Protein AF-0000000080162381 (afdb_homodimer)

pLDDT: mean 86.24, std 13.85, range [41.75, 98.75]

Radius of gyration: 57.68 Å; Cα contacts (8 Å, |Δi|>4): 2518; chains: 2; bounding box: 118×201×108 Å

Secondary structure (DSSP, 8-state):
-BTTTEEEEE-GGGPEEEEE---PPPPPPPPTTSPPPEEEE-TTSS-EEEE--EEEEEETTTEEE-TT--EEE----SEEEEEEESS--STT-EEEEEEEE--TTT--EEEEEEEEEETTEEEEEEEEEETTEEEEEEETTEEE-SSEEETTEEEEEETTEEEEEEGGGTEEEEE-SSEEEEEE-HHHHTT-EESTT---SS-GGG--B-TTS-B-S-HHHHHHTTB---TT-TTGGG-----------------HHHHHHHSGGGHHHHTTS--HHHHHHHHHHHHHSTTS-THHHHHHHHHHHHHHTT-----GGG-TTS-----TT-EEEEEEESS---TT--HHHHHHT----EEEEEEPPTT-EES-SS---EESS--EE-TT--EE-TT-EEE-SSEEEEE-BSTTSEEEEEPP-PPPPP----STTEEEEEEEETTEEEEEEEEEEE-GGGS--PPPPPPTTEEEEEE--TT-SS-EEEEEE-SSEEETTEEE-TTPEEP--TTEEEEE-TT--SSSS--EEEEEPP---PPPTTEEEE--SS-TT-EEEE--EEEEETTEEEEE-SS-EE-TTS-EE-/-BGGGEEEEEEGGGEEEEEE---PPPPPPPPTTSPPPEEEE-TTSSSEEEE--EEEEEETTTEEE-TT--EEE----SEEEEEEESS--STT-EEEEEEEEEETTTTEEEEEEEEEEETTEEEEEEEEEETTEEEEEEETTEEE-SSEEETTEEEEEETTEEEEEEGGGTEEEEE-SSEEEEEE-HHHHTT-EESTT---SS-GGG--B-TTS-B-S-HHHHHHTTB---TT-TTGGG-----------------HHHHHHHSGGGHHHHHHS--HHHHHHHHHHHHHSTTS-THHHHHHHHHHHHHHTT-----GGG-TTS-----TT-EEEEEEESS---TT--HHHHHHT----EEEEEEPPTT-EES-SS---EESS--EE-TT--EE-TT-EEE-SSEEEEE-BSTTSEEEEEPP-PPPPP----STTEEEEEEEETTEEEEEEEEEEE-GGGS--PPPPPPTTEEEEEE--TT-SS-EEEEEEPS-EEETTEEE-TT-EE---TTEEEEE-TT--SSSS--EEEEEPP---PPPTTEEEE--SS-TT-EEEE--EEEE-SS-EEEE-SS-EE-TTS-EE-

Solvent-accessible surface area (backbone atoms only — not comparable to full-atom values): 64710 Å² total; per-residue (Å²): 116,46,64,90,45,25,30,70,41,78,44,79,73,51,26,66,45,80,39,72,62,78,69,73,84,63,81,86,66,84,35,52,46,54,48,80,50,43,84,39,69,37,96,83,67,60,40,59,43,76,42,56,55,28,45,24,37,37,30,37,60,25,36,36,31,16,21,13,41,50,72,48,61,49,54,65,51,44,36,30,37,34,35,33,50,67,67,81,80,59,63,59,49,36,35,32,37,32,26,33,75,72,43,91,81,71,64,37,9,28,58,38,29,43,35,41,32,45,60,93,42,40,37,35,47,32,49,76,37,80,84,71,72,37,76,47,43,24,50,71,85,38,69,41,32,50,35,29,76,59,97,66,34,36,34,37,73,33,50,61,29,38,36,42,35,28,67,94,64,55,30,42,35,38,38,55,60,51,40,38,36,42,37,36,43,30,93,82,36,47,74,29,35,31,32,59,25,16,24,26,67,63,42,55,81,53,24,22,36,26,75,88,70,50,69,46,92,48,48,53,64,24,42,63,55,28,58,48,95,42,89,89,46,76,68,61,81,72,63,68,83,74,72,71,78,77,79,68,71,65,95,64,80,53,51,74,70,38,50,41,56,78,32,75,77,34,48,82,34,44,81,61,38,74,47,63,67,41,37,52,49,15,38,49,36,33,59,63,46,65,96,62,61,54,38,43,37,31,54,50,51,50,45,50,55,27,11,74,71,70,45,68,55,75,53,52,85,80,32,77,86,48,74,80,88,50,59,91,75,35,36,77,36,49,65,31,58,41,72,68,69,34,66,69,58,45,72,68,54,55,65,60,47,69,58,78,46,39,27,39,29,60,36,48,44,90,79,36,27,34,45,32,88,40,40,96,40,62,34,75,64,77,59,27,67,54,68,83,67,50,80,40,48,62,72,40,70,46,77,57,67,61,16,44,28,36,22,28,50,36,36,71,24,54,50,52,40,80,51,86,62,76,79,74,63,88,71,84,50,85,54,62,21,34,40,67,44,77,44,62,26,90,90,42,70,77,29,62,40,60,46,70,42,70,36,50,88,60,36,82,41,72,61,69,90,51,56,92,54,37,38,52,44,43,29,50,53,90,94,42,48,32,65,48,69,44,69,40,77,45,72,38,23,68,58,92,54,26,37,25,31,54,63,20,77,40,80,56,58,98,45,36,52,26,28,18,35,75,75,29,54,88,61,93,73,44,50,59,47,69,46,67,64,85,64,82,80,75,53,56,89,30,31,43,73,36,89,39,96,85,40,83,66,35,40,68,40,77,59,29,40,63,44,81,46,99,90,48,83,46,71,48,55,87,78,44,57,74,42,94,85,76,51,61,47,120,116,45,62,90,45,26,32,73,41,79,42,80,75,52,27,64,46,80,40,72,62,80,68,73,83,64,80,86,65,85,33,53,46,52,48,79,51,42,85,40,68,37,95,82,67,61,41,58,43,77,43,56,55,26,44,23,39,36,29,36,62,25,36,37,30,15,20,14,42,49,71,48,60,47,54,64,51,45,35,32,37,32,35,34,50,67,65,81,81,56,62,57,48,35,35,31,39,32,27,31,78,72,41,89,82,72,64,38,9,28,58,38,29,43,36,41,32,45,60,91,43,40,37,36,45,31,49,76,36,80,84,69,73,36,76,47,42,25,50,70,85,36,70,40,34,51,36,29,77,58,95,65,36,37,34,36,72,33,49,61,29,38,36,43,34,29,68,96,62,55,32,42,35,38,38,56,60,52,40,37,36,41,37,37,42,30,91,80,37,47,74,30,35,30,32,58,26,16,24,27,65,62,42,56,81,52,23,23,36,27,75,88,70,49,68,47,91,50,48,51,66,24,43,61,54,28,58,49,92,43,89,90,47,76,68,60,82,74,63,66,82,74,71,71,78,77,79,68,72,66,94,64,80,55,51,74,71,40,52,41,54,78,31,76,78,34,48,80,34,45,80,62,38,74,47,63,67,42,37,52,51,15,38,50,37,33,58,65,45,64,95,64,61,54,38,42,36,32,55,51,51,50,43,51,55,26,12,74,72,70,44,66,53,76,55,52,86,80,33,77,87,50,75,80,88,52,58,90,76,34,37,78,36,48,66,31,57,40,73,70,70,33,66,70,58,45,73,68,53,55,65,61,47,68,57,77,45,40,26,40,29,60,37,48,45,92,80,37,26,35,46,33,89,41,40,97,41,62,34,76,64,78,58,29,66,55,67,81,67,50,80,41,47,62,73,40,71,46,78,56,67,61,17,44,28,36,22,30,52,35,34,72,24,54,50,55,41,79,53,87,62,74,81,76,64,89,71,82,49,85,55,61,20,35,41,68,45,76,43,63,26,91,90,42,70,76,28,62,40,59,48,68,43,70,36,52,88,60,35,82,42,73,61,68,90,52,56,92,51,36,40,52,45,43,29,51,54,92,95,42,48,34,63,50,71,44,69,39,77,47,69,39,24,66,56,91,57,26,37,25,31,53,62,21,76,39,78,59,59,96,46,36,54,26,28,18,35,74,74,29,52,90,60,92,72,44,51,60,47,70,46,69,64,85,65,82,79,75,54,56,88,30,31,43,73,35,90,40,97,84,39,81,65,34,42,68,40,78,59,28,39,62,44,78,46,98,90,47,81,44,68,49,56,88,76,44,56,72,42,94,83,75,50,63,47,118

Nearest PDB structures (foldseek):
  7qcl-assembly1_B  TM=8.752E-01  e=1.555E-55  Homo sapiens
  8d3c-assembly1_A  TM=6.330E-01  e=3.790E-25  Homo sapiens
  8d3d-assembly1_A  TM=5.860E-01  e=6.337E-26  Homo sapiens
  7zwh-assembly1_E  TM=5.735E-01  e=3.508E-20  Homo sapiens
  7pmv-assembly1_E  TM=5.229E-01  e=8.586E-19  Homo sapiens

InterPro domains:
  IPR001007 VWFC domain [PS50184] (384-453)
  IPR001007 VWFC domain [PS50184] (491-557)
  IPR001007 VWFC domain [SM00214] (384-452)
  IPR001007 VWFC domain [SM00214] (493-556)
  IPR001846 von Willebrand factor, type D domain [PF00094] (56-213)
  IPR001846 von Willebrand factor, type D domain [PS51233] (54-237)
  IPR001846 von Willebrand factor, type D domain [SM00216] (45-213)
  IPR014853 VWF/SSPO/Zonadhesin-like, cysteine-rich domain [PF08742] (258-323)
  IPR014853 VWF/SSPO/Zonadhesin-like, cysteine-rich domain [SM00832] (255-323)
  IPR036084 Serine protease inhibitor-like superfamily [SSF57567] (323-384)
  IPR050780 Mucin/von Willebrand/Thrombospondin superfamily [PTHR11339] (3-541)

Organism: Aquarana catesbeiana (NCBI:txid8400)

Structure (mmCIF, N/CA/C/O backbone):
data_AF-0000000080162381-model_v1
#
loop_
_entity.id
_entity.type
_entity.pdbx_description
1 polymer 'VWFD domain-containing protein'
#
loop_
_atom_site.group_PDB
_atom_site.id
_atom_site.type_symbol
_atom_site.label_atom_id
_atom_site.label_alt_id
_atom_site.l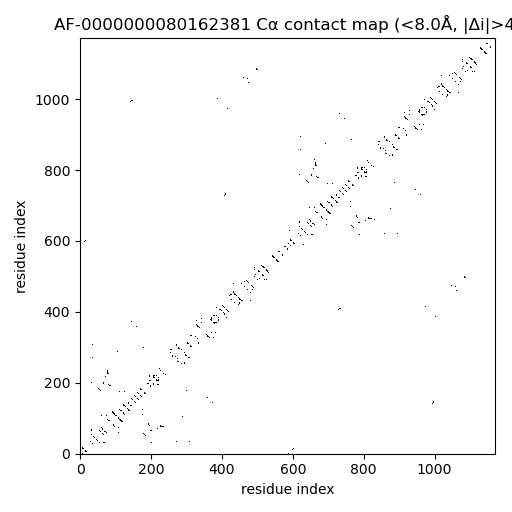abel_comp_id
_atom_site.label_asym_id
_atom_site.label_entity_id
_atom_site.label_seq_id
_atom_site.pdbx_PDB_ins_code
_atom_site.Cartn_x
_atom_site.Cartn_y
_atom_site.Cartn_z
_atom_site.occupancy
_atom_site.B_iso_or_equiv
_atom_site.auth_seq_id
_atom_site.auth_comp_id
_atom_site.auth_asym_id
_atom_site.auth_atom_id
_atom_site.pdbx_PDB_model_num
ATOM 1 N N . MET A 1 1 ? 8.844 -44.656 -24.391 1 54.44 1 MET A N 1
ATOM 2 C CA . MET A 1 1 ? 8.633 -44.25 -23.016 1 54.44 1 MET A CA 1
ATOM 3 C C . MET A 1 1 ? 7.211 -43.75 -22.812 1 54.44 1 MET A C 1
ATOM 5 O O . MET A 1 1 ? 6.684 -43 -23.656 1 54.44 1 MET A O 1
ATOM 9 N N . LEU A 1 2 ? 6.613 -44.5 -21.969 1 62.84 2 LEU A N 1
ATOM 10 C CA . LEU A 1 2 ? 5.242 -44.125 -21.641 1 62.84 2 LEU A CA 1
ATOM 11 C C . LEU A 1 2 ? 5.215 -43.031 -20.578 1 62.84 2 LEU A C 1
ATOM 13 O O . LEU A 1 2 ? 6.254 -42.719 -20 1 62.84 2 LEU A O 1
ATOM 17 N N . CYS A 1 3 ? 4.027 -42.469 -20.406 1 64.69 3 CYS A N 1
ATOM 18 C CA . CYS A 1 3 ? 3.881 -41.531 -19.312 1 64.69 3 CYS A CA 1
ATOM 19 C C . CYS A 1 3 ? 4.199 -42.188 -17.969 1 64.69 3 CYS A C 1
ATOM 21 O O . CYS A 1 3 ? 4.328 -43.406 -17.891 1 64.69 3 CYS A O 1
ATOM 23 N N . ASN A 1 4 ? 4.613 -41.562 -16.938 1 68.62 4 ASN A N 1
ATOM 24 C CA . ASN A 1 4 ? 4.906 -42 -15.586 1 68.62 4 ASN A CA 1
ATOM 25 C C . ASN A 1 4 ? 6.176 -42.844 -15.531 1 68.62 4 ASN A C 1
ATOM 27 O O . ASN A 1 4 ? 6.219 -43.844 -14.836 1 68.62 4 ASN A O 1
ATOM 31 N N . CYS A 1 5 ? 7.105 -42.656 -16.391 1 78.81 5 CYS A N 1
ATOM 32 C CA . CYS A 1 5 ? 8.438 -43.25 -16.375 1 78.81 5 CYS A CA 1
ATOM 33 C C . CYS A 1 5 ? 8.359 -44.781 -16.562 1 78.81 5 CYS A C 1
ATOM 35 O O . CYS A 1 5 ? 9.008 -45.531 -15.844 1 78.81 5 CYS A O 1
ATOM 37 N N . THR A 1 6 ? 7.41 -45.25 -17.469 1 75.69 6 THR A N 1
ATOM 38 C CA . THR A 1 6 ? 7.324 -46.656 -17.844 1 75.69 6 THR A CA 1
ATOM 39 C C . THR A 1 6 ? 7.758 -46.875 -19.297 1 75.69 6 THR A C 1
ATOM 41 O O . THR A 1 6 ? 7.676 -45.938 -20.094 1 75.69 6 THR A O 1
ATOM 44 N N . MET A 1 7 ? 8.508 -48 -19.516 1 71.75 7 MET A N 1
ATOM 45 C CA . MET A 1 7 ? 8.961 -48.312 -20.859 1 71.75 7 MET A CA 1
ATOM 46 C C . MET A 1 7 ? 8.305 -49.594 -21.359 1 71.75 7 MET A C 1
ATOM 48 O O . MET A 1 7 ? 8.039 -50.531 -20.578 1 71.75 7 MET A O 1
ATOM 52 N N . ALA A 1 8 ? 7.852 -49.469 -22.594 1 69.81 8 ALA A N 1
ATOM 53 C CA . ALA A 1 8 ? 7.293 -50.688 -23.219 1 69.81 8 ALA A CA 1
ATOM 54 C C . ALA A 1 8 ? 8.375 -51.469 -23.953 1 69.81 8 ALA A C 1
ATOM 56 O O . ALA A 1 8 ? 9.125 -50.906 -24.75 1 69.81 8 ALA A O 1
ATOM 57 N N . ARG A 1 9 ? 8.656 -52.594 -23.453 1 70.31 9 ARG A N 1
ATOM 58 C CA . ARG A 1 9 ? 9.633 -53.469 -24.094 1 70.31 9 ARG A CA 1
ATOM 59 C C . ARG A 1 9 ? 8.945 -54.594 -24.828 1 70.31 9 ARG A C 1
ATOM 61 O O . ARG A 1 9 ? 8.047 -55.25 -24.281 1 70.31 9 ARG A O 1
ATOM 68 N N . CYS A 1 10 ? 9.266 -54.562 -26.094 1 67.56 10 CYS A N 1
ATOM 69 C CA . CYS A 1 10 ? 8.703 -55.625 -26.906 1 67.56 10 CYS A CA 1
ATOM 70 C C . CYS A 1 10 ? 9.398 -56.969 -26.641 1 67.56 10 CYS A C 1
ATOM 72 O O . CYS A 1 10 ? 10.625 -57.031 -26.734 1 67.56 10 CYS A O 1
ATOM 74 N N . LEU A 1 11 ? 8.586 -57.781 -26.031 1 68.38 11 LEU A N 1
ATOM 75 C CA . LEU A 1 11 ? 9.125 -59.125 -25.875 1 68.38 11 LEU A CA 1
ATOM 76 C C . LEU A 1 11 ? 8.82 -60 -27.094 1 68.38 11 LEU A C 1
ATOM 78 O O . LEU A 1 11 ? 8.219 -59.5 -28.062 1 68.38 11 LEU A O 1
ATOM 82 N N . GLU A 1 12 ? 9.32 -61.281 -27.031 1 65.5 12 GLU A N 1
ATOM 83 C CA . GLU A 1 12 ? 9.031 -62.188 -28.141 1 65.5 12 GLU A CA 1
ATOM 84 C C . GLU A 1 12 ? 7.531 -62.438 -28.281 1 65.5 12 GLU A C 1
ATOM 86 O O . GLU A 1 12 ? 6.777 -62.25 -27.312 1 65.5 12 GLU A O 1
ATOM 91 N N . ASN A 1 13 ? 7.031 -62.812 -29.453 1 61.59 13 ASN A N 1
ATOM 92 C CA . ASN A 1 13 ? 5.668 -63.156 -29.828 1 61.59 13 ASN A CA 1
ATOM 93 C C . ASN A 1 13 ? 4.699 -62 -29.609 1 61.59 13 ASN A C 1
ATOM 95 O O . ASN A 1 13 ? 3.607 -62.219 -29.062 1 61.59 13 ASN A O 1
ATOM 99 N N . ASN A 1 14 ? 5.277 -60.75 -29.891 1 60.91 14 ASN A N 1
ATOM 100 C CA . ASN A 1 14 ? 4.465 -59.531 -29.906 1 60.91 14 ASN A CA 1
ATOM 101 C C . ASN A 1 14 ? 3.98 -59.188 -28.5 1 60.91 14 ASN A C 1
ATOM 103 O O . ASN A 1 14 ? 2.873 -58.656 -28.344 1 60.91 14 ASN A O 1
ATOM 107 N N . THR A 1 15 ? 4.586 -59.875 -27.594 1 61.66 15 THR A N 1
ATOM 108 C CA . THR A 1 15 ? 4.285 -59.531 -26.219 1 61.66 15 THR A CA 1
ATOM 109 C C . THR A 1 15 ? 5.07 -58.281 -25.797 1 61.66 15 THR A C 1
ATOM 111 O O . THR A 1 15 ? 6.266 -58.156 -26.078 1 61.66 15 THR A O 1
ATOM 114 N N . ILE A 1 16 ? 4.258 -57.219 -25.391 1 65.94 16 ILE A N 1
ATOM 115 C CA . ILE A 1 16 ? 4.891 -56 -24.891 1 65.94 16 ILE A CA 1
ATOM 116 C C . ILE A 1 16 ? 4.844 -55.969 -23.375 1 65.94 16 ILE A C 1
ATOM 118 O O . ILE A 1 16 ? 3.807 -56.25 -22.766 1 65.94 16 ILE A O 1
ATOM 122 N N . GLU A 1 17 ? 5.918 -55.969 -22.75 1 67.81 17 GLU A N 1
ATOM 123 C CA . GLU A 1 17 ? 6.02 -55.781 -21.297 1 67.81 17 GLU A CA 1
ATOM 124 C C . GLU A 1 17 ? 6.27 -54.312 -20.938 1 67.81 17 GLU A C 1
ATOM 126 O O . GLU A 1 17 ? 7.082 -53.656 -21.578 1 67.81 17 GLU A O 1
ATOM 131 N N . ILE A 1 18 ? 5.309 -53.781 -20.062 1 68.38 18 ILE A N 1
ATOM 132 C CA . ILE A 1 18 ? 5.504 -52.438 -19.531 1 68.38 18 ILE A CA 1
ATOM 133 C C . ILE A 1 18 ? 6.328 -52.5 -18.25 1 68.38 18 ILE A C 1
ATOM 135 O O . ILE A 1 18 ? 5.934 -53.156 -17.281 1 68.38 18 ILE A O 1
ATOM 139 N N . ILE A 1 19 ? 7.547 -52 -18.406 1 72.81 19 ILE A N 1
ATOM 140 C CA . ILE A 1 19 ? 8.414 -52.031 -17.234 1 72.81 19 ILE A CA 1
ATOM 141 C C . ILE A 1 19 ? 8.68 -50.625 -16.734 1 72.81 19 ILE A C 1
ATOM 143 O O . ILE A 1 19 ? 8.68 -49.656 -17.531 1 72.81 19 ILE A O 1
ATOM 147 N N . GLU A 1 20 ? 8.742 -50.438 -15.375 1 76.88 20 GLU A N 1
ATOM 148 C CA . GLU A 1 20 ? 9.141 -49.156 -14.797 1 76.88 20 GLU A CA 1
ATOM 149 C C . GLU A 1 20 ? 10.602 -48.875 -15.102 1 76.88 20 GLU A C 1
ATOM 151 O O . GLU A 1 20 ? 11.461 -49.75 -15.016 1 76.88 20 GLU A O 1
ATOM 156 N N . LEU A 1 21 ? 10.797 -47.719 -15.695 1 78.25 21 LEU A N 1
ATOM 157 C CA . LEU A 1 21 ? 12.164 -47.312 -15.969 1 78.25 21 LEU A CA 1
ATOM 158 C C . LEU A 1 21 ? 12.961 -47.188 -14.672 1 78.25 21 LEU A C 1
ATOM 160 O O . LEU A 1 21 ? 12.547 -46.5 -13.742 1 78.25 21 LEU A O 1
ATOM 164 N N . LYS A 1 22 ? 13.953 -48 -14.461 1 80.62 22 LYS A N 1
ATOM 165 C CA . LYS A 1 22 ? 14.82 -47.906 -13.289 1 80.62 22 LYS A CA 1
ATOM 166 C C . LYS A 1 22 ? 15.977 -46.938 -13.539 1 80.62 22 LYS A C 1
ATOM 168 O O . LYS A 1 22 ? 16.703 -47.094 -14.523 1 80.62 22 LYS A O 1
ATOM 173 N N . CYS A 1 23 ? 16.078 -45.812 -12.758 1 83.12 23 CYS A N 1
ATOM 174 C CA . CYS A 1 23 ? 17.156 -44.844 -12.867 1 83.12 23 CYS A CA 1
ATOM 175 C C . CYS A 1 23 ? 18.328 -45.219 -11.969 1 83.12 23 CYS A C 1
ATOM 177 O O . CYS A 1 23 ? 18.172 -45.312 -10.75 1 83.12 23 CYS A O 1
ATOM 179 N N . GLU A 1 24 ? 19.469 -45.719 -12.57 1 83.94 24 GLU A N 1
ATOM 180 C CA . GLU A 1 24 ? 20.672 -45.906 -11.766 1 83.94 24 GLU A CA 1
ATOM 181 C C . GLU A 1 24 ? 21.375 -44.594 -11.477 1 83.94 24 GLU A C 1
ATOM 183 O O . GLU A 1 24 ? 21.672 -43.844 -12.398 1 83.94 24 GLU A O 1
ATOM 188 N N . PRO A 1 25 ? 21.531 -44.25 -10.133 1 85.44 25 PRO A N 1
ATOM 189 C CA . PRO A 1 25 ? 22.219 -43 -9.812 1 85.44 25 PRO A CA 1
ATOM 190 C C . PRO A 1 25 ? 23.609 -42.906 -10.453 1 85.44 25 PRO A C 1
ATOM 192 O O . PRO A 1 25 ? 24.438 -43.812 -10.258 1 85.44 25 PRO A O 1
ATOM 195 N N . PRO A 1 26 ? 23.875 -41.969 -11.281 1 89.88 26 PRO A N 1
ATOM 196 C CA . PRO A 1 26 ? 25.219 -41.812 -11.867 1 89.88 26 PRO A CA 1
ATOM 197 C C . PRO A 1 26 ? 26.281 -41.469 -10.82 1 89.88 26 PRO A C 1
ATOM 199 O O . PRO A 1 26 ? 25.953 -40.906 -9.773 1 89.88 26 PRO A O 1
ATOM 202 N N . PRO A 1 27 ? 27.484 -41.906 -11.086 1 92.31 27 PRO A N 1
ATOM 203 C CA . PRO A 1 27 ? 28.547 -41.531 -10.156 1 92.31 27 PRO A CA 1
ATOM 204 C C . PRO A 1 27 ? 28.719 -40 -10.07 1 92.31 27 PRO A C 1
ATOM 206 O O . PRO A 1 27 ? 28.609 -39.312 -11.086 1 92.31 27 PRO A O 1
ATOM 209 N N . LYS A 1 28 ? 28.938 -39.562 -8.852 1 93.31 28 LYS A N 1
ATOM 210 C CA . LYS A 1 28 ? 29.125 -38.125 -8.633 1 93.31 28 LYS A CA 1
ATOM 211 C C . LYS A 1 28 ? 30.344 -37.594 -9.375 1 93.31 28 LYS A C 1
ATOM 213 O O . LYS A 1 28 ? 31.406 -38.25 -9.359 1 93.31 28 LYS A O 1
ATOM 218 N N . ILE A 1 29 ? 30.266 -36.469 -10.023 1 94.62 29 ILE A N 1
ATOM 219 C CA . ILE A 1 29 ? 31.375 -35.875 -10.766 1 94.62 29 ILE A CA 1
ATOM 220 C C . ILE A 1 29 ? 32.062 -34.812 -9.922 1 94.62 29 ILE A C 1
ATOM 222 O O . ILE A 1 29 ? 31.484 -34.344 -8.922 1 94.62 29 ILE A O 1
ATOM 226 N N . LYS A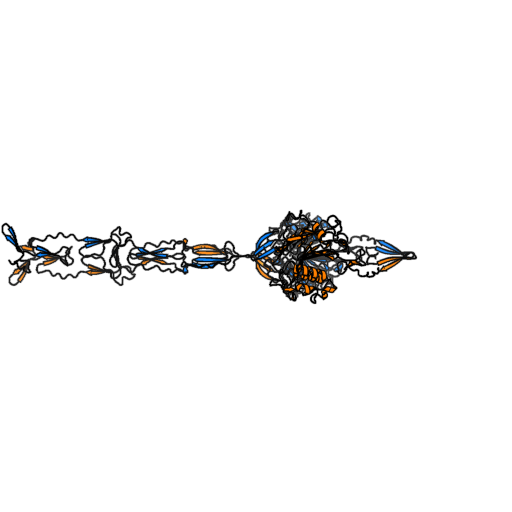 1 30 ? 33.25 -34.5 -10.305 1 93.31 30 LYS A N 1
ATOM 227 C CA . LYS A 1 30 ? 33.969 -33.406 -9.688 1 93.31 30 LYS A CA 1
ATOM 228 C C . LYS A 1 30 ? 33.938 -32.156 -10.562 1 93.31 30 LYS A C 1
ATOM 230 O O . LYS A 1 30 ? 34.188 -32.219 -11.773 1 93.31 30 LYS A O 1
ATOM 235 N N . CYS A 1 31 ? 33.656 -31.109 -9.961 1 95.5 31 CYS A N 1
ATOM 236 C CA . CYS A 1 31 ? 33.562 -29.859 -10.703 1 95.5 31 CYS A CA 1
ATOM 237 C C . CYS A 1 31 ? 34.906 -29.109 -10.648 1 95.5 31 CYS A C 1
ATOM 239 O O . CYS A 1 31 ? 35.531 -29.031 -9.594 1 95.5 31 CYS A O 1
ATOM 241 N N . ALA A 1 32 ? 35.281 -28.5 -11.703 1 95.62 32 ALA A N 1
ATOM 242 C CA . ALA A 1 32 ? 36.562 -27.766 -11.812 1 95.62 32 ALA A CA 1
ATOM 243 C C . ALA A 1 32 ? 36.594 -26.578 -10.859 1 95.62 32 ALA A C 1
ATOM 245 O O . ALA A 1 32 ? 37.656 -26.203 -10.359 1 95.62 32 ALA A O 1
ATOM 246 N N . ASN A 1 33 ? 35.5 -26.031 -10.594 1 93.62 33 ASN A N 1
ATOM 247 C CA . ASN A 1 33 ? 35.438 -24.844 -9.758 1 93.62 33 ASN A CA 1
ATOM 248 C C . ASN A 1 33 ? 35.406 -25.188 -8.273 1 93.62 33 ASN A C 1
ATOM 250 O O . ASN A 1 33 ? 35.375 -24.312 -7.418 1 93.62 33 ASN A O 1
ATOM 254 N N . GLY A 1 34 ? 35.406 -26.391 -7.969 1 89.31 34 GLY A N 1
ATOM 255 C CA . GLY A 1 34 ? 35.5 -26.828 -6.586 1 89.31 34 GLY A CA 1
ATOM 256 C C . GLY A 1 34 ? 34.156 -26.906 -5.883 1 89.31 34 GLY A C 1
ATOM 257 O O . GLY A 1 34 ? 34.094 -27.328 -4.727 1 89.31 34 GLY A O 1
ATOM 258 N N . LEU A 1 35 ? 33.062 -26.562 -6.527 1 91.56 35 LEU A N 1
ATOM 259 C CA . LEU A 1 35 ? 31.734 -26.609 -5.93 1 91.56 35 LEU A CA 1
ATOM 260 C C . LEU A 1 35 ? 31.109 -27.984 -6.105 1 91.56 35 LEU A C 1
ATOM 262 O O . LEU A 1 35 ? 31.578 -28.781 -6.906 1 91.56 35 LEU A O 1
ATOM 266 N N . GLU A 1 36 ? 30.094 -28.203 -5.359 1 89.31 36 GLU A N 1
ATOM 267 C CA . GLU A 1 36 ? 29.375 -29.469 -5.469 1 89.31 36 GLU A CA 1
ATOM 268 C C . GLU A 1 36 ? 28.516 -29.516 -6.73 1 89.31 36 GLU A C 1
ATOM 270 O O . GLU A 1 36 ? 27.891 -28.516 -7.094 1 89.31 36 GLU A O 1
ATOM 275 N N . PRO A 1 37 ? 28.625 -30.672 -7.395 1 94 37 PRO A N 1
ATOM 276 C CA . PRO A 1 37 ? 27.719 -30.812 -8.547 1 94 37 PRO A CA 1
ATOM 277 C C . PRO A 1 37 ? 26.25 -30.875 -8.133 1 94 37 PRO A C 1
ATOM 279 O O . PRO A 1 37 ? 25.938 -31.156 -6.973 1 94 37 PRO A O 1
ATOM 282 N N . ILE A 1 38 ? 25.359 -30.625 -9.055 1 92.56 38 ILE A N 1
ATOM 283 C CA . ILE A 1 38 ? 23.938 -30.672 -8.758 1 92.56 38 ILE A CA 1
ATOM 284 C C . ILE A 1 38 ? 23.266 -31.734 -9.617 1 92.56 38 ILE A C 1
ATOM 286 O O . ILE A 1 38 ? 23.688 -32 -10.734 1 92.56 38 ILE A O 1
ATOM 290 N N . ALA A 1 39 ? 22.203 -32.312 -9.039 1 92.94 39 ALA A N 1
ATOM 291 C CA . ALA A 1 39 ? 21.406 -33.281 -9.773 1 92.94 39 ALA A CA 1
ATOM 292 C C . ALA A 1 39 ? 20.391 -32.594 -10.688 1 92.94 39 ALA A C 1
ATOM 294 O O . ALA A 1 39 ? 19.625 -31.734 -10.234 1 92.94 39 ALA A O 1
ATOM 295 N N . VAL A 1 40 ? 20.422 -32.875 -11.938 1 93.44 40 VAL A N 1
ATOM 296 C CA . VAL A 1 40 ? 19.5 -32.281 -12.906 1 93.44 40 VAL A CA 1
ATOM 297 C C . VAL A 1 40 ? 18.703 -33.406 -13.602 1 93.44 40 VAL A C 1
ATOM 299 O O . VAL A 1 40 ? 19.266 -34.438 -13.992 1 93.44 40 VAL A O 1
ATOM 302 N N . LEU A 1 41 ? 17.438 -33.188 -13.742 1 90.25 41 LEU A N 1
ATOM 303 C CA . LEU A 1 41 ? 16.578 -34.156 -14.383 1 90.25 41 LEU A CA 1
ATOM 304 C C . LEU A 1 41 ? 16.891 -34.25 -15.875 1 90.25 41 LEU A C 1
ATOM 306 O O . LEU A 1 41 ? 17.156 -33.25 -16.531 1 90.25 41 LEU A O 1
ATOM 310 N N . ASP A 1 42 ? 16.719 -35.406 -16.281 1 87.69 42 ASP A N 1
ATOM 311 C CA . ASP A 1 42 ? 16.891 -35.625 -17.719 1 87.69 42 ASP A CA 1
ATOM 312 C C . ASP A 1 42 ? 15.68 -35.125 -18.5 1 87.69 42 ASP A C 1
ATOM 314 O O . ASP A 1 42 ? 14.641 -34.812 -17.906 1 87.69 42 ASP A O 1
ATOM 318 N N . ASP A 1 43 ? 15.766 -34.938 -19.812 1 80.06 43 ASP A N 1
ATOM 319 C CA . ASP A 1 43 ? 14.695 -34.438 -20.656 1 80.06 43 ASP A CA 1
ATOM 320 C C . ASP A 1 43 ? 13.438 -35.281 -20.516 1 80.06 43 ASP A C 1
ATOM 322 O O . ASP A 1 43 ? 12.32 -34.781 -20.641 1 80.06 43 ASP A O 1
ATOM 326 N N . ASP A 1 44 ? 13.703 -36.625 -20.25 1 74.44 44 ASP A N 1
ATOM 327 C CA . ASP A 1 44 ? 12.562 -37.531 -20.156 1 74.44 44 ASP A CA 1
ATOM 328 C C . ASP A 1 44 ? 11.883 -37.406 -18.797 1 74.44 44 ASP A C 1
ATOM 330 O O . ASP A 1 44 ? 10.844 -38.031 -18.562 1 74.44 44 ASP A O 1
ATOM 334 N N . VAL A 1 45 ? 12.5 -36.594 -17.859 1 79.75 45 VAL A N 1
ATOM 335 C CA . VAL A 1 45 ? 11.977 -36.25 -16.531 1 79.75 45 VAL A CA 1
ATOM 336 C C . VAL A 1 45 ? 11.836 -37.5 -15.688 1 79.75 45 VAL A C 1
ATOM 338 O O . VAL A 1 45 ? 11 -37.562 -14.781 1 79.75 45 VAL A O 1
ATOM 341 N N . CYS A 1 46 ? 12.453 -38.562 -16.078 1 83.56 46 CYS A N 1
ATOM 342 C CA . CYS A 1 46 ? 12.414 -39.812 -15.32 1 83.56 46 CYS A CA 1
ATOM 343 C C . CYS A 1 46 ? 13.703 -40 -14.547 1 83.56 46 CYS A C 1
ATOM 345 O O . CYS A 1 46 ? 13.68 -40.375 -13.367 1 83.56 46 CYS A O 1
ATOM 347 N N . CYS A 1 47 ? 14.734 -39.875 -15.258 1 88.94 47 CYS A N 1
ATOM 348 C CA . CYS A 1 47 ? 16.047 -40.031 -14.633 1 88.94 47 CYS A CA 1
ATOM 349 C C . CYS A 1 47 ? 16.75 -38.688 -14.508 1 88.94 47 CYS A C 1
ATOM 351 O O . CYS A 1 47 ? 16.156 -37.625 -14.742 1 88.94 47 CYS A O 1
ATOM 353 N N . TRP A 1 48 ? 18.047 -38.688 -13.844 1 91.94 48 TRP A N 1
ATOM 354 C CA . TRP A 1 48 ? 18.781 -37.469 -13.594 1 91.94 48 TRP A CA 1
ATOM 355 C C . TRP A 1 48 ? 20.281 -37.688 -13.789 1 91.94 48 TRP A C 1
ATOM 357 O O . TRP A 1 48 ? 20.734 -38.812 -13.898 1 91.94 48 TRP A O 1
ATOM 367 N N . HIS A 1 49 ? 21.047 -36.656 -13.992 1 94.06 49 HIS A N 1
ATOM 368 C CA . HIS A 1 49 ? 22.5 -36.688 -14.07 1 94.06 49 HIS A CA 1
ATOM 369 C C . HIS A 1 49 ? 23.109 -35.5 -13.328 1 94.06 49 HIS A C 1
ATOM 371 O O . HIS A 1 49 ? 22.391 -34.594 -12.859 1 94.06 49 HIS A O 1
ATOM 377 N N . TRP A 1 50 ? 24.484 -35.531 -13.141 1 94.75 50 TRP A N 1
ATOM 378 C CA . TRP A 1 50 ? 25.203 -34.469 -12.43 1 94.75 50 TRP A CA 1
ATOM 379 C C . TRP A 1 50 ? 25.656 -33.375 -13.383 1 94.75 50 TRP A C 1
ATOM 381 O O . TRP A 1 50 ? 26.125 -33.688 -14.492 1 94.75 50 TRP A O 1
ATOM 391 N N . GLU A 1 51 ? 25.516 -32.125 -12.906 1 95.94 51 GLU A N 1
ATOM 392 C CA . GLU A 1 51 ? 26.078 -30.984 -13.633 1 95.94 51 GLU A CA 1
ATOM 393 C C . GLU A 1 51 ? 26.828 -30.047 -12.695 1 95.94 51 GLU A C 1
ATOM 395 O O . GLU A 1 51 ? 26.594 -30.047 -11.484 1 95.94 51 GLU A O 1
ATOM 400 N N . CYS A 1 52 ? 27.812 -29.391 -13.266 1 97 52 CYS A N 1
ATOM 401 C CA . CYS A 1 52 ? 28.516 -28.328 -12.555 1 97 52 CYS A CA 1
ATOM 402 C C . CYS A 1 52 ? 28.031 -26.953 -12.992 1 97 52 CYS A C 1
ATOM 404 O O . CYS A 1 52 ? 28.375 -26.484 -14.078 1 97 52 CYS A O 1
ATOM 406 N N . ASP A 1 53 ? 27.328 -26.281 -12.117 1 96.12 53 ASP A N 1
ATOM 407 C CA . ASP A 1 53 ? 26.766 -24.969 -12.461 1 96.12 53 ASP A CA 1
ATOM 408 C C . ASP A 1 53 ? 27.875 -23.938 -12.641 1 96.12 53 ASP A C 1
ATOM 410 O O . ASP A 1 53 ? 29 -24.109 -12.156 1 96.12 53 ASP A O 1
ATOM 414 N N . CYS A 1 54 ? 27.516 -22.922 -13.391 1 98.06 54 CYS A N 1
ATOM 415 C CA . CYS A 1 54 ? 28.438 -21.828 -13.664 1 98.06 54 CYS A CA 1
ATOM 416 C C . CYS A 1 54 ? 28.359 -20.781 -12.555 1 98.06 54 CYS A C 1
ATOM 418 O O . CYS A 1 54 ? 27.438 -19.969 -12.516 1 98.06 54 CYS A O 1
ATOM 420 N N . VAL A 1 55 ? 29.359 -20.734 -11.703 1 97.12 55 VAL A N 1
ATOM 421 C CA . VAL A 1 55 ? 29.375 -19.766 -10.617 1 97.12 55 VAL A CA 1
ATOM 422 C C . VAL A 1 55 ? 30.625 -18.922 -10.703 1 97.12 55 VAL A C 1
ATOM 424 O O . VAL A 1 55 ? 31.75 -19.438 -10.703 1 97.12 55 VAL A O 1
ATOM 427 N N . CYS A 1 56 ? 30.422 -17.656 -10.828 1 97.94 56 CYS A N 1
ATOM 428 C CA . CYS A 1 56 ? 31.484 -16.672 -10.898 1 97.94 56 CYS A CA 1
ATOM 429 C C . CYS A 1 56 ? 31.375 -15.672 -9.75 1 97.94 56 CYS A C 1
ATOM 431 O O . CYS A 1 56 ? 30.281 -15.32 -9.336 1 97.94 56 CYS A O 1
ATOM 433 N N . SER A 1 57 ? 32.5 -15.234 -9.234 1 96.38 57 SER A N 1
ATOM 434 C CA . SER A 1 57 ? 32.438 -14.266 -8.148 1 96.38 57 SER A CA 1
ATOM 435 C C . SER A 1 57 ? 33.562 -13.234 -8.281 1 96.38 57 SER A C 1
ATOM 437 O O . SER A 1 57 ? 34.594 -13.492 -8.914 1 96.38 57 SER A O 1
ATOM 439 N N . GLY A 1 58 ? 33.344 -12.133 -7.742 1 96 58 GLY A N 1
ATOM 440 C CA . GLY A 1 58 ? 34.312 -11.055 -7.602 1 96 58 GLY A CA 1
ATOM 441 C C . GLY A 1 58 ? 34.156 -10.266 -6.316 1 96 58 GLY A C 1
ATOM 442 O O . GLY A 1 58 ? 33.031 -10.164 -5.785 1 96 58 GLY A O 1
ATOM 443 N N . TRP A 1 59 ? 35.344 -9.758 -5.797 1 94.12 59 TRP A N 1
ATOM 444 C CA . TRP A 1 59 ? 35.25 -9.023 -4.535 1 94.12 59 TRP A CA 1
ATOM 445 C C . TRP A 1 59 ? 36.469 -8.133 -4.336 1 94.12 59 TRP A C 1
ATOM 447 O O . TRP A 1 59 ? 37.5 -8.312 -4.996 1 94.12 59 TRP A O 1
ATOM 457 N N . GLY A 1 60 ? 36.281 -7.117 -3.535 1 88.19 60 GLY A N 1
ATOM 458 C CA . GLY A 1 60 ? 37.375 -6.27 -3.096 1 88.19 60 GLY A CA 1
ATOM 459 C C . GLY A 1 60 ? 37.969 -5.426 -4.211 1 88.19 60 GLY A C 1
ATOM 460 O O . GLY A 1 60 ? 37.25 -4.715 -4.906 1 88.19 60 GLY A O 1
ATOM 461 N N . ASP A 1 61 ? 39.375 -5.59 -4.426 1 80.56 61 ASP A N 1
ATOM 462 C CA . ASP A 1 61 ? 40.125 -4.742 -5.363 1 80.56 61 ASP A CA 1
ATOM 463 C C . ASP A 1 61 ? 40.438 -5.5 -6.648 1 80.56 61 ASP A C 1
ATOM 465 O O . ASP A 1 61 ? 41.5 -6.133 -6.75 1 80.56 61 ASP A O 1
ATOM 469 N N . PRO A 1 62 ? 39.5 -5.676 -7.586 1 84.94 62 PRO A N 1
ATOM 470 C CA . PRO A 1 62 ? 38.719 -6.887 -7.422 1 84.94 62 PRO A CA 1
ATOM 471 C C . PRO A 1 62 ? 39.5 -8.164 -7.672 1 84.94 62 PRO A C 1
ATOM 473 O O . PRO A 1 62 ? 40.438 -8.164 -8.477 1 84.94 62 PRO A O 1
ATOM 476 N N . HIS A 1 63 ? 39.281 -9.117 -6.953 1 93.12 63 HIS A N 1
ATOM 477 C CA . HIS A 1 63 ? 39.625 -10.516 -7.188 1 93.12 63 HIS A CA 1
ATOM 478 C C . HIS A 1 63 ? 38.469 -11.258 -7.863 1 93.12 63 HIS A C 1
ATOM 480 O O . HIS A 1 63 ? 37.312 -10.961 -7.609 1 93.12 63 HIS A O 1
ATOM 486 N N . TYR A 1 64 ? 38.906 -12.133 -8.742 1 96.38 64 TYR A N 1
ATOM 487 C CA . TYR A 1 64 ? 37.875 -12.859 -9.492 1 96.38 64 TYR A CA 1
ATOM 488 C C . TYR A 1 64 ? 38.094 -14.359 -9.391 1 96.38 64 TYR A C 1
ATOM 490 O O . TYR A 1 64 ? 39.219 -14.828 -9.289 1 96.38 64 TYR A O 1
ATOM 498 N N . ILE A 1 65 ? 37 -15.055 -9.359 1 97 65 ILE A N 1
ATOM 499 C CA . ILE A 1 65 ? 37 -16.484 -9.648 1 97 65 ILE A CA 1
ATOM 500 C C . ILE A 1 65 ? 36.062 -16.75 -10.828 1 97 65 ILE A C 1
ATOM 502 O O . ILE A 1 65 ? 34.875 -16.406 -10.789 1 97 65 ILE A O 1
ATOM 506 N N . THR A 1 66 ? 36.594 -17.375 -11.859 1 98.31 66 THR A N 1
ATOM 507 C CA . THR A 1 66 ? 35.844 -17.625 -13.07 1 98.31 66 THR A CA 1
ATOM 508 C C . THR A 1 66 ? 34.844 -18.766 -12.867 1 98.31 66 THR A C 1
ATOM 510 O O . THR A 1 66 ? 34.844 -19.406 -11.805 1 98.31 66 THR A O 1
ATOM 513 N N . PHE A 1 67 ? 34.031 -19.078 -13.906 1 98.56 67 PHE A N 1
ATOM 514 C CA . PHE A 1 67 ? 33 -20.109 -13.844 1 98.56 67 PHE A CA 1
ATOM 515 C C . PHE A 1 67 ? 33.625 -21.484 -13.578 1 98.56 67 PHE A C 1
ATOM 517 O O . PHE A 1 67 ? 33 -22.328 -12.93 1 98.56 67 PHE A O 1
ATOM 524 N N . ASP A 1 68 ? 34.844 -21.672 -14.047 1 98 68 ASP A N 1
ATOM 525 C CA . ASP A 1 68 ? 35.469 -22.969 -13.875 1 98 68 ASP A CA 1
ATOM 526 C C . ASP A 1 68 ? 36.5 -22.938 -12.734 1 98 68 ASP A C 1
ATOM 528 O O . ASP A 1 68 ? 37.219 -23.906 -12.516 1 98 68 ASP A O 1
ATOM 532 N N . GLY A 1 69 ? 36.594 -21.766 -12.07 1 96.38 69 GLY A N 1
ATOM 533 C CA . GLY A 1 69 ? 37.344 -21.75 -10.805 1 96.38 69 GLY A CA 1
ATOM 534 C C . GLY A 1 69 ? 38.719 -21.141 -10.922 1 96.38 69 GLY A C 1
ATOM 535 O O . GLY A 1 69 ? 39.531 -21.25 -10 1 96.38 69 GLY A O 1
ATOM 536 N N . THR A 1 70 ? 39.062 -20.516 -12.023 1 97.31 70 THR A N 1
ATOM 537 C CA . THR A 1 70 ? 40.344 -19.828 -12.148 1 97.31 70 THR A CA 1
ATOM 538 C C . THR A 1 70 ? 40.312 -18.531 -11.352 1 97.31 70 THR A C 1
ATOM 540 O O . THR A 1 70 ? 39.406 -17.703 -11.5 1 97.31 70 THR A O 1
ATOM 543 N N . TYR A 1 71 ? 41.312 -18.406 -10.492 1 96.31 71 TYR A N 1
ATOM 544 C CA . TYR A 1 71 ? 41.469 -17.203 -9.68 1 96.31 71 TYR A CA 1
ATOM 545 C C . TYR A 1 71 ? 42.406 -16.219 -10.336 1 96.31 71 TYR A C 1
ATOM 547 O O . TYR A 1 71 ? 43.469 -16.609 -10.867 1 96.31 71 TYR A O 1
ATOM 555 N N . TYR A 1 72 ? 42.062 -14.93 -10.352 1 94.81 72 TYR A N 1
ATOM 556 C CA . TYR A 1 72 ? 43 -13.875 -10.789 1 94.81 72 TYR A CA 1
ATOM 557 C C . TYR A 1 72 ? 42.594 -12.531 -10.211 1 94.81 72 TYR A C 1
ATOM 559 O O . TYR A 1 72 ? 41.469 -12.367 -9.719 1 94.81 72 TYR A O 1
ATOM 567 N N . SER A 1 73 ? 43.469 -11.594 -10.148 1 91.12 73 SER A N 1
ATOM 568 C CA . SER A 1 73 ? 43.219 -10.227 -9.719 1 91.12 73 SER A CA 1
ATOM 569 C C . SER A 1 73 ? 43.281 -9.258 -10.891 1 91.12 73 SER A C 1
ATOM 571 O O . SER A 1 73 ? 44.125 -9.422 -11.789 1 91.12 73 SER A O 1
ATOM 573 N N . TYR A 1 74 ? 42.375 -8.359 -10.898 1 90.69 74 TYR A N 1
ATOM 574 C CA . TYR A 1 74 ? 42.344 -7.395 -11.992 1 90.69 74 TYR A CA 1
ATOM 575 C C . TYR A 1 74 ? 41.906 -6.023 -11.484 1 90.69 74 TYR A C 1
ATOM 577 O O . TYR A 1 74 ? 40.812 -5.883 -10.906 1 90.69 74 TYR A O 1
ATOM 585 N N . GLN A 1 75 ? 42.656 -4.922 -11.82 1 86.31 75 GLN A N 1
ATOM 586 C CA . GLN A 1 75 ? 42.438 -3.609 -11.219 1 86.31 75 GLN A CA 1
ATOM 587 C C . GLN A 1 75 ? 42 -2.59 -12.266 1 86.31 75 GLN A C 1
ATOM 589 O O . GLN A 1 75 ? 42.219 -1.39 -12.102 1 86.31 75 GLN A O 1
ATOM 594 N N . GLY A 1 76 ? 41.344 -3.09 -13.258 1 87.88 76 GLY A N 1
ATOM 595 C CA . GLY A 1 76 ? 40.781 -2.15 -14.219 1 87.88 76 GLY A CA 1
ATOM 596 C C . GLY A 1 76 ? 39.656 -1.298 -13.656 1 87.88 76 GLY A C 1
ATOM 597 O O . GLY A 1 76 ? 38.875 -1.772 -12.844 1 87.88 76 GLY A O 1
ATOM 598 N N . ASN A 1 77 ? 39.594 -0.021 -14.133 1 88.81 77 ASN A N 1
ATOM 599 C CA . ASN A 1 77 ? 38.594 0.904 -13.578 1 88.81 77 ASN A CA 1
ATOM 600 C C . ASN A 1 77 ? 37.562 1.325 -14.625 1 88.81 77 ASN A C 1
ATOM 602 O O . ASN A 1 77 ? 37.031 2.428 -14.555 1 88.81 77 ASN A O 1
ATOM 606 N N . CYS A 1 78 ? 37.312 0.556 -15.594 1 93.12 78 CYS A N 1
ATOM 607 C CA . CYS A 1 78 ? 36.312 0.796 -16.625 1 93.12 78 CYS A CA 1
ATOM 608 C C . CYS A 1 78 ? 35.094 -0.099 -16.422 1 93.12 78 CYS A C 1
ATOM 610 O O . CYS A 1 78 ? 34.844 -0.561 -15.297 1 93.12 78 CYS A O 1
ATOM 612 N N . THR A 1 79 ? 34.25 -0.136 -17.453 1 95.31 79 THR A N 1
ATOM 613 C CA . THR A 1 79 ? 33.125 -1.072 -17.453 1 95.31 79 THR A CA 1
ATOM 614 C C . THR A 1 79 ? 33.469 -2.305 -18.281 1 95.31 79 THR A C 1
ATOM 616 O O . THR A 1 79 ? 34.031 -2.188 -19.375 1 95.31 79 THR A O 1
ATOM 619 N N . TYR A 1 80 ? 33.125 -3.484 -17.719 1 96.62 80 TYR A N 1
ATOM 620 C CA . TYR A 1 80 ? 33.562 -4.715 -18.344 1 96.62 80 TYR A CA 1
ATOM 621 C C . TYR A 1 80 ? 32.438 -5.734 -18.453 1 96.62 80 TYR A C 1
ATOM 623 O O . TYR A 1 80 ? 31.531 -5.742 -17.625 1 96.62 80 TYR A O 1
ATOM 631 N N . THR A 1 81 ? 32.562 -6.516 -19.438 1 98 81 THR A N 1
ATOM 632 C CA . THR A 1 81 ? 31.672 -7.668 -19.562 1 98 81 THR A CA 1
ATOM 633 C C . THR A 1 81 ? 32.062 -8.75 -18.562 1 98 81 THR A C 1
ATOM 635 O O . THR A 1 81 ? 33.188 -9.242 -18.578 1 98 81 THR A O 1
ATOM 638 N N . LEU A 1 82 ? 31.172 -9.086 -17.688 1 98.56 82 LEU A N 1
ATOM 639 C CA . LEU A 1 82 ? 31.391 -10.25 -16.828 1 98.56 82 LEU A CA 1
ATOM 640 C C . LEU A 1 82 ? 31 -11.531 -17.562 1 98.56 82 LEU A C 1
ATOM 642 O O . LEU A 1 82 ? 31.766 -12.5 -17.578 1 98.56 82 LEU A O 1
ATOM 646 N N . VAL A 1 83 ? 29.844 -11.492 -18.172 1 98.69 83 VAL A N 1
ATOM 647 C CA . VAL A 1 83 ? 29.422 -12.688 -18.891 1 98.69 83 VAL A CA 1
ATOM 648 C C . VAL A 1 83 ? 28.484 -12.289 -20.031 1 98.69 83 VAL A C 1
ATOM 650 O O . VAL A 1 83 ? 27.625 -11.422 -19.859 1 98.69 83 VAL A O 1
ATOM 653 N N . GLU A 1 84 ? 28.688 -12.859 -21.156 1 98.31 84 GLU A N 1
ATOM 654 C CA . GLU A 1 84 ? 27.797 -12.914 -22.312 1 98.31 84 GLU A CA 1
ATOM 655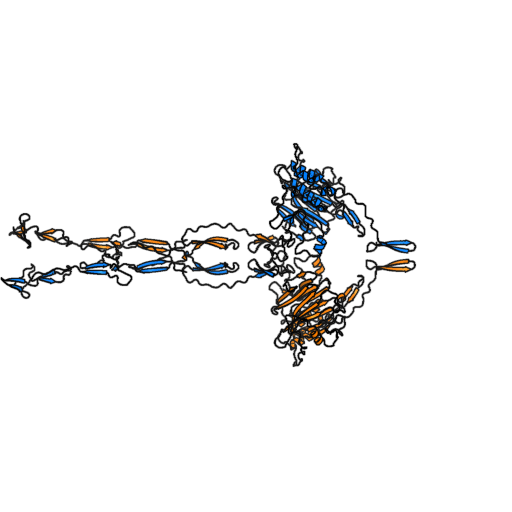 C C . GLU A 1 84 ? 27.812 -14.297 -22.953 1 98.31 84 GLU A C 1
ATOM 657 O O . GLU A 1 84 ? 28.703 -15.094 -22.688 1 98.31 84 GLU A O 1
ATOM 662 N N . GLU A 1 85 ? 26.797 -14.523 -23.75 1 98.19 85 GLU A N 1
ATOM 663 C CA . GLU A 1 85 ? 26.781 -15.766 -24.516 1 98.19 85 GLU A CA 1
ATOM 664 C C . GLU A 1 85 ? 27.719 -15.695 -25.719 1 98.19 85 GLU A C 1
ATOM 666 O O . GLU A 1 85 ? 27.828 -14.656 -26.359 1 98.19 85 GLU A O 1
ATOM 671 N N . ILE A 1 86 ? 28.422 -16.781 -25.906 1 97.5 86 ILE A N 1
ATOM 672 C CA . ILE A 1 86 ? 29.203 -16.875 -27.141 1 97.5 86 ILE A CA 1
ATOM 673 C C . ILE A 1 86 ? 28.25 -16.906 -28.344 1 97.5 86 ILE A C 1
ATOM 675 O O . ILE A 1 86 ? 28.344 -16.078 -29.234 1 97.5 86 ILE A O 1
ATOM 679 N N . THR A 1 87 ? 27.438 -17.906 -28.312 1 97.12 87 THR A N 1
ATOM 680 C CA . THR A 1 87 ? 26.312 -17.953 -29.234 1 97.12 87 THR A CA 1
ATOM 681 C C . THR A 1 87 ? 25.062 -17.359 -28.594 1 97.12 87 THR A C 1
ATOM 683 O O . THR A 1 87 ? 24.578 -17.859 -27.594 1 97.12 87 THR A O 1
ATOM 686 N N . LYS A 1 88 ? 24.531 -16.328 -29.188 1 96.69 88 LYS A N 1
ATOM 687 C CA . LYS A 1 88 ? 23.422 -15.594 -28.609 1 96.69 88 LYS A CA 1
ATOM 688 C C . LYS A 1 88 ? 22.109 -16.375 -28.734 1 96.69 88 LYS A C 1
ATOM 690 O O . LYS A 1 88 ? 21.516 -16.406 -29.812 1 96.69 88 LYS A O 1
ATOM 695 N N . LYS A 1 89 ? 21.641 -16.953 -27.656 1 96.5 89 LYS A N 1
ATOM 696 C CA . LYS A 1 89 ? 20.391 -17.703 -27.625 1 96.5 89 LYS A CA 1
ATOM 697 C C . LYS A 1 89 ? 19.312 -16.938 -26.859 1 96.5 89 LYS A C 1
ATOM 699 O O . LYS A 1 89 ? 18.125 -17.141 -27.109 1 96.5 89 LYS A O 1
ATOM 704 N N . ILE A 1 90 ? 19.703 -16.219 -25.906 1 96 90 ILE A N 1
ATOM 705 C CA . ILE A 1 90 ? 18.797 -15.453 -25.062 1 96 90 ILE A CA 1
ATOM 706 C C . ILE A 1 90 ? 18.812 -13.984 -25.5 1 96 90 ILE A C 1
ATOM 708 O O . ILE A 1 90 ? 19.875 -13.398 -25.688 1 96 90 ILE A O 1
ATOM 712 N N . ASP A 1 91 ? 17.656 -13.398 -25.625 1 94.19 91 ASP A N 1
ATOM 713 C CA . ASP A 1 91 ? 17.531 -12.039 -26.141 1 94.19 91 ASP A CA 1
ATOM 714 C C . ASP A 1 91 ? 18.203 -11.039 -25.219 1 94.19 91 ASP A C 1
ATOM 716 O O . ASP A 1 91 ? 17.688 -10.734 -24.125 1 94.19 91 ASP A O 1
ATOM 720 N N . ASN A 1 92 ? 19.344 -10.469 -25.688 1 95.94 92 ASN A N 1
ATOM 721 C CA . ASN A 1 92 ? 20.062 -9.367 -25.062 1 95.94 92 ASN A CA 1
ATOM 722 C C . ASN A 1 92 ? 20.453 -9.688 -23.625 1 95.94 92 ASN A C 1
ATOM 724 O O . ASN A 1 92 ? 20.234 -8.875 -22.719 1 95.94 92 ASN A O 1
ATOM 728 N N . PHE A 1 93 ? 20.906 -10.859 -23.438 1 97.88 93 PHE A N 1
ATOM 729 C CA . PHE A 1 93 ? 21.359 -11.211 -22.094 1 97.88 93 PHE A CA 1
ATOM 730 C C . PHE A 1 93 ? 22.828 -10.859 -21.891 1 97.88 93 PHE A C 1
ATOM 732 O O . PHE A 1 93 ? 23.656 -11.141 -22.766 1 97.88 93 PHE A O 1
ATOM 739 N N . GLY A 1 94 ? 23.156 -10.258 -20.719 1 98.44 94 GLY A N 1
ATOM 740 C CA . GLY A 1 94 ? 24.516 -9.961 -20.328 1 98.44 94 GLY A CA 1
ATOM 741 C C . GLY A 1 94 ? 24.625 -9.383 -18.922 1 98.44 94 GLY A C 1
ATOM 742 O O . GLY A 1 94 ? 23.672 -8.781 -18.422 1 98.44 94 GLY A O 1
ATOM 743 N N . VAL A 1 95 ? 25.734 -9.648 -18.25 1 98.75 95 VAL A N 1
ATOM 744 C CA . VAL A 1 95 ? 26.047 -9.07 -16.953 1 98.75 95 VAL A CA 1
ATOM 745 C C . VAL A 1 95 ? 27.359 -8.281 -17.031 1 98.75 95 VAL A C 1
ATOM 747 O O . VAL A 1 95 ? 28.344 -8.766 -17.594 1 98.75 95 VAL A O 1
ATOM 750 N N . TYR A 1 96 ? 27.359 -7.098 -16.5 1 98.19 96 TYR A N 1
ATOM 751 C CA . TYR A 1 96 ? 28.5 -6.188 -16.594 1 98.19 96 TYR A CA 1
ATOM 752 C C . TYR A 1 96 ? 28.859 -5.617 -15.234 1 98.19 96 TYR A C 1
ATOM 754 O O . TYR A 1 96 ? 28.031 -5.598 -14.32 1 98.19 96 TYR A O 1
ATOM 762 N N . ILE A 1 97 ? 30.062 -5.254 -15.125 1 97.25 97 ILE A N 1
ATOM 763 C CA . ILE A 1 97 ? 30.531 -4.645 -13.883 1 97.25 97 ILE A CA 1
ATOM 764 C C . ILE A 1 97 ? 31.188 -3.297 -14.188 1 97.25 97 ILE A C 1
ATOM 766 O O . ILE A 1 97 ? 31.953 -3.17 -15.148 1 97.25 97 ILE A O 1
ATOM 770 N N . ASP A 1 98 ? 30.766 -2.32 -13.508 1 95.12 98 ASP A N 1
ATOM 771 C CA . ASP A 1 98 ? 31.344 -0.98 -13.578 1 95.12 98 ASP A CA 1
ATOM 772 C C . ASP A 1 98 ? 32.281 -0.724 -12.398 1 95.12 98 ASP A C 1
ATOM 774 O O . ASP A 1 98 ? 31.828 -0.57 -11.266 1 95.12 98 ASP A O 1
ATOM 778 N N . ASN A 1 99 ? 33.562 -0.658 -12.68 1 91.88 99 ASN A N 1
ATOM 779 C CA . ASN A 1 99 ? 34.562 -0.41 -11.648 1 91.88 99 ASN A CA 1
ATOM 780 C C . ASN A 1 99 ? 34.938 1.066 -11.578 1 91.88 99 ASN A C 1
ATOM 782 O O . ASN A 1 99 ? 34.688 1.82 -12.523 1 91.88 99 ASN A O 1
ATOM 786 N N . TYR A 1 100 ? 35.438 1.476 -10.484 1 85.75 100 TYR A N 1
ATOM 787 C CA . TYR A 1 100 ? 35.969 2.832 -10.305 1 85.75 100 TYR A CA 1
ATOM 788 C C . TYR A 1 100 ? 37.219 2.832 -9.469 1 85.75 100 TYR A C 1
ATOM 790 O O . TYR A 1 100 ? 37.562 1.822 -8.852 1 85.75 100 TYR A O 1
ATOM 798 N N . ASP A 1 101 ? 37.938 3.93 -9.5 1 82 101 ASP A N 1
ATOM 799 C CA . ASP A 1 101 ? 39.156 4.09 -8.695 1 82 101 ASP A CA 1
ATOM 800 C C . ASP A 1 101 ? 38.812 4.426 -7.25 1 82 101 ASP A C 1
ATOM 802 O O . ASP A 1 101 ? 38.25 5.488 -6.969 1 82 101 ASP A O 1
ATOM 806 N N . CYS A 1 102 ? 38.938 3.605 -6.273 1 75.5 102 CYS A N 1
ATOM 807 C CA . CYS A 1 102 ? 38.531 3.854 -4.895 1 75.5 102 CYS A CA 1
ATOM 808 C C . CYS A 1 102 ? 39.75 4.234 -4.035 1 75.5 102 CYS A C 1
ATOM 810 O O . CYS A 1 102 ? 39.562 4.586 -2.865 1 75.5 102 CYS A O 1
ATOM 812 N N . ALA A 1 103 ? 40.938 4.012 -4.219 1 67.56 103 ALA A N 1
ATOM 813 C CA . ALA A 1 103 ? 42.031 4.457 -3.367 1 67.56 103 ALA A CA 1
ATOM 814 C C . ALA A 1 103 ? 43.062 5.254 -4.168 1 67.56 103 ALA A C 1
ATOM 816 O O . ALA A 1 103 ? 43.344 4.918 -5.316 1 67.56 103 ALA A O 1
ATOM 817 N N . ALA A 1 104 ? 43.375 6.555 -3.684 1 52.53 104 ALA A N 1
ATOM 818 C CA . ALA A 1 104 ? 44.281 7.539 -4.262 1 52.53 104 ALA A CA 1
ATOM 819 C C . ALA A 1 104 ? 45.688 6.957 -4.43 1 52.53 104 ALA A C 1
ATOM 821 O O . ALA A 1 104 ? 46.406 7.348 -5.34 1 52.53 104 ALA A O 1
ATOM 822 N N . ARG A 1 105 ? 46.031 6.199 -3.402 1 47.44 105 ARG A N 1
ATOM 823 C CA . ARG A 1 105 ? 47.469 6.012 -3.447 1 47.44 105 ARG A CA 1
ATOM 824 C C . ARG A 1 105 ? 47.844 4.848 -4.363 1 47.44 105 ARG A C 1
ATOM 826 O O . ARG A 1 105 ? 48.812 4.934 -5.117 1 47.44 105 ARG A O 1
ATOM 833 N N . ASP A 1 106 ? 47.219 3.646 -4.156 1 50.84 106 ASP A N 1
ATOM 834 C CA . ASP A 1 106 ? 47.875 2.525 -4.816 1 50.84 106 ASP A CA 1
ATOM 835 C C . ASP A 1 106 ? 47.031 1.968 -5.949 1 50.84 106 ASP A C 1
ATOM 837 O O . ASP A 1 106 ? 47.188 0.815 -6.352 1 50.84 106 ASP A O 1
ATOM 841 N N . ARG A 1 107 ? 46.188 2.836 -6.598 1 57.41 107 ARG A N 1
ATOM 842 C CA . ARG A 1 107 ? 45.531 2.555 -7.875 1 57.41 107 ARG A CA 1
ATOM 843 C C . ARG A 1 107 ? 44.656 1.311 -7.781 1 57.41 107 ARG A C 1
ATOM 845 O O . ARG A 1 107 ? 44.719 0.449 -8.664 1 57.41 107 ARG A O 1
ATOM 852 N N . VAL A 1 108 ? 44.062 1.104 -6.68 1 74.25 108 VAL A N 1
ATOM 853 C CA . VAL A 1 108 ? 43.156 -0.042 -6.57 1 74.25 108 VAL A CA 1
ATOM 854 C C . VAL A 1 108 ? 41.781 0.351 -7.035 1 74.25 108 VAL A C 1
ATOM 856 O O . VAL A 1 108 ? 41.375 1.51 -6.91 1 74.25 108 VAL A O 1
ATOM 859 N N . SER A 1 109 ? 41.188 -0.629 -7.793 1 84.81 109 SER A N 1
ATOM 860 C CA . SER A 1 109 ? 39.812 -0.426 -8.297 1 84.81 109 SER A CA 1
ATOM 861 C C . SER A 1 109 ? 38.812 -1.213 -7.477 1 84.81 109 SER A C 1
ATOM 863 O O . SER A 1 109 ? 39.156 -2.213 -6.844 1 84.81 109 SER A O 1
ATOM 865 N N . CYS A 1 110 ? 37.656 -0.646 -7.414 1 85.25 110 CYS A N 1
ATOM 866 C CA . CYS A 1 110 ? 36.531 -1.29 -6.719 1 85.25 110 CYS A CA 1
ATOM 867 C C . CYS A 1 110 ? 35.281 -1.334 -7.602 1 85.25 110 CYS A C 1
ATOM 869 O O . CYS A 1 110 ? 35.125 -0.496 -8.492 1 85.25 110 CYS A O 1
ATOM 871 N N . PRO A 1 111 ? 34.531 -2.396 -7.375 1 89.12 111 PRO A N 1
ATOM 872 C CA . PRO A 1 111 ? 33.281 -2.428 -8.148 1 89.12 111 PRO A CA 1
ATOM 873 C C . PRO A 1 111 ? 32.281 -1.356 -7.707 1 89.12 111 PRO A C 1
ATOM 875 O O . PRO A 1 111 ? 32.031 -1.195 -6.508 1 89.12 111 PRO A O 1
ATOM 878 N N . ARG A 1 112 ? 31.719 -0.639 -8.656 1 90.19 112 ARG A N 1
ATOM 879 C CA . ARG A 1 112 ? 30.734 0.41 -8.383 1 90.19 112 ARG A CA 1
ATOM 880 C C . ARG A 1 112 ? 29.312 -0.08 -8.641 1 90.19 112 ARG A C 1
ATOM 882 O O . ARG A 1 112 ? 28.438 0.038 -7.781 1 90.19 112 ARG A O 1
ATOM 889 N N . ASP A 1 113 ? 29.125 -0.596 -9.914 1 94.56 113 ASP A N 1
ATOM 890 C CA . ASP A 1 113 ? 27.797 -1.048 -10.328 1 94.56 113 ASP A CA 1
ATOM 891 C C . ASP A 1 113 ? 27.859 -2.436 -10.961 1 94.56 113 ASP A C 1
ATOM 893 O O . ASP A 1 113 ? 28.828 -2.764 -11.648 1 94.56 113 ASP A O 1
ATOM 897 N N . ILE A 1 114 ? 26.859 -3.197 -10.648 1 97.88 114 ILE A N 1
ATOM 898 C CA . ILE A 1 114 ? 26.625 -4.363 -11.492 1 97.88 114 ILE A CA 1
ATOM 899 C C . ILE A 1 114 ? 25.422 -4.109 -12.398 1 97.88 114 ILE A C 1
ATOM 901 O O . ILE A 1 114 ? 24.422 -3.506 -11.977 1 97.88 114 ILE A O 1
ATOM 905 N N . ILE A 1 115 ? 25.547 -4.418 -13.648 1 98.12 115 ILE A N 1
ATOM 906 C CA . ILE A 1 115 ? 24.516 -4.156 -14.648 1 98.12 115 ILE A CA 1
ATOM 907 C C . ILE A 1 115 ? 24.062 -5.473 -15.273 1 98.12 115 ILE A C 1
ATOM 909 O O . ILE A 1 115 ? 24.875 -6.277 -15.719 1 98.12 115 ILE A O 1
ATOM 913 N N . VAL A 1 116 ? 22.797 -5.711 -15.273 1 98.62 116 VAL A N 1
ATOM 914 C CA . VAL A 1 116 ? 22.219 -6.898 -15.883 1 98.62 116 VAL A CA 1
ATOM 915 C C . VAL A 1 116 ? 21.281 -6.488 -17.016 1 98.62 116 VAL A C 1
ATOM 917 O O . VAL A 1 116 ? 20.375 -5.68 -16.828 1 98.62 116 VAL A O 1
ATOM 920 N N . ARG A 1 117 ? 21.547 -7.047 -18.141 1 98.06 117 ARG A N 1
ATOM 921 C CA . ARG A 1 117 ? 20.672 -6.812 -19.297 1 98.06 117 ARG A CA 1
ATOM 922 C C . ARG A 1 117 ? 19.891 -8.07 -19.656 1 98.06 117 ARG A C 1
ATOM 924 O O . ARG A 1 117 ? 20.438 -9.18 -19.625 1 98.06 117 ARG A O 1
ATOM 931 N N . HIS A 1 118 ? 18.641 -7.949 -19.891 1 97.62 118 HIS A N 1
ATOM 932 C CA . HIS A 1 118 ? 17.766 -9.031 -20.328 1 97.62 118 HIS A CA 1
ATOM 933 C C . HIS A 1 118 ? 16.578 -8.5 -21.125 1 97.62 118 HIS A C 1
ATOM 935 O O . HIS A 1 118 ? 15.773 -7.723 -20.609 1 97.62 118 HIS A O 1
ATOM 941 N N . GLU A 1 119 ? 16.5 -8.898 -22.344 1 95.75 119 GLU A N 1
ATOM 942 C CA . GLU A 1 119 ? 15.445 -8.438 -23.25 1 95.75 119 GLU A CA 1
ATOM 943 C C . GLU A 1 119 ? 15.414 -6.914 -23.328 1 95.75 119 GLU A C 1
ATOM 945 O O . GLU A 1 119 ? 16.406 -6.285 -23.672 1 95.75 119 GLU A O 1
ATOM 950 N N . SER A 1 120 ? 14.359 -6.301 -22.812 1 94.88 120 SER A N 1
ATOM 951 C CA . SER A 1 120 ? 14.227 -4.855 -22.953 1 94.88 120 SER A CA 1
ATOM 952 C C . SER A 1 120 ? 14.688 -4.137 -21.688 1 94.88 120 SER A C 1
ATOM 954 O O . SER A 1 120 ? 14.672 -2.904 -21.625 1 94.88 120 SER A O 1
ATOM 956 N N . GLN A 1 121 ? 15.203 -4.867 -20.75 1 97.12 121 GLN A N 1
ATOM 957 C CA . GLN A 1 121 ? 15.492 -4.25 -19.453 1 97.12 121 GLN A CA 1
ATOM 958 C C . GLN A 1 121 ? 17 -4.168 -19.203 1 97.12 121 GLN A C 1
ATOM 960 O O . GLN A 1 121 ? 17.734 -5.09 -19.547 1 97.12 121 GLN A O 1
ATOM 965 N N . THR A 1 122 ? 17.406 -3.061 -18.734 1 97.62 122 THR A N 1
ATOM 966 C CA . THR A 1 122 ? 18.734 -2.855 -18.172 1 97.62 122 THR A CA 1
ATOM 967 C C . THR A 1 122 ? 18.641 -2.535 -16.688 1 97.62 122 THR A C 1
ATOM 969 O O . THR A 1 122 ? 18.188 -1.454 -16.297 1 97.62 122 THR A O 1
ATOM 972 N N . ILE A 1 123 ? 19.047 -3.422 -15.883 1 98.44 123 ILE A N 1
ATOM 973 C CA . ILE A 1 123 ? 18.984 -3.275 -14.43 1 98.44 123 ILE A CA 1
ATOM 974 C C . ILE A 1 123 ? 20.344 -2.885 -13.891 1 98.44 123 ILE A C 1
ATOM 976 O O . ILE A 1 123 ? 21.344 -3.557 -14.164 1 98.44 123 ILE A O 1
ATOM 980 N N . ARG A 1 124 ? 20.422 -1.845 -13.172 1 98 124 ARG A N 1
ATOM 981 C CA . ARG A 1 124 ? 21.656 -1.379 -12.562 1 98 124 ARG A CA 1
ATOM 982 C C . ARG A 1 124 ? 21.531 -1.339 -11.039 1 98 124 ARG A C 1
ATOM 984 O O . ARG A 1 124 ? 20.641 -0.686 -10.5 1 98 124 ARG A O 1
ATOM 991 N N . ILE A 1 125 ? 22.328 -2.084 -10.352 1 98.38 125 ILE A N 1
ATOM 992 C CA . ILE A 1 125 ? 22.516 -1.978 -8.906 1 98.38 125 ILE A CA 1
ATOM 993 C C . ILE A 1 125 ? 23.797 -1.21 -8.602 1 98.38 125 ILE A C 1
ATOM 995 O O . ILE A 1 125 ? 24.891 -1.72 -8.82 1 98.38 125 ILE A O 1
ATOM 999 N N . GLY A 1 126 ? 23.562 0.003 -8.062 1 96.31 126 GLY A N 1
ATOM 1000 C CA . GLY A 1 126 ? 24.703 0.901 -7.965 1 96.31 126 GLY A CA 1
ATOM 1001 C C . GLY A 1 126 ? 25 1.334 -6.543 1 96.31 126 GLY A C 1
ATOM 1002 O O . GLY A 1 126 ? 24.078 1.566 -5.754 1 96.31 126 GLY A O 1
ATOM 1003 N N . LEU A 1 127 ? 26.266 1.432 -6.289 1 93.5 127 LEU A N 1
ATOM 1004 C CA . LEU A 1 127 ? 26.75 1.953 -5.016 1 93.5 127 LEU A CA 1
ATOM 1005 C C . LEU A 1 127 ? 26.734 3.477 -5.008 1 93.5 127 LEU A C 1
ATOM 1007 O O . LEU A 1 127 ? 27.516 4.117 -5.715 1 93.5 127 LEU A O 1
ATOM 1011 N N . LYS A 1 128 ? 25.906 4.051 -4.215 1 91.12 128 LYS A N 1
ATOM 1012 C CA . LYS A 1 128 ? 25.828 5.504 -4.105 1 91.12 128 LYS A CA 1
ATOM 1013 C C . LYS A 1 128 ? 26.891 6.051 -3.168 1 91.12 128 LYS A C 1
ATOM 1015 O O . LYS A 1 128 ? 27.594 7.008 -3.504 1 91.12 128 LYS A O 1
ATOM 1020 N N . THR A 1 129 ? 26.922 5.406 -1.956 1 87.69 129 THR A N 1
ATOM 1021 C CA . THR A 1 129 ? 27.953 5.738 -0.985 1 87.69 129 THR A CA 1
ATOM 1022 C C . THR A 1 129 ? 28.531 4.469 -0.365 1 87.69 129 THR A C 1
ATOM 1024 O O . THR A 1 129 ? 27.812 3.52 -0.08 1 87.69 129 THR A O 1
ATOM 1027 N N . PRO A 1 130 ? 29.797 4.496 -0.182 1 82.56 130 PRO A N 1
ATOM 1028 C CA . PRO A 1 130 ? 30.422 3.301 0.38 1 82.56 130 PRO A CA 1
ATOM 1029 C C . PRO A 1 130 ? 30.328 3.244 1.903 1 82.56 130 PRO A C 1
ATOM 1031 O O . PRO A 1 130 ? 30.328 2.156 2.484 1 82.56 130 PRO A O 1
ATOM 1034 N N . ILE A 1 131 ? 30.375 4.453 2.596 1 77.44 131 ILE A N 1
ATOM 1035 C CA . ILE A 1 131 ? 30.312 4.512 4.051 1 77.44 131 ILE A CA 1
ATOM 1036 C C . ILE A 1 131 ? 29.328 5.594 4.488 1 77.44 131 ILE A C 1
ATOM 1038 O O . ILE A 1 131 ? 29.594 6.785 4.316 1 77.44 131 ILE A O 1
ATOM 1042 N N . PRO A 1 132 ? 28.234 5.262 5.059 1 80.88 132 PRO A N 1
ATOM 1043 C CA . PRO A 1 132 ? 27.672 3.91 5.098 1 80.88 132 PRO A CA 1
ATOM 1044 C C . PRO A 1 132 ? 27.203 3.426 3.725 1 80.88 132 PRO A C 1
ATOM 1046 O O . PRO A 1 132 ? 26.891 4.238 2.852 1 80.88 132 PRO A O 1
ATOM 1049 N N . VAL A 1 133 ? 27.234 2.195 3.555 1 85.31 133 VAL A N 1
ATOM 1050 C CA . VAL A 1 133 ? 26.891 1.618 2.26 1 85.31 133 VAL A CA 1
ATOM 1051 C C . VAL A 1 133 ? 25.453 1.993 1.896 1 85.31 133 VAL A C 1
ATOM 1053 O O . VAL A 1 133 ? 24.531 1.823 2.701 1 85.31 133 VAL A O 1
ATOM 1056 N N . SER A 1 134 ? 25.312 2.561 0.767 1 91.12 134 SER A N 1
ATOM 1057 C CA . SER A 1 134 ? 24.016 2.889 0.196 1 91.12 134 SER A CA 1
ATOM 1058 C C . SER A 1 134 ? 23.906 2.432 -1.257 1 91.12 134 SER A C 1
ATOM 1060 O O . SER A 1 134 ? 24.734 2.814 -2.09 1 91.12 134 SER A O 1
ATOM 1062 N N . ILE A 1 135 ? 22.984 1.624 -1.519 1 95.31 135 ILE A N 1
ATOM 1063 C CA . ILE A 1 135 ? 22.828 1.036 -2.844 1 95.31 135 ILE A CA 1
ATOM 1064 C C . ILE A 1 135 ? 21.5 1.481 -3.451 1 95.31 135 ILE A C 1
ATOM 1066 O O . ILE A 1 135 ? 20.484 1.59 -2.746 1 95.31 135 ILE A O 1
ATOM 1070 N N . GLN A 1 136 ? 21.531 1.787 -4.703 1 96 136 GLN A N 1
ATOM 1071 C CA . GLN A 1 136 ? 20.344 2.195 -5.449 1 96 136 GLN A CA 1
ATOM 1072 C C . GLN A 1 136 ? 20.125 1.3 -6.664 1 96 136 GLN A C 1
ATOM 1074 O O . GLN A 1 136 ? 21.078 0.939 -7.355 1 96 136 GLN A O 1
ATOM 1079 N N . VAL A 1 137 ? 18.906 0.984 -6.926 1 97.94 137 VAL A N 1
ATOM 1080 C CA . VAL A 1 137 ? 18.562 0.153 -8.07 1 97.94 137 VAL A CA 1
ATOM 1081 C C . VAL A 1 137 ? 17.844 0.997 -9.125 1 97.94 137 VAL A C 1
ATOM 1083 O O . VAL A 1 137 ? 16.953 1.798 -8.789 1 97.94 137 VAL A O 1
ATOM 1086 N N . SER A 1 138 ? 18.203 0.843 -10.383 1 97.62 138 SER A N 1
ATOM 1087 C CA . SER A 1 138 ? 17.5 1.483 -11.492 1 97.62 138 SER A CA 1
ATOM 1088 C C . SER A 1 138 ? 17.203 0.488 -12.609 1 97.62 138 SER A C 1
ATOM 1090 O O . SER A 1 138 ? 17.969 -0.461 -12.82 1 97.62 138 SER A O 1
ATOM 1092 N N . VAL A 1 139 ? 16.172 0.613 -13.242 1 97.75 139 VAL A N 1
ATOM 1093 C CA . VAL A 1 139 ? 15.773 -0.151 -14.422 1 97.75 139 VAL A CA 1
ATOM 1094 C C . VAL A 1 139 ? 15.523 0.796 -15.586 1 97.75 139 VAL A C 1
ATOM 1096 O O . VAL A 1 139 ? 14.664 1.672 -15.516 1 97.75 139 VAL A O 1
ATOM 1099 N N . ASN A 1 140 ? 16.312 0.618 -16.609 1 96.62 140 ASN A N 1
ATOM 1100 C CA . ASN A 1 140 ? 16.25 1.507 -17.766 1 96.62 140 ASN A CA 1
ATOM 1101 C C . ASN A 1 140 ? 16.406 2.969 -17.359 1 96.62 140 ASN A C 1
ATOM 1103 O O . ASN A 1 140 ? 15.625 3.824 -17.781 1 96.62 140 ASN A O 1
ATOM 1107 N N . ASN A 1 141 ? 17.219 3.227 -16.422 1 94.31 141 ASN A N 1
ATOM 1108 C CA . ASN A 1 141 ? 17.672 4.539 -15.969 1 94.31 141 ASN A CA 1
ATOM 1109 C C . ASN A 1 141 ? 16.625 5.211 -15.07 1 94.31 141 ASN A C 1
ATOM 1111 O O . ASN A 1 141 ? 16.734 6.406 -14.789 1 94.31 141 ASN A O 1
ATOM 1115 N N . GLU A 1 142 ? 15.648 4.484 -14.688 1 95.5 142 GLU A N 1
ATOM 1116 C CA . GLU A 1 142 ? 14.68 4.973 -13.711 1 95.5 142 GLU A CA 1
ATOM 1117 C C . GLU A 1 142 ? 14.875 4.305 -12.359 1 95.5 142 GLU A C 1
ATOM 1119 O O . GLU A 1 142 ? 14.922 3.074 -12.266 1 95.5 142 GLU A O 1
ATOM 1124 N N . ILE A 1 143 ? 14.984 5.164 -11.359 1 97.19 143 ILE A N 1
ATOM 1125 C CA . ILE A 1 143 ? 15.188 4.625 -10.016 1 97.19 143 ILE A CA 1
ATOM 1126 C C . ILE A 1 143 ? 13.945 3.854 -9.578 1 97.19 143 ILE A C 1
ATOM 1128 O O . ILE A 1 143 ? 12.82 4.34 -9.727 1 97.19 143 ILE A O 1
ATOM 1132 N N . VAL A 1 144 ? 14.109 2.654 -9.078 1 97.56 144 VAL A N 1
ATOM 1133 C CA . VAL A 1 144 ? 12.992 1.828 -8.625 1 97.56 144 VAL A CA 1
ATOM 1134 C C . VAL A 1 144 ? 13.219 1.422 -7.168 1 97.56 144 VAL A C 1
ATOM 1136 O O . VAL A 1 144 ? 14.32 1.567 -6.637 1 97.56 144 VAL A O 1
ATOM 1139 N N . ALA A 1 145 ? 12.125 1.092 -6.535 1 96.38 145 ALA A N 1
ATOM 1140 C CA . ALA A 1 145 ? 12.219 0.528 -5.191 1 96.38 145 ALA A CA 1
ATOM 1141 C C . ALA A 1 145 ? 12.18 -0.997 -5.234 1 96.38 145 ALA A C 1
ATOM 1143 O O . ALA A 1 145 ? 11.758 -1.589 -6.23 1 96.38 145 ALA A O 1
ATOM 1144 N N . THR A 1 146 ? 12.719 -1.63 -4.188 1 96.44 146 THR A N 1
ATOM 1145 C CA . THR A 1 146 ? 12.711 -3.086 -4.102 1 96.44 146 THR A CA 1
ATOM 1146 C C . THR A 1 146 ? 11.695 -3.559 -3.064 1 96.44 146 THR A C 1
ATOM 1148 O O . THR A 1 146 ? 11.445 -2.867 -2.076 1 96.44 146 THR A O 1
ATOM 1151 N N . PRO A 1 147 ? 11.109 -4.707 -3.346 1 96.56 147 PRO A N 1
ATOM 1152 C CA . PRO A 1 147 ? 11.312 -5.586 -4.5 1 96.56 147 PRO A CA 1
ATOM 1153 C C . PRO A 1 147 ? 10.711 -5.027 -5.785 1 96.56 147 PRO A C 1
ATOM 1155 O O . PRO A 1 147 ? 9.781 -4.219 -5.734 1 96.56 147 PRO A O 1
ATOM 1158 N N . TYR A 1 148 ? 11.305 -5.352 -6.812 1 96.81 148 TYR A N 1
ATOM 1159 C CA . TYR A 1 148 ? 10.844 -5.012 -8.156 1 96.81 148 TYR A CA 1
ATOM 1160 C C . TYR A 1 148 ? 10.617 -6.27 -8.984 1 96.81 148 TYR A C 1
ATOM 1162 O O . TYR A 1 148 ? 11.477 -7.148 -9.047 1 96.81 148 TYR A O 1
ATOM 1170 N N . LYS A 1 149 ? 9.469 -6.41 -9.539 1 94.06 149 LYS A N 1
ATOM 1171 C CA . LYS A 1 149 ? 9.141 -7.566 -10.367 1 94.06 149 LYS A CA 1
ATOM 1172 C C . LYS A 1 149 ? 8.398 -7.145 -11.633 1 94.06 149 LYS A C 1
ATOM 1174 O O . LYS A 1 149 ? 7.273 -6.641 -11.555 1 94.06 149 LYS A O 1
ATOM 1179 N N . LYS A 1 150 ? 9.016 -7.367 -12.719 1 91.38 150 LYS A N 1
ATOM 1180 C CA . LYS A 1 150 ? 8.406 -7.031 -14.008 1 91.38 150 LYS A CA 1
ATOM 1181 C C . LYS A 1 150 ? 9.078 -7.789 -15.148 1 91.38 150 LYS A C 1
ATOM 1183 O O . LYS A 1 150 ? 10.297 -7.938 -15.164 1 91.38 150 LYS A O 1
ATOM 1188 N N . TYR A 1 151 ? 8.273 -8.281 -16.078 1 89.5 151 TYR A N 1
ATOM 1189 C CA . TYR A 1 151 ? 8.719 -8.891 -17.328 1 89.5 151 TYR A CA 1
ATOM 1190 C C . TYR A 1 151 ? 9.711 -10.016 -17.062 1 89.5 151 TYR A C 1
ATOM 1192 O O . TYR A 1 151 ? 10.781 -10.062 -17.672 1 89.5 151 TYR A O 1
ATOM 1200 N N . GLY A 1 152 ? 9.523 -10.727 -16.094 1 91.56 152 GLY A N 1
ATOM 1201 C CA . GLY A 1 152 ? 10.266 -11.953 -15.844 1 91.56 152 GLY A CA 1
ATOM 1202 C C . GLY A 1 152 ? 11.516 -11.734 -15.008 1 91.56 152 GLY A C 1
ATOM 1203 O O . GLY A 1 152 ? 12.297 -12.656 -14.797 1 91.56 152 GLY A O 1
ATOM 1204 N N . VAL A 1 153 ? 11.734 -10.516 -14.57 1 96 153 VAL A N 1
ATOM 1205 C CA . VAL A 1 153 ? 12.883 -10.219 -13.734 1 96 153 VAL A CA 1
ATOM 1206 C C . VAL A 1 153 ? 12.422 -9.812 -12.336 1 96 153 VAL A C 1
ATOM 1208 O O . VAL A 1 153 ? 11.406 -9.117 -12.195 1 96 153 VAL A O 1
ATOM 1211 N N . THR A 1 154 ? 13.141 -10.281 -11.383 1 96.62 154 THR A N 1
ATOM 1212 C CA . THR A 1 154 ? 12.875 -9.898 -10 1 96.62 154 THR A CA 1
ATOM 1213 C C . THR A 1 154 ? 14.141 -9.344 -9.344 1 96.62 154 THR A C 1
ATOM 1215 O O . THR A 1 154 ? 15.219 -9.914 -9.492 1 96.62 154 THR A O 1
ATOM 1218 N N . VAL A 1 155 ? 14.016 -8.227 -8.688 1 98 155 VAL A N 1
ATOM 1219 C CA . VAL A 1 155 ? 15.102 -7.625 -7.91 1 98 155 VAL A CA 1
ATOM 1220 C C . VAL A 1 155 ? 14.672 -7.484 -6.453 1 98 155 VAL A C 1
ATOM 1222 O O . VAL A 1 155 ? 13.602 -6.934 -6.164 1 98 155 VAL A O 1
ATOM 1225 N N . TYR A 1 156 ? 15.422 -7.988 -5.582 1 96.94 156 TYR A N 1
ATOM 1226 C CA . TYR A 1 156 ? 15.047 -7.898 -4.172 1 96.94 156 TYR A CA 1
ATOM 1227 C C . TYR A 1 156 ? 16.281 -7.906 -3.279 1 96.94 156 TYR A C 1
ATOM 1229 O O . TYR A 1 156 ? 17.406 -8.102 -3.76 1 96.94 156 TYR A O 1
ATOM 1237 N N . ARG A 1 157 ? 16.062 -7.641 -2.043 1 95.56 157 ARG A N 1
ATOM 1238 C CA . ARG A 1 157 ? 17.125 -7.66 -1.056 1 95.56 157 ARG A CA 1
ATOM 1239 C C . ARG A 1 157 ? 17.141 -8.977 -0.285 1 95.56 157 ARG A C 1
ATOM 1241 O O . ARG A 1 157 ? 16.078 -9.508 0.063 1 95.56 157 ARG A O 1
ATOM 1248 N N . SER A 1 158 ? 18.266 -9.484 -0.016 1 95.19 158 SER A N 1
ATOM 1249 C CA . SER A 1 158 ? 18.516 -10.68 0.773 1 95.19 158 SER A CA 1
ATOM 1250 C C . SER A 1 158 ? 19.703 -10.492 1.708 1 95.19 158 SER A C 1
ATOM 1252 O O . SER A 1 158 ? 20.859 -10.656 1.299 1 95.19 158 SER A O 1
ATOM 1254 N N . GLY A 1 159 ? 19.375 -10.25 2.98 1 94.56 159 GLY A N 1
ATOM 1255 C CA . GLY A 1 159 ? 20.438 -9.836 3.877 1 94.56 159 GLY A CA 1
ATOM 1256 C C . GLY A 1 159 ? 21.125 -8.547 3.443 1 94.56 159 GLY A C 1
ATOM 1257 O O . GLY A 1 159 ? 20.453 -7.539 3.213 1 94.56 159 GLY A O 1
ATOM 1258 N N . ILE A 1 160 ? 22.406 -8.633 3.266 1 94.81 160 ILE A N 1
ATOM 1259 C CA . ILE A 1 160 ? 23.141 -7.438 2.859 1 94.81 160 ILE A CA 1
ATOM 1260 C C . ILE A 1 160 ? 23.188 -7.359 1.335 1 94.81 160 ILE A C 1
ATOM 1262 O O . ILE A 1 160 ? 23.719 -6.391 0.774 1 94.81 160 ILE A O 1
ATOM 1266 N N . ASN A 1 161 ? 22.609 -8.328 0.663 1 96.19 161 ASN A N 1
ATOM 1267 C CA . ASN A 1 161 ? 22.766 -8.445 -0.785 1 96.19 161 ASN A CA 1
ATOM 1268 C C . ASN A 1 161 ? 21.547 -7.887 -1.517 1 96.19 161 ASN A C 1
ATOM 1270 O O . ASN A 1 161 ? 20.422 -7.941 -0.998 1 96.19 161 ASN A O 1
ATOM 1274 N N . TYR A 1 162 ? 21.828 -7.344 -2.656 1 97.75 162 TYR A N 1
ATOM 1275 C CA . TYR A 1 162 ? 20.828 -7.156 -3.688 1 97.75 162 TYR A CA 1
ATOM 1276 C C . TYR A 1 162 ? 20.875 -8.273 -4.719 1 97.75 162 TYR A C 1
ATOM 1278 O O . TYR A 1 162 ? 21.969 -8.688 -5.141 1 97.75 162 TYR A O 1
ATOM 1286 N N . VAL A 1 163 ? 19.75 -8.789 -5.082 1 97.62 163 VAL A N 1
ATOM 1287 C CA . VAL A 1 163 ? 19.703 -9.977 -5.93 1 97.62 163 VAL A CA 1
ATOM 1288 C C . VAL A 1 163 ? 18.875 -9.695 -7.176 1 97.62 163 VAL A C 1
ATOM 1290 O O . VAL A 1 163 ? 17.781 -9.117 -7.082 1 97.62 163 VAL A O 1
ATOM 1293 N N . VAL A 1 164 ? 19.359 -10.031 -8.305 1 98.5 164 VAL A N 1
ATOM 1294 C CA . VAL A 1 164 ? 18.594 -10.07 -9.555 1 98.5 164 VAL A CA 1
ATOM 1295 C C . VAL A 1 164 ? 18.344 -11.516 -9.969 1 98.5 164 VAL A C 1
ATOM 1297 O O . VAL A 1 164 ? 19.297 -12.289 -10.141 1 98.5 164 VAL A O 1
ATOM 1300 N N . GLU A 1 165 ? 17.094 -11.859 -10.109 1 97.81 165 GLU A N 1
ATOM 1301 C CA . GLU A 1 165 ? 16.734 -13.203 -10.555 1 97.81 165 GLU A CA 1
ATOM 1302 C C . GLU A 1 165 ? 15.953 -13.164 -11.859 1 97.81 165 GLU A C 1
ATOM 1304 O O . GLU A 1 165 ? 15.102 -12.289 -12.055 1 97.81 165 GLU A O 1
ATOM 1309 N N . ILE A 1 166 ? 16.312 -14 -12.711 1 97.75 166 ILE A N 1
ATOM 1310 C CA . ILE A 1 166 ? 15.562 -14.289 -13.93 1 97.75 166 ILE A CA 1
ATOM 1311 C C . ILE A 1 166 ? 15.117 -15.75 -13.93 1 97.75 166 ILE A C 1
ATOM 1313 O O . ILE A 1 166 ? 15.836 -16.625 -14.406 1 97.75 166 ILE A O 1
ATOM 1317 N N . PRO A 1 167 ? 13.938 -15.961 -13.477 1 95.44 167 PRO A N 1
ATOM 1318 C CA . PRO A 1 167 ? 13.484 -17.328 -13.242 1 95.44 167 PRO A CA 1
ATOM 1319 C C . PRO A 1 167 ? 13.531 -18.188 -14.5 1 95.44 167 PRO A C 1
ATOM 1321 O O . PRO A 1 167 ? 13.961 -19.344 -14.453 1 95.44 167 PRO A O 1
ATOM 1324 N N . GLU A 1 168 ? 13.18 -17.703 -15.609 1 95.25 168 GLU A N 1
ATOM 1325 C CA . GLU A 1 168 ? 13.18 -18.469 -16.859 1 95.25 168 GLU A CA 1
ATOM 1326 C C . GLU A 1 168 ? 14.57 -18.969 -17.188 1 95.25 168 GLU A C 1
ATOM 1328 O O . GLU A 1 168 ? 14.719 -20.031 -17.797 1 95.25 168 GLU A O 1
ATOM 1333 N N . LEU A 1 169 ? 15.586 -18.234 -16.719 1 97.25 169 LEU A N 1
ATOM 1334 C CA . LEU A 1 169 ? 16.969 -18.594 -16.969 1 97.25 169 LEU A CA 1
ATOM 1335 C C . LEU A 1 169 ? 17.609 -19.234 -15.742 1 97.25 169 LEU A C 1
ATOM 1337 O O . LEU A 1 169 ? 18.781 -19.641 -15.781 1 97.25 169 LEU A O 1
ATOM 1341 N N . GLU A 1 170 ? 16.844 -19.25 -14.703 1 96.38 170 GLU A N 1
ATOM 1342 C CA . GLU A 1 170 ? 17.375 -19.688 -13.422 1 96.38 170 GLU A CA 1
ATOM 1343 C C . GLU A 1 170 ? 18.672 -18.938 -13.078 1 96.38 170 GLU A C 1
ATOM 1345 O O . GLU A 1 170 ? 19.625 -19.547 -12.578 1 96.38 170 GLU A O 1
ATOM 1350 N N . ALA A 1 171 ? 18.719 -17.703 -13.461 1 97.88 171 ALA A N 1
ATOM 1351 C CA . ALA A 1 171 ? 19.875 -16.844 -13.203 1 97.88 171 ALA A CA 1
ATOM 1352 C C . ALA A 1 171 ? 19.75 -16.141 -11.867 1 97.88 171 ALA A C 1
ATOM 1354 O O . ALA A 1 171 ? 18.656 -15.68 -11.492 1 97.88 171 ALA A O 1
ATOM 1355 N N . ASN A 1 172 ? 20.797 -16.094 -11.172 1 97.19 172 ASN A N 1
ATOM 1356 C CA . ASN A 1 172 ? 20.875 -15.414 -9.883 1 97.19 172 ASN A CA 1
ATOM 1357 C C . ASN A 1 172 ? 22.125 -14.547 -9.781 1 97.19 172 ASN A C 1
ATOM 1359 O O . ASN A 1 172 ? 23.25 -15.062 -9.766 1 97.19 172 ASN A O 1
ATOM 1363 N N . ILE A 1 173 ? 21.969 -13.266 -9.734 1 98.38 173 ILE A N 1
ATOM 1364 C CA . ILE A 1 173 ? 23.062 -12.305 -9.648 1 98.38 173 ILE A CA 1
ATOM 1365 C C . ILE A 1 173 ? 22.969 -11.523 -8.336 1 98.38 173 ILE A C 1
ATOM 1367 O O . ILE A 1 173 ? 21.922 -10.938 -8.031 1 98.38 173 ILE A O 1
ATOM 1371 N N . THR A 1 174 ? 24.031 -11.555 -7.609 1 97 174 THR A N 1
ATOM 1372 C CA . THR A 1 174 ? 24.031 -10.898 -6.309 1 97 174 THR A CA 1
ATOM 1373 C C . THR A 1 174 ? 25.109 -9.812 -6.254 1 97 174 THR A C 1
ATOM 1375 O O . THR A 1 174 ? 26.172 -9.961 -6.852 1 97 174 THR A O 1
ATOM 1378 N N . TYR A 1 175 ? 24.812 -8.719 -5.598 1 96.94 175 TYR A N 1
ATOM 1379 C CA . TYR A 1 175 ? 25.75 -7.609 -5.422 1 96.94 175 TYR A CA 1
ATOM 1380 C C . TYR A 1 175 ? 25.469 -6.867 -4.121 1 96.94 175 TYR A C 1
ATOM 1382 O O . TYR A 1 175 ? 24.312 -6.656 -3.756 1 96.94 175 TYR A O 1
ATOM 1390 N N . ASN A 1 176 ? 26.547 -6.461 -3.387 1 94.56 176 ASN A N 1
ATOM 1391 C CA . ASN A 1 176 ? 26.312 -5.754 -2.133 1 94.56 176 ASN A CA 1
ATOM 1392 C C . ASN A 1 176 ? 27.25 -4.562 -1.978 1 94.56 176 ASN A C 1
ATOM 1394 O O . ASN A 1 176 ? 27.422 -4.043 -0.873 1 94.56 176 ASN A O 1
ATOM 1398 N N . GLY A 1 177 ? 27.875 -4.129 -3.115 1 91.38 177 GLY A N 1
ATOM 1399 C CA . GLY A 1 177 ? 28.766 -2.98 -3.076 1 91.38 177 GLY A CA 1
ATOM 1400 C C . GLY A 1 177 ? 30.234 -3.359 -2.959 1 91.38 177 GLY A C 1
ATOM 1401 O O . GLY A 1 177 ? 31.109 -2.584 -3.332 1 91.38 177 GLY A O 1
ATOM 1402 N N . MET A 1 178 ? 30.484 -4.598 -2.48 1 87.06 178 MET A N 1
ATOM 1403 C CA . MET A 1 178 ? 31.844 -5.062 -2.264 1 87.06 178 MET A CA 1
ATOM 1404 C C . MET A 1 178 ? 32.094 -6.359 -3.027 1 87.06 178 MET A C 1
ATOM 1406 O O . MET A 1 178 ? 33.25 -6.633 -3.42 1 87.06 178 MET A O 1
ATOM 1410 N N . ASP A 1 179 ? 31.109 -7.09 -3.123 1 92.38 179 ASP A N 1
ATOM 1411 C CA . ASP A 1 179 ? 31.234 -8.391 -3.773 1 92.38 179 ASP A CA 1
ATOM 1412 C C . ASP A 1 179 ? 30.047 -8.656 -4.703 1 92.38 179 ASP A C 1
ATOM 1414 O O . ASP A 1 179 ? 28.984 -8.07 -4.543 1 92.38 179 ASP A O 1
ATOM 1418 N N . PHE A 1 180 ? 30.359 -9.508 -5.672 1 96.12 180 PHE A N 1
ATOM 1419 C CA . PHE A 1 180 ? 29.266 -9.961 -6.535 1 96.12 180 PHE A CA 1
ATOM 1420 C C . PHE A 1 180 ? 29.406 -11.445 -6.844 1 96.12 180 PHE A C 1
ATOM 1422 O O . PHE A 1 180 ? 30.469 -12.031 -6.648 1 96.12 180 PHE A O 1
ATOM 1429 N N . SER A 1 181 ? 28.328 -12.008 -7.207 1 96.75 181 SER A N 1
ATOM 1430 C CA . SER A 1 181 ? 28.297 -13.383 -7.691 1 96.75 181 SER A CA 1
ATOM 1431 C C . SER A 1 181 ? 27.297 -13.547 -8.828 1 96.75 181 SER A C 1
ATOM 1433 O O . SER A 1 181 ? 26.234 -12.906 -8.836 1 96.75 181 SER A O 1
ATOM 1435 N N . VAL A 1 182 ? 27.703 -14.312 -9.766 1 98.25 182 VAL A N 1
ATOM 1436 C CA . VAL A 1 182 ? 26.828 -14.672 -10.883 1 98.25 182 VAL A CA 1
ATOM 1437 C C . VAL A 1 182 ? 26.656 -16.188 -10.938 1 98.25 182 VAL A C 1
ATOM 1439 O O . VAL A 1 182 ? 27.641 -16.922 -11.078 1 98.25 182 VAL A O 1
ATOM 1442 N N . LYS A 1 183 ? 25.453 -16.641 -10.82 1 97.44 183 LYS A N 1
ATOM 1443 C CA . LYS A 1 183 ? 25.156 -18.078 -10.891 1 97.44 183 LYS A CA 1
ATOM 1444 C C . LYS A 1 183 ? 24.234 -18.375 -12.07 1 97.44 183 LYS A C 1
ATOM 1446 O O . LYS A 1 183 ? 23.141 -17.828 -12.172 1 97.44 183 LYS A O 1
ATOM 1451 N N . LEU A 1 184 ? 24.703 -19.25 -12.938 1 98.31 184 LEU A N 1
ATOM 1452 C CA . LEU A 1 184 ? 23.984 -19.688 -14.117 1 98.31 184 LEU A CA 1
ATOM 1453 C C . LEU A 1 184 ? 23.938 -21.203 -14.203 1 98.31 184 LEU A C 1
ATOM 1455 O O . LEU A 1 184 ? 24.938 -21.875 -13.898 1 98.31 184 LEU A O 1
ATOM 1459 N N . PRO A 1 185 ? 22.859 -21.75 -14.688 1 97.44 185 PRO A N 1
ATOM 1460 C CA . PRO A 1 185 ? 22.797 -23.203 -14.812 1 97.44 185 PRO A CA 1
ATOM 1461 C C . PRO A 1 185 ? 23.609 -23.719 -16 1 97.44 185 PRO A C 1
ATOM 1463 O O . PRO A 1 185 ? 23.562 -23.141 -17.094 1 97.44 185 PRO A O 1
ATOM 1466 N N . TYR A 1 186 ? 24.25 -24.781 -15.773 1 97.38 186 TYR A N 1
ATOM 1467 C CA . TYR A 1 186 ? 25.078 -25.375 -16.828 1 97.38 186 TYR A CA 1
ATOM 1468 C C . TYR A 1 186 ? 24.219 -25.812 -18.016 1 97.38 186 TYR A C 1
ATOM 1470 O O . TYR A 1 186 ? 24.641 -25.688 -19.156 1 97.38 186 TYR A O 1
ATOM 1478 N N . ARG A 1 187 ? 23.062 -26.328 -17.766 1 94.56 187 ARG A N 1
ATOM 1479 C CA . ARG A 1 187 ? 22.188 -26.844 -18.812 1 94.56 187 ARG A CA 1
ATOM 1480 C C . ARG A 1 187 ? 21.875 -25.781 -19.844 1 94.56 187 ARG A C 1
ATOM 1482 O O . ARG A 1 187 ? 21.734 -26.078 -21.031 1 94.56 187 ARG A O 1
ATOM 1489 N N . LEU A 1 188 ? 21.891 -24.484 -19.422 1 95.81 188 LEU A N 1
ATOM 1490 C CA . LEU A 1 188 ? 21.516 -23.422 -20.328 1 95.81 188 LEU A CA 1
ATOM 1491 C C . LEU A 1 188 ? 22.75 -22.672 -20.828 1 95.81 188 LEU A C 1
ATOM 1493 O O . LEU A 1 188 ? 22.766 -22.172 -21.953 1 95.81 188 LEU A O 1
ATOM 1497 N N . PHE A 1 189 ? 23.797 -22.672 -20.031 1 98.06 189 PHE A N 1
ATOM 1498 C CA . PHE A 1 189 ? 24.906 -21.766 -20.344 1 98.06 189 PHE A CA 1
ATOM 1499 C C . PHE A 1 189 ? 26.203 -22.547 -20.562 1 98.06 189 PHE A C 1
ATOM 1501 O O . PHE A 1 189 ? 27.203 -21.969 -20.969 1 98.06 189 PHE A O 1
ATOM 1508 N N . GLY A 1 190 ? 26.156 -23.797 -20.328 1 97.81 190 GLY A N 1
ATOM 1509 C CA . GLY A 1 190 ? 27.344 -24.609 -20.531 1 97.81 190 GLY A CA 1
ATOM 1510 C C . GLY A 1 190 ? 27.906 -24.469 -21.938 1 97.81 190 GLY A C 1
ATOM 1511 O O . GLY A 1 190 ? 27.172 -24.516 -22.922 1 97.81 190 GLY A O 1
ATOM 1512 N N . HIS A 1 191 ? 29.219 -24.281 -21.969 1 97.62 191 HIS A N 1
ATOM 1513 C CA . HIS A 1 191 ? 29.953 -24.172 -23.219 1 97.62 191 HIS A CA 1
ATOM 1514 C C . HIS A 1 191 ? 29.516 -22.938 -24 1 97.62 191 HIS A C 1
ATOM 1516 O O . HIS A 1 191 ? 29.734 -22.875 -25.219 1 97.62 191 HIS A O 1
ATOM 1522 N N . ASN A 1 192 ? 28.938 -21.969 -23.344 1 98.44 192 ASN A N 1
ATOM 1523 C CA . ASN A 1 192 ? 28.422 -20.812 -24.078 1 98.44 192 ASN A CA 1
ATOM 1524 C C . ASN A 1 192 ? 28.609 -19.516 -23.297 1 98.44 192 ASN A C 1
ATOM 1526 O O . ASN A 1 192 ? 27.719 -18.656 -23.281 1 98.44 192 ASN A O 1
ATOM 1530 N N . THR A 1 193 ? 29.594 -19.375 -22.547 1 98.56 193 THR A N 1
ATOM 1531 C CA . THR A 1 193 ? 29.828 -18.141 -21.812 1 98.56 193 THR A CA 1
ATOM 1532 C C . THR A 1 193 ? 31.188 -17.547 -22.203 1 98.56 193 THR A C 1
ATOM 1534 O O . THR A 1 193 ? 32.125 -18.281 -22.562 1 98.56 193 THR A O 1
ATOM 1537 N N . GLN A 1 194 ? 31.312 -16.25 -22.172 1 98.44 194 GLN A N 1
ATOM 1538 C CA . GLN A 1 194 ? 32.531 -15.461 -22.344 1 98.44 194 GLN A CA 1
ATOM 1539 C C . GLN A 1 194 ? 32.5 -14.188 -21.5 1 98.44 194 GLN A C 1
ATOM 1541 O O . GLN A 1 194 ? 31.422 -13.781 -21.031 1 98.44 194 GLN A O 1
ATOM 1546 N N . GLY A 1 195 ? 33.688 -13.602 -21.359 1 98.62 195 GLY A N 1
ATOM 1547 C CA . GLY A 1 195 ? 33.812 -12.453 -20.484 1 98.62 195 GLY A CA 1
ATOM 1548 C C . GLY A 1 195 ? 34.844 -12.664 -19.359 1 98.62 195 GLY A C 1
ATOM 1549 O O . GLY A 1 195 ? 35.562 -13.656 -19.359 1 98.62 195 GLY A O 1
ATOM 1550 N N . GLN A 1 196 ? 34.781 -11.742 -18.375 1 98.06 196 GLN A N 1
ATOM 1551 C CA . GLN A 1 196 ? 35.75 -11.797 -17.281 1 98.06 196 GLN A CA 1
ATOM 1552 C C . GLN A 1 196 ? 35.469 -12.992 -16.375 1 98.06 196 GLN A C 1
ATOM 1554 O O . GLN A 1 196 ? 36.375 -13.43 -15.633 1 98.06 196 GLN A O 1
ATOM 1559 N N . CYS A 1 197 ? 34.25 -13.555 -16.422 1 98.62 197 CYS A N 1
ATOM 1560 C CA . CYS A 1 197 ? 33.906 -14.742 -15.648 1 98.62 197 CYS A CA 1
ATOM 1561 C C . CYS A 1 197 ? 34.406 -16 -16.359 1 98.62 197 CYS A C 1
ATOM 1563 O O . CYS A 1 197 ? 34.312 -17.094 -15.797 1 98.62 197 CYS A O 1
ATOM 1565 N N . GLY A 1 198 ? 34.875 -15.891 -17.578 1 98.38 198 GLY A N 1
ATOM 1566 C CA . GLY A 1 198 ? 35.438 -17.016 -18.312 1 98.38 198 GLY A CA 1
ATOM 1567 C C . GLY A 1 198 ? 34.375 -17.922 -18.906 1 98.38 198 GLY A C 1
ATOM 1568 O O . GLY A 1 198 ? 33.219 -17.562 -18.953 1 98.38 198 GLY A O 1
ATOM 1569 N N . THR A 1 199 ? 34.875 -19.031 -19.422 1 98.31 199 THR A N 1
ATOM 1570 C CA . THR A 1 199 ? 33.969 -20.031 -20 1 98.31 199 THR A CA 1
ATOM 1571 C C . THR A 1 199 ? 33.406 -20.953 -18.922 1 98.31 199 THR A C 1
ATOM 1573 O O . THR A 1 199 ? 34 -21.062 -17.844 1 98.31 199 THR A O 1
ATOM 1576 N N . CYS A 1 200 ? 32.312 -21.516 -19.188 1 98.56 200 CYS A N 1
ATOM 1577 C CA . CYS A 1 200 ? 31.719 -22.547 -18.344 1 98.56 200 CYS A CA 1
ATOM 1578 C C . CYS A 1 200 ? 31.75 -23.906 -19.031 1 98.56 200 CYS A C 1
ATOM 1580 O O . CYS A 1 200 ? 30.766 -24.312 -19.641 1 98.56 200 CYS A O 1
ATOM 1582 N N . THR A 1 201 ? 32.875 -24.609 -18.906 1 97.94 201 THR A N 1
ATOM 1583 C CA . THR A 1 201 ? 33.062 -25.875 -19.594 1 97.94 201 THR A CA 1
ATOM 1584 C C . THR A 1 201 ? 33.531 -26.953 -18.625 1 97.94 201 THR A C 1
ATOM 1586 O O . THR A 1 201 ? 33.812 -28.078 -19.031 1 97.94 201 THR A O 1
ATOM 1589 N N . ASN A 1 202 ? 33.594 -26.578 -17.406 1 97.31 202 ASN A N 1
ATOM 1590 C CA . ASN A 1 202 ? 34.156 -27.453 -16.391 1 97.31 202 ASN A CA 1
ATOM 1591 C C . ASN A 1 202 ? 35.625 -27.781 -16.672 1 97.31 202 ASN A C 1
ATOM 1593 O O . ASN A 1 202 ? 36.094 -28.891 -16.406 1 97.31 202 ASN A O 1
ATOM 1597 N N . ASN A 1 203 ? 36.312 -26.812 -17.297 1 96.94 203 ASN A N 1
ATOM 1598 C CA . ASN A 1 203 ? 37.719 -26.875 -17.641 1 96.94 203 ASN A CA 1
ATOM 1599 C C . ASN A 1 203 ? 38.375 -25.5 -17.5 1 96.94 203 ASN A C 1
ATOM 1601 O O . ASN A 1 203 ? 38 -24.547 -18.172 1 96.94 203 ASN A O 1
ATOM 1605 N N . GLN A 1 204 ? 39.438 -25.422 -16.734 1 97.25 204 GLN A N 1
ATOM 1606 C CA . GLN A 1 204 ? 40.062 -24.141 -16.422 1 97.25 204 GLN A CA 1
ATOM 1607 C C . GLN A 1 204 ? 40.969 -23.688 -17.547 1 97.25 204 GLN A C 1
ATOM 1609 O O . GLN A 1 204 ? 41.344 -22.516 -17.625 1 97.25 204 GLN A O 1
ATOM 1614 N N . THR A 1 205 ? 41.375 -24.531 -18.406 1 96.94 205 THR A N 1
ATOM 1615 C CA . THR A 1 205 ? 42.406 -24.234 -19.406 1 96.94 205 THR A CA 1
ATOM 1616 C C . THR A 1 205 ? 41.875 -23.297 -20.469 1 96.94 205 THR A C 1
ATOM 1618 O O . THR A 1 205 ? 42.656 -22.672 -21.203 1 96.94 205 THR A O 1
ATOM 1621 N N . ASP A 1 206 ? 40.656 -23.172 -20.594 1 97.38 206 ASP A N 1
ATOM 1622 C CA . ASP A 1 206 ? 40.094 -22.297 -21.625 1 97.38 206 ASP A CA 1
ATOM 1623 C C . ASP A 1 206 ? 39.375 -21.094 -21.016 1 97.38 206 ASP A C 1
ATOM 1625 O O . ASP A 1 206 ? 38.625 -20.391 -21.688 1 97.38 206 ASP A O 1
ATOM 1629 N N . ASP A 1 207 ? 39.562 -20.828 -19.781 1 97.69 207 ASP A N 1
ATOM 1630 C CA . ASP A 1 207 ? 38.875 -19.781 -19.047 1 97.69 207 ASP A CA 1
ATOM 1631 C C . ASP A 1 207 ? 39.219 -18.391 -19.594 1 97.69 207 ASP A C 1
ATOM 1633 O O . ASP A 1 207 ? 38.344 -17.516 -19.672 1 97.69 207 ASP A O 1
ATOM 1637 N N . CYS A 1 208 ? 40.469 -18.188 -19.906 1 97.88 208 CYS A N 1
ATOM 1638 C CA . CYS A 1 208 ? 40.938 -16.875 -20.281 1 97.88 208 CYS A CA 1
ATOM 1639 C C . CYS A 1 208 ? 40.75 -16.641 -21.781 1 97.88 208 CYS A C 1
ATOM 1641 O O . CYS A 1 208 ? 41.719 -16.453 -22.516 1 97.88 208 CYS A O 1
ATOM 1643 N N . LEU A 1 209 ? 39.531 -16.594 -22.109 1 98.06 209 LEU A N 1
ATOM 1644 C CA . LEU A 1 209 ? 39.094 -16.344 -23.484 1 98.06 209 LEU A CA 1
ATOM 1645 C C . LEU A 1 209 ? 38.969 -14.852 -23.766 1 98.06 209 LEU A C 1
ATOM 1647 O O . LEU A 1 209 ? 38.156 -14.164 -23.141 1 98.06 209 LEU A O 1
ATOM 1651 N N . THR A 1 210 ? 39.812 -14.32 -24.719 1 97 210 THR A N 1
ATOM 1652 C CA . THR A 1 210 ? 39.781 -12.898 -25.031 1 97 210 THR A CA 1
ATOM 1653 C C . THR A 1 210 ? 38.594 -12.555 -25.906 1 97 210 THR A C 1
ATOM 1655 O O . THR A 1 210 ? 37.938 -13.445 -26.453 1 97 210 THR A O 1
ATOM 1658 N N . LYS A 1 211 ? 38.344 -11.336 -26.031 1 95.56 211 LYS A N 1
ATOM 1659 C CA . LYS A 1 211 ? 37.219 -10.852 -26.844 1 95.56 211 LYS A CA 1
ATOM 1660 C C . LYS A 1 211 ? 37.375 -11.242 -28.297 1 95.56 211 LYS A C 1
ATOM 1662 O O . LYS A 1 211 ? 36.406 -11.422 -29.031 1 95.56 211 LYS A O 1
ATOM 1667 N N . SER A 1 212 ? 38.594 -11.383 -28.75 1 94.56 212 SER A N 1
ATOM 1668 C CA . SER A 1 212 ? 38.875 -11.758 -30.141 1 94.56 212 SER A CA 1
ATOM 1669 C C . SER A 1 212 ? 38.719 -13.266 -30.344 1 94.56 212 SER A C 1
ATOM 1671 O O . SER A 1 212 ? 38.844 -13.75 -31.469 1 94.56 212 SER A O 1
ATOM 1673 N N . GLY A 1 213 ? 38.562 -14.039 -29.25 1 95 213 GLY A N 1
ATOM 1674 C CA . GLY A 1 213 ? 38.312 -15.469 -29.391 1 95 213 GLY A CA 1
ATOM 1675 C C . GLY A 1 213 ? 39.562 -16.297 -29.141 1 95 213 GLY A C 1
ATOM 1676 O O . GLY A 1 213 ? 39.562 -17.516 -29.375 1 95 213 GLY A O 1
ATOM 1677 N N . GLU A 1 214 ? 40.625 -15.664 -28.656 1 96.19 214 GLU A N 1
ATOM 1678 C CA . GLU A 1 214 ? 41.875 -16.391 -28.391 1 96.19 214 GLU A CA 1
ATOM 1679 C C . GLU A 1 214 ? 41.938 -16.828 -26.922 1 96.19 214 GLU A C 1
ATOM 1681 O O . GLU A 1 214 ? 41.625 -16.047 -26.031 1 96.19 214 GLU A O 1
ATOM 1686 N N . ILE A 1 215 ? 42.281 -18.078 -26.719 1 97.31 215 ILE A N 1
ATOM 1687 C CA . ILE A 1 215 ? 42.562 -18.562 -25.359 1 97.31 215 ILE A CA 1
ATOM 1688 C C . ILE A 1 215 ? 44 -18.266 -24.969 1 97.31 215 ILE A C 1
ATOM 1690 O O . ILE A 1 215 ? 44.938 -18.719 -25.641 1 97.31 215 ILE A O 1
ATOM 1694 N N . ILE A 1 216 ? 44.188 -17.531 -23.906 1 96.12 216 ILE A N 1
ATOM 1695 C CA . ILE A 1 216 ? 45.531 -17.203 -23.453 1 96.12 216 ILE A CA 1
ATOM 1696 C C . ILE A 1 216 ? 45.719 -17.719 -22.031 1 96.12 216 ILE A C 1
ATOM 1698 O O . ILE A 1 216 ? 44.812 -18.234 -21.422 1 96.12 216 ILE A O 1
ATOM 1702 N N . SER A 1 217 ? 46.938 -17.594 -21.516 1 92.44 217 SER A N 1
ATOM 1703 C CA . SER A 1 217 ? 47.25 -18.203 -20.234 1 92.44 217 SER A CA 1
ATOM 1704 C C . SER A 1 217 ? 47 -17.219 -19.094 1 92.44 217 SER A C 1
ATOM 1706 O O . SER A 1 217 ? 46.875 -17.625 -17.938 1 92.44 217 SER A O 1
ATOM 1708 N N . ASN A 1 218 ? 46.938 -15.945 -19.438 1 93.56 218 ASN A N 1
ATOM 1709 C CA . ASN A 1 218 ? 46.844 -14.914 -18.406 1 93.56 218 ASN A CA 1
ATOM 1710 C C . ASN A 1 218 ? 45.5 -14.242 -18.406 1 93.56 218 ASN A C 1
ATOM 1712 O O . ASN A 1 218 ? 45.188 -13.438 -19.281 1 93.56 218 ASN A O 1
ATOM 1716 N N . CYS A 1 219 ? 44.75 -14.477 -17.328 1 95.81 219 CYS A N 1
ATOM 1717 C CA . CYS A 1 219 ? 43.375 -13.969 -17.266 1 95.81 219 CYS A CA 1
ATOM 1718 C C . CYS A 1 219 ? 43.375 -12.469 -16.984 1 95.81 219 CYS A C 1
ATOM 1720 O O . CYS A 1 219 ? 42.375 -11.789 -17.25 1 95.81 219 CYS A O 1
ATOM 1722 N N . GLU A 1 220 ? 44.406 -11.922 -16.406 1 92.94 220 GLU A N 1
ATOM 1723 C CA . GLU A 1 220 ? 44.469 -10.477 -16.219 1 92.94 220 GLU A CA 1
ATOM 1724 C C . GLU A 1 220 ? 44.469 -9.742 -17.562 1 92.94 220 GLU A C 1
ATOM 1726 O O . GLU A 1 220 ? 43.812 -8.727 -17.719 1 92.94 220 GLU A O 1
ATOM 1731 N N . VAL A 1 221 ? 45.281 -10.32 -18.422 1 92.12 221 VAL A N 1
ATOM 1732 C CA . VAL A 1 221 ? 45.375 -9.758 -19.766 1 92.12 221 VAL A CA 1
ATOM 1733 C C . VAL A 1 221 ? 44.031 -9.938 -20.484 1 92.12 221 VAL A C 1
ATOM 1735 O O . VAL A 1 221 ? 43.562 -9.023 -21.156 1 92.12 221 VAL A O 1
ATOM 1738 N N . MET A 1 222 ? 43.469 -11.062 -20.359 1 95.5 222 MET A N 1
ATOM 1739 C CA . MET A 1 222 ? 42.188 -11.328 -20.969 1 95.5 222 MET A CA 1
ATOM 1740 C C . MET A 1 222 ? 41.125 -10.344 -20.469 1 95.5 222 MET A C 1
ATOM 1742 O O . MET A 1 222 ? 40.312 -9.828 -21.25 1 95.5 222 MET A O 1
ATOM 1746 N N . ALA A 1 223 ? 41.156 -10.07 -19.172 1 95.38 223 ALA A N 1
ATOM 1747 C CA . ALA A 1 223 ? 40.125 -9.211 -18.547 1 95.38 223 ALA A CA 1
ATOM 1748 C C . ALA A 1 223 ? 40.125 -7.832 -19.188 1 95.38 223 ALA A C 1
ATOM 1750 O O . ALA A 1 223 ? 39.031 -7.238 -19.344 1 95.38 223 ALA A O 1
ATOM 1751 N N . ASP A 1 224 ? 41.188 -7.355 -19.625 1 91.5 224 ASP A N 1
ATOM 1752 C CA . ASP A 1 224 ? 41.312 -6.031 -20.219 1 91.5 224 ASP A CA 1
ATOM 1753 C C . ASP A 1 224 ? 40.594 -5.961 -21.562 1 91.5 224 ASP A C 1
ATOM 1755 O O . ASP A 1 224 ? 40.125 -4.895 -21.969 1 91.5 224 ASP A O 1
ATOM 1759 N N . THR A 1 225 ? 40.531 -7.016 -22.172 1 94.31 225 THR A N 1
ATOM 1760 C CA . THR A 1 225 ? 39.969 -7.023 -23.516 1 94.31 225 THR A CA 1
ATOM 1761 C C . THR A 1 225 ? 38.438 -6.91 -23.469 1 94.31 225 THR A C 1
ATOM 1763 O O . THR A 1 225 ? 37.812 -6.645 -24.484 1 94.31 225 THR A O 1
ATOM 1766 N N . TRP A 1 226 ? 37.875 -7.027 -22.328 1 96.44 226 TRP A N 1
ATOM 1767 C CA . TRP A 1 226 ? 36.406 -7.109 -22.234 1 96.44 226 TRP A CA 1
ATOM 1768 C C . TRP A 1 226 ?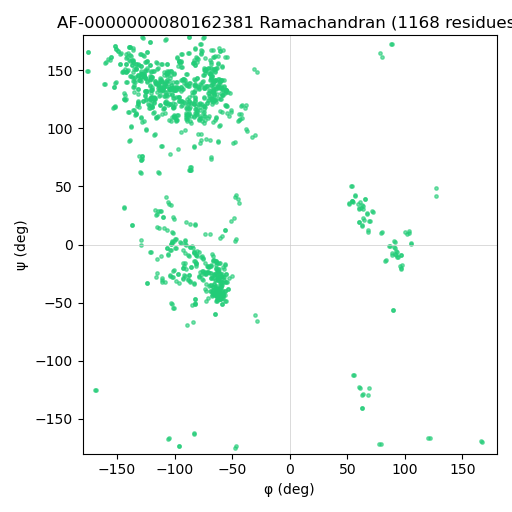 35.812 -5.762 -21.828 1 96.44 226 TRP A C 1
ATOM 1770 O O . TRP A 1 226 ? 34.719 -5.703 -21.297 1 96.44 226 TRP A O 1
ATOM 1780 N N . VAL A 1 227 ? 36.5 -4.727 -22.047 1 94.25 227 VAL A N 1
ATOM 1781 C CA . VAL A 1 227 ? 36.031 -3.379 -21.766 1 94.25 227 VAL A CA 1
ATOM 1782 C C . VAL A 1 227 ? 34.812 -3.074 -22.656 1 94.25 227 VAL A C 1
ATOM 1784 O O . VAL A 1 227 ? 34.812 -3.445 -23.828 1 94.25 227 VAL A O 1
ATOM 1787 N N . VAL A 1 228 ? 33.781 -2.523 -22.125 1 93.88 228 VAL A N 1
ATOM 1788 C CA . VAL A 1 228 ? 32.625 -2.109 -22.891 1 93.88 228 VAL A CA 1
ATOM 1789 C C . VAL A 1 228 ? 32.531 -0.584 -22.906 1 93.88 228 VAL A C 1
ATOM 1791 O O . VAL A 1 228 ? 33 0.086 -21.984 1 93.88 228 VAL A O 1
ATOM 1794 N N . GLU A 1 229 ? 31.875 -0.097 -23.922 1 88.38 229 GLU A N 1
ATOM 1795 C CA . GLU A 1 229 ? 31.719 1.348 -24.062 1 88.38 229 GLU A CA 1
ATOM 1796 C C . GLU A 1 229 ? 30.766 1.903 -23.016 1 88.38 229 GLU A C 1
ATOM 1798 O O . GLU A 1 229 ? 29.672 1.365 -22.828 1 88.38 229 GLU A O 1
ATOM 1803 N N . ASP A 1 230 ? 31.266 2.781 -22.359 1 89.06 230 ASP A N 1
ATOM 1804 C CA . ASP A 1 230 ? 30.5 3.521 -21.375 1 89.06 230 ASP A CA 1
ATOM 1805 C C . ASP A 1 230 ? 30.641 5.027 -21.562 1 89.06 230 ASP A C 1
ATOM 1807 O O . ASP A 1 230 ? 31.719 5.582 -21.359 1 89.06 230 ASP A O 1
ATOM 1811 N N . PRO A 1 231 ? 29.547 5.66 -22.031 1 85.75 231 PRO A N 1
ATOM 1812 C CA . PRO A 1 231 ? 29.641 7.098 -22.297 1 85.75 231 PRO A CA 1
ATOM 1813 C C . PRO A 1 231 ? 30.078 7.902 -21.078 1 85.75 231 PRO A C 1
ATOM 1815 O O . PRO A 1 231 ? 30.609 9.008 -21.219 1 85.75 231 PRO A O 1
ATOM 1818 N N . ARG A 1 232 ? 30.016 7.418 -19.969 1 85.81 232 ARG A N 1
ATOM 1819 C CA . ARG A 1 232 ? 30.375 8.117 -18.75 1 85.81 232 ARG A CA 1
ATOM 1820 C C . ARG A 1 232 ? 31.891 8.094 -18.531 1 85.81 232 ARG A C 1
ATOM 1822 O O . ARG A 1 232 ? 32.406 8.828 -17.688 1 85.81 232 ARG A O 1
ATOM 1829 N N . LYS A 1 233 ? 32.5 7.195 -19.266 1 87.81 233 LYS A N 1
ATOM 1830 C CA . LYS A 1 233 ? 33.938 7.012 -19.141 1 87.81 233 LYS A CA 1
ATOM 1831 C C . LYS A 1 233 ? 34.625 7.078 -20.5 1 87.81 233 LYS A C 1
ATOM 1833 O O . LYS A 1 233 ? 35.125 6.066 -21 1 87.81 233 LYS A O 1
ATOM 1838 N N . PRO A 1 234 ? 34.812 8.148 -21.078 1 81.75 234 PRO A N 1
ATOM 1839 C CA . PRO A 1 234 ? 35.344 8.281 -22.438 1 81.75 234 PRO A CA 1
ATOM 1840 C C . PRO A 1 234 ? 36.812 7.875 -22.562 1 81.75 234 PRO A C 1
ATOM 1842 O O . PRO A 1 234 ? 37.281 7.551 -23.656 1 81.75 234 PRO A O 1
ATOM 1845 N N . THR A 1 235 ? 37.562 7.805 -21.484 1 80.31 235 THR A N 1
ATOM 1846 C CA . THR A 1 235 ? 39 7.508 -21.562 1 80.31 235 THR A CA 1
ATOM 1847 C C . THR A 1 235 ? 39.25 6 -21.594 1 80.31 235 THR A C 1
ATOM 1849 O O . THR A 1 235 ? 40.344 5.547 -21.859 1 80.31 235 THR A O 1
ATOM 1852 N N . CYS A 1 236 ? 38.312 5.148 -21.172 1 81.19 236 CYS A N 1
ATOM 1853 C CA . CYS A 1 236 ? 38.5 3.703 -21.094 1 81.19 236 CYS A CA 1
ATOM 1854 C C . CYS A 1 236 ? 38.688 3.1 -22.484 1 81.19 236 CYS A C 1
ATOM 1856 O O . CYS A 1 236 ? 39.281 2.023 -22.609 1 81.19 236 CYS A O 1
ATOM 1858 N N . GLY A 1 237 ? 38.469 3.631 -23.578 1 60.47 237 GLY A N 1
ATOM 1859 C CA . GLY A 1 237 ? 38.656 3.047 -24.906 1 60.47 237 GLY A CA 1
ATOM 1860 C C . GLY A 1 237 ? 40.125 2.918 -25.297 1 60.47 237 GLY A C 1
ATOM 1861 O O . GLY A 1 237 ? 40.469 2.088 -26.141 1 60.47 237 GLY A O 1
ATOM 1862 N N . SER A 1 238 ? 40.938 3.818 -24.875 1 55.69 238 SER A N 1
ATOM 1863 C CA . SER A 1 238 ? 42.312 3.895 -25.359 1 55.69 238 SER A CA 1
ATOM 1864 C C . SER A 1 238 ? 43.312 3.311 -24.344 1 55.69 238 SER A C 1
ATOM 1866 O O . SER A 1 238 ? 44.5 3.496 -24.453 1 55.69 238 SER A O 1
ATOM 1868 N N . LEU A 1 239 ? 42.812 2.676 -23.359 1 51.19 239 LEU A N 1
ATOM 1869 C CA . LEU A 1 239 ? 43.75 2.373 -22.281 1 51.19 239 LEU A CA 1
ATOM 1870 C C . LEU A 1 239 ? 44.594 1.145 -22.609 1 51.19 239 LEU A C 1
ATOM 1872 O O . LEU A 1 239 ? 44.062 0.137 -23.078 1 51.19 239 LEU A O 1
ATOM 1876 N N . LYS A 1 240 ? 45.906 1.397 -22.781 1 47.94 240 LYS A N 1
ATOM 1877 C CA . LYS A 1 240 ? 46.969 0.405 -22.812 1 47.94 240 LYS A CA 1
ATOM 1878 C C . LYS A 1 240 ? 46.938 -0.481 -21.578 1 47.94 240 LYS A C 1
ATOM 1880 O O . LYS A 1 240 ? 46.625 -0.01 -20.469 1 47.94 240 LYS A O 1
ATOM 1885 N N . PRO A 1 241 ? 47 -1.781 -21.75 1 49.38 241 PRO A N 1
ATOM 1886 C CA . PRO A 1 241 ? 47.031 -2.744 -20.641 1 49.38 241 PRO A CA 1
ATOM 1887 C C . PRO A 1 241 ? 47.844 -2.26 -19.453 1 49.38 241 PRO A C 1
ATOM 1889 O O . PRO A 1 241 ? 48.969 -1.786 -19.641 1 49.38 241 PRO A O 1
ATOM 1892 N N . THR A 1 242 ? 47.281 -1.746 -18.5 1 45.84 242 THR A N 1
ATOM 1893 C CA . THR A 1 242 ? 48.062 -1.314 -17.328 1 45.84 242 THR A CA 1
ATOM 1894 C C . THR A 1 242 ? 48.906 -2.463 -16.781 1 45.84 242 THR A C 1
ATOM 1896 O O . THR A 1 242 ? 48.469 -3.609 -16.75 1 45.84 242 THR A O 1
ATOM 1899 N N . ASN A 1 243 ? 50.281 -2.402 -16.859 1 46 243 ASN A N 1
ATOM 1900 C CA . ASN A 1 243 ? 51.219 -3.293 -16.188 1 46 243 ASN A CA 1
ATOM 1901 C C . ASN A 1 243 ? 50.812 -3.551 -14.734 1 46 243 ASN A C 1
ATOM 1903 O O . ASN A 1 243 ? 50.531 -2.613 -13.992 1 46 243 ASN A O 1
ATOM 1907 N N . PRO A 1 244 ? 50.438 -4.73 -14.477 1 46.88 244 PRO A N 1
ATOM 1908 C CA . PRO A 1 244 ? 50.219 -5.012 -13.062 1 46.88 244 PRO A CA 1
ATOM 1909 C C . PRO A 1 244 ? 51.25 -4.355 -12.148 1 46.88 244 PRO A C 1
ATOM 1911 O O . PRO A 1 244 ? 52.406 -4.215 -12.539 1 46.88 244 PRO A O 1
ATOM 1914 N N . PRO A 1 245 ? 50.938 -3.512 -11.297 1 44.5 245 PRO A N 1
ATOM 1915 C CA . PRO A 1 245 ? 52.031 -3.012 -10.445 1 44.5 245 PRO A CA 1
ATOM 1916 C C . PRO A 1 245 ? 52.969 -4.117 -9.984 1 44.5 245 PRO A C 1
ATOM 1918 O O . PRO A 1 245 ? 52.531 -5.242 -9.727 1 44.5 245 PRO A O 1
ATOM 1921 N N . LYS A 1 246 ? 54.312 -4.094 -10.312 1 42.69 246 LYS A N 1
ATOM 1922 C CA . LYS A 1 246 ? 55.344 -4.977 -9.789 1 42.69 246 LYS A CA 1
ATOM 1923 C C . LYS A 1 246 ? 55.219 -5.156 -8.281 1 42.69 246 LYS A C 1
ATOM 1925 O O . LYS A 1 246 ? 55.125 -4.176 -7.539 1 42.69 246 LYS A O 1
ATOM 1930 N N . VAL A 1 247 ? 54.812 -6.207 -7.801 1 42.16 247 VAL A N 1
ATOM 1931 C CA . VAL A 1 247 ? 54.781 -6.605 -6.398 1 42.16 247 VAL A CA 1
ATOM 1932 C C . VAL A 1 247 ? 56.125 -6.246 -5.738 1 42.16 247 VAL A C 1
ATOM 1934 O O . VAL A 1 247 ? 57.156 -6.875 -6.012 1 42.16 247 VAL A O 1
ATOM 1937 N N . THR A 1 248 ? 56.781 -5.117 -6.012 1 42.38 248 THR A N 1
ATOM 1938 C CA . THR A 1 248 ? 58.031 -4.938 -5.277 1 42.38 248 THR A CA 1
ATOM 1939 C C . THR A 1 248 ? 57.812 -5.215 -3.791 1 42.38 248 THR A C 1
ATOM 1941 O O . THR A 1 248 ? 58.688 -4.918 -2.973 1 42.38 248 THR A O 1
ATOM 1944 N N . GLU A 1 249 ? 56.906 -5.91 -3.225 1 44.12 249 GLU A N 1
ATOM 1945 C CA . GLU A 1 249 ? 56.75 -5.656 -1.794 1 44.12 249 GLU A CA 1
ATOM 1946 C C . GLU A 1 249 ? 58 -6.094 -1.028 1 44.12 249 GLU A C 1
ATOM 1948 O O . GLU A 1 249 ? 58.625 -7.082 -1.39 1 44.12 249 GLU A O 1
ATOM 1953 N N . ALA A 1 250 ? 58.594 -5.203 -0.284 1 46.88 250 ALA A N 1
ATOM 1954 C CA . ALA A 1 250 ? 59.156 -5.512 1.028 1 46.88 250 ALA A CA 1
ATOM 1955 C C . ALA A 1 250 ? 58.375 -6.617 1.718 1 46.88 250 ALA A C 1
ATOM 1957 O O . ALA A 1 250 ? 57.188 -6.816 1.426 1 46.88 250 ALA A O 1
ATOM 1958 N N . PRO A 1 251 ? 58.906 -7.488 2.605 1 60 251 PRO A N 1
ATOM 1959 C CA . PRO A 1 251 ? 58.219 -8.555 3.336 1 60 251 PRO A CA 1
ATOM 1960 C C . PRO A 1 251 ? 56.938 -8.078 4.016 1 60 251 PRO A C 1
ATOM 1962 O O . PRO A 1 251 ? 56.969 -7.141 4.812 1 60 251 PRO A O 1
ATOM 1965 N N . CYS A 1 252 ? 55.75 -8.078 3.359 1 76.12 252 CYS A N 1
ATOM 1966 C CA . CYS A 1 252 ? 54.469 -7.688 3.906 1 76.12 252 CYS A CA 1
ATOM 1967 C C . CYS A 1 252 ? 53.938 -8.75 4.859 1 76.12 252 CYS A C 1
ATOM 1969 O O . CYS A 1 252 ? 54 -9.945 4.57 1 76.12 252 CYS A O 1
ATOM 1971 N N . LYS A 1 253 ? 53.781 -8.266 6.133 1 79.62 253 LYS A N 1
ATOM 1972 C CA . LYS A 1 253 ? 53.125 -9.141 7.09 1 79.62 253 LYS A CA 1
ATOM 1973 C C . LYS A 1 253 ? 51.594 -9.031 6.965 1 79.62 253 LYS A C 1
ATOM 1975 O O . LYS A 1 253 ? 51.031 -7.992 7.297 1 79.62 253 LYS A O 1
ATOM 1980 N N . PRO A 1 254 ? 51.031 -10.094 6.48 1 83.5 254 PRO A N 1
ATOM 1981 C CA . PRO A 1 254 ? 49.562 -10.016 6.266 1 83.5 254 PRO A CA 1
ATOM 1982 C C . PRO A 1 254 ? 48.812 -9.82 7.566 1 83.5 254 PRO A C 1
ATOM 1984 O O . PRO A 1 254 ? 49.281 -10.211 8.641 1 83.5 254 PRO A O 1
ATOM 1987 N N . SER A 1 255 ? 47.719 -9.227 7.504 1 87.62 255 SER A N 1
ATOM 1988 C CA . SER A 1 255 ? 46.812 -8.984 8.625 1 87.62 255 SER A CA 1
ATOM 1989 C C . SER A 1 255 ? 46.375 -10.297 9.273 1 87.62 255 SER A C 1
ATOM 1991 O O . SER A 1 255 ? 46.219 -11.312 8.594 1 87.62 255 SER A O 1
ATOM 1993 N N . PRO A 1 256 ? 46.281 -10.242 10.578 1 90.06 256 PRO A N 1
ATOM 1994 C CA . PRO A 1 256 ? 45.75 -11.422 11.281 1 90.06 256 PRO A CA 1
ATOM 1995 C C . PRO A 1 256 ? 44.375 -11.828 10.812 1 90.06 256 PRO A C 1
ATOM 1997 O O . PRO A 1 256 ? 43.969 -12.984 10.977 1 90.06 256 PRO A O 1
ATOM 2000 N N . LEU A 1 257 ? 43.656 -10.992 10.219 1 93.62 257 LEU A N 1
ATOM 2001 C CA . LEU A 1 257 ? 42.344 -11.297 9.695 1 93.62 257 LEU A CA 1
ATOM 2002 C C . LEU A 1 257 ? 42.406 -12.406 8.648 1 93.62 257 LEU A C 1
ATOM 2004 O O . LEU A 1 257 ? 41.531 -13.25 8.562 1 93.62 257 LEU A O 1
ATOM 2008 N N . CYS A 1 258 ? 43.406 -12.383 7.867 1 95.12 258 CYS A N 1
ATOM 2009 C CA . CYS A 1 258 ? 43.531 -13.336 6.777 1 95.12 258 CYS A CA 1
ATOM 2010 C C . CYS A 1 258 ? 43.75 -14.75 7.316 1 95.12 258 CYS A C 1
ATOM 2012 O O . CYS A 1 258 ? 43.312 -15.727 6.703 1 95.12 258 CYS A O 1
ATOM 2014 N N . GLU A 1 259 ? 44.344 -14.805 8.484 1 94.81 259 GLU A N 1
ATOM 2015 C CA . GLU A 1 259 ? 44.625 -16.109 9.086 1 94.81 259 GLU A CA 1
ATOM 2016 C C . GLU A 1 259 ? 43.312 -16.797 9.508 1 94.81 259 GLU A C 1
ATOM 2018 O O . GLU A 1 259 ? 43.25 -18.031 9.602 1 94.81 259 GLU A O 1
ATOM 2023 N N . LEU A 1 260 ? 42.312 -16.031 9.75 1 96.38 260 LEU A N 1
ATOM 2024 C CA . LEU A 1 260 ? 41.031 -16.609 10.117 1 96.38 260 LEU A CA 1
ATOM 2025 C C . LEU A 1 260 ? 40.5 -17.531 9.023 1 96.38 260 LEU A C 1
ATOM 2027 O O . LEU A 1 260 ? 39.812 -18.5 9.312 1 96.38 260 LEU A O 1
ATOM 2031 N N . ILE A 1 261 ? 40.781 -17.266 7.762 1 97.44 261 ILE A N 1
ATOM 2032 C CA . ILE A 1 261 ? 40.281 -18.016 6.613 1 97.44 261 ILE A CA 1
ATOM 2033 C C . ILE A 1 261 ? 40.812 -19.453 6.684 1 97.44 261 ILE A C 1
ATOM 2035 O O . ILE A 1 261 ? 40.062 -20.391 6.391 1 97.44 261 ILE A O 1
ATOM 2039 N N . LEU A 1 262 ? 42 -19.594 7.145 1 96.25 262 LEU A N 1
ATOM 2040 C CA . LEU A 1 262 ? 42.625 -20.922 7.238 1 96.25 262 LEU A CA 1
ATOM 2041 C C . LEU A 1 262 ? 42.375 -21.516 8.617 1 96.25 262 LEU A C 1
ATOM 2043 O O . LEU A 1 262 ? 42.594 -22.719 8.82 1 96.25 262 LEU A O 1
ATOM 2047 N N . GLY A 1 263 ? 41.969 -20.703 9.562 1 95.31 263 GLY A N 1
ATOM 2048 C CA . GLY A 1 263 ? 41.906 -21.109 10.953 1 95.31 263 GLY A CA 1
ATOM 2049 C C . GLY A 1 263 ? 40.625 -21.859 11.297 1 95.31 263 GLY A C 1
ATOM 2050 O O . GLY A 1 263 ? 39.938 -22.359 10.406 1 95.31 263 GLY A O 1
ATOM 2051 N N . THR A 1 264 ? 40.375 -21.922 12.57 1 95.19 264 THR A N 1
ATOM 2052 C CA . THR A 1 264 ? 39.25 -22.703 13.102 1 95.19 264 THR A CA 1
ATOM 2053 C C . THR A 1 264 ? 37.906 -22.047 12.797 1 95.19 264 THR A C 1
ATOM 2055 O O . THR A 1 264 ? 36.906 -22.719 12.688 1 95.19 264 THR A O 1
ATOM 2058 N N . THR A 1 265 ? 38 -20.844 12.609 1 95.62 265 THR A N 1
ATOM 2059 C CA . THR A 1 265 ? 36.781 -20.094 12.367 1 95.62 265 THR A CA 1
ATOM 2060 C C . THR A 1 265 ? 36.031 -20.641 11.148 1 95.62 265 THR A C 1
ATOM 2062 O O . THR A 1 265 ? 34.812 -20.812 11.188 1 95.62 265 THR A O 1
ATOM 2065 N N . PHE A 1 266 ? 36.781 -20.953 10.047 1 97.25 266 PHE A N 1
ATOM 2066 C CA . PHE A 1 266 ? 36.156 -21.391 8.797 1 97.25 266 PHE A CA 1
ATOM 2067 C C . PHE A 1 266 ? 36.438 -22.859 8.539 1 97.25 266 PHE A C 1
ATOM 2069 O O . PHE A 1 266 ? 36.312 -23.328 7.406 1 97.25 266 PHE A O 1
ATOM 2076 N N . GLN A 1 267 ? 36.719 -23.609 9.539 1 96.25 267 GLN A N 1
ATOM 2077 C CA . GLN A 1 267 ? 37.125 -25 9.375 1 96.25 267 GLN A CA 1
ATOM 2078 C C . GLN A 1 267 ? 36.031 -25.828 8.711 1 96.25 267 GLN A C 1
ATOM 2080 O O . GLN A 1 267 ? 36.281 -26.672 7.855 1 96.25 267 GLN A O 1
ATOM 2085 N N . GLN A 1 268 ? 34.844 -25.578 9.109 1 95.12 268 GLN A N 1
ATOM 2086 C CA . GLN A 1 268 ? 33.719 -26.328 8.555 1 95.12 268 GLN A CA 1
ATOM 2087 C C . GLN A 1 268 ? 33.531 -26.031 7.07 1 95.12 268 GLN A C 1
ATOM 2089 O O . GLN A 1 268 ? 33 -26.844 6.328 1 95.12 268 GLN A O 1
ATOM 2094 N N . CYS A 1 269 ? 33.969 -24.875 6.652 1 95.31 269 CYS A N 1
ATOM 2095 C CA . CYS A 1 269 ? 33.844 -24.438 5.266 1 95.31 269 CYS A CA 1
ATOM 2096 C C . CYS A 1 269 ? 34.875 -25.109 4.375 1 95.31 269 CYS A C 1
ATOM 2098 O O . CYS A 1 269 ? 34.656 -25.25 3.168 1 95.31 269 CYS A O 1
ATOM 2100 N N . HIS A 1 270 ? 35.969 -25.5 4.926 1 95 270 HIS A N 1
ATOM 2101 C CA . HIS A 1 270 ? 37.094 -25.953 4.148 1 95 270 HIS A CA 1
ATOM 2102 C C . HIS A 1 270 ? 36.75 -27.172 3.299 1 95 270 HIS A C 1
ATOM 2104 O O . HIS A 1 270 ? 37.281 -27.344 2.203 1 95 270 HIS A O 1
ATOM 2110 N N . LYS A 1 271 ? 35.844 -27.984 3.826 1 89.19 271 LYS A N 1
ATOM 2111 C CA . LYS A 1 271 ? 35.469 -29.172 3.092 1 89.19 271 LYS A CA 1
ATOM 2112 C C . LYS A 1 271 ? 34.531 -28.828 1.933 1 89.19 271 LYS A C 1
ATOM 2114 O O . LYS A 1 271 ? 34.594 -29.469 0.876 1 89.19 271 LYS A O 1
ATOM 2119 N N . ALA A 1 272 ? 33.781 -27.797 2.107 1 88.94 272 ALA A N 1
ATOM 2120 C CA . ALA A 1 272 ? 32.781 -27.422 1.111 1 88.94 272 ALA A CA 1
ATOM 2121 C C . ALA A 1 272 ? 33.375 -26.5 0.052 1 88.94 272 ALA A C 1
ATOM 2123 O O . ALA A 1 272 ? 32.938 -26.516 -1.104 1 88.94 272 ALA A O 1
ATOM 2124 N N . LEU A 1 273 ? 34.344 -25.734 0.385 1 91.31 273 LEU A N 1
ATOM 2125 C CA . LEU A 1 273 ? 34.938 -24.719 -0.473 1 91.31 273 LEU A CA 1
ATOM 2126 C C . LEU A 1 273 ? 36.406 -24.469 -0.083 1 91.31 273 LEU A C 1
ATOM 2128 O O . LEU A 1 273 ? 36.688 -24.016 1.029 1 91.31 273 LEU A O 1
ATOM 2132 N N . PRO A 1 274 ? 37.25 -24.734 -1.021 1 92.12 274 PRO A N 1
ATOM 2133 C CA . PRO A 1 274 ? 38.688 -24.531 -0.686 1 92.12 274 PRO A CA 1
ATOM 2134 C C . PRO A 1 274 ? 39 -23.078 -0.336 1 92.12 274 PRO A C 1
ATOM 2136 O O . PRO A 1 274 ? 38.594 -22.156 -1.058 1 92.12 274 PRO A O 1
ATOM 2139 N N . PRO A 1 275 ? 39.75 -22.797 0.688 1 96.19 275 PRO A N 1
ATOM 2140 C CA . PRO A 1 275 ? 39.938 -21.422 1.19 1 96.19 275 PRO A CA 1
ATOM 2141 C C . PRO A 1 275 ? 41.094 -20.703 0.494 1 96.19 275 PRO A C 1
ATOM 2143 O O . PRO A 1 275 ? 41.25 -19.5 0.655 1 96.19 275 PRO A O 1
ATOM 2146 N N . GLU A 1 276 ? 41.906 -21.344 -0.302 1 94.12 276 GLU A N 1
ATOM 2147 C CA . GLU A 1 276 ? 43.219 -20.875 -0.75 1 94.12 276 GLU A CA 1
ATOM 2148 C C . GLU A 1 276 ? 43.094 -19.562 -1.513 1 94.12 276 GLU A C 1
ATOM 2150 O O . GLU A 1 276 ? 43.844 -18.625 -1.281 1 94.12 276 GLU A O 1
ATOM 2155 N N . HIS A 1 277 ? 42.156 -19.5 -2.436 1 94.56 277 HIS A N 1
ATOM 2156 C CA . HIS A 1 277 ? 42.031 -18.297 -3.252 1 94.56 277 HIS A CA 1
ATOM 2157 C C . HIS A 1 277 ? 41.625 -17.109 -2.396 1 94.56 277 HIS A C 1
ATOM 2159 O O . HIS A 1 277 ? 42.094 -15.984 -2.637 1 94.56 277 HIS A O 1
ATOM 2165 N N . PHE A 1 278 ? 40.844 -17.281 -1.443 1 96.12 278 PHE A N 1
ATOM 2166 C CA . PHE A 1 278 ? 40.375 -16.203 -0.574 1 96.12 278 PHE A CA 1
ATOM 2167 C C . PHE A 1 278 ? 41.5 -15.75 0.358 1 96.12 278 PHE A C 1
ATOM 2169 O O . PHE A 1 278 ? 41.625 -14.555 0.628 1 96.12 278 PHE A O 1
ATOM 2176 N N . TYR A 1 279 ? 42.219 -16.75 0.822 1 95.94 279 TYR A N 1
ATOM 2177 C CA . TYR A 1 279 ? 43.406 -16.422 1.635 1 95.94 279 TYR A CA 1
ATOM 2178 C C . TYR A 1 279 ? 44.406 -15.602 0.833 1 95.94 279 TYR A C 1
ATOM 2180 O O . TYR A 1 279 ? 44.938 -14.609 1.327 1 95.94 279 TYR A O 1
ATOM 2188 N N . GLN A 1 280 ? 44.625 -16 -0.368 1 93.44 280 GLN A N 1
ATOM 2189 C CA . GLN A 1 280 ? 45.562 -15.305 -1.253 1 93.44 280 GLN A CA 1
ATOM 2190 C C . GLN A 1 280 ? 45.094 -13.875 -1.517 1 93.44 280 GLN A C 1
ATOM 2192 O O . GLN A 1 280 ? 45.906 -12.938 -1.478 1 93.44 280 GLN A O 1
ATOM 2197 N N . ALA A 1 281 ? 43.906 -13.75 -1.804 1 93.56 281 ALA A N 1
ATOM 2198 C CA . ALA A 1 281 ? 43.312 -12.438 -2.057 1 93.56 281 ALA A CA 1
ATOM 2199 C C . ALA A 1 281 ? 43.438 -11.539 -0.828 1 93.56 281 ALA A C 1
ATOM 2201 O O . ALA A 1 281 ? 43.781 -10.367 -0.942 1 93.56 281 ALA A O 1
ATOM 2202 N N . CYS A 1 282 ? 43.094 -12.086 0.331 1 93.44 282 CYS A N 1
ATOM 2203 C CA . CYS A 1 282 ? 43.188 -11.344 1.587 1 93.44 282 CYS A CA 1
ATOM 2204 C C . CYS A 1 282 ? 44.594 -10.82 1.816 1 93.44 282 CYS A C 1
ATOM 2206 O O . CYS A 1 282 ? 44.781 -9.656 2.182 1 93.44 282 CYS A O 1
ATOM 2208 N N . ASN A 1 283 ? 45.531 -11.656 1.56 1 91.44 283 ASN A N 1
ATOM 2209 C CA . ASN A 1 283 ? 46.938 -11.266 1.729 1 91.44 283 ASN A CA 1
ATOM 2210 C C . ASN A 1 283 ? 47.344 -10.172 0.743 1 91.44 283 ASN A C 1
ATOM 2212 O O . ASN A 1 283 ? 48.062 -9.242 1.099 1 91.44 283 ASN A O 1
ATOM 2216 N N . PHE A 1 284 ? 46.875 -10.398 -0.396 1 87.56 284 PHE A N 1
ATOM 2217 C CA . PHE A 1 284 ? 47.125 -9.391 -1.416 1 87.56 284 PHE A CA 1
ATOM 2218 C C . PHE A 1 284 ? 46.625 -8.023 -0.97 1 87.56 284 PHE A C 1
ATOM 2220 O O . PHE A 1 284 ? 47.375 -7.043 -1.009 1 87.56 284 PHE A O 1
ATOM 2227 N N . ASP A 1 285 ? 45.5 -7.957 -0.513 1 87.62 285 ASP A N 1
ATOM 2228 C CA . ASP A 1 285 ? 44.875 -6.707 -0.098 1 87.62 285 ASP A CA 1
ATOM 2229 C C . ASP A 1 285 ? 45.562 -6.125 1.133 1 87.62 285 ASP A C 1
ATOM 2231 O O . ASP A 1 285 ? 45.781 -4.91 1.225 1 87.62 285 ASP A O 1
ATOM 2235 N N . SER A 1 286 ? 45.812 -7.031 2.051 1 86.69 286 SER A N 1
ATOM 2236 C CA . SER A 1 286 ? 46.5 -6.598 3.27 1 86.69 286 SER A CA 1
ATOM 2237 C C . SER A 1 286 ? 47.812 -5.891 2.953 1 86.69 286 SER A C 1
ATOM 2239 O O . SER A 1 286 ? 48.188 -4.93 3.627 1 86.69 286 SER A O 1
ATOM 2241 N N . CYS A 1 287 ? 48.406 -6.277 1.969 1 83.19 287 CYS A N 1
ATOM 2242 C CA . CYS A 1 287 ? 49.75 -5.773 1.654 1 83.19 287 CYS A CA 1
ATOM 2243 C C . CYS A 1 287 ? 49.688 -4.555 0.742 1 83.19 287 CYS A C 1
ATOM 2245 O O . CYS A 1 287 ? 50.562 -3.691 0.779 1 83.19 287 CYS A O 1
ATOM 2247 N N . HIS A 1 288 ? 48.688 -4.457 0.005 1 79.12 288 HIS A N 1
ATOM 2248 C CA . HIS A 1 288 ? 48.656 -3.414 -1.015 1 79.12 288 HIS A CA 1
ATOM 2249 C C . HIS A 1 288 ? 47.781 -2.246 -0.577 1 79.12 288 HIS A C 1
ATOM 2251 O O . HIS A 1 288 ? 47.906 -1.131 -1.079 1 79.12 288 HIS A O 1
ATOM 2257 N N . VAL A 1 289 ? 46.844 -2.492 0.212 1 79.75 289 VAL A N 1
ATOM 2258 C CA . VAL A 1 289 ? 46 -1.426 0.727 1 79.75 289 VAL A CA 1
ATOM 2259 C C . VAL A 1 289 ? 45.938 -1.513 2.25 1 79.75 289 VAL A C 1
ATOM 2261 O O . VAL A 1 289 ? 44.844 -1.73 2.814 1 79.75 289 VAL A O 1
ATOM 2264 N N . PRO A 1 290 ? 46.969 -1.157 2.859 1 74.62 290 PRO A N 1
ATOM 2265 C CA . PRO A 1 290 ? 47 -1.325 4.312 1 74.62 290 PRO A CA 1
ATOM 2266 C C . PRO A 1 290 ? 46.031 -0.376 5.031 1 74.62 290 PRO A C 1
ATOM 2268 O O . PRO A 1 290 ? 45.75 0.722 4.539 1 74.62 290 PRO A O 1
ATOM 2271 N N . ASN A 1 291 ? 45.469 -0.756 6.152 1 74.19 291 ASN A N 1
ATOM 2272 C CA . ASN A 1 291 ? 44.656 0.025 7.07 1 74.19 291 ASN A CA 1
ATOM 2273 C C . ASN A 1 291 ? 43.312 0.383 6.453 1 74.19 291 ASN A C 1
ATOM 2275 O O . ASN A 1 291 ? 42.75 1.438 6.75 1 74.19 291 ASN A O 1
ATOM 2279 N N . SER A 1 292 ? 42.875 -0.346 5.43 1 76.62 292 SER A N 1
ATOM 2280 C CA . SER A 1 292 ? 41.625 -0.061 4.777 1 76.62 292 SER A CA 1
ATOM 2281 C C . SER A 1 292 ? 40.562 -1.087 5.164 1 76.62 292 SER A C 1
ATOM 2283 O O . SER A 1 292 ? 39.375 -0.894 4.891 1 76.62 292 SER A O 1
ATOM 2285 N N . ASN A 1 293 ? 40.906 -2.082 5.812 1 82.75 293 ASN A N 1
ATOM 2286 C CA . ASN A 1 293 ? 40.031 -3.199 6.199 1 82.75 293 ASN A CA 1
ATOM 2287 C C . ASN A 1 293 ? 39.438 -3.893 4.977 1 82.75 293 ASN A C 1
ATOM 2289 O O . ASN A 1 293 ? 38.406 -4.57 5.082 1 82.75 293 ASN A O 1
ATOM 2293 N N . ILE A 1 294 ? 40 -3.725 3.838 1 87.12 294 ILE A N 1
ATOM 2294 C CA . ILE A 1 294 ? 39.531 -4.352 2.605 1 87.12 294 ILE A CA 1
ATOM 2295 C C . ILE A 1 294 ? 39.656 -5.867 2.715 1 87.12 294 ILE A C 1
ATOM 2297 O O . ILE A 1 294 ? 39.062 -6.609 1.949 1 87.12 294 ILE A O 1
ATOM 2301 N N . GLU A 1 295 ? 40.531 -6.32 3.676 1 91.38 295 GLU A N 1
ATOM 2302 C CA . GLU A 1 295 ? 40.688 -7.746 3.963 1 91.38 295 GLU A CA 1
ATOM 2303 C C . GLU A 1 295 ? 39.344 -8.375 4.309 1 91.38 295 GLU A C 1
ATOM 2305 O O . GLU A 1 295 ? 39.125 -9.562 4.059 1 91.38 295 GLU A O 1
ATOM 2310 N N . CYS A 1 296 ? 38.469 -7.543 4.797 1 93.06 296 CYS A N 1
ATOM 2311 C CA . CYS A 1 296 ? 37.156 -8.023 5.211 1 93.06 296 CYS A CA 1
ATOM 2312 C C . CYS A 1 296 ? 36.375 -8.578 4.023 1 93.06 296 CYS A C 1
ATOM 2314 O O . CYS A 1 296 ? 35.531 -9.461 4.188 1 93.06 296 CYS A O 1
ATOM 2316 N N . SER A 1 297 ? 36.656 -8.102 2.816 1 92.81 297 SER A N 1
ATOM 2317 C CA . SER A 1 297 ? 35.938 -8.531 1.625 1 92.81 297 SER A CA 1
ATOM 2318 C C . SER A 1 297 ? 36.156 -10.016 1.347 1 92.81 297 SER A C 1
ATOM 2320 O O . SER A 1 297 ? 35.25 -10.734 0.943 1 92.81 297 SER A O 1
ATOM 2322 N N . SER A 1 298 ? 37.375 -10.43 1.551 1 95.38 298 SER A N 1
ATOM 2323 C CA . SER A 1 298 ? 37.688 -11.836 1.319 1 95.38 298 SER A CA 1
ATOM 2324 C C . SER A 1 298 ? 37 -12.734 2.346 1 95.38 298 SER A C 1
ATOM 2326 O O . SER A 1 298 ? 36.531 -13.812 2.006 1 95.38 298 SER A O 1
ATOM 2328 N N . LEU A 1 299 ? 37 -12.25 3.609 1 96.31 299 LEU A N 1
ATOM 2329 C CA . LEU A 1 299 ? 36.312 -13.008 4.641 1 96.31 299 LEU A CA 1
ATOM 2330 C C . LEU A 1 299 ? 34.812 -13.078 4.348 1 96.31 299 LEU A C 1
ATOM 2332 O O . LEU A 1 299 ? 34.219 -14.148 4.441 1 96.31 299 LEU A O 1
ATOM 2336 N N . GLN A 1 300 ? 34.25 -12.016 3.984 1 95.75 300 GLN A N 1
ATOM 2337 C CA . GLN A 1 300 ? 32.844 -11.93 3.695 1 95.75 300 GLN A CA 1
ATOM 2338 C C . GLN A 1 300 ? 32.469 -12.805 2.506 1 95.75 300 GLN A C 1
ATOM 2340 O O . GLN A 1 300 ? 31.484 -13.547 2.562 1 95.75 300 GLN A O 1
ATOM 2345 N N . GLN A 1 301 ? 33.219 -12.711 1.465 1 95 301 GLN A N 1
ATOM 2346 C CA . GLN A 1 301 ? 32.938 -13.5 0.272 1 95 301 GLN A CA 1
ATOM 2347 C C . GLN A 1 301 ? 33.062 -14.992 0.562 1 95 301 GLN A C 1
ATOM 2349 O O . GLN A 1 301 ? 32.219 -15.781 0.1 1 95 301 GLN A O 1
ATOM 2354 N N . TYR A 1 302 ? 34.094 -15.352 1.251 1 96.12 302 TYR A N 1
ATOM 2355 C CA . TYR A 1 302 ? 34.25 -16.75 1.611 1 96.12 302 TYR A CA 1
ATOM 2356 C C . TYR A 1 302 ? 33.062 -17.266 2.42 1 96.12 302 TYR A C 1
ATOM 2358 O O . TYR A 1 302 ? 32.531 -18.328 2.141 1 96.12 302 TYR A O 1
ATOM 2366 N N . ALA A 1 303 ? 32.688 -16.469 3.377 1 96.19 303 ALA A N 1
ATOM 2367 C CA . ALA A 1 303 ? 31.562 -16.828 4.215 1 96.19 303 ALA A CA 1
ATOM 2368 C C . ALA A 1 303 ? 30.281 -16.953 3.381 1 96.19 303 ALA A C 1
ATOM 2370 O O . ALA A 1 303 ? 29.484 -17.875 3.592 1 96.19 303 ALA A O 1
ATOM 2371 N N . GLN A 1 304 ? 30.062 -16.094 2.49 1 94.31 304 GLN A N 1
ATOM 2372 C CA . GLN A 1 304 ? 28.875 -16.094 1.657 1 94.31 304 GLN A CA 1
ATOM 2373 C C . GLN A 1 304 ? 28.797 -17.344 0.79 1 94.31 304 GLN A C 1
ATOM 2375 O O . GLN A 1 304 ? 27.75 -17.984 0.711 1 94.31 304 GLN A O 1
ATOM 2380 N N . LEU A 1 305 ? 29.891 -17.625 0.141 1 92.75 305 LEU A N 1
ATOM 2381 C CA . LEU A 1 305 ? 29.891 -18.797 -0.727 1 92.75 305 LEU A CA 1
ATOM 2382 C C . LEU A 1 305 ? 29.797 -20.094 0.092 1 92.75 305 LEU A C 1
ATOM 2384 O O . LEU A 1 305 ? 29.203 -21.062 -0.352 1 92.75 305 LEU A O 1
ATOM 2388 N N . CYS A 1 306 ? 30.422 -20.047 1.239 1 94.19 306 CYS A N 1
ATOM 2389 C CA . CYS A 1 306 ? 30.297 -21.188 2.156 1 94.19 306 CYS A CA 1
ATOM 2390 C C . CYS A 1 306 ? 28.844 -21.406 2.539 1 94.19 306 CYS A C 1
ATOM 2392 O O . CYS A 1 306 ? 28.375 -22.547 2.535 1 94.19 306 CYS A O 1
ATOM 2394 N N . ALA A 1 307 ? 28.156 -20.375 2.824 1 93.44 307 ALA A N 1
ATOM 2395 C CA . ALA A 1 307 ? 26.75 -20.453 3.17 1 93.44 307 ALA A CA 1
ATOM 2396 C C . ALA A 1 307 ? 25.922 -21 2.002 1 93.44 307 ALA A C 1
ATOM 2398 O O . ALA A 1 307 ? 25 -21.781 2.197 1 93.44 307 ALA A O 1
ATOM 2399 N N . ASP A 1 308 ? 26.266 -20.609 0.812 1 89.06 308 ASP A N 1
ATOM 2400 C CA . ASP A 1 308 ? 25.594 -21.094 -0.386 1 89.06 308 ASP A CA 1
ATOM 2401 C C . ASP A 1 308 ? 25.766 -22.609 -0.54 1 89.06 308 ASP A C 1
ATOM 2403 O O . ASP A 1 308 ? 24.953 -23.266 -1.216 1 89.06 308 ASP A O 1
ATOM 2407 N N . SER A 1 309 ? 26.797 -23.094 0.089 1 87.75 309 SER A N 1
ATOM 2408 C CA . SER A 1 309 ? 27.078 -24.516 0.037 1 87.75 309 SER A CA 1
ATOM 2409 C C . SER A 1 309 ? 26.469 -25.234 1.242 1 87.75 309 SER A C 1
ATOM 2411 O O . SER A 1 309 ? 26.766 -26.406 1.484 1 87.75 309 SER A O 1
ATOM 2413 N N . GLY A 1 310 ? 25.781 -24.469 2.084 1 87.44 310 GLY A N 1
ATOM 2414 C CA . GLY A 1 310 ? 25.016 -25.094 3.156 1 87.44 310 GLY A CA 1
ATOM 2415 C C . GLY A 1 310 ? 25.672 -24.938 4.516 1 87.44 310 GLY A C 1
ATOM 2416 O O . GLY A 1 310 ? 25.172 -25.469 5.512 1 87.44 310 GLY A O 1
ATOM 2417 N N . VAL A 1 311 ? 26.828 -24.266 4.574 1 93.38 311 VAL A N 1
ATOM 2418 C CA . VAL A 1 311 ? 27.531 -24.078 5.836 1 93.38 311 VAL A CA 1
ATOM 2419 C C . VAL A 1 311 ? 27.578 -22.594 6.176 1 93.38 311 VAL A C 1
ATOM 2421 O O . VAL A 1 311 ? 28.328 -21.828 5.555 1 93.38 311 VAL A O 1
ATOM 2424 N N . CYS A 1 312 ? 26.859 -22.266 7.156 1 94.31 312 CYS A N 1
ATOM 2425 C CA . CYS A 1 312 ? 26.828 -20.875 7.566 1 94.31 312 CYS A CA 1
ATOM 2426 C C . CYS A 1 312 ? 27.703 -20.641 8.789 1 94.31 312 CYS A C 1
ATOM 2428 O O . CYS A 1 312 ? 27.641 -21.406 9.758 1 94.31 312 CYS A O 1
ATOM 2430 N N . ILE A 1 313 ? 28.5 -19.578 8.766 1 95.44 313 ILE A N 1
ATOM 2431 C CA . ILE A 1 313 ? 29.5 -19.344 9.805 1 95.44 313 ILE A CA 1
ATOM 2432 C C . ILE A 1 313 ? 29.297 -17.969 10.422 1 95.44 313 ILE A C 1
ATOM 2434 O O . ILE A 1 313 ? 29.172 -16.969 9.711 1 95.44 313 ILE A O 1
ATOM 2438 N N . GLN A 1 314 ? 29.281 -17.922 11.75 1 94.31 314 GLN A N 1
ATOM 2439 C CA . GLN A 1 314 ? 29.297 -16.656 12.477 1 94.31 314 GLN A CA 1
ATOM 2440 C C . GLN A 1 314 ? 30.719 -16.125 12.625 1 94.31 314 GLN A C 1
ATOM 2442 O O . GLN A 1 314 ? 31.297 -16.141 13.719 1 94.31 314 GLN A O 1
ATOM 2447 N N . TRP A 1 315 ? 31.188 -15.477 11.664 1 96.12 315 TRP A N 1
ATOM 2448 C CA . TRP A 1 315 ? 32.625 -15.203 11.586 1 96.12 315 TRP A CA 1
ATOM 2449 C C . TRP A 1 315 ? 32.938 -13.812 12.133 1 96.12 315 TRP A C 1
ATOM 2451 O O . TRP A 1 315 ? 34.062 -13.562 12.594 1 96.12 315 TRP A O 1
ATOM 2461 N N . ARG A 1 316 ? 31.984 -12.867 12.117 1 95.56 316 ARG A N 1
ATOM 2462 C CA . ARG A 1 316 ? 32.312 -11.477 12.438 1 95.56 316 ARG A CA 1
ATOM 2463 C C . ARG A 1 316 ? 32.625 -11.32 13.914 1 95.56 316 ARG A C 1
ATOM 2465 O O . ARG A 1 316 ? 33.312 -10.367 14.312 1 95.56 316 ARG A O 1
ATOM 2472 N N . ASP A 1 317 ? 32.125 -12.211 14.781 1 92.88 317 ASP A N 1
ATOM 2473 C CA . ASP A 1 317 ? 32.469 -12.195 16.203 1 92.88 317 ASP A CA 1
ATOM 2474 C C . ASP A 1 317 ? 33.969 -12.352 16.422 1 92.88 317 ASP A C 1
ATOM 2476 O O . ASP A 1 317 ? 34.5 -11.945 17.453 1 92.88 317 ASP A O 1
ATOM 2480 N N . LYS A 1 318 ? 34.625 -12.984 15.453 1 94.69 318 LYS A N 1
ATOM 2481 C CA . LYS A 1 318 ? 36.062 -13.227 15.539 1 94.69 318 LYS A CA 1
ATOM 2482 C C . LYS A 1 318 ? 36.844 -12.188 14.742 1 94.69 318 LYS A C 1
ATOM 2484 O O . LYS A 1 318 ? 38.062 -12.211 14.727 1 94.69 318 LYS A O 1
ATOM 2489 N N . ALA A 1 319 ? 36.156 -11.336 14.102 1 94.62 319 ALA A N 1
ATOM 2490 C CA . ALA A 1 319 ? 36.75 -10.289 13.281 1 94.62 319 ALA A CA 1
ATOM 2491 C C . ALA A 1 319 ? 36.125 -8.93 13.609 1 94.62 319 ALA A C 1
ATOM 2493 O O . ALA A 1 319 ? 35.406 -8.344 12.789 1 94.62 319 ALA A O 1
ATOM 2494 N N . SER A 1 320 ? 36.5 -8.336 14.711 1 91.81 320 SER A N 1
ATOM 2495 C CA . SER A 1 320 ? 35.906 -7.098 15.219 1 91.81 320 SER A CA 1
ATOM 2496 C C . SER A 1 320 ? 36.156 -5.938 14.266 1 91.81 320 SER A C 1
ATOM 2498 O O . SER A 1 320 ? 35.406 -4.953 14.266 1 91.81 320 SER A O 1
ATOM 2500 N N . GLU A 1 321 ? 37.156 -6.074 13.422 1 92.06 321 GLU A N 1
ATOM 2501 C CA . GLU A 1 321 ? 37.5 -5.027 12.461 1 92.06 321 GLU A CA 1
ATOM 2502 C C . GLU A 1 321 ? 36.5 -5.008 11.297 1 92.06 321 GLU A C 1
ATOM 2504 O O . GLU A 1 321 ? 36.469 -4.051 10.516 1 92.06 321 GLU A O 1
ATOM 2509 N N . CYS A 1 322 ? 35.719 -6.02 11.234 1 93.38 322 CYS A N 1
ATOM 2510 C CA . CYS A 1 322 ? 34.75 -6.129 10.125 1 93.38 322 CYS A CA 1
ATOM 2511 C C . CYS A 1 322 ? 33.312 -6.023 10.625 1 93.38 322 CYS A C 1
ATOM 2513 O O . CYS A 1 322 ? 32.5 -6.914 10.375 1 93.38 322 CYS A O 1
ATOM 2515 N N . PRO A 1 323 ? 32.969 -4.91 11.203 1 91.19 323 PRO A N 1
ATOM 2516 C CA . PRO A 1 323 ? 31.625 -4.812 11.773 1 91.19 323 PRO A CA 1
ATOM 2517 C C . PRO A 1 323 ? 30.578 -4.473 10.727 1 91.19 323 PRO A C 1
ATOM 2519 O O . PRO A 1 323 ? 30.891 -3.924 9.672 1 91.19 323 PRO A O 1
ATOM 2522 N N . ILE A 1 324 ? 29.344 -4.848 10.977 1 92.38 324 ILE A N 1
ATOM 2523 C CA . ILE A 1 324 ? 28.156 -4.402 10.266 1 92.38 324 ILE A CA 1
ATOM 2524 C C . ILE A 1 324 ? 27.219 -3.67 11.227 1 92.38 324 ILE A C 1
ATOM 2526 O O . ILE A 1 324 ? 26.906 -4.184 12.305 1 92.38 324 ILE A O 1
ATOM 2530 N N . THR A 1 325 ? 26.859 -2.447 10.828 1 91.69 325 THR A N 1
ATOM 2531 C CA . THR A 1 325 ? 25.922 -1.676 11.648 1 91.69 325 THR A CA 1
ATOM 2532 C C . THR A 1 325 ? 24.5 -1.832 11.141 1 91.69 325 THR A C 1
ATOM 2534 O O . THR A 1 325 ? 24.234 -1.654 9.945 1 91.69 325 THR A O 1
ATOM 2537 N N . CYS A 1 326 ? 23.656 -2.205 12.07 1 94.75 326 CYS A N 1
ATOM 2538 C CA . CYS A 1 326 ? 22.25 -2.377 11.727 1 94.75 326 CYS A CA 1
ATOM 2539 C C . CYS A 1 326 ? 21.406 -1.228 12.273 1 94.75 326 CYS A C 1
ATOM 2541 O O . CYS A 1 326 ? 21.766 -0.624 13.289 1 94.75 326 CYS A O 1
ATOM 2543 N N . PRO A 1 327 ? 20.359 -0.925 11.539 1 91.94 327 PRO A N 1
ATOM 2544 C CA . PRO A 1 327 ? 19.406 0.036 12.125 1 91.94 327 PRO A CA 1
ATOM 2545 C C . PRO A 1 327 ? 18.906 -0.398 13.492 1 91.94 327 PRO A C 1
ATOM 2547 O O . PRO A 1 327 ? 18.984 -1.577 13.844 1 91.94 327 PRO A O 1
ATOM 2550 N N . SER A 1 328 ? 18.375 0.588 14.227 1 92.81 328 SER A N 1
ATOM 2551 C CA . SER A 1 328 ? 18 0.366 15.625 1 92.81 328 SER A CA 1
ATOM 2552 C C . SER A 1 328 ? 16.922 -0.705 15.75 1 92.81 328 SER A C 1
ATOM 2554 O O . SER A 1 328 ? 16.859 -1.409 16.766 1 92.81 328 SER A O 1
ATOM 2556 N N . HIS A 1 329 ? 16.125 -0.858 14.742 1 93.12 329 HIS A N 1
ATOM 2557 C CA . HIS A 1 329 ? 15 -1.785 14.852 1 93.12 329 HIS A CA 1
ATOM 2558 C C . HIS A 1 329 ? 15.398 -3.184 14.383 1 93.12 329 HIS A C 1
ATOM 2560 O O . HIS A 1 329 ? 14.57 -4.102 14.406 1 93.12 329 HIS A O 1
ATOM 2566 N N . LYS A 1 330 ? 16.641 -3.422 14.008 1 97.06 330 LYS A N 1
ATOM 2567 C CA . LYS A 1 330 ? 17.109 -4.723 13.523 1 97.06 330 LYS A CA 1
ATOM 2568 C C . LYS A 1 330 ? 18.359 -5.176 14.266 1 97.06 330 LYS A C 1
ATOM 2570 O O . LYS A 1 330 ? 18.953 -4.406 15.023 1 97.06 330 LYS A O 1
ATOM 2575 N N . VAL A 1 331 ? 18.625 -6.438 14.117 1 97.06 331 VAL A N 1
ATOM 2576 C CA . VAL A 1 331 ? 19.797 -7.031 14.75 1 97.06 331 VAL A CA 1
ATOM 2577 C C . VAL A 1 331 ? 20.609 -7.809 13.719 1 97.06 331 VAL A C 1
ATOM 2579 O O . VAL A 1 331 ? 20.047 -8.438 12.82 1 97.06 331 VAL A O 1
ATOM 2582 N N . TYR A 1 332 ? 21.859 -7.781 13.93 1 96.56 332 TYR A N 1
ATOM 2583 C CA . TYR A 1 332 ? 22.766 -8.5 13.031 1 96.56 332 TYR A CA 1
ATOM 2584 C C . TYR A 1 332 ? 22.641 -10.008 13.227 1 96.56 332 TYR A C 1
ATOM 2586 O O . TYR A 1 332 ? 22.547 -10.484 14.367 1 96.56 332 TYR A O 1
ATOM 2594 N N . ASN A 1 333 ? 22.609 -10.734 12.125 1 95.69 333 ASN A N 1
ATOM 2595 C CA . ASN A 1 333 ? 22.641 -12.195 12.086 1 95.69 333 ASN A CA 1
ATOM 2596 C C . ASN A 1 333 ? 23.469 -12.703 10.914 1 95.69 333 ASN A C 1
ATOM 2598 O O . ASN A 1 333 ? 23.234 -12.312 9.766 1 95.69 333 ASN A O 1
ATOM 2602 N N . ALA A 1 334 ? 24.438 -13.531 11.172 1 95.69 334 ALA A N 1
ATOM 2603 C CA . ALA A 1 334 ? 25.297 -14.07 10.125 1 95.69 334 ALA A CA 1
ATOM 2604 C C . ALA A 1 334 ? 24.578 -15.133 9.305 1 95.69 334 ALA A C 1
ATOM 2606 O O . ALA A 1 334 ? 24.953 -15.406 8.164 1 95.69 334 ALA A O 1
ATOM 2607 N N . CYS A 1 335 ? 23.594 -15.719 9.961 1 94.62 335 CYS A N 1
ATOM 2608 C CA . CYS A 1 335 ? 22.922 -16.859 9.336 1 94.62 335 CYS A CA 1
ATOM 2609 C C . CYS A 1 335 ? 21.422 -16.672 9.359 1 94.62 335 CYS A C 1
ATOM 2611 O O . CYS A 1 335 ? 20.703 -17.484 9.945 1 94.62 335 CYS A O 1
ATOM 2613 N N . GLY A 1 336 ? 20.953 -15.648 8.719 1 93.69 336 GLY A N 1
ATOM 2614 C CA . GLY A 1 336 ? 19.531 -15.422 8.586 1 93.69 336 GLY A CA 1
ATOM 2615 C C . GLY A 1 336 ? 18.953 -15.992 7.309 1 93.69 336 GLY A C 1
ATOM 2616 O O . GLY A 1 336 ? 19.688 -16.328 6.383 1 93.69 336 GLY A O 1
ATOM 2617 N N . ALA A 1 337 ? 17.625 -16.125 7.273 1 92.06 337 ALA A N 1
ATOM 2618 C CA . ALA A 1 337 ? 16.953 -16.641 6.078 1 92.06 337 ALA A CA 1
ATOM 2619 C C . ALA A 1 337 ? 17.109 -15.68 4.906 1 92.06 337 ALA A C 1
ATOM 2621 O O . ALA A 1 337 ? 16.953 -14.469 5.062 1 92.06 337 ALA A O 1
ATOM 2622 N N . ALA A 1 338 ? 17.453 -16.219 3.736 1 92.56 338 ALA A N 1
ATOM 2623 C CA . ALA A 1 338 ? 17.609 -15.391 2.543 1 92.56 338 ALA A CA 1
ATOM 2624 C C . ALA A 1 338 ? 16.297 -14.672 2.205 1 92.56 338 ALA A C 1
ATOM 2626 O O . ALA A 1 338 ? 16.312 -13.547 1.712 1 92.56 338 ALA A O 1
ATOM 2627 N N . VAL A 1 339 ? 15.219 -15.414 2.447 1 91.31 339 VAL A N 1
ATOM 2628 C CA . VAL A 1 339 ? 13.875 -14.852 2.287 1 91.31 339 VAL A CA 1
ATOM 2629 C C . VAL A 1 339 ? 13.086 -15.023 3.582 1 91.31 339 VAL A C 1
ATOM 2631 O O . VAL A 1 339 ? 12.492 -16.078 3.814 1 91.31 339 VAL A O 1
ATOM 2634 N N . PRO A 1 340 ? 13.047 -13.961 4.352 1 91.75 340 PRO A N 1
ATOM 2635 C CA . PRO A 1 340 ? 12.336 -14.094 5.625 1 91.75 340 PRO A CA 1
ATOM 2636 C C . PRO A 1 340 ? 10.82 -14.148 5.457 1 91.75 340 PRO A C 1
ATOM 2638 O O . PRO A 1 340 ? 10.281 -13.602 4.496 1 91.75 340 PRO A O 1
ATOM 2641 N N . LYS A 1 341 ? 10.211 -14.844 6.422 1 92.56 341 LYS A N 1
ATOM 2642 C CA . LYS A 1 341 ? 8.758 -14.836 6.496 1 92.56 341 LYS A CA 1
ATOM 2643 C C . LYS A 1 341 ? 8.227 -13.453 6.859 1 92.56 341 LYS A C 1
ATOM 2645 O O . LYS A 1 341 ? 8.805 -12.766 7.703 1 92.56 341 LYS A O 1
ATOM 2650 N N . THR A 1 342 ? 7.148 -13.031 6.203 1 95.06 342 THR A N 1
ATOM 2651 C CA . THR A 1 342 ? 6.512 -11.742 6.48 1 95.06 342 THR A CA 1
ATOM 2652 C C . THR A 1 342 ? 5.016 -11.922 6.73 1 95.06 342 THR A C 1
ATOM 2654 O O . THR A 1 342 ? 4.508 -13.047 6.715 1 95.06 342 THR A O 1
ATOM 2657 N N . CYS A 1 343 ? 4.285 -10.82 7.031 1 93.81 343 CYS A N 1
ATOM 2658 C CA . CYS A 1 343 ? 2.84 -10.852 7.23 1 93.81 343 CYS A CA 1
ATOM 2659 C C . CYS A 1 343 ? 2.119 -11.18 5.93 1 93.81 343 CYS A C 1
ATOM 2661 O O . CYS A 1 343 ? 0.944 -11.555 5.941 1 93.81 343 CYS A O 1
ATOM 2663 N N . GLN A 1 344 ? 2.82 -11.102 4.824 1 90.19 344 GLN A N 1
ATOM 2664 C CA . GLN A 1 344 ? 2.189 -11.281 3.521 1 90.19 344 GLN A CA 1
ATOM 2665 C C . GLN A 1 344 ? 2.557 -12.633 2.91 1 90.19 344 GLN A C 1
ATOM 2667 O O . GLN A 1 344 ? 2.09 -12.969 1.822 1 90.19 344 GLN A O 1
ATOM 2672 N N . SER A 1 345 ? 3.416 -13.359 3.645 1 91 345 SER A N 1
ATOM 2673 C CA . SER A 1 345 ? 3.791 -14.68 3.146 1 91 345 SER A CA 1
ATOM 2674 C C . SER A 1 345 ? 2.598 -15.625 3.141 1 91 345 SER A C 1
ATOM 2676 O O . SER A 1 345 ? 1.865 -15.719 4.129 1 91 345 SER A O 1
ATOM 2678 N N . THR A 1 346 ? 2.354 -16.281 2.012 1 85.88 346 THR A N 1
ATOM 2679 C CA . THR A 1 346 ? 1.276 -17.25 1.918 1 85.88 346 THR A CA 1
ATOM 2680 C C . THR A 1 346 ? 1.717 -18.594 2.488 1 85.88 346 THR A C 1
ATOM 2682 O O . THR A 1 346 ? 2.914 -18.859 2.613 1 85.88 346 THR A O 1
ATOM 2685 N N . PRO A 1 347 ? 0.746 -19.406 2.812 1 82.31 347 PRO A N 1
ATOM 2686 C CA . PRO A 1 347 ? 1.106 -20.734 3.299 1 82.31 347 PRO A CA 1
ATOM 2687 C C . PRO A 1 347 ? 1.92 -21.531 2.281 1 82.31 347 PRO A C 1
ATOM 2689 O O . PRO A 1 347 ? 2.832 -22.281 2.658 1 82.31 347 PRO A O 1
ATOM 2692 N N . GLU A 1 348 ? 1.62 -21.344 1.058 1 81.56 348 GLU A N 1
ATOM 2693 C CA . GLU A 1 348 ? 2.357 -22.031 0.006 1 81.56 348 GLU A CA 1
ATOM 2694 C C . GLU A 1 348 ? 3.805 -21.562 -0.062 1 81.56 348 GLU A C 1
ATOM 2696 O O . GLU A 1 348 ? 4.723 -22.359 -0.213 1 81.56 348 GLU A O 1
ATOM 2701 N N . GLU A 1 349 ? 3.914 -20.281 0.083 1 82.75 349 GLU A N 1
ATOM 2702 C CA . GLU A 1 349 ? 5.258 -19.719 0.063 1 82.75 349 GLU A CA 1
ATOM 2703 C C . GLU A 1 349 ? 6.066 -20.172 1.275 1 82.75 349 GLU A C 1
ATOM 2705 O O . GLU A 1 349 ? 7.266 -20.422 1.165 1 82.75 349 GLU A O 1
ATOM 2710 N N . ILE A 1 350 ? 5.406 -20.266 2.322 1 82.88 350 ILE A N 1
ATOM 2711 C CA . ILE A 1 350 ? 6.059 -20.672 3.564 1 82.88 350 ILE A CA 1
ATOM 2712 C C . ILE A 1 350 ? 6.535 -22.109 3.453 1 82.88 350 ILE A C 1
ATOM 2714 O O . ILE A 1 350 ? 7.633 -22.453 3.9 1 82.88 350 ILE A O 1
ATOM 2718 N N . GLU A 1 351 ? 5.711 -22.875 2.844 1 79.81 351 GLU A N 1
ATOM 2719 C CA . GLU A 1 351 ? 6.082 -24.281 2.652 1 79.81 351 GLU A CA 1
ATOM 2720 C C . GLU A 1 351 ? 7.285 -24.406 1.726 1 79.81 351 GLU A C 1
ATOM 2722 O O . GLU A 1 351 ? 8.117 -25.297 1.9 1 79.81 351 GLU A O 1
ATOM 2727 N N . GLU A 1 352 ? 7.32 -23.531 0.81 1 76 352 GLU A N 1
ATOM 2728 C CA . GLU A 1 352 ? 8.43 -23.562 -0.142 1 76 352 GLU A CA 1
ATOM 2729 C C . GLU A 1 352 ? 9.695 -22.953 0.462 1 76 352 GLU A C 1
ATOM 2731 O O . GLU A 1 352 ? 10.797 -23.172 -0.046 1 76 352 GLU A O 1
ATOM 2736 N N . MET A 1 353 ? 9.414 -22.078 1.374 1 71.25 353 MET A N 1
ATOM 2737 C CA . MET A 1 353 ? 10.555 -21.391 1.987 1 71.25 353 MET A CA 1
ATOM 2738 C C . MET A 1 353 ? 11.484 -22.391 2.674 1 71.25 353 MET A C 1
ATOM 2740 O O . MET A 1 353 ? 12.523 -22.016 3.213 1 71.25 353 MET A O 1
ATOM 2744 N N . ASP A 1 354 ? 11.172 -23.672 2.504 1 58.91 354 ASP A N 1
ATOM 2745 C CA . ASP A 1 354 ? 12.148 -24.625 3.02 1 58.91 354 ASP A CA 1
ATOM 2746 C C . ASP A 1 354 ? 13.562 -24.25 2.568 1 58.91 354 ASP A C 1
ATOM 2748 O O . ASP A 1 354 ? 14.492 -25.062 2.707 1 58.91 354 ASP A O 1
ATOM 2752 N N . ASP A 1 355 ? 13.602 -23.141 1.876 1 57.25 355 ASP A N 1
ATOM 2753 C CA . ASP A 1 355 ? 14.891 -22.734 1.327 1 57.25 355 ASP A CA 1
ATOM 2754 C C . ASP A 1 355 ? 15.906 -22.469 2.441 1 57.25 355 ASP A C 1
ATOM 2756 O O . ASP A 1 355 ? 15.742 -21.531 3.225 1 57.25 355 ASP A O 1
ATOM 2760 N N . LYS A 1 356 ? 16.5 -23.281 2.781 1 69.12 356 LYS A N 1
ATOM 2761 C CA . LYS A 1 356 ? 17.578 -23.469 3.74 1 69.12 356 LYS A CA 1
ATOM 2762 C C . LYS A 1 356 ? 18.766 -22.547 3.43 1 69.12 356 LYS A C 1
ATOM 2764 O O . LYS A 1 356 ? 19.812 -22.641 4.07 1 69.12 356 LYS A O 1
ATOM 2769 N N . ARG A 1 357 ? 18.516 -21.516 2.498 1 85.25 357 ARG A N 1
ATOM 2770 C CA . ARG A 1 357 ? 19.672 -20.656 2.234 1 85.25 357 ARG A CA 1
ATOM 2771 C C . ARG A 1 357 ? 19.797 -19.578 3.301 1 85.25 357 ARG A C 1
ATOM 2773 O O . ARG A 1 357 ? 18.812 -18.922 3.658 1 85.25 357 ARG A O 1
ATOM 2780 N N . MET A 1 358 ? 20.969 -19.484 3.768 1 93.19 358 MET A N 1
ATOM 2781 C CA . MET A 1 358 ? 21.25 -18.516 4.82 1 93.19 358 MET A CA 1
ATOM 2782 C C . MET A 1 358 ? 22.172 -17.406 4.312 1 93.19 358 MET A C 1
ATOM 2784 O O . MET A 1 358 ? 23.062 -17.672 3.504 1 93.19 358 MET A O 1
ATOM 2788 N N . VAL A 1 359 ? 21.875 -16.25 4.758 1 95.5 359 VAL A N 1
ATOM 2789 C CA . VAL A 1 359 ? 22.672 -15.094 4.375 1 95.5 359 VAL A CA 1
ATOM 2790 C C . VAL A 1 359 ? 22.938 -14.219 5.598 1 95.5 359 VAL A C 1
ATOM 2792 O O . VAL A 1 359 ? 22.203 -14.289 6.59 1 95.5 359 VAL A O 1
ATOM 2795 N N . GLU A 1 360 ? 23.969 -13.469 5.477 1 96.38 360 GLU A N 1
ATOM 2796 C CA . GLU A 1 360 ? 24.25 -12.531 6.555 1 96.38 360 GLU A CA 1
ATOM 2797 C C . GLU A 1 360 ? 23.547 -11.195 6.328 1 96.38 360 GLU A C 1
ATOM 2799 O O . GLU A 1 360 ? 23.328 -10.789 5.184 1 96.38 360 GLU A O 1
ATOM 2804 N N . GLY A 1 361 ? 23.141 -10.555 7.449 1 96.25 361 GLY A N 1
ATOM 2805 C CA . GLY A 1 361 ? 22.5 -9.25 7.332 1 96.25 361 GLY A CA 1
ATOM 2806 C C . GLY A 1 361 ? 21.828 -8.797 8.609 1 96.25 361 GLY A C 1
ATOM 2807 O O . GLY A 1 361 ? 22.172 -9.266 9.703 1 96.25 361 GLY A O 1
ATOM 2808 N N . CYS A 1 362 ? 21.078 -7.75 8.477 1 96.56 362 CYS A N 1
ATOM 2809 C CA . CYS A 1 362 ? 20.281 -7.211 9.57 1 96.56 362 CYS A CA 1
ATOM 2810 C C . CYS A 1 362 ? 18.844 -7.73 9.5 1 96.56 362 CYS A C 1
ATOM 2812 O O . CYS A 1 362 ? 18.156 -7.535 8.492 1 96.56 362 CYS A O 1
ATOM 2814 N N . PHE A 1 363 ? 18.391 -8.344 10.531 1 97.06 363 PHE A N 1
ATOM 2815 C CA . PHE A 1 363 ? 17.094 -9.008 10.555 1 97.06 363 PHE A CA 1
ATOM 2816 C C . PHE A 1 363 ? 16.25 -8.531 11.734 1 97.06 363 PHE A C 1
ATOM 2818 O O . PHE A 1 363 ? 16.781 -7.934 12.672 1 97.06 363 PHE A O 1
ATOM 2825 N N . CYS A 1 364 ? 14.953 -8.797 11.617 1 97.69 364 CYS A N 1
ATOM 2826 C CA . CYS A 1 364 ? 14.07 -8.469 12.734 1 97.69 364 CYS A CA 1
ATOM 2827 C C . CYS A 1 364 ? 14.414 -9.305 13.961 1 97.69 364 CYS A C 1
ATOM 2829 O O . CYS A 1 364 ? 14.734 -10.484 13.844 1 97.69 364 CYS A O 1
ATOM 2831 N N . PRO A 1 365 ? 14.352 -8.656 15.125 1 97.12 365 PRO A N 1
ATOM 2832 C CA . PRO A 1 365 ? 14.648 -9.398 16.359 1 97.12 365 PRO A CA 1
ATOM 2833 C C . PRO A 1 365 ? 13.68 -10.562 16.578 1 97.12 365 PRO A C 1
ATOM 2835 O O . PRO A 1 365 ? 12.633 -10.633 15.938 1 97.12 365 PRO A O 1
ATOM 2838 N N . PHE A 1 366 ? 14.102 -11.391 17.5 1 95 366 PHE A N 1
ATOM 2839 C CA . PHE A 1 366 ? 13.305 -12.562 17.828 1 95 366 PHE A CA 1
ATOM 2840 C C . PHE A 1 366 ? 11.898 -12.156 18.25 1 95 366 PHE A C 1
ATOM 2842 O O . PHE A 1 366 ? 11.719 -11.188 19 1 95 366 PHE A O 1
ATOM 2849 N N . GLY A 1 367 ? 10.969 -12.875 17.75 1 95.38 367 GLY A N 1
ATOM 2850 C CA . GLY A 1 367 ? 9.578 -12.594 18.078 1 95.38 367 GLY A CA 1
ATOM 2851 C C . GLY A 1 367 ? 8.922 -11.633 17.094 1 95.38 367 GLY A C 1
ATOM 2852 O O . GLY A 1 367 ? 7.719 -11.391 17.172 1 95.38 367 GLY A O 1
ATOM 2853 N N . THR A 1 368 ? 9.648 -11.039 16.203 1 96.94 368 THR A N 1
ATOM 2854 C CA . THR A 1 368 ? 9.117 -10.125 15.195 1 96.94 368 THR A CA 1
ATOM 2855 C C . THR A 1 368 ? 9.492 -10.586 13.789 1 96.94 368 THR A C 1
ATOM 2857 O O . THR A 1 368 ? 10.312 -11.5 13.633 1 96.94 368 THR A O 1
ATOM 2860 N N . LYS A 1 369 ? 8.891 -10.07 12.844 1 96.25 369 LYS A N 1
ATOM 2861 C CA . LYS A 1 369 ? 9.164 -10.328 11.43 1 96.25 369 LYS A CA 1
ATOM 2862 C C . LYS A 1 369 ? 8.906 -9.086 10.586 1 96.25 369 LYS A C 1
ATOM 2864 O O . LYS A 1 369 ? 8.195 -8.172 11.008 1 96.25 369 LYS A O 1
ATOM 2869 N N . PRO A 1 370 ? 9.562 -9.039 9.469 1 96.44 370 PRO A N 1
ATOM 2870 C CA . PRO A 1 370 ? 9.234 -7.906 8.594 1 96.44 370 PRO A CA 1
ATOM 2871 C C . PRO A 1 370 ? 7.762 -7.883 8.188 1 96.44 370 PRO A C 1
ATOM 2873 O O . PRO A 1 370 ? 7.156 -8.938 7.984 1 96.44 370 PRO A O 1
ATOM 2876 N N . PHE A 1 371 ? 7.195 -6.723 8.133 1 96 371 PHE A N 1
ATOM 2877 C CA . PHE A 1 371 ? 5.797 -6.602 7.738 1 96 371 PHE A CA 1
ATOM 2878 C C . PHE A 1 371 ? 5.574 -7.172 6.34 1 96 371 PHE A C 1
ATOM 2880 O O . PHE A 1 371 ? 4.613 -7.914 6.113 1 96 371 PHE A O 1
ATOM 2887 N N . SER A 1 372 ? 6.359 -6.758 5.395 1 94.5 372 SER A N 1
ATOM 2888 C CA . SER A 1 372 ? 6.383 -7.254 4.023 1 94.5 372 SER A CA 1
ATOM 2889 C C . SER A 1 372 ? 7.77 -7.113 3.406 1 94.5 372 SER A C 1
ATOM 2891 O O . SER A 1 372 ? 8.633 -6.426 3.955 1 94.5 372 SER A O 1
ATOM 2893 N N . PRO A 1 373 ? 7.984 -7.75 2.254 1 92.75 373 PRO A N 1
ATOM 2894 C CA . PRO A 1 373 ? 9.281 -7.57 1.597 1 92.75 373 PRO A CA 1
ATOM 2895 C C . PRO A 1 373 ? 9.539 -6.121 1.188 1 92.75 373 PRO A C 1
ATOM 2897 O O . PRO A 1 373 ? 10.695 -5.703 1.065 1 92.75 373 PRO A O 1
ATOM 2900 N N . ALA A 1 374 ? 8.469 -5.363 1.023 1 93.75 374 ALA A N 1
ATOM 2901 C CA . ALA A 1 374 ? 8.57 -3.996 0.521 1 93.75 374 ALA A CA 1
ATOM 2902 C C . ALA A 1 374 ? 8.672 -2.996 1.669 1 93.75 374 ALA A C 1
ATOM 2904 O O . ALA A 1 374 ? 9.094 -1.855 1.472 1 93.75 374 ALA A O 1
ATOM 2905 N N . VAL A 1 375 ? 8.258 -3.402 2.85 1 92.69 375 VAL A N 1
ATOM 2906 C CA . VAL A 1 375 ? 8.211 -2.51 4 1 92.69 375 VAL A CA 1
ATOM 2907 C C . VAL A 1 375 ? 9.133 -3.029 5.102 1 92.69 375 VAL A C 1
ATOM 2909 O O . VAL A 1 375 ? 8.852 -4.055 5.727 1 92.69 375 VAL A O 1
ATOM 2912 N N . ASP A 1 376 ? 10.133 -2.248 5.301 1 89.44 376 ASP A N 1
ATOM 2913 C CA . ASP A 1 376 ? 11.164 -2.648 6.25 1 89.44 376 ASP A CA 1
ATOM 2914 C C . ASP A 1 376 ? 10.797 -2.219 7.668 1 89.44 376 ASP A C 1
ATOM 2916 O O . ASP A 1 376 ? 11.5 -1.406 8.273 1 89.44 376 ASP A O 1
ATOM 2920 N N . VAL A 1 377 ? 9.758 -2.727 8.219 1 95.75 377 VAL A N 1
ATOM 2921 C CA . VAL A 1 377 ? 9.289 -2.512 9.586 1 95.75 377 VAL A CA 1
ATOM 2922 C C . VAL A 1 377 ? 9.062 -3.857 10.273 1 95.75 377 VAL A C 1
ATOM 2924 O O . VAL A 1 377 ? 8.398 -4.738 9.727 1 95.75 377 VAL A O 1
ATOM 2927 N N . CYS A 1 378 ? 9.75 -4.031 11.414 1 97.81 378 CYS A N 1
ATOM 2928 C CA . CYS A 1 378 ? 9.578 -5.262 12.172 1 97.81 378 CYS A CA 1
ATOM 2929 C C . CYS A 1 378 ? 8.328 -5.195 13.047 1 97.81 378 CYS A C 1
ATOM 2931 O O . CYS A 1 378 ? 8.148 -4.246 13.805 1 97.81 378 CYS A O 1
ATOM 2933 N N . VAL A 1 379 ? 7.445 -6.223 12.898 1 97.62 379 VAL A N 1
ATOM 2934 C CA . VAL A 1 379 ? 6.184 -6.215 13.633 1 97.62 379 VAL A CA 1
ATOM 2935 C C . VAL A 1 379 ? 6.031 -7.523 14.406 1 97.62 379 VAL A C 1
ATOM 2937 O O . VAL A 1 379 ? 6.449 -8.586 13.938 1 97.62 379 VAL A O 1
ATOM 2940 N N . SER A 1 380 ? 5.434 -7.434 15.57 1 96.06 380 SER A N 1
ATOM 2941 C CA . SER A 1 380 ? 5.109 -8.633 16.344 1 96.06 380 SER A CA 1
ATOM 2942 C C . SER A 1 380 ? 3.76 -9.203 15.922 1 96.06 380 SER A C 1
ATOM 2944 O O . SER A 1 380 ? 3.533 -10.414 16.031 1 96.06 380 SER A O 1
ATOM 2946 N N . THR A 1 381 ? 2.9 -8.297 15.531 1 95.44 381 THR A N 1
ATOM 2947 C CA . THR A 1 381 ? 1.573 -8.672 15.055 1 95.44 381 THR A CA 1
ATOM 2948 C C . THR A 1 381 ? 1.272 -8.008 13.711 1 95.44 381 THR A C 1
ATOM 2950 O O . THR A 1 381 ? 1.59 -6.832 13.508 1 95.44 381 THR A O 1
ATOM 2953 N N . CYS A 1 382 ? 0.608 -8.836 12.883 1 94.5 382 CYS A N 1
ATOM 2954 C CA . CYS A 1 382 ? 0.297 -8.305 11.562 1 94.5 382 CYS A CA 1
ATOM 2955 C C . CYS A 1 382 ? -0.848 -7.301 11.641 1 94.5 382 CYS A C 1
ATOM 2957 O O . CYS A 1 382 ? -1.758 -7.449 12.453 1 94.5 382 CYS A O 1
ATOM 2959 N N . GLY A 1 383 ? -0.855 -6.316 10.859 1 96.31 383 GLY A N 1
ATOM 2960 C CA . GLY A 1 383 ? -1.82 -5.234 10.727 1 96.31 383 GLY A CA 1
ATOM 2961 C C . GLY A 1 383 ? -1.604 -4.387 9.484 1 96.31 383 GLY A C 1
ATOM 2962 O O . GLY A 1 383 ? -1.56 -4.91 8.375 1 96.31 383 GLY A O 1
ATOM 2963 N N . CYS A 1 384 ? -1.481 -3.064 9.773 1 96.06 384 CYS A N 1
ATOM 2964 C CA . CYS A 1 384 ? -1.23 -2.156 8.656 1 96.06 384 CYS A CA 1
ATOM 2965 C C . CYS A 1 384 ? 0.001 -1.298 8.922 1 96.06 384 CYS A C 1
ATOM 2967 O O . CYS A 1 384 ? 0.329 -1.013 10.07 1 96.06 384 CYS A O 1
ATOM 2969 N N . VAL A 1 385 ? 0.671 -1.007 7.848 1 95.12 385 VAL A N 1
ATOM 2970 C CA . VAL A 1 385 ? 1.767 -0.042 7.891 1 95.12 385 VAL A CA 1
ATOM 2971 C C . VAL A 1 385 ? 1.617 0.959 6.746 1 95.12 385 VAL A C 1
ATOM 2973 O O . VAL A 1 385 ? 1.508 0.57 5.582 1 95.12 385 VAL A O 1
ATOM 2976 N N . GLY A 1 386 ? 1.557 2.162 7.059 1 92.06 386 GLY A N 1
ATOM 2977 C CA . GLY A 1 386 ? 1.423 3.197 6.047 1 92.06 386 GLY A CA 1
ATOM 2978 C C . GLY A 1 386 ? 2.75 3.82 5.652 1 92.06 386 GLY A C 1
ATOM 2979 O O . GLY A 1 386 ? 3.811 3.338 6.051 1 92.06 386 GLY A O 1
ATOM 2980 N N . PRO A 1 387 ? 2.666 4.887 4.82 1 90.81 387 PRO A N 1
ATOM 2981 C CA . PRO A 1 387 ? 3.889 5.559 4.371 1 90.81 387 PRO A CA 1
ATOM 2982 C C . PRO A 1 387 ? 4.695 6.145 5.527 1 90.81 387 PRO A C 1
ATOM 2984 O O . PRO A 1 387 ? 5.871 6.477 5.359 1 90.81 387 PRO A O 1
ATOM 2987 N N . ASP A 1 388 ? 4.094 6.277 6.719 1 90.25 388 ASP A N 1
ATOM 2988 C CA . ASP A 1 388 ? 4.785 6.801 7.891 1 90.25 388 ASP A CA 1
ATOM 2989 C C . ASP A 1 388 ? 5.582 5.703 8.594 1 90.25 388 ASP A C 1
ATOM 2991 O O . ASP A 1 388 ? 6.266 5.965 9.586 1 90.25 388 ASP A O 1
ATOM 2995 N N . ASN A 1 389 ? 5.453 4.469 8.172 1 92.69 389 ASN A N 1
ATOM 2996 C CA . ASN A 1 389 ? 6.184 3.309 8.664 1 92.69 389 ASN A CA 1
ATOM 2997 C C . ASN A 1 389 ? 5.805 2.979 10.109 1 92.69 389 ASN A C 1
ATOM 2999 O O . ASN A 1 389 ? 6.633 2.484 10.875 1 92.69 389 ASN A O 1
ATOM 3003 N N . LEU A 1 390 ? 4.652 3.32 10.516 1 94.12 390 LEU A N 1
ATOM 3004 C CA . LEU A 1 390 ? 4.172 3.004 11.852 1 94.12 390 LEU A CA 1
ATOM 3005 C C . LEU A 1 390 ? 3.223 1.81 11.82 1 94.12 390 LEU A C 1
ATOM 3007 O O . LEU A 1 390 ? 2.189 1.85 11.148 1 94.12 390 LEU A O 1
ATOM 3011 N N . PRO A 1 391 ? 3.609 0.774 12.492 1 95.75 391 PRO A N 1
ATOM 3012 C CA . PRO A 1 391 ? 2.713 -0.383 12.531 1 95.75 391 PRO A CA 1
ATOM 3013 C C . PRO A 1 391 ? 1.414 -0.099 13.281 1 95.75 391 PRO A C 1
ATOM 3015 O O . PRO A 1 391 ? 1.427 0.593 14.305 1 95.75 391 PRO A O 1
ATOM 3018 N N . ARG A 1 392 ? 0.297 -0.609 12.773 1 97 392 ARG A N 1
ATOM 3019 C CA . ARG A 1 392 ? -1.021 -0.448 13.375 1 97 392 ARG A CA 1
ATOM 3020 C C . ARG A 1 392 ? -1.771 -1.774 13.414 1 97 392 ARG A C 1
ATOM 3022 O O . ARG A 1 392 ? -1.52 -2.66 12.594 1 97 392 ARG A O 1
ATOM 3029 N N . GLN A 1 393 ? -2.658 -1.825 14.336 1 96.62 393 GLN A N 1
ATOM 3030 C CA . GLN A 1 393 ? -3.473 -3.029 14.469 1 96.62 393 GLN A CA 1
ATOM 3031 C C . GLN A 1 393 ? -4.785 -2.889 13.703 1 96.62 393 GLN A C 1
ATOM 3033 O O . GLN A 1 393 ? -5.297 -1.778 13.531 1 96.62 393 GLN A O 1
ATOM 3038 N N . TYR A 1 394 ? -5.301 -4.012 13.289 1 96 394 TYR A N 1
ATOM 3039 C CA . TYR A 1 394 ? -6.609 -3.984 12.641 1 96 394 TYR A CA 1
ATOM 3040 C C . TYR A 1 394 ? -7.648 -3.332 13.539 1 96 394 TYR A C 1
ATOM 3042 O O . TYR A 1 394 ? -7.734 -3.648 14.734 1 96 394 TYR A O 1
ATOM 3050 N N . GLY A 1 395 ? -8.375 -2.457 12.977 1 96.19 395 GLY A N 1
ATOM 3051 C CA . GLY A 1 395 ? -9.398 -1.759 13.742 1 96.19 395 GLY A CA 1
ATOM 3052 C C . GLY A 1 395 ? -8.914 -0.444 14.32 1 96.19 395 GLY A C 1
ATOM 3053 O O . GLY A 1 395 ? -9.719 0.366 14.789 1 96.19 395 GLY A O 1
ATOM 3054 N N . GLU A 1 396 ? -7.656 -0.208 14.266 1 97.06 396 GLU A N 1
ATOM 3055 C CA . GLU A 1 396 ? -7.094 1.017 14.828 1 97.06 396 GLU A CA 1
ATOM 3056 C C . GLU A 1 396 ? -7.484 2.236 14 1 97.06 396 GLU A C 1
ATOM 3058 O O . GLU A 1 396 ? -7.344 2.23 12.773 1 97.06 396 GLU A O 1
ATOM 3063 N N . VAL A 1 397 ? -7.965 3.238 14.68 1 97.25 397 VAL A N 1
ATOM 3064 C CA . VAL A 1 397 ? -8.312 4.5 14.039 1 97.25 397 VAL A CA 1
ATOM 3065 C C . VAL A 1 397 ? -7.238 5.543 14.328 1 97.25 397 VAL A C 1
ATOM 3067 O O . VAL A 1 397 ? -6.719 5.621 15.445 1 97.25 397 VAL A O 1
ATOM 3070 N N . PHE A 1 398 ? -6.875 6.312 13.289 1 95.88 398 PHE A N 1
ATOM 3071 C CA . PHE A 1 398 ? -5.832 7.312 13.461 1 95.88 398 PHE A CA 1
ATOM 3072 C C . PHE A 1 398 ? -5.977 8.43 12.43 1 95.88 398 PHE A C 1
ATOM 3074 O O . PHE A 1 398 ? -6.75 8.305 11.477 1 95.88 398 PHE A O 1
ATOM 3081 N N . GLN A 1 399 ? -5.352 9.484 12.758 1 93.56 399 GLN A N 1
ATOM 3082 C CA . GLN A 1 399 ? -5.34 10.609 11.82 1 93.56 399 GLN A CA 1
ATOM 3083 C C . GLN A 1 399 ? -4.039 10.641 11.023 1 93.56 399 GLN A C 1
ATOM 3085 O O . GLN A 1 399 ? -2.959 10.422 11.578 1 93.56 399 GLN A O 1
ATOM 3090 N N . PHE A 1 400 ? -4.199 10.82 9.68 1 93 400 PHE A N 1
ATOM 3091 C CA . PHE A 1 400 ? -3.043 10.891 8.789 1 93 400 PHE A CA 1
ATOM 3092 C C . PHE A 1 400 ? -3.244 11.953 7.723 1 93 400 PHE A C 1
ATOM 3094 O O . PHE A 1 400 ? -4.094 11.805 6.84 1 93 400 PHE A O 1
ATOM 3101 N N . ASP A 1 401 ? -2.393 13.031 7.777 1 93 401 ASP A N 1
ATOM 3102 C CA . ASP A 1 401 ? -2.457 14.141 6.836 1 93 401 ASP A CA 1
ATOM 3103 C C . ASP A 1 401 ? -3.863 14.734 6.777 1 93 401 ASP A C 1
ATOM 3105 O O . ASP A 1 401 ? -4.449 14.852 5.699 1 93 401 ASP A O 1
ATOM 3109 N N . CYS A 1 402 ? -4.422 15.039 7.914 1 93.38 402 CYS A N 1
ATOM 3110 C CA . CYS A 1 402 ? -5.727 15.664 8.086 1 93.38 402 CYS A CA 1
ATOM 3111 C C . CYS A 1 402 ? -6.828 14.805 7.48 1 93.38 402 CYS A C 1
ATOM 3113 O O . CYS A 1 402 ? -7.793 15.32 6.918 1 93.38 402 CYS A O 1
ATOM 3115 N N . GLN A 1 403 ? -6.57 13.492 7.527 1 95.12 403 GLN A N 1
ATOM 3116 C CA . GLN A 1 403 ? -7.578 12.484 7.199 1 95.12 403 GLN A CA 1
ATOM 3117 C C . GLN A 1 403 ? -7.82 11.547 8.375 1 95.12 403 GLN A C 1
ATOM 3119 O O . GLN A 1 403 ? -6.918 11.297 9.18 1 95.12 403 GLN A O 1
ATOM 3124 N N . ASP A 1 404 ? -9.055 11.172 8.461 1 96.5 404 ASP A N 1
ATOM 3125 C CA . ASP A 1 404 ? -9.391 10.133 9.43 1 96.5 404 ASP A CA 1
ATOM 3126 C C . ASP A 1 404 ? -9.281 8.742 8.805 1 96.5 404 ASP A C 1
ATOM 3128 O O . ASP A 1 404 ? -9.984 8.438 7.844 1 96.5 404 ASP A O 1
ATOM 3132 N N . CYS A 1 405 ? -8.383 7.934 9.344 1 97 405 CYS A N 1
ATOM 3133 C CA . CYS A 1 405 ? -8.039 6.668 8.711 1 97 405 CYS A CA 1
ATOM 3134 C C . CYS A 1 405 ? -8.312 5.492 9.641 1 97 405 CYS A C 1
ATOM 3136 O O . CYS A 1 405 ? -8.438 5.676 10.852 1 97 405 CYS A O 1
ATOM 3138 N N . VAL A 1 406 ? -8.539 4.355 9.102 1 97.25 406 VAL A N 1
ATOM 3139 C CA . VAL A 1 406 ? -8.719 3.121 9.859 1 97.25 406 VAL A CA 1
ATOM 3140 C C . VAL A 1 406 ? -7.941 1.987 9.195 1 97.25 406 VAL A C 1
ATOM 3142 O O . VAL A 1 406 ? -7.895 1.891 7.969 1 97.25 406 VAL A O 1
ATOM 3145 N N . CYS A 1 407 ? -7.242 1.19 10.023 1 97.69 407 CYS A N 1
ATOM 3146 C CA . CYS A 1 407 ? -6.559 -0.005 9.547 1 97.69 407 CYS A CA 1
ATOM 3147 C C . CYS A 1 407 ? -7.52 -1.185 9.453 1 97.69 407 CYS A C 1
ATOM 3149 O O . CYS A 1 407 ? -8.141 -1.565 10.453 1 97.69 407 CYS A O 1
ATOM 3151 N N . ARG A 1 408 ? -7.68 -1.763 8.258 1 96.94 408 ARG A N 1
ATOM 3152 C CA . ARG A 1 408 ? -8.547 -2.916 8.031 1 96.94 408 ARG A CA 1
ATOM 3153 C C . ARG A 1 408 ? -7.777 -4.051 7.359 1 96.94 408 ARG A C 1
ATOM 3155 O O . ARG A 1 408 ? -6.895 -3.809 6.535 1 96.94 408 ARG A O 1
ATOM 3162 N N . GLU A 1 409 ? -8.133 -5.223 7.777 1 95.62 409 GLU A N 1
ATOM 3163 C CA . GLU A 1 409 ? -7.625 -6.355 7.008 1 95.62 409 GLU A CA 1
ATOM 3164 C C . GLU A 1 409 ? -8.25 -6.41 5.617 1 95.62 409 GLU A C 1
ATOM 3166 O O . GLU A 1 409 ? -9.445 -6.164 5.461 1 95.62 409 GLU A O 1
ATOM 3171 N N . GLY A 1 410 ? -7.363 -6.684 4.652 1 94.25 410 GLY A N 1
ATOM 3172 C CA . GLY A 1 410 ? -7.848 -6.711 3.281 1 94.25 410 GLY A CA 1
ATOM 3173 C C . GLY A 1 410 ? -7.797 -5.355 2.605 1 94.25 410 GLY A C 1
ATOM 3174 O O . GLY A 1 410 ? -7.422 -4.359 3.227 1 94.25 410 GLY A O 1
ATOM 3175 N N . GLY A 1 411 ? -8.07 -5.367 1.334 1 93.81 411 GLY A N 1
ATOM 3176 C CA . GLY A 1 411 ? -8.047 -4.117 0.593 1 93.81 411 GLY A CA 1
ATOM 3177 C C . GLY A 1 411 ? -6.672 -3.473 0.565 1 93.81 411 GLY A C 1
ATOM 3178 O O . GLY A 1 411 ? -5.656 -4.164 0.434 1 93.81 411 GLY A O 1
ATOM 3179 N N . SER A 1 412 ? -6.695 -2.096 0.694 1 91.25 412 SER A N 1
ATOM 3180 C CA . SER A 1 412 ? -5.434 -1.364 0.671 1 91.25 412 SER A CA 1
ATOM 3181 C C . SER A 1 412 ? -4.812 -1.294 2.062 1 91.25 412 SER A C 1
ATOM 3183 O O . SER A 1 412 ? -3.711 -0.764 2.229 1 91.25 412 SER A O 1
ATOM 3185 N N . GLY A 1 413 ? -5.57 -1.881 3.037 1 92.81 413 GLY A N 1
ATOM 3186 C CA . GLY A 1 413 ? -5.078 -1.878 4.406 1 92.81 413 GLY A CA 1
ATOM 3187 C C . GLY A 1 413 ? -5.508 -0.656 5.195 1 92.81 413 GLY A C 1
ATOM 3188 O O . GLY A 1 413 ? -6.07 -0.78 6.285 1 92.81 413 GLY A O 1
ATOM 3189 N N . ILE A 1 414 ? -5.168 0.491 4.66 1 95 414 ILE A N 1
ATOM 3190 C CA . ILE A 1 414 ? -5.5 1.751 5.32 1 95 414 ILE A CA 1
ATOM 3191 C C . ILE A 1 414 ? -6.535 2.508 4.492 1 95 414 ILE A C 1
ATOM 3193 O O . ILE A 1 414 ? -6.301 2.82 3.324 1 95 414 ILE A O 1
ATOM 3197 N N . ILE A 1 415 ? -7.68 2.764 5.109 1 95 415 ILE A N 1
ATOM 3198 C CA . ILE A 1 415 ? -8.766 3.484 4.461 1 95 415 ILE A CA 1
ATOM 3199 C C . ILE A 1 415 ? -8.977 4.832 5.145 1 95 415 ILE A C 1
ATOM 3201 O O . ILE A 1 415 ? -9.117 4.902 6.367 1 95 415 ILE A O 1
ATOM 3205 N N . CYS A 1 416 ? -8.984 5.879 4.301 1 94.69 416 CYS A N 1
ATOM 3206 C CA . CYS A 1 416 ? -9.062 7.219 4.879 1 94.69 416 CYS A CA 1
ATOM 3207 C C . CYS A 1 416 ? -10.227 8 4.293 1 94.69 416 CYS A C 1
ATOM 3209 O O . CYS A 1 416 ? -10.688 7.707 3.188 1 94.69 416 CYS A O 1
ATOM 3211 N N . GLN A 1 417 ? -10.727 8.867 5.137 1 93.56 417 GLN A N 1
ATOM 3212 C CA . GLN A 1 417 ? -11.703 9.875 4.73 1 93.56 417 GLN A CA 1
ATOM 3213 C C . GLN A 1 417 ? -11.289 11.266 5.18 1 93.56 417 GLN A C 1
ATOM 3215 O O . GLN A 1 417 ? -10.547 11.414 6.156 1 93.56 417 GLN A O 1
ATOM 3220 N N . GLU A 1 418 ? -11.742 12.219 4.465 1 93.44 418 GLU A N 1
ATOM 3221 C CA . GLU A 1 418 ? -11.398 13.594 4.805 1 93.44 418 GLU A CA 1
ATOM 3222 C C . GLU A 1 418 ? -11.852 13.945 6.219 1 93.44 418 GLU A C 1
ATOM 3224 O O . GLU A 1 418 ? -12.953 13.578 6.633 1 93.44 418 GLU A O 1
ATOM 3229 N N . HIS A 1 419 ? -10.961 14.578 6.945 1 95.25 419 HIS A N 1
ATOM 3230 C CA . HIS A 1 419 ? -11.289 15.023 8.297 1 95.25 419 HIS A CA 1
ATOM 3231 C C . HIS A 1 419 ? -12.344 16.125 8.273 1 95.25 419 HIS A C 1
ATOM 3233 O O . HIS A 1 419 ? -12.219 17.094 7.527 1 95.25 419 HIS A O 1
ATOM 3239 N N . LYS A 1 420 ? -13.336 15.984 9.062 1 94.38 420 LYS A N 1
ATOM 3240 C CA . LYS A 1 420 ? -14.414 16.969 9.078 1 94.38 420 LYS A CA 1
ATOM 3241 C C . LYS A 1 420 ? -14.102 18.109 10.039 1 94.38 420 LYS A C 1
ATOM 3243 O O . LYS A 1 420 ? -13.82 17.875 11.219 1 94.38 420 LYS A O 1
ATOM 3248 N N . CYS A 1 421 ? -14.125 19.297 9.492 1 94.56 421 CYS A N 1
ATOM 3249 C CA . CYS A 1 421 ? -13.906 20.5 10.289 1 94.56 421 CYS A CA 1
ATOM 3250 C C . CYS A 1 421 ? -15.211 21.266 10.492 1 94.56 421 CYS A C 1
ATOM 3252 O O . CYS A 1 421 ? -16.078 21.266 9.617 1 94.56 421 CYS A O 1
ATOM 3254 N N . PRO A 1 422 ? -15.312 21.906 11.617 1 92.12 422 PRO A N 1
ATOM 3255 C CA . PRO A 1 422 ? -16.469 22.781 11.812 1 92.12 422 PRO A CA 1
ATOM 3256 C C . PRO A 1 422 ? -16.469 23.984 10.852 1 92.12 422 PRO A C 1
ATOM 3258 O O . PRO A 1 422 ? -15.414 24.391 10.383 1 92.12 422 PRO A O 1
ATOM 3261 N N . MET A 1 423 ? -17.594 24.391 10.586 1 92.56 423 MET A N 1
ATOM 3262 C CA . MET A 1 423 ? -17.719 25.562 9.742 1 92.56 423 MET A CA 1
ATOM 3263 C C . MET A 1 423 ? -17.047 26.781 10.398 1 92.56 423 MET A C 1
ATOM 3265 O O . MET A 1 423 ? -17.156 26.953 11.609 1 92.56 423 MET A O 1
ATOM 3269 N N . LEU A 1 424 ? -16.375 27.531 9.523 1 92 424 LEU A N 1
ATOM 3270 C CA . LEU A 1 424 ? -15.711 28.734 10.023 1 92 424 LEU A CA 1
ATOM 3271 C C . LEU A 1 424 ? -16.734 29.781 10.438 1 92 424 LEU A C 1
ATOM 3273 O O . LEU A 1 424 ? -17.641 30.125 9.664 1 92 424 LEU A O 1
ATOM 3277 N N . LYS A 1 425 ? -16.594 30.266 11.648 1 90.06 425 LYS A N 1
ATOM 3278 C CA . LYS A 1 425 ? -17.5 31.281 12.164 1 90.06 425 LYS A CA 1
ATOM 3279 C C . LYS A 1 425 ? -17.078 32.688 11.703 1 90.06 425 LYS A C 1
ATOM 3281 O O . LYS A 1 425 ? -15.883 32.969 11.617 1 90.06 425 LYS A O 1
ATOM 3286 N N . THR A 1 426 ? -18.031 33.438 11.32 1 91.75 426 THR A N 1
ATOM 3287 C CA . THR A 1 426 ? -17.75 34.844 11.031 1 91.75 426 THR A CA 1
ATOM 3288 C C . THR A 1 426 ? -17.719 35.656 12.312 1 91.75 426 THR A C 1
ATOM 3290 O O . THR A 1 426 ? -18.703 35.719 13.062 1 91.75 426 THR A O 1
ATOM 3293 N N . ILE A 1 427 ? -16.547 36.188 12.57 1 93.94 427 ILE A N 1
ATOM 3294 C CA . ILE A 1 427 ? -16.391 36.969 13.805 1 93.94 427 ILE A CA 1
ATOM 3295 C C . ILE A 1 427 ? -16.156 38.438 13.484 1 93.94 427 ILE A C 1
ATOM 3297 O O . ILE A 1 427 ? -15.43 38.75 12.539 1 93.94 427 ILE A O 1
ATOM 3301 N N . LYS A 1 428 ? -16.844 39.344 14.164 1 94.12 428 LYS A N 1
ATOM 3302 C CA . LYS A 1 428 ? -16.609 40.781 14.078 1 94.12 428 LYS A CA 1
ATOM 3303 C C . LYS A 1 428 ? -15.828 41.281 15.281 1 94.12 428 LYS A C 1
ATOM 3305 O O . LYS A 1 428 ? -16.172 40.969 16.422 1 94.12 428 LYS A O 1
ATOM 3310 N N . CYS A 1 429 ? -14.789 42 14.961 1 95.69 429 CYS A N 1
ATOM 3311 C CA . CYS A 1 429 ? -13.984 42.625 16.016 1 95.69 429 CYS A CA 1
ATOM 3312 C C . CYS A 1 429 ? -14.383 44.062 16.234 1 95.69 429 CYS A C 1
ATOM 3314 O O . CYS A 1 429 ? -14.047 44.938 15.438 1 95.69 429 CYS A O 1
ATOM 3316 N N . GLU A 1 430 ? -14.977 44.375 17.375 1 93.56 430 GLU A N 1
ATOM 3317 C CA . GLU A 1 430 ? -15.57 45.688 17.609 1 93.56 430 GLU A CA 1
ATOM 3318 C C . GLU A 1 430 ? -14.57 46.625 18.281 1 93.56 430 GLU A C 1
ATOM 3320 O O . GLU A 1 430 ? -14.617 47.844 18.078 1 93.56 430 GLU A O 1
ATOM 3325 N N . LEU A 1 431 ? -13.641 46.188 19.047 1 92.88 431 LEU A N 1
ATOM 3326 C CA . LEU A 1 431 ? -12.703 47.031 19.781 1 92.88 431 LEU A CA 1
ATOM 3327 C C . LEU A 1 431 ? -11.57 47.5 18.875 1 92.88 431 LEU A C 1
ATOM 3329 O O . LEU A 1 431 ? -11.086 46.719 18.031 1 92.88 431 LEU A O 1
ATOM 3333 N N . GLU A 1 432 ? -11.141 48.719 19.078 1 92.06 432 GLU A N 1
ATOM 3334 C CA . GLU A 1 432 ? -10.07 49.312 18.266 1 92.06 432 GLU A CA 1
ATOM 3335 C C . GLU A 1 432 ? -8.789 48.5 18.375 1 92.06 432 GLU A C 1
ATOM 3337 O O . GLU A 1 432 ? -8.43 48.031 19.453 1 92.06 432 GLU A O 1
ATOM 3342 N N . GLY A 1 433 ? -8.211 48.281 17.234 1 92.81 433 GLY A N 1
ATOM 3343 C CA . GLY A 1 433 ? -6.938 47.594 17.219 1 92.81 433 GLY A CA 1
ATOM 3344 C C . GLY A 1 433 ? -7.074 46.125 16.938 1 92.81 433 GLY A C 1
ATOM 3345 O O . GLY A 1 433 ? -6.094 45.438 16.594 1 92.81 433 GLY A O 1
ATOM 3346 N N . PHE A 1 434 ? -8.289 45.656 17.109 1 94.62 434 PHE A N 1
ATOM 3347 C CA . PHE A 1 434 ? -8.5 44.25 16.844 1 94.62 434 PHE A CA 1
ATOM 3348 C C . PHE A 1 434 ? -8.961 44.031 15.398 1 94.62 434 PHE A C 1
ATOM 3350 O O . PHE A 1 434 ? -9.711 44.844 14.852 1 94.62 434 PHE A O 1
ATOM 3357 N N . TYR A 1 435 ? -8.516 43 14.789 1 94.56 435 TYR A N 1
ATOM 3358 C CA . TYR A 1 435 ? -8.961 42.594 13.461 1 94.56 435 TYR A CA 1
ATOM 3359 C C . TYR A 1 435 ? -9.062 41.062 13.367 1 94.56 435 TYR A C 1
ATOM 3361 O O . TYR A 1 435 ? -8.352 40.344 14.055 1 94.56 435 TYR A O 1
ATOM 3369 N N . PRO A 1 436 ? -9.984 40.625 12.562 1 95.06 436 PRO A N 1
ATOM 3370 C CA . PRO A 1 436 ? -10.164 39.156 12.438 1 95.06 436 PRO A CA 1
ATOM 3371 C C . PRO A 1 436 ? -9.047 38.5 11.641 1 95.06 436 PRO A C 1
ATOM 3373 O O . PRO A 1 436 ? -8.625 39.031 10.609 1 95.06 436 PRO A O 1
ATOM 3376 N N . ILE A 1 437 ? -8.633 37.406 12.188 1 92.56 437 ILE A N 1
ATOM 3377 C CA . ILE A 1 437 ? -7.633 36.625 11.477 1 92.56 437 ILE A CA 1
ATOM 3378 C C . ILE A 1 437 ? -8.016 35.156 11.508 1 92.56 437 ILE A C 1
ATOM 3380 O O . ILE A 1 437 ? -8.648 34.688 12.461 1 92.56 437 ILE A O 1
ATOM 3384 N N . THR A 1 438 ? -7.746 34.469 10.438 1 91.81 438 THR A N 1
ATOM 3385 C CA . THR A 1 438 ? -7.992 33.031 10.352 1 91.81 438 THR A CA 1
ATOM 3386 C C . THR A 1 438 ? -6.68 32.25 10.375 1 91.81 438 THR A C 1
ATOM 3388 O O . THR A 1 438 ? -5.789 32.5 9.562 1 91.81 438 THR A O 1
ATOM 3391 N N . GLN A 1 439 ? -6.594 31.344 11.383 1 87.56 439 GLN A N 1
ATOM 3392 C CA . GLN A 1 439 ? -5.406 30.516 11.516 1 87.56 439 GLN A CA 1
ATOM 3393 C C . GLN A 1 439 ? -5.781 29.078 11.906 1 87.56 439 GLN A C 1
ATOM 3395 O O . GLN A 1 439 ? -6.941 28.812 12.219 1 87.56 439 GLN A O 1
ATOM 3400 N N . ASN A 1 440 ? -4.793 28.188 11.844 1 87.69 440 ASN A N 1
ATOM 3401 C CA . ASN A 1 440 ? -5.043 26.812 12.258 1 87.69 440 ASN A CA 1
ATOM 3402 C C . ASN A 1 440 ? -5.359 26.719 13.742 1 87.69 440 ASN A C 1
ATOM 3404 O O . ASN A 1 440 ? -4.746 27.406 14.562 1 87.69 440 ASN A O 1
ATOM 3408 N N . ASN A 1 441 ? -6.242 25.891 14.008 1 85.88 441 ASN A N 1
ATOM 3409 C CA . ASN A 1 441 ? -6.609 25.625 15.398 1 85.88 441 ASN A CA 1
ATOM 3410 C C . ASN A 1 441 ? -5.516 24.844 16.125 1 85.88 441 ASN A C 1
ATOM 3412 O O . ASN A 1 441 ? -5.113 23.766 15.688 1 85.88 441 ASN A O 1
ATOM 3416 N N . PRO A 1 442 ? -4.988 25.391 17.219 1 79.56 442 PRO A N 1
ATOM 3417 C CA . PRO A 1 442 ? -3.92 24.703 17.938 1 79.56 442 PRO A CA 1
ATOM 3418 C C . PRO A 1 442 ? -4.344 23.328 18.453 1 79.56 442 PRO A C 1
ATOM 3420 O O . PRO A 1 442 ? -3.5 22.438 18.625 1 79.56 442 PRO A O 1
ATOM 3423 N N . ASP A 1 443 ? -5.602 23.141 18.672 1 84.38 443 ASP A N 1
ATOM 3424 C CA . ASP A 1 443 ? -6.094 21.875 19.203 1 84.38 443 ASP A CA 1
ATOM 3425 C C . ASP A 1 443 ? -6.379 20.891 18.078 1 84.38 443 ASP A C 1
ATOM 3427 O O . ASP A 1 443 ? -6.473 19.688 18.328 1 84.38 443 ASP A O 1
ATOM 3431 N N . ASP A 1 444 ? -6.656 21.406 16.969 1 88.31 444 ASP A N 1
ATOM 3432 C CA . ASP A 1 444 ? -6.871 20.609 15.758 1 88.31 444 ASP A CA 1
ATOM 3433 C C . ASP A 1 444 ? -6.211 21.281 14.555 1 88.31 444 ASP A C 1
ATOM 3435 O O . ASP A 1 444 ? -6.863 22 13.797 1 88.31 444 ASP A O 1
ATOM 3439 N N . VAL A 1 445 ? -5.023 20.938 14.352 1 86.38 445 VAL A N 1
ATOM 3440 C CA . VAL A 1 445 ? -4.172 21.641 13.398 1 86.38 445 VAL A CA 1
ATOM 3441 C C . VAL A 1 445 ? -4.734 21.484 11.984 1 86.38 445 VAL A C 1
ATOM 3443 O O . VAL A 1 445 ? -4.367 22.234 11.078 1 86.38 445 VAL A O 1
ATOM 3446 N N . CYS A 1 446 ? -5.645 20.562 11.828 1 90.62 446 CYS A N 1
ATOM 3447 C CA . CYS A 1 446 ? -6.215 20.328 10.5 1 90.62 446 CYS A CA 1
ATOM 3448 C C . CYS A 1 446 ? -7.336 21.328 10.219 1 90.62 446 CYS A C 1
ATOM 3450 O O . CYS A 1 446 ? -7.762 21.469 9.07 1 90.62 446 CYS A O 1
ATOM 3452 N N . CYS A 1 447 ? -7.758 21.969 11.227 1 92.75 447 CYS A N 1
ATOM 3453 C CA . CYS A 1 447 ? -8.875 22.891 11.078 1 92.75 447 CYS A CA 1
ATOM 3454 C C . CYS A 1 447 ? -8.43 24.328 11.367 1 92.75 447 CYS A C 1
ATOM 3456 O O . CYS A 1 447 ? -7.43 24.547 12.055 1 92.75 447 CYS A O 1
ATOM 3458 N N . GLN A 1 448 ? -9.234 25.203 10.781 1 92 448 GLN A N 1
ATOM 3459 C CA . GLN A 1 448 ? -8.961 26.625 11 1 92 448 GLN A CA 1
ATOM 3460 C C . GLN A 1 448 ? -9.984 27.25 11.93 1 92 448 GLN A C 1
ATOM 3462 O O . GLN A 1 448 ? -11.078 26.703 12.125 1 92 448 GLN A O 1
ATOM 3467 N N . GLU A 1 449 ? -9.531 28.297 12.531 1 91.44 449 GLU A N 1
ATOM 3468 C CA . GLU A 1 449 ? -10.406 29.094 13.375 1 91.44 449 GLU A CA 1
ATOM 3469 C C . GLU A 1 449 ? -10.156 30.594 13.164 1 91.44 449 GLU A C 1
ATOM 3471 O O . GLU A 1 449 ? -9.047 31 12.812 1 91.44 449 GLU A O 1
ATOM 3476 N N . THR A 1 450 ? -11.281 31.297 13.273 1 94.62 450 THR A N 1
ATOM 3477 C CA . THR A 1 450 ? -11.195 32.75 13.188 1 94.62 450 THR A CA 1
ATOM 3478 C C . THR A 1 450 ? -11.32 33.375 14.562 1 94.62 450 THR A C 1
ATOM 3480 O O . THR A 1 450 ? -12.164 33 15.367 1 94.62 450 THR A O 1
ATOM 3483 N N . PHE A 1 451 ? -10.406 34.344 14.836 1 92.75 451 PHE A N 1
ATOM 3484 C CA . PHE A 1 451 ? -10.445 35.094 16.094 1 92.75 451 PHE A CA 1
ATOM 3485 C C . PHE A 1 451 ? -9.922 36.5 15.922 1 92.75 451 PHE A C 1
ATOM 3487 O O . PHE A 1 451 ? -9.391 36.844 14.859 1 92.75 451 PHE A O 1
ATOM 3494 N N . CYS A 1 452 ? -10.172 37.375 16.953 1 94.25 452 CYS A N 1
ATOM 3495 C CA . CYS A 1 452 ? -9.711 38.75 16.906 1 94.25 452 CYS A CA 1
ATOM 3496 C C . CYS A 1 452 ? -8.297 38.875 17.453 1 94.25 452 CYS A C 1
ATOM 3498 O O . CYS A 1 452 ? -8.031 38.5 18.594 1 94.25 452 CYS A O 1
ATOM 3500 N N . LYS A 1 453 ? -7.43 39.375 16.641 1 92.44 453 LYS A N 1
ATOM 3501 C CA . LYS A 1 453 ? -6.043 39.594 17.047 1 92.44 453 LYS A CA 1
ATOM 3502 C C . LYS A 1 453 ? -5.75 41.094 17.234 1 92.44 453 LYS A C 1
ATOM 3504 O O . LYS A 1 453 ? -6.258 41.906 16.484 1 92.44 453 LYS A O 1
ATOM 3509 N N . CYS A 1 454 ? -4.957 41.344 18.281 1 92.81 454 CYS A N 1
ATOM 3510 C CA . CYS A 1 454 ? -4.586 42.719 18.562 1 92.81 454 CYS A CA 1
ATOM 3511 C C . CYS A 1 454 ? -3.414 43.156 17.688 1 92.81 454 CYS A C 1
ATOM 3513 O O . CYS A 1 454 ? -2.402 42.469 17.609 1 92.81 454 CYS A O 1
ATOM 3515 N N . ASP A 1 455 ? -3.547 44.344 17.094 1 91.94 455 ASP A N 1
ATOM 3516 C CA . ASP A 1 455 ? -2.498 45.031 16.344 1 91.94 455 ASP A CA 1
ATOM 3517 C C . ASP A 1 455 ? -2.328 46.469 16.844 1 91.94 455 ASP A C 1
ATOM 3519 O O . ASP A 1 455 ? -3.084 47.344 16.453 1 91.94 455 ASP A O 1
ATOM 3523 N N . PRO A 1 456 ? -1.278 46.594 17.531 1 89.06 456 PRO A N 1
ATOM 3524 C CA . PRO A 1 456 ? -1.104 47.906 18.125 1 89.06 456 PRO A CA 1
ATOM 3525 C C . PRO A 1 456 ? -0.923 49 17.062 1 89.06 456 PRO A C 1
ATOM 3527 O O . PRO A 1 456 ? -1.187 50.188 17.344 1 89.06 456 PRO A O 1
ATOM 3530 N N . SER A 1 457 ? -0.456 48.656 15.922 1 87.88 457 SER A N 1
ATOM 3531 C CA . SER A 1 457 ? -0.223 49.656 14.883 1 87.88 457 SER A CA 1
ATOM 3532 C C . SER A 1 457 ? -1.535 50.25 14.383 1 87.88 457 SER A C 1
ATOM 3534 O O . SER A 1 457 ? -1.541 51.312 13.742 1 87.88 457 SER A O 1
ATOM 3536 N N . LYS A 1 458 ? -2.588 49.688 14.805 1 90 458 LYS A N 1
ATOM 3537 C CA . LYS A 1 458 ? -3.895 50.125 14.344 1 90 458 LYS A CA 1
ATOM 3538 C C . LYS A 1 458 ? -4.574 51 15.406 1 90 458 LYS A C 1
ATOM 3540 O O . LYS A 1 458 ? -5.73 51.406 15.242 1 90 458 LYS A O 1
ATOM 3545 N N . CYS A 1 459 ? -4.016 51.281 16.438 1 89.38 459 CYS A N 1
ATOM 3546 C CA . CYS A 1 459 ? -4.562 52.094 17.516 1 89.38 459 CYS A CA 1
ATOM 3547 C C . CYS A 1 459 ? -4.363 53.594 17.203 1 89.38 459 CYS A C 1
ATOM 3549 O O . CYS A 1 459 ? -3.355 53.969 16.609 1 89.38 459 CYS A O 1
ATOM 3551 N N . SER A 1 460 ? -5.434 54.406 17.594 1 81 460 SER A N 1
ATOM 3552 C CA . SER A 1 460 ? -5.32 55.844 17.5 1 81 460 SER A CA 1
ATOM 3553 C C . SER A 1 460 ? -4.488 56.438 18.641 1 81 460 SER A C 1
ATOM 3555 O O . SER A 1 460 ? -4.664 56.031 19.797 1 81 460 SER A O 1
ATOM 3557 N N . ASN A 1 461 ? -3.189 56.562 18.609 1 68.25 461 ASN A N 1
ATOM 3558 C CA . ASN A 1 461 ? -2.168 56.844 19.609 1 68.25 461 ASN A CA 1
ATOM 3559 C C . ASN A 1 461 ? -2.232 58.281 20.125 1 68.25 461 ASN A C 1
ATOM 3561 O O . ASN A 1 461 ? -1.384 58.688 20.906 1 68.25 461 ASN A O 1
ATOM 3565 N N . LYS A 1 462 ? -3.213 59.031 19.812 1 71.38 462 LYS A N 1
ATOM 3566 C CA . LYS A 1 462 ? -3.066 60.406 20.234 1 71.38 462 LYS A CA 1
ATOM 3567 C C . LYS A 1 462 ? -3.881 60.688 21.5 1 71.38 462 LYS A C 1
ATOM 3569 O O . LYS A 1 462 ? -5.051 60.312 21.578 1 71.38 462 LYS A O 1
ATOM 3574 N N . SER A 1 463 ? -3.258 61.125 22.578 1 75.62 463 SER A N 1
ATOM 3575 C CA . SER A 1 463 ? -3.92 61.562 23.812 1 75.62 463 SER A CA 1
ATOM 3576 C C . SER A 1 463 ? -4.824 62.75 23.562 1 75.62 463 SER A C 1
ATOM 3578 O O . SER A 1 463 ? -4.516 63.625 22.734 1 75.62 463 SER A O 1
ATOM 3580 N N . PRO A 1 464 ? -5.988 62.75 24.266 1 78 464 PRO A N 1
ATOM 3581 C CA . PRO A 1 464 ? -6.887 63.906 24.109 1 78 464 PRO A CA 1
ATOM 3582 C C . PRO A 1 464 ? -6.348 65.188 24.75 1 78 464 PRO A C 1
ATOM 3584 O O . PRO A 1 464 ? -5.52 65.125 25.672 1 78 464 PRO A O 1
ATOM 3587 N N . LYS A 1 465 ? -6.793 66.312 24.156 1 80.62 465 LYS A N 1
ATOM 3588 C CA . LYS A 1 465 ? -6.527 67.625 24.812 1 80.62 465 LYS A CA 1
ATOM 3589 C C . LYS A 1 465 ? -7.555 67.875 25.906 1 80.62 465 LYS A C 1
ATOM 3591 O O . LYS A 1 465 ? -8.758 67.938 25.641 1 80.62 465 LYS A O 1
ATOM 3596 N N . CYS A 1 466 ? -7.082 68 27.125 1 86.25 466 CYS A N 1
ATOM 3597 C CA . CYS A 1 466 ? -7.988 68.25 28.234 1 86.25 466 CYS A CA 1
ATOM 3598 C C . CYS A 1 466 ? -8.062 69.688 28.578 1 86.25 466 CYS A C 1
ATOM 3600 O O . CYS A 1 466 ? -7.125 70.438 28.297 1 86.25 466 CYS A O 1
ATOM 3602 N N . GLN A 1 467 ? -9.172 70.125 29.156 1 83.88 467 GLN A N 1
ATOM 3603 C CA . GLN A 1 467 ? -9.383 71.562 29.562 1 83.88 467 GLN A CA 1
ATOM 3604 C C . GLN A 1 467 ? -8.633 71.875 30.859 1 83.88 467 GLN A C 1
ATOM 3606 O O . GLN A 1 467 ? -8.102 70.938 31.516 1 83.88 467 GLN A O 1
ATOM 3611 N N . LEU A 1 468 ? -8.727 73.188 31.062 1 85.69 468 LEU A N 1
ATOM 3612 C CA . LEU A 1 468 ? -8.062 73.688 32.281 1 85.69 468 LEU A CA 1
ATOM 3613 C C . LEU A 1 468 ? -8.594 72.938 33.5 1 85.69 468 LEU A C 1
ATOM 3615 O O . LEU A 1 468 ? -9.805 72.75 33.656 1 85.69 468 LEU A O 1
ATOM 3619 N N . GLY A 1 469 ? -7.711 72.5 34.312 1 84.56 469 GLY A N 1
ATOM 3620 C CA . GLY A 1 469 ? -8.078 71.75 35.531 1 84.56 469 GLY A CA 1
ATOM 3621 C C . GLY A 1 469 ? -8.172 70.25 35.375 1 84.56 469 GLY A C 1
ATOM 3622 O O . GLY A 1 469 ? -8.398 69.562 36.344 1 84.56 469 GLY A O 1
ATOM 3623 N N . TYR A 1 470 ? -7.961 69.875 34.188 1 86.81 470 TYR A N 1
ATOM 3624 C CA . TYR A 1 470 ? -8.055 68.438 33.875 1 86.81 470 TYR A CA 1
ATOM 3625 C C . TYR A 1 470 ? -6.758 67.938 33.25 1 86.81 470 TYR A C 1
ATOM 3627 O O . TYR A 1 470 ? -5.996 68.688 32.656 1 86.81 470 TYR A O 1
ATOM 3635 N N . GLU A 1 471 ? -6.5 66.562 33.5 1 83.75 471 GLU A N 1
ATOM 3636 C CA . GLU A 1 471 ? -5.352 65.938 32.875 1 83.75 471 GLU A CA 1
ATOM 3637 C C . GLU A 1 471 ? -5.754 64.625 32.219 1 83.75 471 GLU A C 1
ATOM 3639 O O . GLU A 1 471 ? -6.668 63.938 32.656 1 83.75 471 GLU A O 1
ATOM 3644 N N . ALA A 1 472 ? -5.043 64.375 31.078 1 83.5 472 ALA A N 1
ATOM 3645 C CA . ALA A 1 472 ? -5.316 63.125 30.359 1 83.5 472 ALA A CA 1
ATOM 3646 C C . ALA A 1 472 ? -4.648 61.938 31.031 1 83.5 472 ALA A C 1
ATOM 3648 O O . ALA A 1 472 ? -3.432 61.938 31.25 1 83.5 472 ALA A O 1
ATOM 3649 N N . ILE A 1 473 ? -5.414 61 31.484 1 82.06 473 ILE A N 1
ATOM 3650 C CA . ILE A 1 473 ? -4.91 59.719 32.031 1 82.06 473 ILE A CA 1
ATOM 3651 C C . ILE A 1 473 ? -5.246 58.594 31.062 1 82.06 473 ILE A C 1
ATOM 3653 O O . ILE A 1 473 ? -6.363 58.531 30.547 1 82.06 473 ILE A O 1
ATOM 3657 N N . GLY A 1 474 ? -4.246 57.875 30.734 1 78.56 474 GLY A N 1
ATOM 3658 C CA . GLY A 1 474 ? -4.465 56.812 29.766 1 78.56 474 GLY A CA 1
ATOM 3659 C C . GLY A 1 474 ? -4 55.469 30.266 1 78.56 474 GLY A C 1
ATOM 3660 O O . GLY A 1 474 ? -3.17 55.375 31.172 1 78.56 474 GLY A O 1
ATOM 3661 N N . GLY A 1 475 ? -4.559 54.281 29.688 1 80.88 475 GLY A N 1
ATOM 3662 C CA . GLY A 1 475 ? -4.219 52.906 29.922 1 80.88 475 GLY A CA 1
ATOM 3663 C C . GLY A 1 475 ? -4.965 51.938 29.016 1 80.88 475 GLY A C 1
ATOM 3664 O O . GLY A 1 475 ? -5.871 52.344 28.281 1 80.88 475 GLY A O 1
ATOM 3665 N N . ILE A 1 476 ? -4.449 50.75 29.016 1 86.94 476 ILE A N 1
ATOM 3666 C CA . ILE A 1 476 ? -5.137 49.719 28.25 1 86.94 476 ILE A CA 1
ATOM 3667 C C . ILE A 1 476 ? -6.02 48.875 29.188 1 86.94 476 ILE A C 1
ATOM 3669 O O . ILE A 1 476 ? -5.52 48.094 30 1 86.94 476 ILE A O 1
ATOM 3673 N N . PRO A 1 477 ? -7.316 49.094 29.078 1 87.44 477 PRO A N 1
ATOM 3674 C CA . PRO A 1 477 ? -8.188 48.25 29.906 1 87.44 477 PRO A CA 1
ATOM 3675 C C . PRO A 1 477 ? -8.094 46.781 29.578 1 87.44 477 PRO A C 1
ATOM 3677 O O . PRO A 1 477 ? -7.652 46.406 28.484 1 87.44 477 PRO A O 1
ATOM 3680 N N . GLU A 1 478 ? -8.547 45.938 30.5 1 88.44 478 GLU A N 1
ATOM 3681 C CA . GLU A 1 478 ? -8.539 44.5 30.266 1 88.44 478 GLU A CA 1
ATOM 3682 C C . GLU A 1 478 ? -9.344 44.125 29.031 1 88.44 478 GLU A C 1
ATOM 3684 O O . GLU A 1 478 ? -10.469 44.594 28.859 1 88.44 478 GLU A O 1
ATOM 3689 N N . GLY A 1 479 ? -8.75 43.344 28.125 1 89.38 479 GLY A N 1
ATOM 3690 C CA . GLY A 1 479 ? -9.438 42.875 26.938 1 89.38 479 GLY A CA 1
ATOM 3691 C C . GLY A 1 479 ? -9.328 43.812 25.75 1 89.38 479 GLY A C 1
ATOM 3692 O O . GLY A 1 479 ? -9.781 43.5 24.656 1 89.38 479 GLY A O 1
ATOM 3693 N N . HIS A 1 480 ? -8.758 45.031 26.062 1 90.88 480 HIS A N 1
ATOM 3694 C CA . HIS A 1 480 ? -8.617 46 24.984 1 90.88 480 HIS A CA 1
ATOM 3695 C C . HIS A 1 480 ? -7.234 45.906 24.344 1 90.88 480 HIS A C 1
ATOM 3697 O O . HIS A 1 480 ? -6.293 45.406 24.953 1 90.88 480 HIS A O 1
ATOM 3703 N N . CYS A 1 481 ? -7.152 46.344 23.156 1 92.06 481 CYS A N 1
ATOM 3704 C CA . CYS A 1 481 ? -5.902 46.375 22.406 1 92.06 481 CYS A CA 1
ATOM 3705 C C . CYS A 1 481 ? -5.234 47.75 22.5 1 92.06 481 CYS A C 1
ATOM 3707 O O . CYS A 1 481 ? -4.008 47.844 22.531 1 92.06 481 CYS A O 1
ATOM 3709 N N . CYS A 1 482 ? -6.078 48.75 22.578 1 90.19 482 CYS A N 1
ATOM 3710 C CA . CYS A 1 482 ? -5.586 50.125 22.5 1 90.19 482 CYS A CA 1
ATOM 3711 C C . CYS A 1 482 ? -5.816 50.875 23.828 1 90.19 482 CYS A C 1
ATOM 3713 O O . CYS A 1 482 ? -6.742 50.531 24.562 1 90.19 482 CYS A O 1
ATOM 3715 N N . PRO A 1 483 ? -4.965 51.812 24.062 1 86.25 483 PRO A N 1
ATOM 3716 C CA . PRO A 1 483 ? -5.188 52.594 25.266 1 86.25 483 PRO A CA 1
ATOM 3717 C C . PRO A 1 483 ? -6.434 53.469 25.156 1 86.25 483 PRO A C 1
ATOM 3719 O O . PRO A 1 483 ? -6.773 53.969 24.078 1 86.25 483 PRO A O 1
ATOM 3722 N N . ILE A 1 484 ? -7.078 53.562 26.281 1 86.5 484 ILE A N 1
ATOM 3723 C CA . ILE A 1 484 ? -8.188 54.5 26.422 1 86.5 484 ILE A CA 1
ATOM 3724 C C . ILE A 1 484 ? -7.766 55.688 27.312 1 86.5 484 ILE A C 1
ATOM 3726 O O . ILE A 1 484 ? -7.148 55.469 28.359 1 86.5 484 ILE A O 1
ATOM 3730 N N . TYR A 1 485 ? -8.078 56.938 26.75 1 84 485 TYR A N 1
ATOM 3731 C CA . TYR A 1 485 ? -7.711 58.156 27.484 1 84 485 TYR A CA 1
ATOM 3732 C C . TYR A 1 485 ? -8.945 58.812 28.078 1 84 485 TYR A C 1
ATOM 3734 O O . TYR A 1 485 ? -10.008 58.844 27.453 1 84 485 TYR A O 1
ATOM 3742 N N . GLN A 1 486 ? -8.82 59.25 29.328 1 84 486 GLN A N 1
ATOM 3743 C CA . GLN A 1 486 ? -9.875 60 30 1 84 486 GLN A CA 1
ATOM 3744 C C . GLN A 1 486 ? -9.305 61.25 30.672 1 84 486 GLN A C 1
ATOM 3746 O O . GLN A 1 486 ? -8.203 61.219 31.219 1 84 486 GLN A O 1
ATOM 3751 N N . CYS A 1 487 ? -10.008 62.344 30.453 1 88.25 487 CYS A N 1
ATOM 3752 C CA . CYS A 1 487 ? -9.633 63.531 31.172 1 88.25 487 CYS A CA 1
ATOM 3753 C C . CYS A 1 487 ? -10.133 63.5 32.625 1 88.25 487 CYS A C 1
ATOM 3755 O O . CYS A 1 487 ? -11.344 63.469 32.844 1 88.25 487 CYS A O 1
ATOM 3757 N N . SER A 1 488 ? -9.25 63.375 33.438 1 86.62 488 SER A N 1
ATOM 3758 C CA . SER A 1 488 ? -9.578 63.312 34.844 1 86.62 488 SER A CA 1
ATOM 3759 C C . SER A 1 488 ? -9.258 64.625 35.562 1 86.62 488 SER A C 1
ATOM 3761 O O . SER A 1 488 ? -8.297 65.312 35.188 1 86.62 488 SER A O 1
ATOM 3763 N N . ARG A 1 489 ? -10.039 65 36.469 1 86.56 489 ARG A N 1
ATOM 3764 C CA . ARG A 1 489 ? -9.875 66.25 37.188 1 86.56 489 ARG A CA 1
ATOM 3765 C C . ARG A 1 489 ? -8.602 66.25 38.031 1 86.56 489 ARG A C 1
ATOM 3767 O O . ARG A 1 489 ? -8.328 65.25 38.75 1 86.56 489 ARG A O 1
ATOM 3774 N N . LYS A 1 490 ? -7.891 67.312 37.875 1 85.5 490 LYS A N 1
ATOM 3775 C CA . LYS A 1 490 ? -6.691 67.5 38.688 1 85.5 490 LYS A CA 1
ATOM 3776 C C . LYS A 1 490 ? -7.035 68 40.094 1 85.5 490 LYS A C 1
ATOM 3778 O O . LYS A 1 490 ? -8.125 68.562 40.281 1 85.5 490 LYS A O 1
ATOM 3783 N N . LYS A 1 491 ? -6.121 67.812 41 1 84.31 491 LYS A N 1
ATOM 3784 C CA . LYS A 1 491 ? -6.27 68.375 42.312 1 84.31 491 LYS A CA 1
ATOM 3785 C C . LYS A 1 491 ? -5.727 69.812 42.344 1 84.31 491 LYS A C 1
ATOM 3787 O O . LYS A 1 491 ? -4.75 70.125 43.031 1 84.31 491 LYS A O 1
ATOM 3792 N N . VAL A 1 492 ? -6.402 70.625 41.562 1 88.38 492 VAL A N 1
ATOM 3793 C CA . VAL A 1 492 ? -6 72.062 41.469 1 88.38 492 VAL A CA 1
ATOM 3794 C C . VAL A 1 492 ? -7.234 72.938 41.5 1 88.38 492 VAL A C 1
ATOM 3796 O O . VAL A 1 492 ? -8.359 72.5 41.312 1 88.38 492 VAL A O 1
ATOM 3799 N N . CYS A 1 493 ? -7.059 74.25 41.875 1 88.12 493 CYS A N 1
ATOM 3800 C CA . CYS A 1 493 ? -8.07 75.25 41.719 1 88.12 493 CYS A CA 1
ATOM 3801 C C . CYS A 1 493 ? -7.922 76 40.406 1 88.12 493 CYS A C 1
ATOM 3803 O O . CYS A 1 493 ? -6.805 76.25 39.938 1 88.12 493 CYS A O 1
ATOM 3805 N N . VAL A 1 494 ? -9.039 76.125 39.781 1 89.69 494 VAL A N 1
ATOM 3806 C CA . VAL A 1 494 ? -9.008 76.875 38.531 1 89.69 494 VAL A CA 1
ATOM 3807 C C . VAL A 1 494 ? -9.641 78.25 38.719 1 89.69 494 VAL A C 1
ATOM 3809 O O . VAL A 1 494 ? -10.758 78.375 39.25 1 89.69 494 VAL A O 1
ATOM 3812 N N . HIS A 1 495 ? -8.922 79.25 38.5 1 87.38 495 HIS A N 1
ATOM 3813 C CA . HIS A 1 495 ? -9.406 80.625 38.531 1 87.38 495 HIS A CA 1
ATOM 3814 C C . HIS A 1 495 ? -8.938 81.438 37.312 1 87.38 495 HIS A C 1
ATOM 3816 O O . HIS A 1 495 ? -7.734 81.5 37.062 1 87.38 495 HIS A O 1
ATOM 3822 N N . GLY A 1 496 ? -10.016 81.875 36.594 1 84.94 496 GLY A N 1
ATOM 3823 C CA . GLY A 1 496 ? -9.664 82.5 35.312 1 84.94 496 GLY A CA 1
ATOM 3824 C C . GLY A 1 496 ? -8.992 81.562 34.344 1 84.94 496 GLY A C 1
ATOM 3825 O O . GLY A 1 496 ? -9.5 80.438 34.094 1 84.94 496 GLY A O 1
ATOM 3826 N N . SER A 1 497 ? -7.852 81.938 33.781 1 89.44 497 SER A N 1
ATOM 3827 C CA . SER A 1 497 ? -7.078 81.125 32.875 1 89.44 497 SER A CA 1
ATOM 3828 C C . SER A 1 497 ? -5.809 80.562 33.531 1 89.44 497 SER A C 1
ATOM 3830 O O . SER A 1 497 ? -4.738 80.625 32.906 1 89.44 497 SER A O 1
ATOM 3832 N N . ALA A 1 498 ? -6.031 80.25 34.781 1 89.5 498 ALA A N 1
ATOM 3833 C CA . ALA A 1 498 ? -4.887 79.75 35.531 1 89.5 498 ALA A CA 1
ATOM 3834 C C . ALA A 1 498 ? -5.289 78.625 36.438 1 89.5 498 ALA A C 1
ATOM 3836 O O . ALA A 1 498 ? -6.445 78.5 36.875 1 89.5 498 ALA A O 1
ATOM 3837 N N . GLU A 1 499 ? -4.309 77.75 36.656 1 89.69 499 GLU A N 1
ATOM 3838 C CA . GLU A 1 499 ? -4.461 76.688 37.594 1 89.69 499 GLU A CA 1
ATOM 3839 C C . GLU A 1 499 ? -3.568 76.875 38.844 1 89.69 499 GLU A C 1
ATOM 3841 O O . GLU A 1 499 ? -2.395 77.25 38.688 1 89.69 499 GLU A O 1
ATOM 3846 N N . TYR A 1 500 ? -4.152 76.688 40 1 89.44 500 TYR A N 1
ATOM 3847 C CA . TYR A 1 500 ? -3.439 76.938 41.25 1 89.44 500 TYR A CA 1
ATOM 3848 C C . TYR A 1 500 ? -3.398 75.625 42.062 1 89.44 500 TYR A C 1
ATOM 3850 O O . TYR A 1 500 ? -4.426 74.938 42.25 1 89.44 500 TYR A O 1
ATOM 3858 N N . LEU A 1 501 ? -2.195 75.25 42.531 1 89.19 501 LEU A N 1
ATOM 3859 C CA . LEU A 1 501 ? -2.086 74.125 43.438 1 89.19 501 LEU A CA 1
ATOM 3860 C C . LEU A 1 501 ? -2.693 74.438 44.812 1 89.19 501 LEU A C 1
ATOM 3862 O O . LEU A 1 501 ? -2.773 75.625 45.188 1 89.19 501 LEU A O 1
ATOM 3866 N N . PRO A 1 502 ? -3.006 73.375 45.469 1 87 502 PRO A N 1
ATOM 3867 C CA . PRO A 1 502 ? -3.52 73.625 46.812 1 87 502 PRO A CA 1
ATOM 3868 C C . PRO A 1 502 ? -2.527 74.375 47.688 1 87 502 PRO A C 1
ATOM 3870 O O . PRO A 1 502 ? -1.347 74 47.75 1 87 502 PRO A O 1
ATOM 3873 N N . GLY A 1 503 ? -3.061 75.375 48.219 1 85.94 503 GLY A N 1
ATOM 3874 C CA . GLY A 1 503 ? -2.232 76.188 49.094 1 85.94 503 GLY A CA 1
ATOM 3875 C C . GLY A 1 503 ? -1.623 77.438 48.375 1 85.94 503 GLY A C 1
ATOM 3876 O O . GLY A 1 503 ? -1.068 78.312 49.031 1 85.94 503 GLY A O 1
ATOM 3877 N N . ALA A 1 504 ? -1.803 77.438 47.094 1 88.62 504 ALA A N 1
ATOM 3878 C CA . ALA A 1 504 ? -1.203 78.5 46.344 1 88.62 504 ALA A CA 1
ATOM 3879 C C . ALA A 1 504 ? -2.074 79.75 46.375 1 88.62 504 ALA A C 1
ATOM 3881 O O . ALA A 1 504 ? -3.303 79.688 46.344 1 88.62 504 ALA A O 1
ATOM 3882 N N . PRO A 1 505 ? -1.377 81 46.562 1 87.88 505 PRO A N 1
ATOM 3883 C CA . PRO A 1 505 ? -2.154 82.188 46.469 1 87.88 505 PRO A CA 1
ATOM 3884 C C . PRO A 1 505 ? -2.799 82.438 45.125 1 87.88 505 PRO A C 1
ATOM 3886 O O . PRO A 1 505 ? -2.178 82.125 44.094 1 87.88 505 PRO A O 1
ATOM 3889 N N . VAL A 1 506 ? -4.027 82.812 45.156 1 89.75 506 VAL A N 1
ATOM 3890 C CA . VAL A 1 506 ? -4.809 83 43.938 1 89.75 506 VAL A CA 1
ATOM 3891 C C . VAL A 1 506 ? -4.895 84.5 43.625 1 89.75 506 VAL A C 1
ATOM 3893 O O . VAL A 1 506 ? -5.031 85.375 44.531 1 89.75 506 VAL A O 1
ATOM 3896 N N . LEU A 1 507 ? -4.793 84.812 42.375 1 86.25 507 LEU A N 1
ATOM 3897 C CA . LEU A 1 507 ? -4.918 86.188 41.969 1 86.25 507 LEU A CA 1
ATOM 3898 C C . LEU A 1 507 ? -6.242 86.812 42.438 1 86.25 507 LEU A C 1
ATOM 3900 O O . LEU A 1 507 ? -7.305 86.188 42.219 1 86.25 507 LEU A O 1
ATOM 3904 N N . SER A 1 508 ? -6.102 87.875 43.25 1 83.25 508 SER A N 1
ATOM 3905 C CA . SER A 1 508 ? -7.27 88.5 43.812 1 83.25 508 SER A CA 1
ATOM 3906 C C . SER A 1 508 ? -7.121 90.062 43.719 1 83.25 508 SER A C 1
ATOM 3908 O O . SER A 1 508 ? -6.062 90.562 43.344 1 83.25 508 SER A O 1
ATOM 3910 N N . ASP A 1 509 ? -8.234 90.625 43.969 1 77.5 509 ASP A N 1
ATOM 3911 C CA . ASP A 1 509 ? -8.203 92.062 43.969 1 77.5 509 ASP A CA 1
ATOM 3912 C C . ASP A 1 509 ? -7.391 92.625 45.156 1 77.5 509 ASP A C 1
ATOM 3914 O O . ASP A 1 509 ? -6.988 91.812 46.031 1 77.5 509 ASP A O 1
ATOM 3918 N N . LYS A 1 510 ? -7.059 93.938 45.156 1 73.94 510 LYS A N 1
ATOM 3919 C CA . LYS A 1 510 ? -6.172 94.562 46.125 1 73.94 510 LYS A CA 1
ATOM 3920 C C . LYS A 1 510 ? -6.773 94.5 47.531 1 73.94 510 LYS A C 1
ATOM 3922 O O . LYS A 1 510 ? -6.059 94.625 48.531 1 73.94 510 LYS A O 1
ATOM 3927 N N . CYS A 1 511 ? -8.055 94.188 47.594 1 77.88 511 CYS A N 1
ATOM 3928 C CA . CYS A 1 511 ? -8.695 94.312 48.906 1 77.88 511 CYS A CA 1
ATOM 3929 C C . CYS A 1 511 ? -8.875 92.938 49.531 1 77.88 511 CYS A C 1
ATOM 3931 O O . CYS A 1 511 ? -9.391 92.812 50.656 1 77.88 511 CYS A O 1
ATOM 3933 N N . GLN A 1 512 ? -8.445 91.812 48.844 1 82.62 512 GLN A N 1
ATOM 3934 C CA . GLN A 1 512 ? -8.57 90.5 49.438 1 82.62 512 GLN A CA 1
ATOM 3935 C C . GLN A 1 512 ? -7.391 89.625 49.031 1 82.62 512 GLN A C 1
ATOM 3937 O O . GLN A 1 512 ? -6.734 89.875 48.031 1 82.62 512 GLN A O 1
ATOM 3942 N N . THR A 1 513 ? -7.023 88.688 49.938 1 85.38 513 THR A N 1
ATOM 3943 C CA . THR A 1 513 ? -6.055 87.625 49.656 1 85.38 513 THR A CA 1
ATOM 3944 C C . THR A 1 513 ? -6.746 86.25 49.562 1 85.38 513 THR A C 1
ATOM 3946 O O . THR A 1 513 ? -7.473 85.875 50.469 1 85.38 513 THR A O 1
ATOM 3949 N N . CYS A 1 514 ? -6.598 85.75 48.375 1 88.19 514 CYS A N 1
ATOM 3950 C CA . CYS A 1 514 ? -7.25 84.438 48.125 1 88.19 514 CYS A CA 1
ATOM 3951 C C . CYS A 1 514 ? -6.23 83.312 48.062 1 88.19 514 CYS A C 1
ATOM 3953 O O . CYS A 1 514 ? -5.094 83.562 47.625 1 88.19 514 CYS A O 1
ATOM 3955 N N . VAL A 1 515 ? -6.555 82.125 48.531 1 89.06 515 VAL A N 1
ATOM 3956 C CA . VAL A 1 515 ? -5.691 81 48.5 1 89.06 515 VAL A CA 1
ATOM 3957 C C . VAL A 1 515 ? -6.488 79.75 48.031 1 89.06 515 VAL A C 1
ATOM 3959 O O . VAL A 1 515 ? -7.68 79.625 48.344 1 89.06 515 VAL A O 1
ATOM 3962 N N . CYS A 1 516 ? -5.867 79 47.188 1 89.5 516 CYS A N 1
ATOM 3963 C CA . CYS A 1 516 ? -6.469 77.688 46.812 1 89.5 516 CYS A CA 1
ATOM 3964 C C . CYS A 1 516 ? -6.516 76.75 48 1 89.5 516 CYS A C 1
ATOM 3966 O O . CYS A 1 516 ? -5.48 76.438 48.594 1 89.5 516 CYS A O 1
ATOM 3968 N N . ALA A 1 517 ? -7.676 76.25 48.312 1 83.69 517 ALA A N 1
ATOM 3969 C CA . ALA A 1 517 ? -7.855 75.438 49.531 1 83.69 517 ALA A CA 1
ATOM 3970 C C . ALA A 1 517 ? -7.133 74.125 49.406 1 83.69 517 ALA A C 1
ATOM 3972 O O . ALA A 1 517 ? -7.016 73.562 48.312 1 83.69 517 ALA A O 1
ATOM 3973 N N . ASP A 1 518 ? -6.5 73.625 50.531 1 77.12 518 ASP A N 1
ATOM 3974 C CA . ASP A 1 518 ? -5.746 72.375 50.594 1 77.12 518 ASP A CA 1
ATOM 3975 C C . ASP A 1 518 ? -6.617 71.188 50.188 1 77.12 518 ASP A C 1
ATOM 3977 O O . ASP A 1 518 ? -6.117 70.188 49.594 1 77.12 518 ASP A O 1
ATOM 3981 N N . ASN A 1 519 ? -7.805 71.125 50.656 1 66.62 519 ASN A N 1
ATOM 3982 C CA . ASN A 1 519 ? -8.703 70 50.375 1 66.62 519 ASN A CA 1
ATOM 3983 C C . ASN A 1 519 ? -9.383 70.188 49 1 66.62 519 ASN A C 1
ATOM 3985 O O . ASN A 1 519 ? -10.516 69.75 48.812 1 66.62 519 ASN A O 1
ATOM 3989 N N . ALA A 1 520 ? -8.758 71.062 48.281 1 57.12 520 ALA A N 1
ATOM 3990 C CA . ALA A 1 520 ? -9.312 71.312 46.938 1 57.12 520 ALA A CA 1
ATOM 3991 C C . ALA A 1 520 ? -9.633 70 46.219 1 57.12 520 ALA A C 1
ATOM 3993 O O . ALA A 1 520 ? -8.734 69.312 45.688 1 57.12 520 ALA A O 1
ATOM 3994 N N . THR A 1 521 ? -10.281 69 47.062 1 53.38 521 THR A N 1
ATOM 3995 C CA . THR A 1 521 ? -10.742 67.75 46.5 1 53.38 521 THR A CA 1
ATOM 3996 C C . THR A 1 521 ? -11.547 68 45.219 1 53.38 521 THR A C 1
ATOM 3998 O O . THR A 1 521 ? -11.914 69.125 44.906 1 53.38 521 THR A O 1
ATOM 4001 N N . THR A 1 522 ? -12.148 66.75 44.656 1 51 522 THR A N 1
ATOM 4002 C CA . THR A 1 522 ? -12.797 66.375 43.406 1 51 522 THR A CA 1
ATOM 4003 C C . THR A 1 522 ? -13.945 67.312 43.094 1 51 522 THR A C 1
ATOM 4005 O O . THR A 1 522 ? -14.672 67.125 42.125 1 51 522 THR A O 1
ATOM 4008 N N . ALA A 1 523 ? -14.797 67.812 44.031 1 48.59 523 ALA A N 1
ATOM 4009 C CA . ALA A 1 523 ? -16.094 68.312 43.594 1 48.59 523 ALA A CA 1
ATOM 4010 C C . ALA A 1 523 ? -15.945 69.562 42.75 1 48.59 523 ALA A C 1
ATOM 4012 O O . ALA A 1 523 ? -14.992 70.312 42.938 1 48.59 523 ALA A O 1
ATOM 4013 N N . PRO A 1 524 ? -16.734 69.75 41.812 1 51.03 524 PRO A N 1
ATOM 4014 C CA . PRO A 1 524 ? -16.969 71 41.062 1 51.03 524 PRO A CA 1
ATOM 4015 C C . PRO A 1 524 ? -17.062 72.25 41.969 1 51.03 524 PRO A C 1
ATOM 4017 O O . PRO A 1 524 ? -17.766 72.25 42.969 1 51.03 524 PRO A O 1
ATOM 4020 N N . GLY A 1 525 ? -16.078 73.312 42.094 1 50.94 525 GLY A N 1
ATOM 4021 C CA . GLY A 1 525 ? -16.062 74.5 42.844 1 50.94 525 GLY A CA 1
ATOM 4022 C C . GLY A 1 525 ? -14.812 74.688 43.719 1 50.94 525 GLY A C 1
ATOM 4023 O O . GLY A 1 525 ? -14.781 74.188 44.844 1 50.94 525 GLY A O 1
ATOM 4024 N N . VAL A 1 526 ? -13.672 74.438 43.375 1 54.09 526 VAL A N 1
ATOM 4025 C CA . VAL A 1 526 ? -12.367 74.688 44 1 54.09 526 VAL A CA 1
ATOM 4026 C C . VAL A 1 526 ? -12.406 75.938 44.844 1 54.09 526 VAL A C 1
ATOM 4028 O O . VAL A 1 526 ? -12.594 77 44.312 1 54.09 526 VAL A O 1
ATOM 4031 N N . GLU A 1 527 ? -12.664 75.688 46.125 1 71.56 527 GLU A N 1
ATOM 4032 C CA . GLU A 1 527 ? -13 76.75 47.062 1 71.56 527 GLU A CA 1
ATOM 4033 C C . GLU A 1 527 ? -11.812 77.688 47.344 1 71.56 527 GLU A C 1
ATOM 4035 O O . GLU A 1 527 ? -10.734 77.188 47.719 1 71.56 527 GLU A O 1
ATOM 4040 N N . ILE A 1 528 ? -11.578 78.438 46.375 1 81.81 528 ILE A N 1
ATOM 4041 C CA . ILE A 1 528 ? -10.711 79.562 46.688 1 81.81 528 ILE A CA 1
ATOM 4042 C C . ILE A 1 528 ? -11.227 80.312 47.938 1 81.81 528 ILE A C 1
ATOM 4044 O O . ILE A 1 528 ? -12.406 80.625 48.031 1 81.81 528 ILE A O 1
ATOM 4048 N N . ARG A 1 529 ? -10.453 80.25 48.969 1 84.94 529 ARG A N 1
ATOM 4049 C CA . ARG A 1 529 ? -10.789 81 50.188 1 84.94 529 ARG A CA 1
ATOM 4050 C C . ARG A 1 529 ? -10.156 82.375 50.188 1 84.94 529 ARG A C 1
ATOM 4052 O O . ARG A 1 529 ? -8.953 82.5 49.969 1 84.94 529 ARG A O 1
ATOM 4059 N N . CYS A 1 530 ? -11.031 83.312 50.312 1 87.38 530 CYS A N 1
ATOM 4060 C CA . CYS A 1 530 ? -10.547 84.688 50.312 1 87.38 530 CYS A CA 1
ATOM 4061 C C . CYS A 1 530 ? -10.766 85.375 51.656 1 87.38 530 CYS A C 1
ATOM 4063 O O . CYS A 1 530 ? -11.766 85.125 52.344 1 87.38 530 CYS A O 1
ATOM 4065 N N . THR A 1 531 ? -9.773 86.125 52.125 1 85.62 531 THR A N 1
ATOM 4066 C CA . THR A 1 531 ? -9.844 86.938 53.344 1 85.62 531 THR A CA 1
ATOM 4067 C C . THR A 1 531 ? -9.672 88.375 53.031 1 85.62 531 THR A C 1
ATOM 4069 O O . THR A 1 531 ? -8.711 88.75 52.344 1 85.62 531 THR A O 1
ATOM 4072 N N . HIS A 1 532 ? -10.617 89.25 53.469 1 85.56 532 HIS A N 1
ATOM 4073 C CA . HIS A 1 532 ? -10.547 90.688 53.188 1 85.56 532 HIS A CA 1
ATOM 4074 C C . HIS A 1 532 ? -9.484 91.312 54.062 1 85.56 532 HIS A C 1
ATOM 4076 O O . HIS A 1 532 ? -9.25 90.938 55.219 1 85.56 532 HIS A O 1
ATOM 4082 N N . VAL A 1 533 ? -8.875 92.438 53.562 1 78 533 VAL A N 1
ATOM 4083 C CA . VAL A 1 533 ? -7.891 93.188 54.344 1 78 533 VAL A CA 1
ATOM 4084 C C . VAL A 1 533 ? -8.547 93.812 55.562 1 78 533 VAL A C 1
ATOM 4086 O O . VAL A 1 533 ? -9.664 94.312 55.5 1 78 533 VAL A O 1
ATOM 4089 N N . PRO A 1 534 ? -7.93 93.562 56.75 1 77.75 534 PRO A N 1
ATOM 4090 C CA . PRO A 1 534 ? -8.508 94.188 57.938 1 77.75 534 PRO A CA 1
ATOM 4091 C C . PRO A 1 534 ? -8.492 95.75 57.906 1 77.75 534 PRO A C 1
ATOM 4093 O O . PRO A 1 534 ? -7.496 96.312 57.5 1 77.75 534 PRO A O 1
ATOM 4096 N N . CYS A 1 535 ? -9.641 96.312 58.094 1 75.69 535 CYS A N 1
ATOM 4097 C CA . CYS A 1 535 ? -9.75 97.75 58.125 1 75.69 535 CYS A CA 1
ATOM 4098 C C . CYS A 1 535 ? -9.93 98.25 59.562 1 75.69 535 CYS A C 1
ATOM 4100 O O . CYS A 1 535 ? -10.789 97.75 60.281 1 75.69 535 CYS A O 1
ATOM 4102 N N . SER A 1 536 ? -8.867 98.875 60.125 1 71.44 536 SER A N 1
ATOM 4103 C CA . SER A 1 536 ? -8.992 99.5 61.438 1 71.44 536 SER A CA 1
ATOM 4104 C C . SER A 1 536 ? -9.055 101 61.281 1 71.44 536 SER A C 1
ATOM 4106 O O . SER A 1 536 ? -8.586 101.75 62.156 1 71.44 536 SER A O 1
ATOM 4108 N N . LYS A 1 537 ? -9.602 101.438 60.344 1 67.88 537 LYS A N 1
ATOM 4109 C CA . LYS A 1 537 ? -9.57 102.938 60.219 1 67.88 537 LYS A CA 1
ATOM 4110 C C . LYS A 1 537 ? -10.727 103.562 60.969 1 67.88 537 LYS A C 1
ATOM 4112 O O . LYS A 1 537 ? -11.883 103.188 60.812 1 67.88 537 LYS A O 1
ATOM 4117 N N . SER A 1 538 ? -10.477 104.312 62.094 1 74.31 538 SER A N 1
ATOM 4118 C CA . SER A 1 538 ? -11.43 105.188 62.75 1 74.31 538 SER A CA 1
ATOM 4119 C C . SER A 1 538 ? -11.234 106.625 62.312 1 74.31 538 SER A C 1
ATOM 4121 O O . SER A 1 538 ? -10.109 107.125 62.219 1 74.31 538 SER A O 1
ATOM 4123 N N . CYS A 1 539 ? -12.406 107.125 61.875 1 73.56 539 CYS A N 1
ATOM 4124 C CA . CYS A 1 539 ? -12.344 108.5 61.469 1 73.56 539 CYS A CA 1
ATOM 4125 C C . CYS A 1 539 ? -12.414 109.438 62.688 1 73.56 539 CYS A C 1
ATOM 4127 O O . CYS A 1 539 ? -13.109 109.125 63.656 1 73.56 539 CYS A O 1
ATOM 4129 N N . PRO A 1 540 ? -11.523 110.5 62.656 1 68.75 540 PRO A N 1
ATOM 4130 C CA . PRO A 1 540 ? -11.664 111.438 63.75 1 68.75 540 PRO A CA 1
ATOM 4131 C C . PRO A 1 540 ? -13.039 112.125 63.781 1 68.75 540 PRO A C 1
ATOM 4133 O O . PRO A 1 540 ? -13.812 112 62.812 1 68.75 540 PRO A O 1
ATOM 4136 N N . LEU A 1 541 ? -13.281 112.812 64.875 1 66.44 541 LEU A N 1
ATOM 4137 C CA . LEU A 1 541 ? -14.547 113.5 65.062 1 66.44 541 LEU A CA 1
ATOM 4138 C C . LEU A 1 541 ? -14.781 114.438 63.875 1 66.44 541 LEU A C 1
ATOM 4140 O O . LEU A 1 541 ? -13.875 115.188 63.469 1 66.44 541 LEU A O 1
ATOM 4144 N N . GLY A 1 542 ? -15.867 114.5 63.219 1 63.09 542 GLY A N 1
ATOM 4145 C CA . GLY A 1 542 ? -16.266 115.312 62.094 1 63.09 542 GLY A CA 1
ATOM 4146 C C . GLY A 1 542 ? -16 114.625 60.75 1 63.09 542 GLY A C 1
ATOM 4147 O O . GLY A 1 542 ? -16.328 115.188 59.719 1 63.09 542 GLY A O 1
ATOM 4148 N N . PHE A 1 543 ? -15.391 113.562 60.875 1 71.56 543 PHE A N 1
ATOM 4149 C CA . PHE A 1 543 ? -15.109 112.875 59.625 1 71.56 543 PHE A CA 1
ATOM 4150 C C . PHE A 1 543 ? -15.852 111.5 59.594 1 71.56 543 PHE A C 1
ATOM 4152 O O . PHE A 1 543 ? -16.047 110.875 60.625 1 71.56 543 PHE A O 1
ATOM 4159 N N . GLU A 1 544 ? -16.375 111.25 58.438 1 76 544 GLU A N 1
ATOM 4160 C CA . GLU A 1 544 ? -17.047 109.938 58.219 1 76 544 GLU A CA 1
ATOM 4161 C C . GLU A 1 544 ? -16.344 109.125 57.156 1 76 544 GLU A C 1
ATOM 4163 O O . GLU A 1 544 ? -15.852 109.688 56.156 1 76 544 GLU A O 1
ATOM 4168 N N . LEU A 1 545 ? -16.266 107.875 57.406 1 74.25 545 LEU A N 1
ATOM 4169 C CA . LEU A 1 545 ? -15.625 106.938 56.5 1 74.25 545 LEU A CA 1
ATOM 4170 C C . LEU A 1 545 ? -16.5 106.625 55.281 1 74.25 545 LEU A C 1
ATOM 4172 O O . LEU A 1 545 ? -17.656 106.25 55.438 1 74.25 545 LEU A O 1
ATOM 4176 N N . LYS A 1 546 ? -16.031 107.062 54.156 1 76.06 546 LYS A N 1
ATOM 4177 C CA . LYS A 1 546 ? -16.75 106.812 52.906 1 76.06 546 LYS A CA 1
ATOM 4178 C C . LYS A 1 546 ? -16.047 105.75 52.062 1 76.06 546 LYS A C 1
ATOM 4180 O O . LYS A 1 546 ? -14.812 105.688 52.062 1 76.06 546 LYS A O 1
ATOM 4185 N N . GLU A 1 547 ? -16.797 105.062 51.344 1 73.81 547 GLU A N 1
ATOM 4186 C CA . GLU A 1 547 ? -16.281 104 50.438 1 73.81 547 GLU A CA 1
ATOM 4187 C C . GLU A 1 547 ? -15.453 104.625 49.312 1 73.81 547 GLU A C 1
ATOM 4189 O O . GLU A 1 547 ? -15.789 105.688 48.812 1 73.81 547 GLU A O 1
ATOM 4194 N N . SER A 1 548 ? -14.156 104.188 49.188 1 66.94 548 SER A N 1
ATOM 4195 C CA . SER A 1 548 ? -13.266 104.625 48.125 1 66.94 548 SER A CA 1
ATOM 4196 C C . SER A 1 548 ? -13.008 103.562 47.062 1 66.94 548 SER A C 1
ATOM 4198 O O . SER A 1 548 ? -13.031 102.375 47.375 1 66.94 548 SER A O 1
ATOM 4200 N N . LYS A 1 549 ? -12.984 104.062 45.906 1 66.19 549 LYS A N 1
ATOM 4201 C CA . LYS A 1 549 ? -12.68 103.125 44.781 1 66.19 549 LYS A CA 1
ATOM 4202 C C . LYS A 1 549 ? -11.219 102.688 44.844 1 66.19 549 LYS A C 1
ATOM 4204 O O . LYS A 1 549 ? -10.844 101.688 44.219 1 66.19 549 LYS A O 1
ATOM 4209 N N . THR A 1 550 ? -10.414 103.375 45.5 1 65.44 550 THR A N 1
ATOM 4210 C CA . THR A 1 550 ? -8.977 103.125 45.438 1 65.44 550 THR A CA 1
ATOM 4211 C C . THR A 1 550 ? -8.469 102.562 46.75 1 65.44 550 THR A C 1
ATOM 4213 O O . THR A 1 550 ? -7.426 101.938 46.781 1 65.44 550 THR A O 1
ATOM 4216 N N . ASP A 1 551 ? -9.18 102.938 47.875 1 67.62 551 ASP A N 1
ATOM 4217 C CA . ASP A 1 551 ? -8.758 102.5 49.188 1 67.62 551 ASP A CA 1
ATOM 4218 C C . ASP A 1 551 ? -9.695 101.375 49.688 1 67.62 551 ASP A C 1
ATOM 4220 O O . ASP A 1 551 ? -10.891 101.625 49.875 1 67.62 551 ASP A O 1
ATOM 4224 N N . CYS A 1 552 ? -9.203 100.312 50.125 1 75 552 CYS A N 1
ATOM 4225 C CA . CYS A 1 552 ? -9.977 99.125 50.5 1 75 552 CYS A CA 1
ATOM 4226 C C . CYS A 1 552 ? -10.734 99.375 51.812 1 75 552 CYS A C 1
ATOM 4228 O O . CYS A 1 552 ? -11.797 98.812 52.062 1 75 552 CYS A O 1
ATOM 4230 N N . CYS A 1 553 ? -10.195 100.312 52.594 1 76.56 553 CYS A N 1
ATOM 4231 C CA . CYS A 1 553 ? -10.789 100.562 53.906 1 76.56 553 CYS A CA 1
ATOM 4232 C C . CYS A 1 553 ? -11.531 101.938 53.938 1 76.56 553 CYS A C 1
ATOM 4234 O O . CYS A 1 553 ? -11.922 102.375 55 1 76.56 553 CYS A O 1
ATOM 4236 N N . GLY A 1 554 ? -11.766 102.5 52.875 1 76.38 554 GLY A N 1
ATOM 4237 C CA . GLY A 1 554 ? -12.492 103.75 52.781 1 76.38 554 GLY A CA 1
ATOM 4238 C C . GLY A 1 554 ? -11.641 105 53.125 1 76.38 554 GLY A C 1
ATOM 4239 O O . GLY A 1 554 ? -10.477 104.812 53.5 1 76.38 554 GLY A O 1
ATOM 4240 N N . GLU A 1 555 ? -12.156 106.125 52.75 1 76.88 555 GLU A N 1
ATOM 4241 C CA . GLU A 1 555 ? -11.516 107.375 53.062 1 76.88 555 GLU A CA 1
ATOM 4242 C C . GLU A 1 555 ? -12.375 108.25 54 1 76.88 555 GLU A C 1
ATOM 4244 O O . GLU A 1 555 ? -13.602 108.25 53.875 1 76.88 555 GLU A O 1
ATOM 4249 N N . CYS A 1 556 ? -11.594 108.75 55.125 1 73.88 556 CYS A N 1
ATOM 4250 C CA . CYS A 1 556 ? -12.305 109.688 55.969 1 73.88 556 CYS A CA 1
ATOM 4251 C C . CYS A 1 556 ? -12.531 111 55.281 1 73.88 556 CYS A C 1
ATOM 4253 O O . CYS A 1 556 ? -11.578 111.688 54.906 1 73.88 556 CYS A O 1
ATOM 4255 N N . GLN A 1 557 ? -13.734 111.25 54.969 1 74.81 557 GLN A N 1
ATOM 4256 C CA . GLN A 1 557 ? -14.117 112.5 54.406 1 74.81 557 GLN A CA 1
ATOM 4257 C C . GLN A 1 557 ? -14.82 113.375 55.469 1 74.81 557 GLN A C 1
ATOM 4259 O O . GLN A 1 557 ? -15.664 112.875 56.219 1 74.81 557 GLN A O 1
ATOM 4264 N N . GLN A 1 558 ? -14.352 114.625 55.469 1 67.25 558 GLN A N 1
ATOM 4265 C CA . GLN A 1 558 ? -14.953 115.5 56.406 1 67.25 558 GLN A CA 1
ATOM 4266 C C . GLN A 1 558 ? -16.422 115.812 56.062 1 67.25 558 GLN A C 1
ATOM 4268 O O . GLN A 1 558 ? -16.75 116.125 54.938 1 67.25 558 GLN A O 1
ATOM 4273 N N . THR A 1 559 ? -17.172 115.562 57.031 1 69.69 559 THR A N 1
ATOM 4274 C CA . THR A 1 559 ? -18.609 115.75 56.812 1 69.69 559 THR A CA 1
ATOM 4275 C C . THR A 1 559 ? -19.109 116.875 57.75 1 69.69 559 THR A C 1
ATOM 4277 O O . THR A 1 559 ? -20.125 117.5 57.469 1 69.69 559 THR A O 1
ATOM 4280 N N . HIS A 1 560 ? -18.312 117 59 1 71.06 560 HIS A N 1
ATOM 4281 C CA . HIS A 1 560 ? -18.719 118 60 1 71.06 560 HIS A CA 1
ATOM 4282 C C . HIS A 1 560 ? -17.516 118.75 60.531 1 71.06 560 HIS A C 1
ATOM 4284 O O . HIS A 1 560 ? -16.375 118.312 60.344 1 71.06 560 HIS A O 1
ATOM 4290 N N . CYS A 1 561 ? -17.797 119.938 60.844 1 62.12 561 CYS A N 1
ATOM 4291 C CA . CYS A 1 561 ? -16.812 120.75 61.562 1 62.12 561 CYS A CA 1
ATOM 4292 C C . CYS A 1 561 ? -16.938 120.562 63.062 1 62.12 561 CYS A C 1
ATOM 4294 O O . CYS A 1 561 ? -18.031 120.5 63.594 1 62.12 561 CYS A O 1
ATOM 4296 N N . VAL A 1 562 ? -15.875 120.25 63.688 1 58.69 562 VAL A N 1
ATOM 4297 C CA . VAL A 1 562 ? -15.875 120.062 65.125 1 58.69 562 VAL A CA 1
ATOM 4298 C C . VAL A 1 562 ? -15.352 121.375 65.812 1 58.69 562 VAL A C 1
ATOM 4300 O O . VAL A 1 562 ? -14.258 121.812 65.438 1 58.69 562 VAL A O 1
ATOM 4303 N N . ILE A 1 563 ? -16.141 122.062 66.375 1 56.56 563 ILE A N 1
ATOM 4304 C CA . ILE A 1 563 ? -15.758 123.188 67.188 1 56.56 563 ILE A CA 1
ATOM 4305 C C . ILE A 1 563 ? -15.531 122.812 68.625 1 56.56 563 ILE A C 1
ATOM 4307 O O . ILE A 1 563 ? -16.375 122.125 69.25 1 56.56 563 ILE A O 1
ATOM 4311 N N . ASN A 1 564 ? -14.344 122.875 69 1 49.94 564 ASN A N 1
ATOM 4312 C CA . ASN A 1 564 ? -14.062 122.75 70.438 1 49.94 564 ASN A CA 1
ATOM 4313 C C . ASN A 1 564 ? -14.531 123.938 71.25 1 49.94 564 ASN A C 1
ATOM 4315 O O . ASN A 1 564 ? -14.031 125.062 71.062 1 49.94 564 ASN A O 1
ATOM 4319 N N . ASP A 1 565 ? -15.68 123.875 71.688 1 49.78 565 ASP A N 1
ATOM 4320 C CA . ASP A 1 565 ? -15.984 124.875 72.75 1 49.78 565 ASP A CA 1
ATOM 4321 C C . ASP A 1 565 ? -15.508 124.375 74.062 1 49.78 565 ASP A C 1
ATOM 4323 O O . ASP A 1 565 ? -15.281 123.188 74.25 1 49.78 565 ASP A O 1
ATOM 4327 N N . VAL A 1 566 ? -15.242 125.188 75.062 1 52.66 566 VAL A N 1
ATOM 4328 C CA . VAL A 1 566 ? -14.625 124.875 76.375 1 52.66 566 VAL A CA 1
ATOM 4329 C C . VAL A 1 566 ? -14.93 123.438 76.75 1 52.66 566 VAL A C 1
ATOM 4331 O O . VAL A 1 566 ? -14.039 122.688 77.188 1 52.66 566 VAL A O 1
ATOM 4334 N N . ASN A 1 567 ? -16.172 123.062 77 1 54.34 567 ASN A N 1
ATOM 4335 C CA . ASN A 1 567 ? -16.516 121.812 77.688 1 54.34 567 ASN A CA 1
ATOM 4336 C C . ASN A 1 567 ? -17.188 120.875 76.75 1 54.34 567 ASN A C 1
ATOM 4338 O O . ASN A 1 567 ? -17.562 119.75 77.188 1 54.34 567 ASN A O 1
ATOM 4342 N N . ASP A 1 568 ? -17.625 121.375 75.375 1 53 568 ASP A N 1
ATOM 4343 C CA . ASP A 1 568 ? -18.422 120.438 74.625 1 53 568 ASP A CA 1
ATOM 4344 C C . ASP A 1 568 ? -17.938 120.375 73.188 1 53 568 ASP A C 1
ATOM 4346 O O . ASP A 1 568 ? -17.531 121.375 72.562 1 53 568 ASP A O 1
ATOM 4350 N N . LEU A 1 569 ? -17.719 119.25 72.625 1 59.47 569 LEU A N 1
ATOM 4351 C CA . LEU A 1 569 ? -17.359 119 71.25 1 59.47 569 LEU A CA 1
ATOM 4352 C C . LEU A 1 569 ? -18.578 119.062 70.375 1 59.47 569 LEU A C 1
ATOM 4354 O O . LEU A 1 569 ? -19.562 118.312 70.562 1 59.47 569 LEU A O 1
ATOM 4358 N N . ILE A 1 570 ? -18.938 120.25 69.688 1 54.53 570 ILE A N 1
ATOM 4359 C CA . ILE A 1 570 ? -20.109 120.375 68.812 1 54.53 570 ILE A CA 1
ATOM 4360 C C . ILE A 1 570 ? -19.766 120 67.375 1 54.53 570 ILE A C 1
ATOM 4362 O O . ILE A 1 570 ? -18.781 120.5 66.812 1 54.53 570 ILE A O 1
ATOM 4366 N N . LEU A 1 571 ? -20.438 119.125 66.812 1 58.12 571 LEU A N 1
ATOM 4367 C CA . LEU A 1 571 ? -20.328 118.562 65.5 1 58.12 571 LEU A CA 1
ATOM 4368 C C . LEU A 1 571 ? -21.281 119.312 64.562 1 58.12 571 LEU A C 1
ATOM 4370 O O . LEU A 1 571 ? -22.5 119.375 64.75 1 58.12 571 LEU A O 1
ATOM 4374 N N . LEU A 1 572 ? -20.969 120.375 63.688 1 55.88 572 LEU A N 1
ATOM 4375 C CA . LEU A 1 572 ? -21.859 121.125 62.812 1 55.88 572 LEU A CA 1
ATOM 4376 C C . LEU A 1 572 ? -21.938 120.438 61.438 1 55.88 572 LEU A C 1
ATOM 4378 O O . LEU A 1 572 ? -20.938 120.25 60.75 1 55.88 572 LEU A O 1
ATOM 4382 N N . LYS A 1 573 ? -22.938 119.812 61.031 1 54.84 573 LYS A N 1
ATOM 4383 C CA . LYS A 1 573 ? -23.203 119.125 59.781 1 54.84 573 LYS A CA 1
ATOM 4384 C C . LYS A 1 573 ? -23.688 120.062 58.688 1 54.84 573 LYS A C 1
ATOM 4386 O O . LYS A 1 573 ? -23.266 120 57.562 1 54.84 573 LYS A O 1
ATOM 4391 N N . ASP A 1 574 ? -24.891 120.688 58.781 1 53.47 574 ASP A N 1
ATOM 4392 C CA . ASP A 1 574 ? -25.75 121.25 57.75 1 53.47 574 ASP A CA 1
ATOM 4393 C C . ASP A 1 574 ? -25.141 122.562 57.188 1 53.47 574 ASP A C 1
ATOM 4395 O O . ASP A 1 574 ? -25.5 123 56.094 1 53.47 574 ASP A O 1
ATOM 4399 N N . THR A 1 575 ? -24.734 123.438 58.031 1 50.16 575 THR A N 1
ATOM 4400 C CA . THR A 1 575 ? -24.562 124.812 57.562 1 50.16 575 THR A CA 1
ATOM 4401 C C . THR A 1 575 ? -23.141 125 57.062 1 50.16 575 THR A C 1
ATOM 4403 O O . THR A 1 575 ? -22.766 126.125 56.75 1 50.16 575 THR A O 1
ATOM 4406 N N . ILE A 1 576 ? -22.297 124.188 57.188 1 47.06 576 ILE A N 1
ATOM 4407 C CA . ILE A 1 576 ? -20.953 124.688 56.969 1 47.06 576 ILE A CA 1
ATOM 4408 C C . ILE A 1 576 ? -20.438 124.188 55.625 1 47.06 576 ILE A C 1
ATOM 4410 O O . ILE A 1 576 ? -20.672 123 55.25 1 47.06 576 ILE A O 1
ATOM 4414 N N . GLU A 1 577 ? -20.078 125.25 54.781 1 53.03 577 GLU A N 1
ATOM 4415 C CA . GLU A 1 577 ? -19.422 125 53.5 1 53.03 577 GLU A CA 1
ATOM 4416 C C . GLU A 1 577 ? -18.031 124.375 53.688 1 53.03 577 GLU A C 1
ATOM 4418 O O . GLU A 1 577 ? -17.203 124.938 54.406 1 53.03 577 GLU A O 1
ATOM 4423 N N . LEU A 1 578 ? -17.812 123.312 53.469 1 53.56 578 LEU A N 1
ATOM 4424 C CA . LEU A 1 578 ? -16.547 122.562 53.469 1 53.56 578 LEU A CA 1
ATOM 4425 C C . LEU A 1 578 ? -15.578 123.125 52.438 1 53.56 578 LEU A C 1
ATOM 4427 O O . LEU A 1 578 ? -15.938 123.25 51.25 1 53.56 578 LEU A O 1
ATOM 4431 N N . LEU A 1 579 ? -14.539 123.938 52.875 1 50.22 579 LEU A N 1
ATOM 4432 C CA . LEU A 1 579 ? -13.555 124.5 51.938 1 50.22 579 LEU A CA 1
ATOM 4433 C C . LEU A 1 579 ? -12.586 123.375 51.5 1 50.22 579 LEU A C 1
ATOM 4435 O O . LEU A 1 579 ? -12.367 122.438 52.219 1 50.22 579 LEU A O 1
ATOM 4439 N N . PRO A 1 580 ? -12.148 123.562 50.375 1 53.22 580 PRO A N 1
ATOM 4440 C CA . PRO A 1 580 ? -11.234 122.562 49.75 1 53.22 580 PRO A CA 1
ATOM 4441 C C . PRO A 1 580 ? -10.055 122.25 50.656 1 53.22 580 PRO A C 1
ATOM 4443 O O . PRO A 1 580 ? -9.438 121.188 50.5 1 53.22 580 PRO A O 1
ATOM 4446 N N . ASP A 1 581 ? -9.531 123.125 51.562 1 48.69 581 ASP A N 1
ATOM 4447 C CA . ASP A 1 581 ? -8.32 122.875 52.344 1 48.69 581 ASP A CA 1
ATOM 4448 C C . ASP A 1 581 ? -8.633 122.125 53.625 1 48.69 581 ASP A C 1
ATOM 4450 O O . ASP A 1 581 ? -7.781 122.062 54.5 1 48.69 581 ASP A O 1
ATOM 4454 N N . GLY A 1 582 ? -9.711 121.5 53.781 1 49.47 582 GLY A N 1
ATOM 4455 C CA . GLY A 1 582 ? -10.086 120.75 54.969 1 49.47 582 GLY A CA 1
ATOM 4456 C C . GLY A 1 582 ? -10.688 121.625 56.062 1 49.47 582 GLY A C 1
ATOM 4457 O O . GLY A 1 582 ? -11 121.188 57.156 1 49.47 582 GLY A O 1
ATOM 4458 N N . CYS A 1 583 ? -10.578 123.062 56 1 51.59 583 CYS A N 1
ATOM 4459 C CA . CYS A 1 583 ? -11.117 123.938 57 1 51.59 583 CYS A CA 1
ATOM 4460 C C . CYS A 1 583 ? -12.625 124.125 56.844 1 51.59 583 CYS A C 1
ATOM 4462 O O . CYS A 1 583 ? -13.148 124 55.75 1 51.59 583 CYS A O 1
ATOM 4464 N N . CYS A 1 584 ? -13.344 124.062 57.812 1 51.31 584 CYS A N 1
ATOM 4465 C CA . CYS A 1 584 ? -14.781 124.312 57.844 1 51.31 584 CYS A CA 1
ATOM 4466 C C . CYS A 1 584 ? -15.078 125.812 58.031 1 51.31 584 CYS A C 1
ATOM 4468 O O . CYS A 1 584 ? -14.445 126.438 58.844 1 51.31 584 CYS A O 1
ATOM 4470 N N . LYS A 1 585 ? -15.594 126.438 57 1 51.94 585 LYS A N 1
ATOM 4471 C CA . LYS A 1 585 ? -16.188 127.75 57.219 1 51.94 585 LYS A CA 1
ATOM 4472 C C . LYS A 1 585 ? -17.578 127.625 57.844 1 51.94 585 LYS A C 1
ATOM 4474 O O . LYS A 1 585 ? -18.422 126.875 57.344 1 51.94 585 LYS A O 1
ATOM 4479 N N . ILE A 1 586 ? -17.641 128 59.094 1 44.44 586 ILE A N 1
ATOM 4480 C CA . ILE A 1 586 ? -18.938 128.125 59.75 1 44.44 586 ILE A CA 1
ATOM 4481 C C . ILE A 1 586 ? -19.562 129.5 59.281 1 44.44 586 ILE A C 1
ATOM 4483 O O . ILE A 1 586 ? -18.891 130.5 59.281 1 44.44 586 ILE A O 1
ATOM 4487 N N . MET B 1 1 ? -5.844 -47.531 -19.266 1 54.5 1 MET B N 1
ATOM 4488 C CA . MET B 1 1 ? -5.68 -46.188 -19.812 1 54.5 1 MET B CA 1
ATOM 4489 C C . MET B 1 1 ? -4.285 -45.656 -19.516 1 54.5 1 MET B C 1
ATOM 4491 O O . MET B 1 1 ? -3.777 -45.812 -18.406 1 54.5 1 MET B O 1
ATOM 4495 N N . LEU B 1 2 ? -3.678 -45.469 -20.625 1 62.75 2 LEU B N 1
ATOM 4496 C CA . LEU B 1 2 ? -2.332 -44.906 -20.5 1 62.75 2 LEU B CA 1
ATOM 4497 C C . LEU B 1 2 ? -2.377 -43.406 -20.344 1 62.75 2 LEU B C 1
ATOM 4499 O O . LEU B 1 2 ? -3.439 -42.781 -20.469 1 62.75 2 LEU B O 1
ATOM 4503 N N . CYS B 1 3 ? -1.226 -42.875 -20 1 64.69 3 CYS B N 1
ATOM 4504 C CA . CYS B 1 3 ? -1.146 -41.406 -19.969 1 64.69 3 CYS B CA 1
ATOM 4505 C C . CYS B 1 3 ? -1.468 -40.812 -21.328 1 64.69 3 CYS B C 1
ATOM 4507 O O . CYS B 1 3 ? -1.55 -41.531 -22.328 1 64.69 3 CYS B O 1
ATOM 4509 N N . ASN B 1 4 ? -1.963 -39.625 -21.484 1 68.44 4 ASN B N 1
ATOM 4510 C CA . ASN B 1 4 ? -2.27 -38.875 -22.703 1 68.44 4 ASN B CA 1
ATOM 4511 C C . ASN B 1 4 ? -3.502 -39.438 -23.406 1 68.44 4 ASN B C 1
ATOM 4513 O O . ASN B 1 4 ? -3.521 -39.531 -24.641 1 68.44 4 ASN B O 1
ATOM 4517 N N . CYS B 1 5 ? -4.406 -40.031 -22.75 1 78.75 5 CYS B N 1
ATOM 4518 C CA . CYS B 1 5 ? -5.707 -40.469 -23.25 1 78.75 5 CYS B CA 1
ATOM 4519 C C . CYS B 1 5 ? -5.559 -41.562 -24.297 1 78.75 5 CYS B C 1
ATOM 4521 O O . CYS B 1 5 ? -6.195 -41.531 -25.344 1 78.75 5 CYS B O 1
ATOM 4523 N N . THR B 1 6 ? -4.57 -42.531 -24.078 1 75.62 6 THR B N 1
ATOM 4524 C CA . THR B 1 6 ? -4.414 -43.719 -24.938 1 75.62 6 THR B CA 1
ATOM 4525 C C . THR B 1 6 ? -4.805 -44.969 -24.172 1 75.62 6 THR B C 1
ATOM 4527 O O . THR B 1 6 ? -4.742 -45 -22.938 1 75.62 6 THR B O 1
ATOM 4530 N N . MET B 1 7 ? -5.5 -45.875 -24.922 1 71.5 7 MET B N 1
ATOM 4531 C CA . MET B 1 7 ? -5.914 -47.156 -24.328 1 71.5 7 MET B CA 1
ATOM 4532 C C . MET B 1 7 ? -5.176 -48.312 -24.984 1 71.5 7 MET B C 1
ATOM 4534 O O . MET B 1 7 ? -4.895 -48.312 -26.188 1 71.5 7 MET B O 1
ATOM 4538 N N . ALA B 1 8 ? -4.688 -49.156 -24.078 1 69.62 8 ALA B N 1
ATOM 4539 C CA . ALA B 1 8 ? -4.055 -50.375 -24.594 1 69.62 8 ALA B CA 1
ATOM 4540 C C . ALA B 1 8 ? -5.074 -51.5 -24.75 1 69.62 8 ALA B C 1
ATOM 4542 O O . ALA B 1 8 ? -5.824 -51.812 -23.812 1 69.62 8 ALA B O 1
ATOM 4543 N N . ARG B 1 9 ? -5.324 -51.844 -25.938 1 70.19 9 ARG B N 1
ATOM 4544 C CA . ARG B 1 9 ? -6.242 -52.938 -26.219 1 70.19 9 ARG B CA 1
ATOM 4545 C C . ARG B 1 9 ? -5.48 -54.188 -26.625 1 70.19 9 ARG B C 1
ATOM 4547 O O . ARG B 1 9 ? -4.574 -54.156 -27.453 1 70.19 9 ARG B O 1
ATOM 4554 N N . CYS B 1 10 ? -5.781 -55.156 -25.781 1 67.44 10 CYS B N 1
ATOM 4555 C CA . CYS B 1 10 ? -5.148 -56.438 -26.078 1 67.44 10 CYS B CA 1
ATOM 4556 C C . CYS B 1 10 ? -5.797 -57.125 -27.281 1 67.44 10 CYS B C 1
ATOM 4558 O O . CYS B 1 10 ? -7.016 -57.281 -27.312 1 67.44 10 CYS B O 1
ATOM 4560 N N . LEU B 1 11 ? -4.953 -57.125 -28.297 1 68.38 11 LEU B N 1
ATOM 4561 C CA . LEU B 1 11 ? -5.434 -57.875 -29.438 1 68.38 11 LEU B CA 1
ATOM 4562 C C . LEU B 1 11 ? -5.055 -59.344 -29.328 1 68.38 11 LEU B C 1
ATOM 4564 O O . LEU B 1 11 ? -4.441 -59.781 -28.328 1 68.38 11 LEU B O 1
ATOM 4568 N N . GLU B 1 12 ? -5.496 -60.156 -30.375 1 65.69 12 GLU B N 1
ATOM 4569 C CA . GLU B 1 12 ? -5.133 -61.562 -30.375 1 65.69 12 GLU B CA 1
ATOM 4570 C C . GLU B 1 12 ? -3.621 -61.75 -30.453 1 65.69 12 GLU B C 1
ATOM 4572 O O . GLU B 1 12 ? -2.906 -60.875 -30.922 1 65.69 12 GLU B O 1
ATOM 4577 N N . ASN B 1 13 ? -3.068 -62.875 -29.984 1 61.47 13 ASN B N 1
ATOM 4578 C CA . ASN B 1 13 ? -1.677 -63.312 -30.016 1 61.47 13 ASN B CA 1
ATOM 4579 C C . ASN B 1 13 ? -0.774 -62.375 -29.234 1 61.47 13 ASN B C 1
ATOM 4581 O O . ASN B 1 13 ? 0.31 -62 -29.703 1 61.47 13 ASN B O 1
ATOM 4585 N N . ASN B 1 14 ? -1.415 -61.812 -28.078 1 61.06 14 ASN B N 1
ATOM 4586 C CA . ASN B 1 14 ? -0.663 -61 -27.125 1 61.06 14 ASN B CA 1
ATOM 4587 C C . ASN B 1 14 ? -0.233 -59.688 -27.719 1 61.06 14 ASN B C 1
ATOM 4589 O O . ASN B 1 14 ? 0.85 -59.188 -27.422 1 61.06 14 ASN B O 1
ATOM 4593 N N . THR B 1 15 ? -0.826 -59.469 -28.875 1 61.5 15 THR B N 1
ATOM 4594 C CA . THR B 1 15 ? -0.578 -58.156 -29.453 1 61.5 15 THR B CA 1
ATOM 4595 C C . THR B 1 15 ? -1.432 -57.094 -28.781 1 61.5 15 THR B C 1
ATOM 4597 O O . THR B 1 15 ? -2.621 -57.312 -28.531 1 61.5 15 THR B O 1
ATOM 4600 N N . ILE B 1 16 ? -0.68 -56.062 -28.203 1 65.75 16 ILE B N 1
ATOM 4601 C CA . ILE B 1 16 ? -1.377 -54.938 -27.578 1 65.75 16 ILE B CA 1
ATOM 4602 C C . ILE B 1 16 ? -1.38 -53.75 -28.531 1 65.75 16 ILE B C 1
ATOM 4604 O O . ILE B 1 16 ? -0.351 -53.406 -29.125 1 65.75 16 ILE B O 1
ATOM 4608 N N . GLU B 1 17 ? -2.467 -53.312 -28.938 1 67.88 17 GLU B N 1
ATOM 4609 C CA . GLU B 1 17 ? -2.621 -52.094 -29.719 1 67.88 17 GLU B CA 1
ATOM 4610 C C . GLU B 1 17 ? -2.939 -50.906 -28.828 1 67.88 17 GLU B C 1
ATOM 4612 O O . GLU B 1 17 ? -3.764 -51 -27.922 1 67.88 17 GLU B O 1
ATOM 4617 N N . ILE B 1 18 ? -2.027 -49.844 -28.969 1 68.31 18 ILE B N 1
ATOM 4618 C CA . ILE B 1 18 ? -2.293 -48.594 -28.266 1 68.31 18 ILE B CA 1
ATOM 4619 C C . ILE B 1 18 ? -3.143 -47.688 -29.156 1 68.31 18 ILE B C 1
ATOM 4621 O O . ILE B 1 18 ? -2.738 -47.312 -30.266 1 68.31 18 ILE B O 1
ATOM 4625 N N . ILE B 1 19 ? -4.379 -47.531 -28.688 1 72.75 19 ILE B N 1
ATOM 4626 C CA . ILE B 1 19 ? -5.27 -46.688 -29.484 1 72.75 19 ILE B CA 1
ATOM 4627 C C . ILE B 1 19 ? -5.605 -45.406 -28.703 1 72.75 19 ILE B C 1
ATOM 4629 O O . ILE B 1 19 ? -5.629 -45.406 -27.469 1 72.75 19 ILE B O 1
ATOM 4633 N N . GLU B 1 20 ? -5.711 -44.281 -29.438 1 76.69 20 GLU B N 1
ATOM 4634 C CA . GLU B 1 20 ? -6.188 -43.031 -28.828 1 76.69 20 GLU B CA 1
ATOM 4635 C C . GLU B 1 20 ? -7.656 -43.125 -28.438 1 76.69 20 GLU B C 1
ATOM 4637 O O . GLU B 1 20 ? -8.469 -43.656 -29.203 1 76.69 20 GLU B O 1
ATOM 4642 N N . LEU B 1 21 ? -7.891 -42.875 -27.188 1 78.06 21 LEU B N 1
ATOM 4643 C CA . LEU B 1 21 ? -9.273 -42.875 -26.719 1 78.06 21 LEU B CA 1
ATOM 4644 C C . LEU B 1 21 ? -10.102 -41.844 -27.469 1 78.06 21 LEU B C 1
ATOM 4646 O O . LEU B 1 21 ? -9.734 -40.656 -27.516 1 78.06 21 LEU B O 1
ATOM 4650 N N . LYS B 1 22 ? -11.062 -42.25 -28.25 1 80.44 22 LYS B N 1
ATOM 4651 C CA . LYS B 1 22 ? -11.961 -41.312 -28.938 1 80.44 22 LYS B CA 1
ATOM 4652 C C . LYS B 1 22 ? -13.148 -40.938 -28.062 1 80.44 22 LYS B C 1
ATOM 4654 O O . LYS B 1 22 ? -13.852 -41.812 -27.547 1 80.44 22 LYS B O 1
ATOM 4659 N N . CYS B 1 23 ? -13.32 -39.625 -27.703 1 83 23 CYS B N 1
ATOM 4660 C CA . CYS B 1 23 ? -14.445 -39.156 -26.906 1 83 23 CYS B CA 1
ATOM 4661 C C . CYS B 1 23 ? -15.609 -38.75 -27.797 1 83 23 CYS B C 1
ATOM 4663 O O . CYS B 1 23 ? -15.477 -37.844 -28.641 1 83 23 CYS B O 1
ATOM 4665 N N . GLU B 1 24 ? -16.719 -39.562 -27.828 1 83.94 24 GLU B N 1
ATOM 4666 C CA . GLU B 1 24 ? -17.922 -39.125 -28.516 1 83.94 24 GLU B CA 1
ATOM 4667 C C . GLU B 1 24 ? -18.703 -38.125 -27.688 1 83.94 24 GLU B C 1
ATOM 4669 O O . GLU B 1 24 ? -19.016 -38.344 -26.531 1 83.94 24 GLU B O 1
ATOM 4674 N N . PRO B 1 25 ? -18.906 -36.875 -28.281 1 85.12 25 PRO B N 1
ATOM 4675 C CA . PRO B 1 25 ? -19.656 -35.875 -27.531 1 85.12 25 PRO B CA 1
ATOM 4676 C C . PRO B 1 25 ? -21.031 -36.375 -27.094 1 85.12 25 PRO B C 1
ATOM 4678 O O . PRO B 1 25 ? -21.828 -36.844 -27.906 1 85.12 25 PRO B O 1
ATOM 4681 N N . PRO B 1 26 ? -21.328 -36.438 -25.844 1 89.75 26 PRO B N 1
ATOM 4682 C CA . PRO B 1 26 ? -22.656 -36.844 -25.375 1 89.75 26 PRO B CA 1
ATOM 4683 C C . PRO B 1 26 ? -23.766 -35.875 -25.781 1 89.75 26 PRO B C 1
ATOM 4685 O O . PRO B 1 26 ? -23.5 -34.688 -26.016 1 89.75 26 PRO B O 1
ATOM 4688 N N . PRO B 1 27 ? -24.938 -36.438 -25.984 1 92.31 27 PRO B N 1
ATOM 4689 C CA . PRO B 1 27 ? -26.047 -35.5 -26.297 1 92.31 27 PRO B CA 1
ATOM 4690 C C . PRO B 1 27 ? -26.297 -34.5 -25.172 1 92.31 27 PRO B C 1
ATOM 4692 O O . PRO B 1 27 ? -26.188 -34.844 -24 1 92.31 27 PRO B O 1
ATOM 4695 N N . LYS B 1 28 ? -26.578 -33.281 -25.609 1 93.19 28 LYS B N 1
ATOM 4696 C CA . LYS B 1 28 ? -26.828 -32.219 -24.641 1 93.19 28 LYS B CA 1
ATOM 4697 C C . LYS B 1 28 ? -28.062 -32.531 -23.797 1 93.19 28 LYS B C 1
ATOM 4699 O O . LYS B 1 28 ? -29.078 -32.969 -24.312 1 93.19 28 LYS B O 1
ATOM 4704 N N . ILE B 1 29 ? -28 -32.312 -22.516 1 94.62 29 ILE B N 1
ATOM 4705 C CA . ILE B 1 29 ? -29.109 -32.562 -21.609 1 94.62 29 ILE B CA 1
ATOM 4706 C C . ILE B 1 29 ? -29.859 -31.25 -21.328 1 94.62 29 ILE B C 1
ATOM 4708 O O . ILE B 1 29 ? -29.344 -30.172 -21.609 1 94.62 29 ILE B O 1
ATOM 4712 N N . LYS B 1 30 ? -31.078 -31.422 -20.875 1 93.31 30 LYS B N 1
ATOM 4713 C CA . LYS B 1 30 ? -31.859 -30.266 -20.422 1 93.31 30 LYS B CA 1
ATOM 4714 C C . LYS B 1 30 ? -31.859 -30.156 -18.906 1 93.31 30 LYS B C 1
ATOM 4716 O O . LYS B 1 30 ? -32.094 -31.156 -18.203 1 93.31 30 LYS B O 1
ATOM 4721 N N . CYS B 1 31 ? -31.625 -29.016 -18.469 1 95.5 31 CYS B N 1
ATOM 4722 C CA . CYS B 1 31 ? -31.594 -28.797 -17.031 1 95.5 31 CYS B CA 1
ATOM 4723 C C . CYS B 1 31 ? -32.969 -28.344 -16.516 1 95.5 31 CYS B C 1
ATOM 4725 O O . CYS B 1 31 ? -33.625 -27.516 -17.141 1 95.5 31 CYS B O 1
ATOM 4727 N N . ALA B 1 32 ? -33.344 -28.797 -15.383 1 95.62 32 ALA B N 1
ATOM 4728 C CA . ALA B 1 32 ? -34.656 -28.484 -14.781 1 95.62 32 ALA B CA 1
ATOM 4729 C C . ALA B 1 32 ? -34.75 -27 -14.469 1 95.62 32 ALA B C 1
ATOM 4731 O O . ALA B 1 32 ? -35.844 -26.422 -14.516 1 95.62 32 ALA B O 1
ATOM 4732 N N . ASN B 1 33 ? -33.719 -26.391 -14.188 1 93.69 33 ASN B N 1
ATOM 4733 C CA . ASN B 1 33 ? -33.719 -24.984 -13.797 1 93.69 33 ASN B CA 1
ATOM 4734 C C . ASN B 1 33 ? -33.719 -24.062 -15.008 1 93.69 33 ASN B C 1
ATOM 4736 O O . ASN B 1 33 ? -33.75 -22.828 -14.859 1 93.69 33 ASN B O 1
ATOM 4740 N N . GLY B 1 34 ? -33.656 -24.578 -16.125 1 89.38 34 GLY B N 1
ATOM 4741 C CA . GLY B 1 34 ? -33.75 -23.781 -17.344 1 89.38 34 GLY B CA 1
ATOM 4742 C C . GLY B 1 34 ? -32.438 -23.219 -17.828 1 89.38 34 GLY B C 1
ATOM 4743 O O . GLY B 1 34 ? -32.375 -22.594 -18.875 1 89.38 34 GLY B O 1
ATOM 4744 N N . LEU B 1 35 ? -31.344 -23.453 -17.125 1 91.56 35 LEU B N 1
ATOM 4745 C CA . LEU B 1 35 ? -30.031 -22.953 -17.5 1 91.56 35 LEU B CA 1
ATOM 4746 C C . LEU B 1 35 ? -29.328 -23.938 -18.438 1 91.56 35 LEU B C 1
ATOM 4748 O O . LEU B 1 35 ? -29.75 -25.094 -18.562 1 91.56 35 LEU B O 1
ATOM 4752 N N . GLU B 1 36 ? -28.312 -23.438 -19.062 1 89.25 36 GLU B N 1
ATOM 4753 C CA . GLU B 1 36 ? -27.531 -24.281 -19.969 1 89.25 36 GLU B CA 1
ATOM 4754 C C . GLU B 1 36 ? -26.641 -25.25 -19.172 1 89.25 36 GLU B C 1
ATOM 4756 O O . GLU B 1 36 ? -26.047 -24.875 -18.172 1 89.25 36 GLU B O 1
ATOM 4761 N N . PRO B 1 37 ? -26.688 -26.516 -19.656 1 94 37 PRO B N 1
ATOM 4762 C CA . PRO B 1 37 ? -25.75 -27.438 -19.016 1 94 37 PRO B CA 1
ATOM 4763 C C . PRO B 1 37 ? -24.281 -27.094 -19.297 1 94 37 PRO B C 1
ATOM 4765 O O . PRO B 1 37 ? -24 -26.359 -20.234 1 94 37 PRO B O 1
ATOM 4768 N N . ILE B 1 38 ? -23.391 -27.609 -18.484 1 92.56 38 ILE B N 1
ATOM 4769 C CA . ILE B 1 38 ? -21.969 -27.344 -18.672 1 92.56 38 ILE B CA 1
ATOM 4770 C C . ILE B 1 38 ? -21.234 -28.641 -18.938 1 92.56 38 ILE B C 1
ATOM 4772 O O . ILE B 1 38 ? -21.625 -29.703 -18.438 1 92.56 38 ILE B O 1
ATOM 4776 N N . ALA B 1 39 ? -20.156 -28.516 -19.734 1 92.94 39 ALA B N 1
ATOM 4777 C CA . ALA B 1 39 ? -19.297 -29.656 -20.016 1 92.94 39 ALA B CA 1
ATOM 4778 C C . ALA B 1 39 ? -18.297 -29.875 -18.875 1 92.94 39 ALA B C 1
ATOM 4780 O O . ALA B 1 39 ? -17.578 -28.953 -18.484 1 92.94 39 ALA B O 1
ATOM 4781 N N . VAL B 1 40 ? -18.281 -31.047 -18.312 1 93.44 40 VAL B N 1
ATOM 4782 C CA . VAL B 1 40 ? -17.375 -31.375 -17.219 1 93.44 40 VAL B CA 1
ATOM 4783 C C . VAL B 1 40 ? -16.5 -32.562 -17.625 1 93.44 40 VAL B C 1
ATOM 4785 O O . VAL B 1 40 ? -17 -33.531 -18.188 1 93.44 40 VAL B O 1
ATOM 4788 N N . LEU B 1 41 ? -15.234 -32.469 -17.312 1 90.19 41 LEU B N 1
ATOM 4789 C CA . LEU B 1 41 ? -14.305 -33.562 -17.641 1 90.19 41 LEU B CA 1
ATOM 4790 C C . LEU B 1 41 ? -14.578 -34.781 -16.797 1 90.19 41 LEU B C 1
ATOM 4792 O O . LEU B 1 41 ? -14.875 -34.656 -15.602 1 90.19 41 LEU B O 1
ATOM 4796 N N . ASP B 1 42 ? -14.352 -35.812 -17.422 1 87.62 42 ASP B N 1
ATOM 4797 C CA . ASP B 1 42 ? -14.477 -37.062 -16.688 1 87.62 42 ASP B CA 1
ATOM 4798 C C . ASP B 1 42 ? -13.273 -37.312 -15.781 1 87.62 42 ASP B C 1
ATOM 4800 O O . ASP B 1 42 ? -12.258 -36.594 -15.898 1 87.62 42 ASP B O 1
ATOM 4804 N N . ASP B 1 43 ? -13.344 -38.219 -14.828 1 79.81 43 ASP B N 1
ATOM 4805 C CA . ASP B 1 43 ? -12.281 -38.5 -13.875 1 79.81 43 ASP B CA 1
ATOM 4806 C C . ASP B 1 43 ? -10.984 -38.875 -14.594 1 79.81 43 ASP B C 1
ATOM 4808 O O . ASP B 1 43 ? -9.891 -38.594 -14.094 1 79.81 43 ASP B O 1
ATOM 4812 N N . ASP B 1 44 ? -11.188 -39.5 -15.797 1 74.19 44 ASP B N 1
ATOM 4813 C CA . ASP B 1 44 ? -10.016 -39.938 -16.531 1 74.19 44 ASP B CA 1
ATOM 4814 C C . ASP B 1 44 ? -9.375 -38.781 -17.297 1 74.19 44 ASP B C 1
ATOM 4816 O O . ASP B 1 44 ? -8.312 -38.938 -17.891 1 74.19 44 ASP B O 1
ATOM 4820 N N . VAL B 1 45 ? -10.047 -37.594 -17.266 1 79.62 45 VAL B N 1
ATOM 4821 C CA . VAL B 1 45 ? -9.57 -36.312 -17.812 1 79.62 45 VAL B CA 1
ATOM 4822 C C . VAL B 1 45 ? -9.391 -36.438 -19.328 1 79.62 45 VAL B C 1
ATOM 4824 O O . VAL B 1 45 ? -8.57 -35.75 -19.922 1 79.62 45 VAL B O 1
ATOM 4827 N N . CYS B 1 46 ? -9.961 -37.438 -19.906 1 83.44 46 CYS B N 1
ATOM 4828 C CA . CYS B 1 46 ? -9.875 -37.625 -21.344 1 83.44 46 CYS B CA 1
ATOM 4829 C C . CYS B 1 46 ? -11.18 -37.219 -22.031 1 83.44 46 CYS B C 1
ATOM 4831 O O . CYS B 1 46 ? -11.164 -36.531 -23.047 1 83.44 46 CYS B O 1
ATOM 4833 N N . CYS B 1 47 ? -12.188 -37.75 -21.484 1 88.81 47 CYS B N 1
ATOM 4834 C CA . CYS B 1 47 ? -13.5 -37.438 -22.031 1 88.81 47 CYS B CA 1
ATOM 4835 C C . CYS B 1 47 ? -14.281 -36.531 -21.094 1 88.81 47 CYS B C 1
ATOM 4837 O O . CYS B 1 47 ? -13.734 -36.031 -20.109 1 88.81 47 CYS B O 1
ATOM 4839 N N . TRP B 1 48 ? -15.586 -36.062 -21.547 1 91.81 48 TRP B N 1
ATOM 4840 C CA . TRP B 1 48 ? -16.391 -35.125 -20.766 1 91.81 48 TRP B CA 1
ATOM 4841 C C . TRP B 1 48 ? -17.875 -35.5 -20.844 1 91.81 48 TRP B C 1
ATOM 4843 O O . TRP B 1 48 ? -18.266 -36.312 -21.672 1 91.81 48 TRP B O 1
ATOM 4853 N N . HIS B 1 49 ? -18.672 -35.031 -19.953 1 94.12 49 HIS B N 1
ATOM 4854 C CA . HIS B 1 49 ? -20.125 -35.188 -19.938 1 94.12 49 HIS B CA 1
ATOM 4855 C C . HIS B 1 49 ? -20.812 -33.875 -19.516 1 94.12 49 HIS B C 1
ATOM 4857 O O . HIS B 1 49 ? -20.141 -32.938 -19.109 1 94.12 49 HIS B O 1
ATOM 4863 N N . TRP B 1 50 ? -22.203 -33.844 -19.672 1 94.75 50 TRP B N 1
ATOM 4864 C CA . TRP B 1 50 ? -22.984 -32.656 -19.328 1 94.75 50 TRP B CA 1
ATOM 4865 C C . TRP B 1 50 ? -23.469 -32.719 -17.875 1 94.75 50 TRP B C 1
ATOM 4867 O O . TRP B 1 50 ? -23.891 -33.781 -17.422 1 94.75 50 TRP B O 1
ATOM 4877 N N . GLU B 1 51 ? -23.391 -31.547 -17.219 1 95.94 51 GLU B N 1
ATOM 4878 C CA . GLU B 1 51 ? -23.984 -31.422 -15.883 1 95.94 51 GLU B CA 1
ATOM 4879 C C . GLU B 1 51 ? -24.812 -30.141 -15.773 1 95.94 51 GLU B C 1
ATOM 4881 O O . GLU B 1 51 ? -24.594 -29.188 -16.531 1 95.94 51 GLU B O 1
ATOM 4886 N N . CYS B 1 52 ? -25.797 -30.203 -14.906 1 97.06 52 CYS B N 1
ATOM 4887 C CA . CYS B 1 52 ? -26.578 -29.031 -14.562 1 97.06 52 CYS B CA 1
ATOM 4888 C C . CYS B 1 52 ? -26.141 -28.469 -13.211 1 97.06 52 CYS B C 1
ATOM 4890 O O . CYS B 1 52 ? -26.484 -29.031 -12.164 1 97.06 52 CYS B O 1
ATOM 4892 N N . ASP B 1 53 ? -25.5 -27.328 -13.234 1 96.12 53 ASP B N 1
ATOM 4893 C CA . ASP B 1 53 ? -25 -26.734 -12 1 96.12 53 ASP B CA 1
ATOM 4894 C C . ASP B 1 53 ? -26.141 -26.266 -11.102 1 96.12 53 ASP B C 1
ATOM 4896 O O . ASP B 1 53 ? -27.266 -26.062 -11.578 1 96.12 53 ASP B O 1
ATOM 4900 N N . CYS B 1 54 ? -25.828 -26.203 -9.844 1 98.12 54 CYS B N 1
ATOM 4901 C CA . CYS B 1 54 ? -26.781 -25.766 -8.836 1 98.12 54 CYS B CA 1
ATOM 4902 C C . CYS B 1 54 ? -26.781 -24.25 -8.719 1 98.12 54 CYS B C 1
ATOM 4904 O O . CYS B 1 54 ? -25.891 -23.656 -8.102 1 98.12 54 CYS B O 1
ATOM 4906 N N . VAL B 1 55 ? -27.797 -23.609 -9.25 1 97.12 55 VAL B N 1
ATOM 4907 C CA . VAL B 1 55 ? -27.891 -22.156 -9.188 1 97.12 55 VAL B CA 1
ATOM 4908 C C . VAL B 1 55 ? -29.188 -21.734 -8.5 1 97.12 55 VAL B C 1
ATOM 4910 O O . VAL B 1 55 ? -30.266 -22.125 -8.93 1 97.12 55 VAL B O 1
ATOM 4913 N N . CYS B 1 56 ? -29.031 -21.031 -7.445 1 98 56 CYS B N 1
ATOM 4914 C CA . CYS B 1 56 ? -30.141 -20.5 -6.66 1 98 56 CYS B CA 1
ATOM 4915 C C . CYS B 1 56 ? -30.109 -18.984 -6.605 1 98 56 CYS B C 1
ATOM 4917 O O . CYS B 1 56 ? -29.031 -18.375 -6.578 1 98 56 CYS B O 1
ATOM 4919 N N . SER B 1 57 ? -31.25 -18.375 -6.613 1 96.38 57 SER B N 1
ATOM 4920 C CA . SER B 1 57 ? -31.281 -16.906 -6.551 1 96.38 57 SER B CA 1
ATOM 4921 C C . SER B 1 57 ? -32.438 -16.422 -5.699 1 96.38 57 SER B C 1
ATOM 4923 O O . SER B 1 57 ? -33.438 -17.125 -5.527 1 96.38 57 SER B O 1
ATOM 4925 N N . GLY B 1 58 ? -32.281 -15.289 -5.188 1 95.94 58 GLY B N 1
ATOM 4926 C CA . GLY B 1 58 ? -33.312 -14.547 -4.465 1 95.94 58 GLY B CA 1
ATOM 4927 C C . GLY B 1 58 ? -33.219 -13.047 -4.668 1 95.94 58 GLY B C 1
ATOM 4928 O O . GLY B 1 58 ? -32.125 -12.516 -4.902 1 95.94 58 GLY B O 1
ATOM 4929 N N . TRP B 1 59 ? -34.438 -12.383 -4.633 1 94.06 59 TRP B N 1
ATOM 4930 C CA . TRP B 1 59 ? -34.406 -10.945 -4.863 1 94.06 59 TRP B CA 1
ATOM 4931 C C . TRP B 1 59 ? -35.656 -10.281 -4.32 1 94.06 59 TRP B C 1
ATOM 4933 O O . TRP B 1 59 ? -36.656 -10.953 -4.066 1 94.06 59 TRP B O 1
ATOM 4943 N N . GLY B 1 60 ? -35.562 -9 -4.039 1 88.31 60 GLY B N 1
ATOM 4944 C CA . GLY B 1 60 ? -36.719 -8.18 -3.678 1 88.31 60 GLY B CA 1
ATOM 4945 C C . GLY B 1 60 ? -37.312 -8.562 -2.342 1 88.31 60 GLY B C 1
ATOM 4946 O O . GLY B 1 60 ? -36.625 -8.648 -1.334 1 88.31 60 GLY B O 1
ATOM 4947 N N . ASP B 1 61 ? -38.75 -8.781 -2.352 1 80.62 61 ASP B N 1
ATOM 4948 C CA . ASP B 1 61 ? -39.5 -9.117 -1.154 1 80.62 61 ASP B CA 1
ATOM 4949 C C . ASP B 1 61 ? -39.719 -10.617 -1.044 1 80.62 61 ASP B C 1
ATOM 4951 O O . ASP B 1 61 ? -40.75 -11.141 -1.506 1 80.62 61 ASP B O 1
ATOM 4955 N N . PRO B 1 62 ? -38.719 -11.328 -0.542 1 84.81 62 PRO B N 1
ATOM 4956 C CA . PRO B 1 62 ? -37.844 -12.023 -1.493 1 84.81 62 PRO B CA 1
ATOM 4957 C C . PRO B 1 62 ? -38.594 -13.062 -2.328 1 84.81 62 PRO B C 1
ATOM 4959 O O . PRO B 1 62 ? -39.562 -13.688 -1.838 1 84.81 62 PRO B O 1
ATOM 4962 N N . HIS B 1 63 ? -38.375 -13.078 -3.51 1 92.94 63 HIS B N 1
ATOM 4963 C CA . HIS B 1 63 ? -38.656 -14.164 -4.445 1 92.94 63 HIS B CA 1
ATOM 4964 C C . HIS B 1 63 ? -37.438 -15.102 -4.574 1 92.94 63 HIS B C 1
ATOM 4966 O O . HIS B 1 63 ? -36.312 -14.664 -4.48 1 92.94 63 HIS B O 1
ATOM 4972 N N . TYR B 1 64 ? -37.812 -16.359 -4.68 1 96.38 64 TYR B N 1
ATOM 4973 C CA . TYR B 1 64 ? -36.75 -17.359 -4.742 1 96.38 64 TYR B CA 1
ATOM 4974 C C . TYR B 1 64 ? -36.875 -18.234 -5.98 1 96.38 64 TYR B C 1
ATOM 4976 O O . TYR B 1 64 ? -38 -18.5 -6.43 1 96.38 64 TYR B O 1
ATOM 4984 N N . ILE B 1 65 ? -35.781 -18.578 -6.52 1 97 65 ILE B N 1
ATOM 4985 C CA . ILE B 1 65 ? -35.688 -19.703 -7.441 1 97 65 ILE B CA 1
ATOM 4986 C C . ILE B 1 65 ? -34.719 -20.734 -6.879 1 97 65 ILE B C 1
ATOM 4988 O O . ILE B 1 65 ? -33.562 -20.422 -6.598 1 97 65 ILE B O 1
ATOM 4992 N N . THR B 1 66 ? -35.219 -21.969 -6.715 1 98.31 66 THR B N 1
ATOM 4993 C CA . THR B 1 66 ? -34.406 -23.016 -6.117 1 98.31 66 THR B CA 1
ATOM 4994 C C . THR B 1 66 ? -33.344 -23.531 -7.109 1 98.31 66 THR B C 1
ATOM 4996 O O . THR B 1 66 ? -33.344 -23.109 -8.266 1 98.31 66 THR B O 1
ATOM 4999 N N . PHE B 1 67 ? -32.5 -24.484 -6.68 1 98.56 67 PHE B N 1
ATOM 5000 C CA . PHE B 1 67 ? -31.422 -25.031 -7.492 1 98.56 67 PHE B CA 1
ATOM 5001 C C . PHE B 1 67 ? -31.984 -25.719 -8.734 1 98.56 67 PHE B C 1
ATOM 5003 O O . PHE B 1 67 ? -31.328 -25.734 -9.789 1 98.56 67 PHE B O 1
ATOM 5010 N N . ASP B 1 68 ? -33.188 -26.266 -8.609 1 98 68 ASP B N 1
ATOM 5011 C CA . ASP B 1 68 ? -33.75 -27 -9.742 1 98 68 ASP B CA 1
ATOM 5012 C C . ASP B 1 68 ? -34.781 -26.141 -10.461 1 98 68 ASP B C 1
ATOM 5014 O O . ASP B 1 68 ? -35.469 -26.609 -11.375 1 98 68 ASP B O 1
ATOM 5018 N N . GLY B 1 69 ? -34.969 -24.891 -9.977 1 96.44 69 GLY B N 1
ATOM 5019 C CA . GLY B 1 69 ? -35.719 -23.938 -10.781 1 96.44 69 GLY B CA 1
ATOM 5020 C C . GLY B 1 69 ? -37.156 -23.719 -10.266 1 96.44 69 GLY B C 1
ATOM 5021 O O . GLY B 1 69 ? -37.969 -23.125 -10.961 1 96.44 69 GLY B O 1
ATOM 5022 N N . THR B 1 70 ? -37.469 -24.188 -9.086 1 97.31 70 THR B N 1
ATOM 5023 C CA . THR B 1 70 ? -38.781 -23.906 -8.5 1 97.31 70 THR B CA 1
ATOM 5024 C C . THR B 1 70 ? -38.875 -22.469 -8 1 97.31 70 THR B C 1
ATOM 5026 O O . THR B 1 70 ? -38 -22.016 -7.246 1 97.31 70 THR B O 1
ATOM 5029 N N . TYR B 1 71 ? -39.906 -21.781 -8.484 1 96.25 71 TYR B N 1
ATOM 5030 C CA . TYR B 1 71 ? -40.125 -20.406 -8.07 1 96.25 71 TYR B CA 1
ATOM 5031 C C . TYR B 1 71 ? -41.094 -20.328 -6.91 1 96.25 71 TYR B C 1
ATOM 5033 O O . TYR B 1 71 ? -42.094 -21.047 -6.898 1 96.25 71 TYR B O 1
ATOM 5041 N N . TYR B 1 72 ? -40.812 -19.516 -5.887 1 94.75 72 TYR B N 1
ATOM 5042 C CA . TYR B 1 72 ? -41.75 -19.234 -4.816 1 94.75 72 TYR B CA 1
ATOM 5043 C C . TYR B 1 72 ? -41.438 -17.906 -4.133 1 94.75 72 TYR B C 1
ATOM 5045 O O . TYR B 1 72 ? -40.344 -17.375 -4.297 1 94.75 72 TYR B O 1
ATOM 5053 N N . SER B 1 73 ? -42.375 -17.312 -3.467 1 90.94 73 SER B N 1
ATOM 5054 C CA . SER B 1 73 ? -42.188 -16.109 -2.67 1 90.94 73 SER B CA 1
ATOM 5055 C C . SER B 1 73 ? -42.281 -16.406 -1.179 1 90.94 73 SER B C 1
ATOM 5057 O O . SER B 1 73 ? -43.094 -17.25 -0.763 1 90.94 73 SER B O 1
ATOM 5059 N N . TYR B 1 74 ? -41.406 -15.797 -0.467 1 90.56 74 TYR B N 1
ATOM 5060 C CA . TYR B 1 74 ? -41.375 -16.031 0.973 1 90.56 74 TYR B CA 1
ATOM 5061 C C . TYR B 1 74 ? -41.031 -14.75 1.725 1 90.56 74 TYR B C 1
ATOM 5063 O O . TYR B 1 74 ? -39.969 -14.172 1.498 1 90.56 74 TYR B O 1
ATOM 5071 N N . GLN B 1 75 ? -41.844 -14.344 2.758 1 86.06 75 GLN B N 1
ATOM 5072 C CA . GLN B 1 75 ? -41.719 -13.039 3.395 1 86.06 75 GLN B CA 1
ATOM 5073 C C . GLN B 1 75 ? -41.281 -13.188 4.855 1 86.06 75 GLN B C 1
ATOM 5075 O O . GLN B 1 75 ? -41.594 -12.312 5.68 1 86.06 75 GLN B O 1
ATOM 5080 N N . GLY B 1 76 ? -40.562 -14.234 5.113 1 87.75 76 GLY B N 1
ATOM 5081 C CA . GLY B 1 76 ? -40.062 -14.359 6.465 1 87.75 76 GLY B CA 1
ATOM 5082 C C . GLY B 1 76 ? -38.969 -13.328 6.793 1 87.75 76 GLY B C 1
ATOM 5083 O O . GLY B 1 76 ? -38.188 -12.961 5.93 1 87.75 76 GLY B O 1
ATOM 5084 N N . ASN B 1 77 ? -38.938 -12.898 8.078 1 88.69 77 ASN B N 1
ATOM 5085 C CA . ASN B 1 77 ? -38.031 -11.836 8.469 1 88.69 77 ASN B CA 1
ATOM 5086 C C . ASN B 1 77 ? -37 -12.328 9.477 1 88.69 77 ASN B C 1
ATOM 5088 O O . ASN B 1 77 ? -36.5 -11.555 10.305 1 88.69 77 ASN B O 1
ATOM 5092 N N . CYS B 1 78 ? -36.688 -13.555 9.5 1 93.06 78 CYS B N 1
ATOM 5093 C CA . CYS B 1 78 ? -35.656 -14.156 10.359 1 93.06 78 CYS B CA 1
ATOM 5094 C C . CYS B 1 78 ? -34.406 -14.492 9.562 1 93.06 78 CYS B C 1
ATOM 5096 O O . CYS B 1 78 ? -34.156 -13.906 8.516 1 93.06 78 CYS B O 1
ATOM 5098 N N . THR B 1 79 ? -33.562 -15.281 10.211 1 95.31 79 THR B N 1
ATOM 5099 C CA . THR B 1 79 ? -32.375 -15.82 9.508 1 95.31 79 THR B CA 1
ATOM 5100 C C . THR B 1 79 ? -32.625 -17.266 9.086 1 95.31 79 THR B C 1
ATOM 5102 O O . THR B 1 79 ? -33.188 -18.062 9.852 1 95.31 79 THR B O 1
ATOM 5105 N N . TYR B 1 80 ? -32.219 -17.547 7.816 1 96.62 80 TYR B N 1
ATOM 5106 C CA . TYR B 1 80 ? -32.625 -18.828 7.262 1 96.62 80 TYR B CA 1
ATOM 5107 C C . TYR B 1 80 ? -31.438 -19.5 6.562 1 96.62 80 TYR B C 1
ATOM 5109 O O . TYR B 1 80 ? -30.547 -18.812 6.051 1 96.62 80 TYR B O 1
ATOM 5117 N N . THR B 1 81 ? -31.5 -20.766 6.582 1 98 81 THR B N 1
ATOM 5118 C CA . THR B 1 81 ? -30.562 -21.547 5.781 1 98 81 THR B CA 1
ATOM 5119 C C . THR B 1 81 ? -30.922 -21.484 4.301 1 98 81 THR B C 1
ATOM 5121 O O . THR B 1 81 ? -32.031 -21.859 3.906 1 98 81 THR B O 1
ATOM 5124 N N . LEU B 1 82 ? -30.031 -20.969 3.506 1 98.56 82 LEU B N 1
ATOM 5125 C CA . LEU B 1 82 ? -30.219 -21.062 2.061 1 98.56 82 LEU B CA 1
ATOM 5126 C C . LEU B 1 82 ? -29.75 -22.406 1.541 1 98.56 82 LEU B C 1
ATOM 5128 O O . LEU B 1 82 ? -30.469 -23.078 0.787 1 98.56 82 LEU B O 1
ATOM 5132 N N . VAL B 1 83 ? -28.578 -22.797 1.981 1 98.69 83 VAL B N 1
ATOM 5133 C CA . VAL B 1 83 ? -28.078 -24.094 1.534 1 98.69 83 VAL B CA 1
ATOM 5134 C C . VAL B 1 83 ? -27.125 -24.672 2.578 1 98.69 83 VAL B C 1
ATOM 5136 O O . VAL B 1 83 ? -26.312 -23.953 3.162 1 98.69 83 VAL B O 1
ATOM 5139 N N . GLU B 1 84 ? -27.281 -25.906 2.85 1 98.31 84 GLU B N 1
ATOM 5140 C CA . GLU B 1 84 ? -26.375 -26.797 3.559 1 98.31 84 GLU B CA 1
ATOM 5141 C C . GLU B 1 84 ? -26.297 -28.172 2.893 1 98.31 84 GLU B C 1
ATOM 5143 O O . GLU B 1 84 ? -27.172 -28.516 2.09 1 98.31 84 GLU B O 1
ATOM 5148 N N . GLU B 1 85 ? -25.266 -28.875 3.246 1 98.19 85 GLU B N 1
ATOM 5149 C CA . GLU B 1 85 ? -25.172 -30.25 2.77 1 98.19 85 GLU B CA 1
ATOM 5150 C C . GLU B 1 85 ? -26.078 -31.172 3.564 1 98.19 85 GLU B C 1
ATOM 5152 O O . GLU B 1 85 ? -26.219 -31.031 4.781 1 98.19 85 GLU B O 1
ATOM 5157 N N . ILE B 1 86 ? -26.734 -32.062 2.838 1 97.5 86 ILE B N 1
ATOM 5158 C CA . ILE B 1 86 ? -27.469 -33.094 3.523 1 97.5 86 ILE B CA 1
ATOM 5159 C C . ILE B 1 86 ? -26.484 -34 4.277 1 97.5 86 ILE B C 1
ATOM 5161 O O . ILE B 1 86 ? -26.609 -34.188 5.496 1 97.5 86 ILE B O 1
ATOM 5165 N N . THR B 1 87 ? -25.625 -34.562 3.502 1 97.12 87 THR B N 1
ATOM 5166 C CA . THR B 1 87 ? -24.469 -35.25 4.09 1 97.12 87 THR B CA 1
ATOM 5167 C C . THR B 1 87 ? -23.266 -34.344 4.172 1 97.12 87 THR B C 1
ATOM 5169 O O . THR B 1 87 ? -22.781 -33.844 3.148 1 97.12 87 THR B O 1
ATOM 5172 N N . LYS B 1 88 ? -22.797 -34.125 5.355 1 96.69 88 LYS B N 1
ATOM 5173 C CA . LYS B 1 88 ? -21.734 -33.156 5.578 1 96.69 88 LYS B CA 1
ATOM 5174 C C . LYS B 1 88 ? -20.391 -33.688 5.086 1 96.69 88 LYS B C 1
ATOM 5176 O O . LYS B 1 88 ? -19.781 -34.531 5.742 1 96.69 88 LYS B O 1
ATOM 5181 N N . LYS B 1 89 ? -19.906 -33.156 3.967 1 96.44 89 LYS B N 1
ATOM 5182 C CA . LYS B 1 89 ? -18.625 -33.562 3.389 1 96.44 89 LYS B CA 1
ATOM 5183 C C . LYS B 1 89 ? -17.609 -32.438 3.514 1 96.44 89 LYS B C 1
ATOM 5185 O O . LYS B 1 89 ? -16.391 -32.688 3.543 1 96.44 89 LYS B O 1
ATOM 5190 N N . ILE B 1 90 ? -18.047 -31.266 3.455 1 96 90 ILE B N 1
ATOM 5191 C CA . ILE B 1 90 ? -17.219 -30.078 3.535 1 96 90 ILE B CA 1
ATOM 5192 C C . ILE B 1 90 ? -17.281 -29.5 4.941 1 96 90 ILE B C 1
ATOM 5194 O O . ILE B 1 90 ? -18.359 -29.312 5.496 1 96 90 ILE B O 1
ATOM 5198 N N . ASP B 1 91 ? -16.156 -29.172 5.512 1 94.25 91 ASP B N 1
ATOM 5199 C CA . ASP B 1 91 ? -16.078 -28.703 6.891 1 94.25 91 ASP B CA 1
ATOM 5200 C C . ASP B 1 91 ? -16.812 -27.375 7.059 1 94.25 91 ASP B C 1
ATOM 5202 O O . ASP B 1 91 ? -16.344 -26.328 6.617 1 94.25 91 ASP B O 1
ATOM 5206 N N . ASN B 1 92 ? -17.984 -27.453 7.777 1 96 92 ASN B N 1
ATOM 5207 C CA . ASN B 1 92 ? -18.766 -26.297 8.219 1 96 92 ASN B CA 1
ATOM 5208 C C . ASN B 1 92 ? -19.172 -25.406 7.051 1 96 92 ASN B C 1
ATOM 5210 O O . ASN B 1 92 ? -19.031 -24.188 7.117 1 96 92 ASN B O 1
ATOM 5214 N N . PHE B 1 93 ? -19.562 -26.016 6.008 1 97.88 93 PHE B N 1
ATOM 5215 C CA . PHE B 1 93 ? -20.031 -25.234 4.871 1 97.88 93 PHE B CA 1
ATOM 5216 C C . PHE B 1 93 ? -21.516 -24.922 4.996 1 97.88 93 PHE B C 1
ATOM 5218 O O . PHE B 1 93 ? -22.312 -25.812 5.312 1 97.88 93 PHE B O 1
ATOM 5225 N N . GLY B 1 94 ? -21.891 -23.656 4.695 1 98.44 94 GLY B N 1
ATOM 5226 C CA . GLY B 1 94 ? -23.281 -23.234 4.652 1 98.44 94 GLY B CA 1
ATOM 5227 C C . GLY B 1 94 ? -23.453 -21.797 4.203 1 98.44 94 GLY B C 1
ATOM 5228 O O . GLY B 1 94 ? -22.547 -20.969 4.363 1 98.44 94 GLY B O 1
ATOM 5229 N N . VAL B 1 95 ? -24.562 -21.484 3.555 1 98.75 95 VAL B N 1
ATOM 5230 C CA . VAL B 1 95 ? -24.938 -20.141 3.166 1 98.75 95 VAL B CA 1
ATOM 5231 C C . VAL B 1 95 ? -26.281 -19.766 3.803 1 98.75 95 VAL B C 1
ATOM 5233 O O . VAL B 1 95 ? -27.219 -20.547 3.76 1 98.75 95 VAL B O 1
ATOM 5236 N N . TYR B 1 96 ? -26.359 -18.594 4.379 1 98.19 96 TYR B N 1
ATOM 5237 C CA . TYR B 1 96 ? -27.531 -18.156 5.117 1 98.19 96 TYR B CA 1
ATOM 5238 C C . TYR B 1 96 ? -27.953 -16.75 4.691 1 98.19 96 TYR B C 1
ATOM 5240 O O . TYR B 1 96 ? -27.141 -16 4.145 1 98.19 96 TYR B O 1
ATOM 5248 N N . ILE B 1 97 ? -29.172 -16.5 4.883 1 97.25 97 ILE B N 1
ATOM 5249 C CA . ILE B 1 97 ? -29.703 -15.18 4.559 1 97.25 97 ILE B CA 1
ATOM 5250 C C . ILE B 1 97 ? -30.406 -14.586 5.781 1 97.25 97 ILE B C 1
ATOM 5252 O O . ILE B 1 97 ? -31.156 -15.289 6.469 1 97.25 97 ILE B O 1
ATOM 5256 N N . ASP B 1 98 ? -30.047 -13.438 6.109 1 95.06 98 ASP B N 1
ATOM 5257 C CA . ASP B 1 98 ? -30.688 -12.664 7.172 1 95.06 98 ASP B CA 1
ATOM 5258 C C . ASP B 1 98 ? -31.672 -11.641 6.598 1 95.06 98 ASP B C 1
ATOM 5260 O O . ASP B 1 98 ? -31.25 -10.641 6.004 1 95.06 98 ASP B O 1
ATOM 5264 N N . ASN B 1 99 ? -32.938 -11.883 6.801 1 91.81 99 ASN B N 1
ATOM 5265 C CA . ASN B 1 99 ? -34 -10.977 6.316 1 91.81 99 ASN B CA 1
ATOM 5266 C C . ASN B 1 99 ? -34.438 -10.008 7.406 1 91.81 99 ASN B C 1
ATOM 5268 O O . ASN B 1 99 ? -34.219 -10.25 8.594 1 91.81 99 ASN B O 1
ATOM 5272 N N . TYR B 1 100 ? -35 -8.938 7.02 1 85.69 100 TYR B N 1
ATOM 5273 C CA . TYR B 1 100 ? -35.562 -7.961 7.941 1 85.69 100 TYR B CA 1
ATOM 5274 C C . TYR B 1 100 ? -36.844 -7.371 7.383 1 85.69 100 TYR B C 1
ATOM 5276 O O . TYR B 1 100 ? -37.156 -7.547 6.203 1 85.69 100 TYR B O 1
ATOM 5284 N N . ASP B 1 101 ? -37.594 -6.746 8.242 1 81.88 101 ASP B N 1
ATOM 5285 C CA . ASP B 1 101 ? -38.844 -6.078 7.828 1 81.88 101 ASP B CA 1
ATOM 5286 C C . ASP B 1 101 ? -38.531 -4.73 7.176 1 81.88 101 ASP B C 1
ATOM 5288 O O . ASP B 1 101 ? -38.062 -3.811 7.836 1 81.88 101 ASP B O 1
ATOM 5292 N N . CYS B 1 102 ? -38.656 -4.52 5.914 1 75.5 102 CYS B N 1
ATOM 5293 C CA . CYS B 1 102 ? -38.281 -3.277 5.242 1 75.5 102 CYS B CA 1
ATOM 5294 C C . CYS B 1 102 ? -39.531 -2.424 4.969 1 75.5 102 CYS B C 1
ATOM 5296 O O . CYS B 1 102 ? -39.406 -1.288 4.508 1 75.5 102 CYS B O 1
ATOM 5298 N N . ALA B 1 103 ? -40.688 -2.756 4.875 1 67.62 103 ALA B N 1
ATOM 5299 C CA . ALA B 1 103 ? -41.812 -1.864 4.664 1 67.62 103 ALA B CA 1
ATOM 5300 C C . ALA B 1 103 ? -42.875 -2.055 5.746 1 67.62 103 ALA B C 1
ATOM 5302 O O . ALA B 1 103 ? -43.156 -3.184 6.156 1 67.62 103 ALA B O 1
ATOM 5303 N N . ALA B 1 104 ? -43.219 -0.894 6.453 1 52 104 ALA B N 1
ATOM 5304 C CA . ALA B 1 104 ? -44.156 -0.787 7.559 1 52 104 ALA B CA 1
ATOM 5305 C C . ALA B 1 104 ? -45.531 -1.321 7.164 1 52 104 ALA B C 1
ATOM 5307 O O . ALA B 1 104 ? -46.281 -1.834 8.008 1 52 104 ALA B O 1
ATOM 5308 N N . ARG B 1 105 ? -45.875 -0.971 5.895 1 47 105 ARG B N 1
ATOM 5309 C CA . ARG B 1 105 ? -47.312 -1.16 5.746 1 47 105 ARG B CA 1
ATOM 5310 C C . ARG B 1 105 ? -47.656 -2.617 5.449 1 47 105 ARG B C 1
ATOM 5312 O O . ARG B 1 105 ? -48.625 -3.156 5.977 1 47 105 ARG B O 1
ATOM 5319 N N . ASP B 1 106 ? -47 -3.203 4.438 1 50.09 106 ASP B N 1
ATOM 5320 C CA . ASP B 1 106 ? -47.625 -4.461 4.027 1 50.09 106 ASP B CA 1
ATOM 5321 C C . ASP B 1 106 ? -46.719 -5.648 4.359 1 50.09 106 ASP B C 1
ATOM 5323 O O . ASP B 1 106 ? -46.844 -6.711 3.748 1 50.09 106 ASP B O 1
ATOM 5327 N N . ARG B 1 107 ? -45.844 -5.559 5.426 1 57.16 107 ARG B N 1
ATOM 5328 C CA . ARG B 1 107 ? -45.188 -6.703 6.027 1 57.16 107 ARG B CA 1
ATOM 5329 C C . ARG B 1 107 ? -44.25 -7.379 5.023 1 57.16 107 ARG B C 1
ATOM 5331 O O . ARG B 1 107 ? -44.219 -8.609 4.918 1 57.16 107 ARG B O 1
ATOM 5338 N N . VAL B 1 108 ? -43.656 -6.633 4.168 1 73.88 108 VAL B N 1
ATOM 5339 C CA . VAL B 1 108 ? -42.719 -7.227 3.225 1 73.88 108 VAL B CA 1
ATOM 5340 C C . VAL B 1 108 ? -41.312 -7.277 3.848 1 73.88 108 VAL B C 1
ATOM 5342 O O . VAL B 1 108 ? -40.969 -6.422 4.66 1 73.88 108 VAL B O 1
ATOM 5345 N N . SER B 1 109 ? -40.656 -8.461 3.574 1 84.81 109 SER B N 1
ATOM 5346 C CA . SER B 1 109 ? -39.312 -8.656 4.074 1 84.81 109 SER B CA 1
ATOM 5347 C C . SER B 1 109 ? -38.281 -8.469 2.965 1 84.81 109 SER B C 1
ATOM 5349 O O . SER B 1 109 ? -38.594 -8.617 1.783 1 84.81 109 SER B O 1
ATOM 5351 N N . CYS B 1 110 ? -37.156 -8.008 3.391 1 85.38 110 CYS B N 1
ATOM 5352 C CA . CYS B 1 110 ? -36.031 -7.828 2.475 1 85.38 110 CYS B CA 1
ATOM 5353 C C . CYS B 1 110 ? -34.75 -8.477 3.025 1 85.38 110 CYS B C 1
ATOM 5355 O O . CYS B 1 110 ? -34.625 -8.625 4.238 1 85.38 110 CYS B O 1
ATOM 5357 N N . PRO B 1 111 ? -33.938 -8.922 2.082 1 89.25 111 PRO B N 1
ATOM 5358 C CA . PRO B 1 111 ? -32.688 -9.477 2.572 1 89.25 111 PRO B CA 1
ATOM 5359 C C . PRO B 1 111 ? -31.75 -8.414 3.146 1 89.25 111 PRO B C 1
ATOM 5361 O O . PRO B 1 111 ? -31.547 -7.367 2.523 1 89.25 111 PRO B O 1
ATOM 5364 N N . ARG B 1 112 ? -31.203 -8.664 4.309 1 90.38 112 ARG B N 1
ATOM 5365 C CA . ARG B 1 112 ? -30.281 -7.742 4.969 1 90.38 112 ARG B CA 1
ATOM 5366 C C . ARG B 1 112 ? -28.828 -8.188 4.789 1 90.38 112 ARG B C 1
ATOM 5368 O O . ARG B 1 112 ? -27.984 -7.398 4.355 1 90.38 112 ARG B O 1
ATOM 5375 N N . ASP B 1 113 ? -28.578 -9.492 5.207 1 94.56 113 ASP B N 1
ATOM 5376 C CA . ASP B 1 113 ? -27.234 -10.031 5.148 1 94.56 113 ASP B CA 1
ATOM 5377 C C . ASP B 1 113 ? -27.219 -11.398 4.473 1 94.56 113 ASP B C 1
ATOM 5379 O O . ASP B 1 113 ? -28.156 -12.188 4.633 1 94.56 113 ASP B O 1
ATOM 5383 N N . ILE B 1 114 ? -26.172 -11.578 3.705 1 97.88 114 ILE B N 1
ATOM 5384 C CA . ILE B 1 114 ? -25.859 -12.961 3.342 1 97.88 114 ILE B CA 1
ATOM 5385 C C . ILE B 1 114 ? -24.656 -13.445 4.145 1 97.88 114 ILE B C 1
ATOM 5387 O O . ILE B 1 114 ? -23.703 -12.688 4.367 1 97.88 114 ILE B O 1
ATOM 5391 N N . ILE B 1 115 ? -24.734 -14.609 4.691 1 98.12 115 ILE B N 1
ATOM 5392 C CA . ILE B 1 115 ? -23.703 -15.18 5.551 1 98.12 115 ILE B CA 1
ATOM 5393 C C . ILE B 1 115 ? -23.172 -16.469 4.938 1 98.12 115 ILE B C 1
ATOM 5395 O O . ILE B 1 115 ? -23.938 -17.359 4.574 1 98.12 115 ILE B O 1
ATOM 5399 N N . VAL B 1 116 ? -21.891 -16.547 4.777 1 98.62 116 VAL B N 1
ATOM 5400 C CA . VAL B 1 116 ? -21.234 -17.75 4.258 1 98.62 116 VAL B CA 1
ATOM 5401 C C . VAL B 1 116 ? -20.297 -18.328 5.316 1 98.62 116 VAL B C 1
ATOM 5403 O O . VAL B 1 116 ? -19.438 -17.609 5.84 1 98.62 116 VAL B O 1
ATOM 5406 N N . ARG B 1 117 ? -20.5 -19.562 5.59 1 98.06 117 ARG B N 1
ATOM 5407 C CA . ARG B 1 117 ? -19.625 -20.266 6.52 1 98.06 117 ARG B CA 1
ATOM 5408 C C . ARG B 1 117 ? -18.781 -21.297 5.793 1 98.06 117 ARG B C 1
ATOM 5410 O O . ARG B 1 117 ? -19.266 -21.984 4.895 1 98.06 117 ARG B O 1
ATOM 5417 N N . HIS B 1 118 ? -17.516 -21.328 6.059 1 97.62 118 HIS B N 1
ATOM 5418 C CA . HIS B 1 118 ? -16.578 -22.312 5.516 1 97.62 118 HIS B CA 1
ATOM 5419 C C . HIS B 1 118 ? -15.414 -22.531 6.465 1 97.62 118 HIS B C 1
ATOM 5421 O O . HIS B 1 118 ? -14.656 -21.609 6.758 1 97.62 118 HIS B O 1
ATOM 5427 N N . GLU B 1 119 ? -15.281 -23.734 6.938 1 95.81 119 GLU B N 1
ATOM 5428 C CA . GLU B 1 119 ? -14.227 -24.078 7.883 1 95.81 119 GLU B CA 1
ATOM 5429 C C . GLU B 1 119 ? -14.258 -23.188 9.109 1 95.81 119 GLU B C 1
ATOM 5431 O O . GLU B 1 119 ? -15.281 -23.109 9.805 1 95.81 119 GLU B O 1
ATOM 5436 N N . SER B 1 120 ? -13.258 -22.344 9.273 1 95 120 SER B N 1
ATOM 5437 C CA . SER B 1 120 ? -13.195 -21.531 10.484 1 95 120 SER B CA 1
ATOM 5438 C C . SER B 1 120 ? -13.719 -20.125 10.234 1 95 120 SER B C 1
ATOM 5440 O O . SER B 1 120 ? -13.758 -19.297 11.148 1 95 120 SER B O 1
ATOM 5442 N N . GLN B 1 121 ? -14.219 -19.891 9.055 1 97.12 121 GLN B N 1
ATOM 5443 C CA . GLN B 1 121 ? -14.57 -18.516 8.711 1 97.12 121 GLN B CA 1
ATOM 5444 C C . GLN B 1 121 ? -16.078 -18.344 8.586 1 97.12 121 GLN B C 1
ATOM 5446 O O . GLN B 1 121 ? -16.766 -19.219 8.062 1 97.12 121 GLN B O 1
ATOM 5451 N N . THR B 1 122 ? -16.562 -17.297 9.141 1 97.56 122 THR B N 1
ATOM 5452 C CA . THR B 1 122 ? -17.906 -16.797 8.914 1 97.56 122 THR B CA 1
ATOM 5453 C C . THR B 1 122 ? -17.859 -15.43 8.219 1 97.56 122 THR B C 1
ATOM 5455 O O . THR B 1 122 ? -17.469 -14.43 8.82 1 97.56 122 THR B O 1
ATOM 5458 N N . ILE B 1 123 ? -18.25 -15.398 7.023 1 98.44 123 ILE B N 1
ATOM 5459 C CA . ILE B 1 123 ? -18.219 -14.18 6.219 1 98.44 123 ILE B CA 1
ATOM 5460 C C . ILE B 1 123 ? -19.625 -13.578 6.148 1 98.44 123 ILE B C 1
ATOM 5462 O O . ILE B 1 123 ? -20.578 -14.266 5.781 1 98.44 123 ILE B O 1
ATOM 5466 N N . ARG B 1 124 ? -19.75 -12.375 6.488 1 98 124 ARG B N 1
ATOM 5467 C CA . ARG B 1 124 ? -21.031 -11.664 6.434 1 98 124 ARG B CA 1
ATOM 5468 C C . ARG B 1 124 ? -20.953 -10.453 5.504 1 98 124 ARG B C 1
ATOM 5470 O O . ARG B 1 124 ? -20.094 -9.586 5.688 1 98 124 ARG B O 1
ATOM 5477 N N . ILE B 1 125 ? -21.719 -10.438 4.48 1 98.38 125 ILE B N 1
ATOM 5478 C CA . ILE B 1 125 ? -21.938 -9.258 3.643 1 98.38 125 ILE B CA 1
ATOM 5479 C C . ILE B 1 125 ? -23.266 -8.602 4.012 1 98.38 125 ILE B C 1
ATOM 5481 O O . ILE B 1 125 ? -24.328 -9.148 3.73 1 98.38 125 ILE B O 1
ATOM 5485 N N . GLY B 1 126 ? -23.109 -7.406 4.609 1 96.31 126 GLY B N 1
ATOM 5486 C CA . GLY B 1 126 ? -24.281 -6.82 5.215 1 96.31 126 GLY B CA 1
ATOM 5487 C C . GLY B 1 126 ? -24.641 -5.461 4.645 1 96.31 126 GLY B C 1
ATOM 5488 O O . GLY B 1 126 ? -23.75 -4.656 4.355 1 96.31 126 GLY B O 1
ATOM 5489 N N . LEU B 1 127 ? -25.922 -5.27 4.523 1 93.31 127 LEU B N 1
ATOM 5490 C CA . LEU B 1 127 ? -26.469 -3.979 4.109 1 93.31 127 LEU B CA 1
ATOM 5491 C C . LEU B 1 127 ? -26.516 -3.01 5.285 1 93.31 127 LEU B C 1
ATOM 5493 O O . LEU B 1 127 ? -27.312 -3.197 6.215 1 93.31 127 LEU B O 1
ATOM 5497 N N . LYS B 1 128 ? -25.734 -1.987 5.25 1 90.94 128 LYS B N 1
ATOM 5498 C CA . LYS B 1 128 ? -25.719 -0.983 6.312 1 90.94 128 LYS B CA 1
ATOM 5499 C C . LYS B 1 128 ? -26.844 0.036 6.113 1 90.94 128 LYS B C 1
ATOM 5501 O O . LYS B 1 128 ? -27.578 0.345 7.051 1 90.94 128 LYS B O 1
ATOM 5506 N N . THR B 1 129 ? -26.859 0.566 4.855 1 87.5 129 THR B N 1
ATOM 5507 C CA . THR B 1 129 ? -27.938 1.477 4.477 1 87.5 129 THR B CA 1
ATOM 5508 C C . THR B 1 129 ? -28.484 1.131 3.09 1 87.5 129 THR B C 1
ATOM 5510 O O . THR B 1 129 ? -27.703 0.794 2.186 1 87.5 129 THR B O 1
ATOM 5513 N N . PRO B 1 130 ? -29.734 1.225 2.971 1 82.44 130 PRO B N 1
ATOM 5514 C CA . PRO B 1 130 ? -30.328 0.877 1.677 1 82.44 130 PRO B CA 1
ATOM 5515 C C . PRO B 1 130 ? -30.266 2.027 0.673 1 82.44 130 PRO B C 1
ATOM 5517 O O . PRO B 1 130 ? -30.234 1.792 -0.538 1 82.44 130 PRO B O 1
ATOM 5520 N N . ILE B 1 131 ? -30.391 3.312 1.173 1 77.25 131 ILE B N 1
ATOM 5521 C CA . ILE B 1 131 ? -30.359 4.477 0.296 1 77.25 131 ILE B CA 1
ATOM 5522 C C . ILE B 1 131 ? -29.438 5.547 0.884 1 77.25 131 ILE B C 1
ATOM 5524 O O . ILE B 1 131 ? -29.766 6.156 1.908 1 77.25 131 ILE B O 1
ATOM 5528 N N . PRO B 1 132 ? -28.344 5.828 0.282 1 80.38 132 PRO B N 1
ATOM 5529 C CA . PRO B 1 132 ? -27.703 5.035 -0.773 1 80.38 132 PRO B CA 1
ATOM 5530 C C . PRO B 1 132 ? -27.188 3.691 -0.27 1 80.38 132 PRO B C 1
ATOM 5532 O O . PRO B 1 132 ? -26.891 3.545 0.918 1 80.38 132 PRO B O 1
ATOM 5535 N N . VAL B 1 133 ? -27.156 2.789 -1.111 1 84.94 133 VAL B N 1
ATOM 5536 C CA . VAL B 1 133 ? -26.75 1.44 -0.735 1 84.94 133 VAL B CA 1
ATOM 5537 C C . VAL B 1 133 ? -25.328 1.466 -0.18 1 84.94 133 VAL B C 1
ATOM 5539 O O . VAL B 1 133 ? -24.422 2.029 -0.8 1 84.94 133 VAL B O 1
ATOM 5542 N N . SER B 1 134 ? -25.188 0.956 0.975 1 91 134 SER B N 1
ATOM 5543 C CA . SER B 1 134 ? -23.891 0.786 1.618 1 91 134 SER B CA 1
ATOM 5544 C C . SER B 1 134 ? -23.734 -0.621 2.186 1 91 134 SER B C 1
ATOM 5546 O O . SER B 1 134 ? -24.562 -1.068 2.984 1 91 134 SER B O 1
ATOM 5548 N N . ILE B 1 135 ? -22.75 -1.287 1.748 1 95.25 135 ILE B N 1
ATOM 5549 C CA . ILE B 1 135 ? -22.531 -2.676 2.133 1 95.25 135 ILE B CA 1
ATOM 5550 C C . ILE B 1 135 ? -21.219 -2.799 2.895 1 95.25 135 ILE B C 1
ATOM 5552 O O . ILE B 1 135 ? -20.234 -2.133 2.559 1 95.25 135 ILE B O 1
ATOM 5556 N N . GLN B 1 136 ? -21.234 -3.58 3.926 1 95.94 136 GLN B N 1
ATOM 5557 C CA . GLN B 1 136 ? -20.062 -3.842 4.742 1 95.94 136 GLN B CA 1
ATOM 5558 C C . GLN B 1 136 ? -19.766 -5.34 4.824 1 95.94 136 GLN B C 1
ATOM 5560 O O . GLN B 1 136 ? -20.688 -6.148 4.961 1 95.94 136 GLN B O 1
ATOM 5565 N N . VAL B 1 137 ? -18.531 -5.68 4.766 1 97.94 137 VAL B N 1
ATOM 5566 C CA . VAL B 1 137 ? -18.109 -7.074 4.855 1 97.94 137 VAL B CA 1
ATOM 5567 C C . VAL B 1 137 ? -17.406 -7.32 6.191 1 97.94 137 VAL B C 1
ATOM 5569 O O . VAL B 1 137 ? -16.578 -6.516 6.621 1 97.94 137 VAL B O 1
ATOM 5572 N N . SER B 1 138 ? -17.734 -8.414 6.859 1 97.62 138 SER B N 1
ATOM 5573 C CA . SER B 1 138 ? -17.047 -8.836 8.07 1 97.62 138 SER B CA 1
ATOM 5574 C C . SER B 1 138 ? -16.672 -10.312 8.008 1 97.62 138 SER B C 1
ATOM 5576 O O . SER B 1 138 ? -17.375 -11.109 7.391 1 97.62 138 SER B O 1
ATOM 5578 N N . VAL B 1 139 ? -15.617 -10.664 8.531 1 97.75 139 VAL B N 1
ATOM 5579 C CA . VAL B 1 139 ? -15.156 -12.047 8.688 1 97.75 139 VAL B CA 1
ATOM 5580 C C . VAL B 1 139 ? -14.93 -12.344 10.172 1 97.75 139 VAL B C 1
ATOM 5582 O O . VAL B 1 139 ? -14.109 -11.688 10.82 1 97.75 139 VAL B O 1
ATOM 5585 N N . ASN B 1 140 ? -15.68 -13.281 10.672 1 96.62 140 ASN B N 1
ATOM 5586 C CA . ASN B 1 140 ? -15.633 -13.617 12.086 1 96.62 140 ASN B CA 1
ATOM 5587 C C . ASN B 1 140 ? -15.875 -12.383 12.961 1 96.62 140 ASN B C 1
ATOM 5589 O O . ASN B 1 140 ? -15.133 -12.125 13.906 1 96.62 140 ASN B O 1
ATOM 5593 N N . ASN B 1 141 ? -16.719 -11.531 12.539 1 94.31 141 ASN B N 1
ATOM 5594 C CA . ASN B 1 141 ? -17.25 -10.375 13.258 1 94.31 141 ASN B CA 1
ATOM 5595 C C . ASN B 1 141 ? -16.266 -9.211 13.234 1 94.31 141 ASN B C 1
ATOM 5597 O O . ASN B 1 141 ? -16.438 -8.242 13.977 1 94.31 141 ASN B O 1
ATOM 5601 N N . GLU B 1 142 ? -15.266 -9.32 12.445 1 95.44 142 GLU B N 1
ATOM 5602 C CA . GLU B 1 142 ? -14.344 -8.203 12.234 1 95.44 142 GLU B CA 1
ATOM 5603 C C . GLU B 1 142 ? -14.547 -7.59 10.852 1 95.44 142 GLU B C 1
ATOM 5605 O O . GLU B 1 142 ? -14.531 -8.297 9.844 1 95.44 142 GLU B O 1
ATOM 5610 N N . ILE B 1 143 ? -14.711 -6.281 10.883 1 97.12 143 ILE B N 1
ATOM 5611 C CA . ILE B 1 143 ? -14.922 -5.59 9.617 1 97.12 143 ILE B CA 1
ATOM 5612 C C . ILE B 1 143 ? -13.648 -5.676 8.766 1 97.12 143 ILE B C 1
ATOM 5614 O O . ILE B 1 143 ? -12.547 -5.43 9.258 1 97.12 143 ILE B O 1
ATOM 5618 N N . VAL B 1 144 ? -13.766 -6.055 7.516 1 97.56 144 VAL B N 1
ATOM 5619 C CA . VAL B 1 144 ? -12.625 -6.168 6.613 1 97.56 144 VAL B CA 1
ATOM 5620 C C . VAL B 1 144 ? -12.859 -5.312 5.371 1 97.56 144 VAL B C 1
ATOM 5622 O O . VAL B 1 144 ? -13.984 -4.863 5.125 1 97.56 144 VAL B O 1
ATOM 5625 N N . ALA B 1 145 ? -11.781 -4.98 4.742 1 96.38 145 ALA B N 1
ATOM 5626 C CA . ALA B 1 145 ? -11.883 -4.301 3.453 1 96.38 145 ALA B CA 1
ATOM 5627 C C . ALA B 1 145 ? -11.766 -5.297 2.301 1 96.38 145 ALA B C 1
ATOM 5629 O O . ALA B 1 145 ? -11.281 -6.414 2.482 1 96.38 145 ALA B O 1
ATOM 5630 N N . THR B 1 146 ? -12.289 -4.914 1.138 1 96.44 146 THR B N 1
ATOM 5631 C CA . THR B 1 146 ? -12.203 -5.766 -0.043 1 96.44 146 THR B CA 1
ATOM 5632 C C . THR B 1 146 ? -11.188 -5.211 -1.04 1 96.44 146 THR B C 1
ATOM 5634 O O . THR B 1 146 ? -11 -3.994 -1.127 1 96.44 146 THR B O 1
ATOM 5637 N N . PRO B 1 147 ? -10.539 -6.129 -1.734 1 96.56 147 PRO B N 1
ATOM 5638 C CA . PRO B 1 147 ? -10.68 -7.59 -1.689 1 96.56 147 PRO B CA 1
ATOM 5639 C C . PRO B 1 147 ? -10.078 -8.195 -0.426 1 96.56 147 PRO B C 1
ATOM 5641 O O . PRO B 1 147 ? -9.188 -7.602 0.191 1 96.56 147 PRO B O 1
ATOM 5644 N N . TYR B 1 148 ? -10.625 -9.219 -0.039 1 96.81 148 TYR B N 1
ATOM 5645 C CA . TYR B 1 148 ? -10.156 -10.023 1.085 1 96.81 148 TYR B CA 1
ATOM 5646 C C . TYR B 1 148 ? -9.844 -11.453 0.645 1 96.81 148 TYR B C 1
ATOM 5648 O O . TYR B 1 148 ? -10.664 -12.094 -0.013 1 96.81 148 TYR B O 1
ATOM 5656 N N . LYS B 1 149 ? -8.672 -11.914 0.899 1 94.25 149 LYS B N 1
ATOM 5657 C CA . LYS B 1 149 ? -8.273 -13.273 0.54 1 94.25 149 LYS B CA 1
ATOM 5658 C C . LYS B 1 149 ? -7.527 -13.945 1.687 1 94.25 149 LYS B C 1
ATOM 5660 O O . LYS B 1 149 ? -6.434 -13.516 2.064 1 94.25 149 LYS B O 1
ATOM 5665 N N . LYS B 1 150 ? -8.117 -14.969 2.186 1 91.44 150 LYS B N 1
ATOM 5666 C CA . LYS B 1 150 ? -7.496 -15.711 3.277 1 91.44 150 LYS B CA 1
ATOM 5667 C C . LYS B 1 150 ? -8.102 -17.109 3.398 1 91.44 150 LYS B C 1
ATOM 5669 O O . LYS B 1 150 ? -9.312 -17.281 3.264 1 91.44 150 LYS B O 1
ATOM 5674 N N . TYR B 1 151 ? -7.254 -18.094 3.621 1 89.62 151 TYR B N 1
ATOM 5675 C CA . TYR B 1 151 ? -7.645 -19.469 3.926 1 89.62 151 TYR B CA 1
ATOM 5676 C C . TYR B 1 151 ? -8.594 -20.016 2.865 1 89.62 151 TYR B C 1
ATOM 5678 O O . TYR B 1 151 ? -9.641 -20.578 3.189 1 89.62 151 TYR B O 1
ATOM 5686 N N . GLY B 1 152 ? -8.391 -19.703 1.708 1 91.62 152 GLY B N 1
ATOM 5687 C CA . GLY B 1 152 ? -9.078 -20.328 0.583 1 91.62 152 GLY B CA 1
ATOM 5688 C C . GLY B 1 152 ? -10.352 -19.594 0.195 1 91.62 152 GLY B C 1
ATOM 5689 O O . GLY B 1 152 ? -11.102 -20.062 -0.667 1 91.62 152 GLY B O 1
ATOM 5690 N N . VAL B 1 153 ? -10.633 -18.516 0.854 1 96 153 VAL B N 1
ATOM 5691 C CA . VAL B 1 153 ? -11.812 -17.719 0.534 1 96 153 VAL B CA 1
ATOM 5692 C C . VAL B 1 153 ? -11.398 -16.359 -0.022 1 96 153 VAL B C 1
ATOM 5694 O O . VAL B 1 153 ? -10.43 -15.766 0.448 1 96 153 VAL B O 1
ATOM 5697 N N . THR B 1 154 ? -12.117 -15.961 -1.007 1 96.62 154 THR B N 1
ATOM 5698 C CA . THR B 1 154 ? -11.906 -14.641 -1.578 1 96.62 154 THR B CA 1
ATOM 5699 C C . THR B 1 154 ? -13.203 -13.844 -1.594 1 96.62 154 THR B C 1
ATOM 5701 O O . THR B 1 154 ? -14.258 -14.367 -1.963 1 96.62 154 THR B O 1
ATOM 5704 N N . VAL B 1 155 ? -13.148 -12.617 -1.141 1 98 155 VAL B N 1
ATOM 5705 C CA . VAL B 1 155 ? -14.273 -11.688 -1.196 1 98 155 VAL B CA 1
ATOM 5706 C C . VAL B 1 155 ? -13.883 -10.453 -2 1 98 155 VAL B C 1
ATOM 5708 O O . VAL B 1 155 ? -12.852 -9.828 -1.734 1 98 155 VAL B O 1
ATOM 5711 N N . TYR B 1 156 ? -14.641 -10.133 -2.957 1 96.94 156 TYR B N 1
ATOM 5712 C CA . TYR B 1 156 ? -14.305 -8.969 -3.77 1 96.94 156 TYR B CA 1
ATOM 5713 C C . TYR B 1 156 ? -15.555 -8.336 -4.367 1 96.94 156 TYR B C 1
ATOM 5715 O O . TYR B 1 156 ? -16.656 -8.883 -4.238 1 96.94 156 TYR B O 1
ATOM 5723 N N . ARG B 1 157 ? -15.375 -7.203 -4.941 1 95.62 157 ARG B N 1
ATOM 5724 C CA . ARG B 1 157 ? -16.469 -6.504 -5.602 1 95.62 157 ARG B CA 1
ATOM 5725 C C . ARG B 1 157 ? -16.438 -6.73 -7.109 1 95.62 157 ARG B C 1
ATOM 5727 O O . ARG B 1 157 ? -15.359 -6.746 -7.715 1 95.62 157 ARG B O 1
ATOM 5734 N N . SER B 1 158 ? -17.531 -6.91 -7.699 1 95.19 158 SER B N 1
ATOM 5735 C CA . SER B 1 158 ? -17.75 -7.07 -9.133 1 95.19 158 SER B CA 1
ATOM 5736 C C . SER B 1 158 ? -18.969 -6.289 -9.609 1 95.19 158 SER B C 1
ATOM 5738 O O . SER B 1 158 ? -20.094 -6.77 -9.508 1 95.19 158 SER B O 1
ATOM 5740 N N . GLY B 1 159 ? -18.688 -5.133 -10.203 1 94.56 159 GLY B N 1
ATOM 5741 C CA . GLY B 1 159 ? -19.797 -4.23 -10.469 1 94.56 159 GLY B CA 1
ATOM 5742 C C . GLY B 1 159 ? -20.516 -3.787 -9.219 1 94.56 159 GLY B C 1
ATOM 5743 O O . GLY B 1 159 ? -19.891 -3.297 -8.273 1 94.56 159 GLY B O 1
ATOM 5744 N N . ILE B 1 160 ? -21.797 -4.043 -9.203 1 94.81 160 ILE B N 1
ATOM 5745 C CA . ILE B 1 160 ? -22.578 -3.643 -8.039 1 94.81 160 ILE B CA 1
ATOM 5746 C C . ILE B 1 160 ? -22.609 -4.777 -7.02 1 94.81 160 ILE B C 1
ATOM 5748 O O . ILE B 1 160 ? -23.156 -4.625 -5.926 1 94.81 160 ILE B O 1
ATOM 5752 N N . ASN B 1 161 ? -21.953 -5.879 -7.336 1 96.19 161 ASN B N 1
ATOM 5753 C CA . ASN B 1 161 ? -22.062 -7.074 -6.508 1 96.19 161 ASN B CA 1
ATOM 5754 C C . ASN B 1 161 ? -20.844 -7.23 -5.59 1 96.19 161 ASN B C 1
ATOM 5756 O O . ASN B 1 161 ? -19.75 -6.809 -5.938 1 96.19 161 ASN B O 1
ATOM 5760 N N . TYR B 1 162 ? -21.156 -7.781 -4.457 1 97.75 162 TYR B N 1
ATOM 5761 C CA . TYR B 1 162 ? -20.125 -8.414 -3.635 1 97.75 162 TYR B CA 1
ATOM 5762 C C . TYR B 1 162 ? -20.109 -9.922 -3.85 1 97.75 162 TYR B C 1
ATOM 5764 O O . TYR B 1 162 ? -21.156 -10.555 -3.943 1 97.75 162 TYR B O 1
ATOM 5772 N N . VAL B 1 163 ? -18.938 -10.469 -3.986 1 97.62 163 VAL B N 1
ATOM 5773 C CA . VAL B 1 163 ? -18.812 -11.867 -4.371 1 97.62 163 VAL B CA 1
ATOM 5774 C C . VAL B 1 163 ? -17.969 -12.617 -3.344 1 97.62 163 VAL B C 1
ATOM 5776 O O . VAL B 1 163 ? -16.906 -12.125 -2.926 1 97.62 163 VAL B O 1
ATOM 5779 N N . VAL B 1 164 ? -18.406 -13.734 -2.895 1 98.5 164 VAL B N 1
ATOM 5780 C CA . VAL B 1 164 ? -17.625 -14.688 -2.115 1 98.5 164 VAL B CA 1
ATOM 5781 C C . VAL B 1 164 ? -17.297 -15.906 -2.971 1 98.5 164 VAL B C 1
ATOM 5783 O O . VAL B 1 164 ? -18.203 -16.578 -3.479 1 98.5 164 VAL B O 1
ATOM 5786 N N . GLU B 1 165 ? -16.031 -16.172 -3.125 1 97.75 165 GLU B N 1
ATOM 5787 C CA . GLU B 1 165 ? -15.586 -17.328 -3.881 1 97.75 165 GLU B CA 1
ATOM 5788 C C . GLU B 1 165 ? -14.773 -18.281 -3.01 1 97.75 165 GLU B C 1
ATOM 5790 O O . GLU B 1 165 ? -13.961 -17.844 -2.191 1 97.75 165 GLU B O 1
ATOM 5795 N N . ILE B 1 166 ? -15.078 -19.5 -3.119 1 97.75 166 ILE B N 1
ATOM 5796 C CA . ILE B 1 166 ? -14.289 -20.594 -2.553 1 97.75 166 ILE B CA 1
ATOM 5797 C C . ILE B 1 166 ? -13.773 -21.484 -3.674 1 97.75 166 ILE B C 1
ATOM 5799 O O . ILE B 1 166 ? -14.445 -22.438 -4.074 1 97.75 166 ILE B O 1
ATOM 5803 N N . PRO B 1 167 ? -12.586 -21.219 -4.094 1 95.44 167 PRO B N 1
ATOM 5804 C CA . PRO B 1 167 ? -12.07 -21.875 -5.293 1 95.44 167 PRO B CA 1
ATOM 5805 C C . PRO B 1 167 ? -12.055 -23.391 -5.164 1 95.44 167 PRO B C 1
ATOM 5807 O O . PRO B 1 167 ? -12.43 -24.109 -6.102 1 95.44 167 PRO B O 1
ATOM 5810 N N . GLU B 1 168 ? -11.703 -23.922 -4.062 1 95.25 168 GLU B N 1
ATOM 5811 C CA . GLU B 1 168 ? -11.641 -25.359 -3.865 1 95.25 168 GLU B CA 1
ATOM 5812 C C . GLU B 1 168 ? -13 -26.016 -4.082 1 95.25 168 GLU B C 1
ATOM 5814 O O . GLU B 1 168 ? -13.078 -27.172 -4.52 1 95.25 168 GLU B O 1
ATOM 5819 N N . LEU B 1 169 ? -14.047 -25.219 -3.842 1 97.25 169 LEU B N 1
ATOM 5820 C CA . LEU B 1 169 ? -15.414 -25.719 -3.988 1 97.25 169 LEU B CA 1
ATOM 5821 C C . LEU B 1 169 ? -16.047 -25.203 -5.277 1 97.25 169 LEU B C 1
ATOM 5823 O O . LEU B 1 169 ? -17.188 -25.547 -5.594 1 97.25 169 LEU B O 1
ATOM 5827 N N . GLU B 1 170 ? -15.312 -24.375 -5.93 1 96.38 170 GLU B N 1
ATOM 5828 C CA . GLU B 1 170 ? -15.859 -23.688 -7.09 1 96.38 170 GLU B CA 1
ATOM 5829 C C . GLU B 1 170 ? -17.188 -23.016 -6.762 1 96.38 170 GLU B C 1
ATOM 5831 O O . GLU B 1 170 ? -18.125 -23.047 -7.562 1 96.38 170 GLU B O 1
ATOM 5836 N N . ALA B 1 171 ? -17.281 -22.516 -5.562 1 97.88 171 ALA B N 1
ATOM 5837 C CA . ALA B 1 171 ? -18.484 -21.844 -5.094 1 97.88 171 ALA B CA 1
ATOM 5838 C C . ALA B 1 171 ? -18.422 -20.344 -5.387 1 97.88 171 ALA B C 1
ATOM 5840 O O . ALA B 1 171 ? -17.375 -19.719 -5.246 1 97.88 171 ALA B O 1
ATOM 5841 N N . ASN B 1 172 ? -19.484 -19.844 -5.816 1 97.19 172 ASN B N 1
ATOM 5842 C CA . ASN B 1 172 ? -19.625 -18.422 -6.109 1 97.19 172 ASN B CA 1
ATOM 5843 C C . ASN B 1 172 ? -20.922 -17.859 -5.531 1 97.19 172 ASN B C 1
ATOM 5845 O O . ASN B 1 172 ? -22.016 -18.219 -5.965 1 97.19 172 ASN B O 1
ATOM 5849 N N . ILE B 1 173 ? -20.828 -17 -4.566 1 98.38 173 ILE B N 1
ATOM 5850 C CA . ILE B 1 173 ? -21.969 -16.375 -3.904 1 98.38 173 ILE B CA 1
ATOM 5851 C C . ILE B 1 173 ? -21.938 -14.867 -4.121 1 98.38 173 ILE B C 1
ATOM 5853 O O . ILE B 1 173 ? -20.922 -14.211 -3.844 1 98.38 173 ILE B O 1
ATOM 5857 N N . THR B 1 174 ? -23.016 -14.375 -4.629 1 97 174 THR B N 1
ATOM 5858 C CA . THR B 1 174 ? -23.078 -12.953 -4.938 1 97 174 THR B CA 1
ATOM 5859 C C . THR B 1 174 ? -24.203 -12.281 -4.16 1 97 174 THR B C 1
ATOM 5861 O O . THR B 1 174 ? -25.25 -12.891 -3.918 1 97 174 THR B O 1
ATOM 5864 N N . TYR B 1 175 ? -24 -11.062 -3.732 1 96.94 175 TYR B N 1
ATOM 5865 C CA . TYR B 1 175 ? -24.969 -10.266 -3.002 1 96.94 175 TYR B CA 1
ATOM 5866 C C . TYR B 1 175 ? -24.766 -8.781 -3.244 1 96.94 175 TYR B C 1
ATOM 5868 O O . TYR B 1 175 ? -23.625 -8.305 -3.283 1 96.94 175 TYR B O 1
ATOM 5876 N N . ASN B 1 176 ? -25.875 -8.016 -3.41 1 94.44 176 ASN B N 1
ATOM 5877 C CA . ASN B 1 176 ? -25.703 -6.586 -3.648 1 94.44 176 ASN B CA 1
ATOM 5878 C C . ASN B 1 176 ? -26.703 -5.758 -2.844 1 94.44 176 ASN B C 1
ATOM 5880 O O . ASN B 1 176 ? -26.922 -4.582 -3.143 1 94.44 176 ASN B O 1
ATOM 5884 N N . GLY B 1 177 ? -27.312 -6.395 -1.819 1 91.31 177 GLY B N 1
ATOM 5885 C CA . GLY B 1 177 ? -28.266 -5.68 -0.974 1 91.31 177 GLY B CA 1
ATOM 5886 C C . GLY B 1 177 ? -29.703 -5.898 -1.378 1 91.31 177 GLY B C 1
ATOM 5887 O O . GLY B 1 177 ? -30.625 -5.738 -0.562 1 91.31 177 GLY B O 1
ATOM 5888 N N . MET B 1 178 ? -29.906 -6.328 -2.641 1 86.88 178 MET B N 1
ATOM 5889 C CA . MET B 1 178 ? -31.25 -6.52 -3.17 1 86.88 178 MET B CA 1
ATOM 5890 C C . MET B 1 178 ? -31.438 -7.941 -3.691 1 86.88 178 MET B C 1
ATOM 5892 O O . MET B 1 178 ? -32.562 -8.477 -3.674 1 86.88 178 MET B O 1
ATOM 5896 N N . ASP B 1 179 ? -30.406 -8.438 -4.18 1 92.38 179 ASP B N 1
ATOM 5897 C CA . ASP B 1 179 ? -30.453 -9.766 -4.773 1 92.38 179 ASP B CA 1
ATOM 5898 C C . ASP B 1 179 ? -29.234 -10.594 -4.367 1 92.38 179 ASP B C 1
ATOM 5900 O O . ASP B 1 179 ? -28.203 -10.039 -3.998 1 92.38 179 ASP B O 1
ATOM 5904 N N . PHE B 1 180 ? -29.469 -11.898 -4.406 1 96.12 180 PHE B N 1
ATOM 5905 C CA . PHE B 1 180 ? -28.344 -12.797 -4.184 1 96.12 180 PHE B CA 1
ATOM 5906 C C . PHE B 1 180 ? -28.406 -13.984 -5.141 1 96.12 180 PHE B C 1
ATOM 5908 O O . PHE B 1 180 ? -29.453 -14.25 -5.746 1 96.12 180 PHE B O 1
ATOM 5915 N N . SER B 1 181 ? -27.281 -14.562 -5.328 1 96.75 181 SER B N 1
ATOM 5916 C CA . SER B 1 181 ? -27.172 -15.805 -6.086 1 96.75 181 SER B CA 1
ATOM 5917 C C . SER B 1 181 ? -26.141 -16.75 -5.469 1 96.75 181 SER B C 1
ATOM 5919 O O . SER B 1 181 ? -25.125 -16.297 -4.941 1 96.75 181 SER B O 1
ATOM 5921 N N . VAL B 1 182 ? -26.5 -17.969 -5.469 1 98.25 182 VAL B N 1
ATOM 5922 C CA . VAL B 1 182 ? -25.594 -19.031 -5.02 1 98.25 182 VAL B CA 1
ATOM 5923 C C . VAL B 1 182 ? -25.344 -20.016 -6.156 1 98.25 182 VAL B C 1
ATOM 5925 O O . VAL B 1 182 ? -26.281 -20.641 -6.656 1 98.25 182 VAL B O 1
ATOM 5928 N N . LYS B 1 183 ? -24.125 -20.156 -6.562 1 97.5 183 LYS B N 1
ATOM 5929 C CA . LYS B 1 183 ? -23.75 -21.094 -7.617 1 97.5 183 LYS B CA 1
ATOM 5930 C C . LYS B 1 183 ? -22.781 -22.156 -7.09 1 97.5 183 LYS B C 1
ATOM 5932 O O . LYS B 1 183 ? -21.719 -21.828 -6.574 1 97.5 183 LYS B O 1
ATOM 5937 N N . LEU B 1 184 ? -23.203 -23.391 -7.223 1 98.31 184 LEU B N 1
ATOM 5938 C CA . LEU B 1 184 ? -22.422 -24.547 -6.789 1 98.31 184 LEU B CA 1
ATOM 5939 C C . LEU B 1 184 ? -22.312 -25.578 -7.91 1 98.31 184 LEU B C 1
ATOM 5941 O O . LEU B 1 184 ? -23.281 -25.812 -8.648 1 98.31 184 LEU B O 1
ATOM 5945 N N . PRO B 1 185 ? -21.188 -26.234 -8.008 1 97.44 185 PRO B N 1
ATOM 5946 C CA . PRO B 1 185 ? -21.062 -27.25 -9.055 1 97.44 185 PRO B CA 1
ATOM 5947 C C . PRO B 1 185 ? -21.812 -28.531 -8.719 1 97.44 185 PRO B C 1
ATOM 5949 O O . PRO B 1 185 ? -21.75 -29.016 -7.578 1 97.44 185 PRO B O 1
ATOM 5952 N N . TYR B 1 186 ? -22.406 -29.078 -9.688 1 97.44 186 TYR B N 1
ATOM 5953 C CA . TYR B 1 186 ? -23.172 -30.297 -9.5 1 97.44 186 TYR B CA 1
ATOM 5954 C C . TYR B 1 186 ? -22.281 -31.438 -9.062 1 97.44 186 TYR B C 1
ATOM 5956 O O . TYR B 1 186 ? -22.672 -32.281 -8.242 1 97.44 186 TYR B O 1
ATOM 5964 N N . ARG B 1 187 ? -21.094 -31.516 -9.594 1 94.62 187 ARG B N 1
ATOM 5965 C CA . ARG B 1 187 ? -20.172 -32.625 -9.312 1 94.62 187 ARG B CA 1
ATOM 5966 C C . ARG B 1 187 ? -19.891 -32.719 -7.82 1 94.62 187 ARG B C 1
ATOM 5968 O O . ARG B 1 187 ? -19.703 -33.812 -7.301 1 94.62 187 ARG B O 1
ATOM 5975 N N . LEU B 1 188 ? -19.984 -31.578 -7.102 1 95.94 188 LEU B N 1
ATOM 5976 C CA . LEU B 1 188 ? -19.641 -31.594 -5.684 1 95.94 188 LEU B CA 1
ATOM 5977 C C . LEU B 1 188 ? -20.891 -31.562 -4.82 1 95.94 188 LEU B C 1
ATOM 5979 O O . LEU B 1 188 ? -20.906 -32.125 -3.719 1 95.94 188 LEU B O 1
ATOM 5983 N N . PHE B 1 189 ? -21.969 -31 -5.352 1 98.12 189 PHE B N 1
ATOM 5984 C CA . PHE B 1 189 ? -23.094 -30.719 -4.48 1 98.12 189 PHE B CA 1
ATOM 5985 C C . PHE B 1 189 ? -24.344 -31.453 -4.973 1 98.12 189 PHE B C 1
ATOM 5987 O O . PHE B 1 189 ? -25.375 -31.469 -4.289 1 98.12 189 PHE B O 1
ATOM 5994 N N . GLY B 1 190 ? -24.25 -32.062 -6.078 1 97.81 190 GLY B N 1
ATOM 5995 C CA . GLY B 1 190 ? -25.391 -32.781 -6.598 1 97.81 190 GLY B CA 1
ATOM 5996 C C . GLY B 1 190 ? -25.938 -33.812 -5.621 1 97.81 190 GLY B C 1
ATOM 5997 O O . GLY B 1 190 ? -25.172 -34.562 -5.008 1 97.81 190 GLY B O 1
ATOM 5998 N N . HIS B 1 191 ? -27.25 -33.781 -5.484 1 97.62 191 HIS B N 1
ATOM 5999 C CA . HIS B 1 191 ? -27.969 -34.719 -4.621 1 97.62 191 HIS B CA 1
ATOM 6000 C C . HIS B 1 191 ? -27.562 -34.531 -3.16 1 97.62 191 HIS B C 1
ATOM 6002 O O . HIS B 1 191 ? -27.75 -35.438 -2.342 1 97.62 191 HIS B O 1
ATOM 6008 N N . ASN B 1 192 ? -27.062 -33.375 -2.811 1 98.44 192 ASN B N 1
ATOM 6009 C CA . ASN B 1 192 ? -26.562 -33.188 -1.448 1 98.44 192 ASN B CA 1
ATOM 6010 C C . ASN B 1 192 ? -26.844 -31.766 -0.951 1 98.44 192 ASN B C 1
ATOM 6012 O O . ASN B 1 192 ? -26 -31.172 -0.272 1 98.44 192 ASN B O 1
ATOM 6016 N N . THR B 1 193 ? -27.844 -31.156 -1.332 1 98.62 193 THR B N 1
ATOM 6017 C CA . THR B 1 193 ? -28.172 -29.812 -0.846 1 98.62 193 THR B CA 1
ATOM 6018 C C . THR B 1 193 ? -29.531 -29.812 -0.176 1 98.62 193 THR B C 1
ATOM 6020 O O . THR B 1 193 ? -30.422 -30.594 -0.532 1 98.62 193 THR B O 1
ATOM 6023 N N . GLN B 1 194 ? -29.719 -28.953 0.816 1 98.44 194 GLN B N 1
ATOM 6024 C CA . GLN B 1 194 ? -30.969 -28.656 1.511 1 98.44 194 GLN B CA 1
ATOM 6025 C C . GLN B 1 194 ? -31.016 -27.203 1.957 1 98.44 194 GLN B C 1
ATOM 6027 O O . GLN B 1 194 ? -29.984 -26.531 1.989 1 98.44 194 GLN B O 1
ATOM 6032 N N . GLY B 1 195 ? -32.25 -26.781 2.297 1 98.62 195 GLY B N 1
ATOM 6033 C CA . G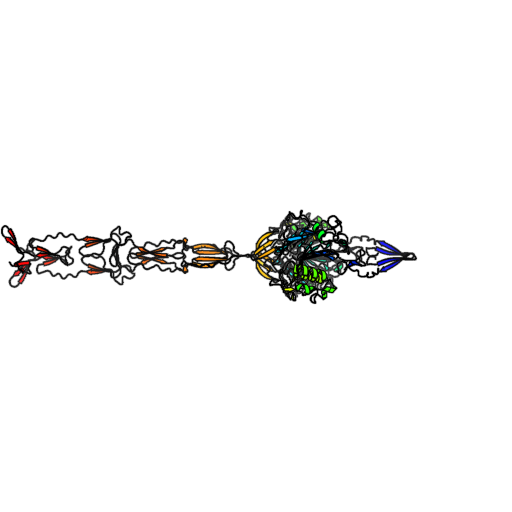LY B 1 195 ? -32.469 -25.375 2.631 1 98.62 195 GLY B CA 1
ATOM 6034 C C . GLY B 1 195 ? -33.469 -24.703 1.735 1 98.62 195 GLY B C 1
ATOM 6035 O O . GLY B 1 195 ? -34.156 -25.359 0.944 1 98.62 195 GLY B O 1
ATOM 6036 N N . GLN B 1 196 ? -33.5 -23.359 1.818 1 98.06 196 GLN B N 1
ATOM 6037 C CA . GLN B 1 196 ? -34.5 -22.594 1.058 1 98.06 196 GLN B CA 1
ATOM 6038 C C . GLN B 1 196 ? -34.188 -22.625 -0.436 1 98.06 196 GLN B C 1
ATOM 6040 O O . GLN B 1 196 ? -35.062 -22.375 -1.264 1 98.06 196 GLN B O 1
ATOM 6045 N N . CYS B 1 197 ? -32.938 -22.969 -0.805 1 98.62 197 CYS B N 1
ATOM 6046 C CA . CYS B 1 197 ? -32.562 -23.109 -2.205 1 98.62 197 CYS B CA 1
ATOM 6047 C C . CYS B 1 197 ? -32.938 -24.469 -2.75 1 98.62 197 CYS B C 1
ATOM 6049 O O . CYS B 1 197 ? -32.812 -24.734 -3.945 1 98.62 197 CYS B O 1
ATOM 6051 N N . GLY B 1 198 ? -33.406 -25.375 -1.9 1 98.38 198 GLY B N 1
ATOM 6052 C CA . GLY B 1 198 ? -33.906 -26.688 -2.314 1 98.38 198 GLY B CA 1
ATOM 6053 C C . GLY B 1 198 ? -32.781 -27.656 -2.621 1 98.38 198 GLY B C 1
ATOM 6054 O O . GLY B 1 198 ? -31.625 -27.422 -2.283 1 98.38 198 GLY B O 1
ATOM 6055 N N . THR B 1 199 ? -33.188 -28.781 -3.164 1 98.31 199 THR B N 1
ATOM 6056 C CA . THR B 1 199 ? -32.25 -29.812 -3.547 1 98.31 199 THR B CA 1
ATOM 6057 C C . THR B 1 199 ? -31.672 -29.531 -4.93 1 98.31 199 THR B C 1
ATOM 6059 O O . THR B 1 199 ? -32.25 -28.781 -5.715 1 98.31 199 THR B O 1
ATOM 6062 N N . CYS B 1 200 ? -30.547 -30.047 -5.18 1 98.56 200 CYS B N 1
ATOM 6063 C CA . CYS B 1 200 ? -29.922 -30 -6.496 1 98.56 200 CYS B CA 1
ATOM 6064 C C . CYS B 1 200 ? -29.875 -31.391 -7.117 1 98.56 200 CYS B C 1
ATOM 6066 O O . CYS B 1 200 ? -28.844 -32.062 -7.027 1 98.56 200 CYS B O 1
ATOM 6068 N N . THR B 1 201 ? -30.938 -31.797 -7.77 1 97.94 201 THR B N 1
ATOM 6069 C CA . THR B 1 201 ? -31.078 -33.156 -8.312 1 97.94 201 THR B CA 1
ATOM 6070 C C . THR B 1 201 ? -31.484 -33.094 -9.781 1 97.94 201 THR B C 1
ATOM 6072 O O . THR B 1 201 ? -31.688 -34.125 -10.406 1 97.94 201 THR B O 1
ATOM 6075 N N . ASN B 1 202 ? -31.625 -31.922 -10.25 1 97.31 202 ASN B N 1
ATOM 6076 C CA . ASN B 1 202 ? -32.156 -31.719 -11.594 1 97.31 202 ASN B CA 1
ATOM 6077 C C . ASN B 1 202 ? -33.594 -32.219 -11.695 1 97.31 202 ASN B C 1
ATOM 6079 O O . ASN B 1 202 ? -34 -32.719 -12.742 1 97.31 202 ASN B O 1
ATOM 6083 N N . ASN B 1 203 ? -34.312 -32.125 -10.555 1 96.94 203 ASN B N 1
ATOM 6084 C CA . ASN B 1 203 ? -35.719 -32.5 -10.414 1 96.94 203 ASN B CA 1
ATOM 6085 C C . ASN B 1 203 ? -36.438 -31.547 -9.461 1 96.94 203 ASN B C 1
ATOM 6087 O O . ASN B 1 203 ? -36.094 -31.453 -8.281 1 96.94 203 ASN B O 1
ATOM 6091 N N . GLN B 1 204 ? -37.531 -30.953 -9.922 1 97.25 204 GLN B N 1
ATOM 6092 C CA . GLN B 1 204 ? -38.219 -29.938 -9.141 1 97.25 204 GLN B CA 1
ATOM 6093 C C . GLN B 1 204 ? -39.125 -30.562 -8.086 1 97.25 204 GLN B C 1
ATOM 6095 O O . GLN B 1 204 ? -39.531 -29.906 -7.137 1 97.25 204 GLN B O 1
ATOM 6100 N N . THR B 1 205 ? -39.438 -31.781 -8.203 1 96.94 205 THR B N 1
ATOM 6101 C CA . THR B 1 205 ? -40.469 -32.406 -7.371 1 96.94 205 THR B CA 1
ATOM 6102 C C . THR B 1 205 ? -39.969 -32.625 -5.945 1 96.94 205 THR B C 1
ATOM 6104 O O . THR B 1 205 ? -40.75 -32.844 -5.023 1 96.94 205 THR B O 1
ATOM 6107 N N . ASP B 1 206 ? -38.75 -32.562 -5.746 1 97.38 206 ASP B N 1
ATOM 6108 C CA . ASP B 1 206 ? -38.219 -32.781 -4.406 1 97.38 206 ASP B CA 1
ATOM 6109 C C . ASP B 1 206 ? -37.562 -31.516 -3.852 1 97.38 206 ASP B C 1
ATOM 6111 O O . ASP B 1 206 ? -36.844 -31.562 -2.867 1 97.38 206 ASP B O 1
ATOM 6115 N N . ASP B 1 207 ? -37.812 -30.422 -4.434 1 97.69 207 ASP B N 1
ATOM 6116 C CA . ASP B 1 207 ? -37.156 -29.156 -4.066 1 97.69 207 ASP B CA 1
ATOM 6117 C C . ASP B 1 207 ? -37.562 -28.719 -2.658 1 97.69 207 ASP B C 1
ATOM 6119 O O . ASP B 1 207 ? -36.75 -28.188 -1.908 1 97.69 207 ASP B O 1
ATOM 6123 N N . CYS B 1 208 ? -38.812 -28.891 -2.35 1 97.81 208 CYS B N 1
ATOM 6124 C CA . CYS B 1 208 ? -39.344 -28.375 -1.089 1 97.81 208 CYS B CA 1
ATOM 6125 C C . CYS B 1 208 ? -39.125 -29.375 0.041 1 97.81 208 CYS B C 1
ATOM 6127 O O . CYS B 1 208 ? -40.094 -29.875 0.63 1 97.81 208 CYS B O 1
ATOM 6129 N N . LEU B 1 209 ? -37.906 -29.531 0.324 1 98.06 209 LEU B N 1
ATOM 6130 C CA . LEU B 1 209 ? -37.469 -30.422 1.391 1 98.06 209 LEU B CA 1
ATOM 6131 C C . LEU B 1 209 ? -37.406 -29.688 2.727 1 98.06 209 LEU B C 1
ATOM 6133 O O . LEU B 1 209 ? -36.656 -28.734 2.881 1 98.06 209 LEU B O 1
ATOM 6137 N N . THR B 1 210 ? -38.25 -30.125 3.723 1 96.94 210 THR B N 1
ATOM 6138 C CA . THR B 1 210 ? -38.281 -29.484 5.027 1 96.94 210 THR B CA 1
ATOM 6139 C C . THR B 1 210 ? -37.094 -29.875 5.871 1 96.94 210 THR B C 1
ATOM 6141 O O . THR B 1 210 ? -36.375 -30.844 5.543 1 96.94 210 THR B O 1
ATOM 6144 N N . LYS B 1 211 ? -36.875 -29.188 6.906 1 95.56 211 LYS B N 1
ATOM 6145 C CA . LYS B 1 211 ? -35.781 -29.453 7.812 1 95.56 211 LYS B CA 1
ATOM 6146 C C . LYS B 1 211 ? -35.875 -30.844 8.438 1 95.56 211 LYS B C 1
ATOM 6148 O O . LYS B 1 211 ? -34.875 -31.469 8.773 1 95.56 211 LYS B O 1
ATOM 6153 N N . SER B 1 212 ? -37.062 -31.359 8.57 1 94.56 212 SER B N 1
ATOM 6154 C CA . SER B 1 212 ? -37.312 -32.656 9.148 1 94.56 212 SER B CA 1
ATOM 6155 C C . SER B 1 212 ? -37.094 -33.781 8.125 1 94.56 212 SER B C 1
ATOM 6157 O O . SER B 1 212 ? -37.125 -34.969 8.461 1 94.56 212 SER B O 1
ATOM 6159 N N . GLY B 1 213 ? -36.906 -33.406 6.848 1 95 213 GLY B N 1
ATOM 6160 C CA . GLY B 1 213 ? -36.594 -34.406 5.832 1 95 213 GLY B CA 1
ATOM 6161 C C . GLY B 1 213 ? -37.812 -34.812 5 1 95 213 GLY B C 1
ATOM 6162 O O . GLY B 1 213 ? -37.75 -35.75 4.223 1 95 213 GLY B O 1
ATOM 6163 N N . GLU B 1 214 ? -38.906 -34.062 5.16 1 96.19 214 GLU B N 1
ATOM 6164 C CA . GLU B 1 214 ? -40.094 -34.375 4.406 1 96.19 214 GLU B CA 1
ATOM 6165 C C . GLU B 1 214 ? -40.188 -33.531 3.139 1 96.19 214 GLU B C 1
ATOM 6167 O O . GLU B 1 214 ? -39.906 -32.312 3.172 1 96.19 214 GLU B O 1
ATOM 6172 N N . ILE B 1 215 ? -40.5 -34.188 2.035 1 97.25 215 ILE B N 1
ATOM 6173 C CA . ILE B 1 215 ? -40.75 -33.469 0.795 1 97.25 215 ILE B CA 1
ATOM 6174 C C . ILE B 1 215 ? -42.219 -33.031 0.747 1 97.25 215 ILE B C 1
ATOM 6176 O O . ILE B 1 215 ? -43.125 -33.875 0.812 1 97.25 215 ILE B O 1
ATOM 6180 N N . ILE B 1 216 ? -42.469 -31.75 0.634 1 95.94 216 ILE B N 1
ATOM 6181 C CA . ILE B 1 216 ? -43.844 -31.25 0.574 1 95.94 216 ILE B CA 1
ATOM 6182 C C . ILE B 1 216 ? -44.062 -30.484 -0.732 1 95.94 216 ILE B C 1
ATOM 6184 O O . ILE B 1 216 ? -43.125 -30.312 -1.512 1 95.94 216 ILE B O 1
ATOM 6188 N N . SER B 1 217 ? -45.281 -30.078 -0.991 1 92.25 217 SER B N 1
ATOM 6189 C CA . SER B 1 217 ? -45.594 -29.469 -2.281 1 92.25 217 SER B CA 1
ATOM 6190 C C . SER B 1 217 ? -45.406 -27.953 -2.236 1 92.25 217 SER B C 1
ATOM 6192 O O . SER B 1 217 ? -45.281 -27.312 -3.279 1 92.25 217 SER B O 1
ATOM 6194 N N . ASN B 1 218 ? -45.438 -27.422 -1.038 1 93.31 218 ASN B N 1
ATOM 6195 C CA . ASN B 1 218 ? -45.406 -25.969 -0.89 1 93.31 218 ASN B CA 1
ATOM 6196 C C . ASN B 1 218 ? -44.062 -25.484 -0.344 1 93.31 218 ASN B C 1
ATOM 6198 O O . ASN B 1 218 ? -43.781 -25.641 0.844 1 93.31 218 ASN B O 1
ATOM 6202 N N . CYS B 1 219 ? -43.344 -24.766 -1.189 1 95.62 219 CYS B N 1
ATOM 6203 C CA . CYS B 1 219 ? -42 -24.328 -0.802 1 95.62 219 CYS B CA 1
ATOM 6204 C C . CYS B 1 219 ? -42.062 -23.172 0.18 1 95.62 219 CYS B C 1
ATOM 6206 O O . CYS B 1 219 ? -41.125 -22.891 0.898 1 95.62 219 CYS B O 1
ATOM 6208 N N . GLU B 1 220 ? -43.125 -22.422 0.227 1 92.75 220 GLU B N 1
ATOM 6209 C CA . GLU B 1 220 ? -43.281 -21.375 1.229 1 92.75 220 GLU B CA 1
ATOM 6210 C C . GLU B 1 220 ? -43.312 -21.953 2.641 1 92.75 220 GLU B C 1
ATOM 6212 O O . GLU B 1 220 ? -42.656 -21.406 3.545 1 92.75 220 GLU B O 1
ATOM 6217 N N . VAL B 1 221 ? -44.062 -23.016 2.725 1 91.94 221 VAL B N 1
ATOM 6218 C CA . VAL B 1 221 ? -44.156 -23.703 4.008 1 91.94 221 VAL B CA 1
ATOM 6219 C C . VAL B 1 221 ? -42.781 -24.312 4.352 1 91.94 221 VAL B C 1
ATOM 6221 O O . VAL B 1 221 ? -42.344 -24.234 5.496 1 91.94 221 VAL B O 1
ATOM 6224 N N . MET B 1 222 ? -42.156 -24.875 3.42 1 95.31 222 MET B N 1
ATOM 6225 C CA . MET B 1 222 ? -40.844 -25.453 3.623 1 95.31 222 MET B CA 1
ATOM 6226 C C . MET B 1 222 ? -39.844 -24.391 4.086 1 95.31 222 MET B C 1
ATOM 6228 O O . MET B 1 222 ? -39.062 -24.625 5 1 95.31 222 MET B O 1
ATOM 6232 N N . ALA B 1 223 ? -39.906 -23.203 3.48 1 95.25 223 ALA B N 1
ATOM 6233 C CA . ALA B 1 223 ? -38.969 -22.125 3.768 1 95.25 223 ALA B CA 1
ATOM 6234 C C . ALA B 1 223 ? -39 -21.75 5.246 1 95.25 223 ALA B C 1
ATOM 6236 O O . ALA B 1 223 ? -37.969 -21.453 5.836 1 95.25 223 ALA B O 1
ATOM 6237 N N . ASP B 1 224 ? -40.094 -21.859 5.855 1 91.38 224 ASP B N 1
ATOM 6238 C CA . ASP B 1 224 ? -40.281 -21.5 7.258 1 91.38 224 ASP B CA 1
ATOM 6239 C C . ASP B 1 224 ? -39.531 -22.453 8.172 1 91.38 224 ASP B C 1
ATOM 6241 O O . ASP B 1 224 ? -39.125 -22.078 9.273 1 91.38 224 ASP B O 1
ATOM 6245 N N . THR B 1 225 ? -39.375 -23.578 7.754 1 94.19 225 THR B N 1
ATOM 6246 C CA . THR B 1 225 ? -38.781 -24.594 8.609 1 94.19 225 THR B CA 1
ATOM 6247 C C . THR B 1 225 ? -37.281 -24.406 8.703 1 94.19 225 THR B C 1
ATOM 6249 O O . THR B 1 225 ? -36.625 -24.984 9.562 1 94.19 225 THR B O 1
ATOM 6252 N N . TRP B 1 226 ? -36.719 -23.578 7.914 1 96.44 226 TRP B N 1
ATOM 6253 C CA . TRP B 1 226 ? -35.25 -23.484 7.816 1 96.44 226 TRP B CA 1
ATOM 6254 C C . TRP B 1 226 ? -34.75 -22.281 8.609 1 96.44 226 TRP B C 1
ATOM 6256 O O . TRP B 1 226 ? -33.656 -21.781 8.344 1 96.44 226 TRP B O 1
ATOM 6266 N N . VAL B 1 227 ? -35.469 -21.844 9.539 1 94.12 227 VAL B N 1
ATOM 6267 C CA . VAL B 1 227 ? -35.062 -20.75 10.422 1 94.12 227 VAL B CA 1
ATOM 6268 C C . VAL B 1 227 ? -33.844 -21.188 11.234 1 94.12 227 VAL B C 1
ATOM 6270 O O . VAL B 1 227 ? -33.781 -22.328 11.695 1 94.12 227 VAL B O 1
ATOM 6273 N N . VAL B 1 228 ? -32.844 -20.375 11.336 1 93.88 228 VAL B N 1
ATOM 6274 C CA . VAL B 1 228 ? -31.672 -20.656 12.172 1 93.88 228 VAL B CA 1
ATOM 6275 C C . VAL B 1 228 ? -31.656 -19.703 13.367 1 93.88 228 VAL B C 1
ATOM 6277 O O . VAL B 1 228 ? -32.188 -18.578 13.289 1 93.88 228 VAL B O 1
ATOM 6280 N N . GLU B 1 229 ? -31.016 -20.141 14.398 1 88.38 229 GLU B N 1
ATOM 6281 C CA . GLU B 1 229 ? -30.922 -19.328 15.609 1 88.38 229 GLU B CA 1
ATOM 6282 C C . GLU B 1 229 ? -30.016 -18.125 15.398 1 88.38 229 GLU B C 1
ATOM 6284 O O . GLU B 1 229 ? -28.906 -18.266 14.883 1 88.38 229 GLU B O 1
ATOM 6289 N N . ASP B 1 230 ? -30.578 -17.094 15.656 1 89.06 230 ASP B N 1
ATOM 6290 C CA . ASP B 1 230 ? -29.859 -15.812 15.617 1 89.06 230 ASP B CA 1
ATOM 6291 C C . ASP B 1 230 ? -30.078 -15.031 16.906 1 89.06 230 ASP B C 1
ATOM 6293 O O . ASP B 1 230 ? -31.188 -14.555 17.172 1 89.06 230 ASP B O 1
ATOM 6297 N N . PRO B 1 231 ? -29.016 -14.938 17.703 1 85.75 231 PRO B N 1
ATOM 6298 C CA . PRO B 1 231 ? -29.156 -14.242 18.984 1 85.75 231 PRO B CA 1
ATOM 6299 C C . PRO B 1 231 ? -29.672 -12.812 18.828 1 85.75 231 PRO B C 1
ATOM 6301 O O . PRO B 1 231 ? -30.234 -12.25 19.766 1 85.75 231 PRO B O 1
ATOM 6304 N N . ARG B 1 232 ? -29.609 -12.273 17.75 1 85.75 232 ARG B N 1
ATOM 6305 C CA . ARG B 1 232 ? -30.047 -10.898 17.516 1 85.75 232 ARG B CA 1
ATOM 6306 C C . ARG B 1 232 ? -31.547 -10.82 17.328 1 85.75 232 ARG B C 1
ATOM 6308 O O . ARG B 1 232 ? -32.125 -9.734 17.344 1 85.75 232 ARG B O 1
ATOM 6315 N N . LYS B 1 233 ? -32.094 -11.977 17.078 1 87.75 233 LYS B N 1
ATOM 6316 C CA . LYS B 1 233 ? -33.531 -12.062 16.828 1 87.75 233 LYS B CA 1
ATOM 6317 C C . LYS B 1 233 ? -34.188 -13.109 17.719 1 87.75 233 LYS B C 1
ATOM 6319 O O . LYS B 1 233 ? -34.625 -14.156 17.25 1 87.75 233 LYS B O 1
ATOM 6324 N N . PRO B 1 234 ? -34.406 -12.875 18.906 1 81.75 234 PRO B N 1
ATOM 6325 C CA . PRO B 1 234 ? -34.906 -13.867 19.859 1 81.75 234 PRO B CA 1
ATOM 6326 C C . PRO B 1 234 ? -36.344 -14.281 19.594 1 81.75 234 PRO B C 1
ATOM 6328 O O . PRO B 1 234 ? -36.781 -15.352 20.031 1 81.75 234 PRO B O 1
ATOM 6331 N N . THR B 1 235 ? -37.125 -13.531 18.844 1 80.12 235 THR B N 1
ATOM 6332 C CA . THR B 1 235 ? -38.531 -13.844 18.625 1 80.12 235 THR B CA 1
ATOM 6333 C C . THR B 1 235 ? -38.719 -14.828 17.469 1 80.12 235 THR B C 1
ATOM 6335 O O . THR B 1 235 ? -39.781 -15.367 17.266 1 80.12 235 THR B O 1
ATOM 6338 N N . CYS B 1 236 ? -37.781 -15.008 16.578 1 81.12 236 CYS B N 1
ATOM 6339 C CA . CYS B 1 236 ? -37.875 -15.867 15.398 1 81.12 236 CYS B CA 1
ATOM 6340 C C . CYS B 1 236 ? -38.031 -17.328 15.805 1 81.12 236 CYS B C 1
ATOM 6342 O O . CYS B 1 236 ? -38.562 -18.141 15.039 1 81.12 236 CYS B O 1
ATOM 6344 N N . GLY B 1 237 ? -37.781 -17.844 16.922 1 60.34 237 GLY B N 1
ATOM 6345 C CA . GLY B 1 237 ? -37.906 -19.234 17.297 1 60.34 237 GLY B CA 1
ATOM 6346 C C . GLY B 1 237 ? -39.375 -19.703 17.391 1 60.34 237 GLY B C 1
ATOM 6347 O O . GLY B 1 237 ? -39.656 -20.891 17.234 1 60.34 237 GLY B O 1
ATOM 6348 N N . SER B 1 238 ? -40.25 -18.875 17.828 1 55.72 238 SER B N 1
ATOM 6349 C CA . SER B 1 238 ? -41.594 -19.281 18.141 1 55.72 238 SER B CA 1
ATOM 6350 C C . SER B 1 238 ? -42.562 -18.891 17.016 1 55.72 238 SER B C 1
ATOM 6352 O O . SER B 1 238 ? -43.781 -18.938 17.203 1 55.72 238 SER B O 1
ATOM 6354 N N . LEU B 1 239 ? -42.094 -18.469 15.922 1 51.5 239 LEU B N 1
ATOM 6355 C CA . LEU B 1 239 ? -43.031 -17.828 15 1 51.5 239 LEU B CA 1
ATOM 6356 C C . LEU B 1 239 ? -43.781 -18.891 14.203 1 51.5 239 LEU B C 1
ATOM 6358 O O . LEU B 1 239 ? -43.188 -19.859 13.719 1 51.5 239 LEU B O 1
ATOM 6362 N N . LYS B 1 240 ? -45.125 -18.969 14.477 1 48.19 240 LYS B N 1
ATOM 6363 C CA . LYS B 1 240 ? -46.125 -19.641 13.672 1 48.19 240 LYS B CA 1
ATOM 6364 C C . LYS B 1 240 ? -46.062 -19.203 12.211 1 48.19 240 LYS B C 1
ATOM 6366 O O . LYS B 1 240 ? -45.781 -18.047 11.914 1 48.19 240 LYS B O 1
ATOM 6371 N N . PRO B 1 241 ? -46.031 -20.172 11.305 1 49.72 241 PRO B N 1
ATOM 6372 C CA . PRO B 1 241 ? -46 -19.891 9.867 1 49.72 241 PRO B CA 1
ATOM 6373 C C . PRO B 1 241 ? -46.875 -18.688 9.492 1 49.72 241 PRO B C 1
ATOM 6375 O O . PRO B 1 241 ? -48.031 -18.594 9.93 1 49.72 241 PRO B O 1
ATOM 6378 N N . THR B 1 242 ? -46.344 -17.594 9.328 1 46.22 242 THR B N 1
ATOM 6379 C CA . THR B 1 242 ? -47.156 -16.438 8.914 1 46.22 242 THR B CA 1
ATOM 6380 C C . THR B 1 242 ? -47.969 -16.766 7.664 1 46.22 242 THR B C 1
ATOM 6382 O O . THR B 1 242 ? -47.469 -17.453 6.758 1 46.22 242 THR B O 1
ATOM 6385 N N . ASN B 1 243 ? -49.312 -16.891 7.742 1 46.09 243 ASN B N 1
ATOM 6386 C CA . ASN B 1 243 ? -50.219 -16.984 6.609 1 46.09 243 ASN B CA 1
ATOM 6387 C C . ASN B 1 243 ? -49.844 -15.992 5.508 1 46.09 243 ASN B C 1
ATOM 6389 O O . ASN B 1 243 ? -49.625 -14.812 5.773 1 46.09 243 ASN B O 1
ATOM 6393 N N . PRO B 1 244 ? -49.406 -16.531 4.43 1 47.53 244 PRO B N 1
ATOM 6394 C CA . PRO B 1 244 ? -49.219 -15.586 3.32 1 47.53 244 PRO B CA 1
ATOM 6395 C C . PRO B 1 244 ? -50.312 -14.523 3.25 1 47.53 244 PRO B C 1
ATOM 6397 O O . PRO B 1 244 ? -51.469 -14.781 3.611 1 47.53 244 PRO B O 1
ATOM 6400 N N . PRO B 1 245 ? -50.062 -13.32 3.338 1 44.38 245 PRO B N 1
ATOM 6401 C CA . PRO B 1 245 ? -51.219 -12.406 3.17 1 44.38 245 PRO B CA 1
ATOM 6402 C C . PRO B 1 245 ? -52.156 -12.836 2.043 1 44.38 245 PRO B C 1
ATOM 6404 O O . PRO B 1 245 ? -51.688 -13.344 1.016 1 44.38 245 PRO B O 1
ATOM 6407 N N . LYS B 1 246 ? -53.469 -13.125 2.299 1 42.62 246 LYS B N 1
ATOM 6408 C CA . LYS B 1 246 ? -54.5 -13.367 1.296 1 42.62 246 LYS B CA 1
ATOM 6409 C C . LYS B 1 246 ? -54.438 -12.344 0.171 1 42.62 246 LYS B C 1
ATOM 6411 O O . LYS B 1 246 ? -54.375 -11.133 0.427 1 42.62 246 LYS B O 1
ATOM 6416 N N . VAL B 1 247 ? -54 -12.664 -0.947 1 43.38 247 VAL B N 1
ATOM 6417 C CA . VAL B 1 247 ? -54.031 -11.883 -2.178 1 43.38 247 VAL B CA 1
ATOM 6418 C C . VAL B 1 247 ? -55.406 -11.234 -2.346 1 43.38 247 VAL B C 1
ATOM 6420 O O . VAL B 1 247 ? -56.375 -11.898 -2.689 1 43.38 247 VAL B O 1
ATOM 6423 N N . THR B 1 248 ? -56.125 -10.773 -1.319 1 41.75 248 THR B N 1
ATOM 6424 C CA . THR B 1 248 ? -57.406 -10.188 -1.711 1 41.75 248 THR B CA 1
ATOM 6425 C C . THR B 1 248 ? -57.188 -9.164 -2.822 1 41.75 248 THR B C 1
ATOM 6427 O O . THR B 1 248 ? -58.125 -8.43 -3.162 1 41.75 248 THR B O 1
ATOM 6430 N N . GLU B 1 249 ? -56.188 -9.062 -3.621 1 44.03 249 GLU B N 1
ATOM 6431 C CA . GLU B 1 249 ? -56.094 -7.75 -4.262 1 44.03 249 GLU B CA 1
ATOM 6432 C C . GLU B 1 249 ? -57.25 -7.527 -5.23 1 44.03 249 GLU B C 1
ATOM 6434 O O . GLU B 1 249 ? -57.75 -8.477 -5.836 1 44.03 249 GLU B O 1
ATOM 6439 N N . ALA B 1 250 ? -57.969 -6.438 -5.051 1 48.91 250 ALA B N 1
ATOM 6440 C CA . ALA B 1 250 ? -58.531 -5.668 -6.145 1 48.91 250 ALA B CA 1
ATOM 6441 C C . ALA B 1 250 ? -57.688 -5.797 -7.414 1 48.91 250 ALA B C 1
ATOM 6443 O O . ALA B 1 250 ? -56.5 -6.078 -7.348 1 48.91 250 ALA B O 1
ATOM 6444 N N . PRO B 1 251 ? -58.219 -5.746 -8.641 1 59.88 251 PRO B N 1
ATOM 6445 C CA . PRO B 1 251 ? -57.5 -5.82 -9.922 1 59.88 251 PRO B CA 1
ATOM 6446 C C . PRO B 1 251 ? -56.281 -4.906 -9.969 1 59.88 251 PRO B C 1
ATOM 6448 O O . PRO B 1 251 ? -56.406 -3.697 -9.766 1 59.88 251 PRO B O 1
ATOM 6451 N N . CYS B 1 252 ? -55.094 -5.312 -9.555 1 76.12 252 CYS B N 1
ATOM 6452 C CA . CYS B 1 252 ? -53.844 -4.566 -9.57 1 76.12 252 CYS B CA 1
ATOM 6453 C C . CYS B 1 252 ? -53.281 -4.48 -10.984 1 76.12 252 CYS B C 1
ATOM 6455 O O . CYS B 1 252 ? -53.312 -5.465 -11.727 1 76.12 252 CYS B O 1
ATOM 6457 N N . LYS B 1 253 ? -53.219 -3.152 -11.445 1 79.56 253 LYS B N 1
ATOM 6458 C CA . LYS B 1 253 ? -52.531 -2.934 -12.711 1 79.56 253 LYS B CA 1
ATOM 6459 C C . LYS B 1 253 ? -51.031 -2.885 -12.508 1 79.56 253 LYS B C 1
ATOM 6461 O O . LYS B 1 253 ? -50.5 -1.947 -11.898 1 79.56 253 LYS B O 1
ATOM 6466 N N . PRO B 1 254 ? -50.375 -3.9 -13.016 1 83.25 254 PRO B N 1
ATOM 6467 C CA . PRO B 1 254 ? -48.938 -3.934 -12.789 1 83.25 254 PRO B CA 1
ATOM 6468 C C . PRO B 1 254 ? -48.219 -2.764 -13.445 1 83.25 254 PRO B C 1
ATOM 6470 O O . PRO B 1 254 ? -48.688 -2.203 -14.43 1 83.25 254 PRO B O 1
ATOM 6473 N N . SER B 1 255 ? -47.156 -2.375 -12.914 1 87.69 255 SER B N 1
ATOM 6474 C CA . SER B 1 255 ? -46.281 -1.312 -13.414 1 87.69 255 SER B CA 1
ATOM 6475 C C . SER B 1 255 ? -45.812 -1.613 -14.836 1 87.69 255 SER B C 1
ATOM 6477 O O . SER B 1 255 ? -45.594 -2.773 -15.188 1 87.69 255 SER B O 1
ATOM 6479 N N . PRO B 1 256 ? -45.75 -0.562 -15.625 1 90.06 256 PRO B N 1
ATOM 6480 C CA . PRO B 1 256 ? -45.188 -0.73 -16.969 1 90.06 256 PRO B CA 1
ATOM 6481 C C . PRO B 1 256 ? -43.75 -1.281 -16.953 1 90.06 256 PRO B C 1
ATOM 6483 O O . PRO B 1 256 ? -43.312 -1.866 -17.938 1 90.06 256 PRO B O 1
ATOM 6486 N N . LEU B 1 257 ? -43.094 -1.182 -15.914 1 93.5 257 LEU B N 1
ATOM 6487 C CA . LEU B 1 257 ? -41.75 -1.716 -15.781 1 93.5 257 LEU B CA 1
ATOM 6488 C C . LEU B 1 257 ? -41.719 -3.229 -15.969 1 93.5 257 LEU B C 1
ATOM 6490 O O . LEU B 1 257 ? -40.781 -3.783 -16.547 1 93.5 257 LEU B O 1
ATOM 6494 N N . CYS B 1 258 ? -42.688 -3.863 -15.484 1 95.06 258 CYS B N 1
ATOM 6495 C CA . CYS B 1 258 ? -42.75 -5.32 -15.539 1 95.06 258 CYS B CA 1
ATOM 6496 C C . CYS B 1 258 ? -42.906 -5.801 -16.984 1 95.06 258 CYS B C 1
ATOM 6498 O O . CYS B 1 258 ? -42.406 -6.871 -17.344 1 95.06 258 CYS B O 1
ATOM 6500 N N . GLU B 1 259 ? -43.531 -4.969 -17.781 1 94.81 259 GLU B N 1
ATOM 6501 C CA . GLU B 1 259 ? -43.75 -5.332 -19.172 1 94.81 259 GLU B CA 1
ATOM 6502 C C . GLU B 1 259 ? -42.438 -5.379 -19.938 1 94.81 259 GLU B C 1
ATOM 6504 O O . GLU B 1 259 ? -42.312 -6.074 -20.953 1 94.81 259 GLU B O 1
ATOM 6509 N N . LEU B 1 260 ? -41.469 -4.672 -19.469 1 96.38 260 LEU B N 1
ATOM 6510 C CA . LEU B 1 260 ? -40.156 -4.68 -20.125 1 96.38 260 LEU B CA 1
ATOM 6511 C C . LEU B 1 260 ? -39.594 -6.086 -20.141 1 96.38 260 LEU B C 1
ATOM 6513 O O . LEU B 1 260 ? -38.844 -6.445 -21.062 1 96.38 260 LEU B O 1
ATOM 6517 N N . ILE B 1 261 ? -39.844 -6.902 -19.141 1 97.38 261 ILE B N 1
ATOM 6518 C CA . ILE B 1 261 ? -39.281 -8.242 -18.984 1 97.38 261 ILE B CA 1
ATOM 6519 C C . ILE B 1 261 ? -39.719 -9.117 -20.156 1 97.38 261 ILE B C 1
ATOM 6521 O O . ILE B 1 261 ? -38.938 -9.906 -20.688 1 97.38 261 ILE B O 1
ATOM 6525 N N . LEU B 1 262 ? -40.938 -8.914 -20.578 1 96.19 262 LEU B N 1
ATOM 6526 C CA . LEU B 1 262 ? -41.5 -9.703 -21.688 1 96.19 262 LEU B CA 1
ATOM 6527 C C . LEU B 1 262 ? -41.25 -9.008 -23.016 1 96.19 262 LEU B C 1
ATOM 6529 O O . LEU B 1 262 ? -41.406 -9.625 -24.078 1 96.19 262 LEU B O 1
ATOM 6533 N N . GLY B 1 263 ? -40.906 -7.75 -22.969 1 95.38 263 GLY B N 1
ATOM 6534 C CA . GLY B 1 263 ? -40.844 -6.922 -24.172 1 95.38 263 GLY B CA 1
ATOM 6535 C C . GLY B 1 263 ? -39.531 -7.066 -24.938 1 95.38 263 GLY B C 1
ATOM 6536 O O . GLY B 1 263 ? -38.812 -8.031 -24.734 1 95.38 263 GLY B O 1
ATOM 6537 N N . THR B 1 264 ? -39.281 -6.105 -25.781 1 95.19 264 THR B N 1
ATOM 6538 C CA . THR B 1 264 ? -38.156 -6.133 -26.719 1 95.19 264 THR B CA 1
ATOM 6539 C C . THR B 1 264 ? -36.844 -5.883 -25.984 1 95.19 264 THR B C 1
ATOM 6541 O O . THR B 1 264 ? -35.812 -6.348 -26.406 1 95.19 264 THR B O 1
ATOM 6544 N N . THR B 1 265 ? -37 -5.277 -24.922 1 95.62 265 THR B N 1
ATOM 6545 C CA . THR B 1 265 ? -35.812 -4.934 -24.156 1 95.62 265 THR B CA 1
ATOM 6546 C C . THR B 1 265 ? -35 -6.184 -23.797 1 95.62 265 THR B C 1
ATOM 6548 O O . THR B 1 265 ? -33.781 -6.207 -23.938 1 95.62 265 THR B O 1
ATOM 6551 N N . PHE B 1 266 ? -35.719 -7.273 -23.375 1 97.25 266 PHE B N 1
ATOM 6552 C CA . PHE B 1 266 ? -35.062 -8.477 -22.906 1 97.25 266 PHE B CA 1
ATOM 6553 C C . PHE B 1 266 ? -35.25 -9.625 -23.891 1 97.25 266 PHE B C 1
ATOM 6555 O O . PHE B 1 266 ? -35.062 -10.797 -23.531 1 97.25 266 PHE B O 1
ATOM 6562 N N . GLN B 1 267 ? -35.5 -9.352 -25.109 1 96.31 267 GLN B N 1
ATOM 6563 C CA . GLN B 1 267 ? -35.844 -10.375 -26.094 1 96.31 267 GLN B CA 1
ATOM 6564 C C . GLN B 1 267 ? -34.688 -11.352 -26.266 1 96.31 267 GLN B C 1
ATOM 6566 O O . GLN B 1 267 ? -34.906 -12.562 -26.391 1 96.31 267 GLN B O 1
ATOM 6571 N N . GLN B 1 268 ? -33.531 -10.836 -26.297 1 95.12 268 GLN B N 1
ATOM 6572 C CA . GLN B 1 268 ? -32.375 -11.688 -26.5 1 95.12 268 GLN B CA 1
ATOM 6573 C C . GLN B 1 268 ? -32.188 -12.633 -25.312 1 95.12 268 GLN B C 1
ATOM 6575 O O . GLN B 1 268 ? -31.578 -13.703 -25.469 1 95.12 268 GLN B O 1
ATOM 6580 N N . CYS B 1 269 ? -32.656 -12.242 -24.172 1 95.25 269 CYS B N 1
ATOM 6581 C CA . CYS B 1 269 ? -32.5 -13.039 -22.953 1 95.25 269 CYS B CA 1
ATOM 6582 C C . CYS B 1 269 ? -33.5 -14.195 -22.922 1 95.25 269 CYS B C 1
ATOM 6584 O O . CYS B 1 269 ? -33.25 -15.211 -22.266 1 95.25 269 CYS B O 1
ATOM 6586 N N . HIS B 1 270 ? -34.562 -14.062 -23.609 1 94.94 270 HIS B N 1
ATOM 6587 C CA . HIS B 1 270 ? -35.656 -15.016 -23.5 1 94.94 270 HIS B CA 1
ATOM 6588 C C . HIS B 1 270 ? -35.219 -16.422 -23.891 1 94.94 270 HIS B C 1
ATOM 6590 O O . HIS B 1 270 ? -35.719 -17.406 -23.344 1 94.94 270 HIS B O 1
ATOM 6596 N N . LYS B 1 271 ? -34.312 -16.484 -24.828 1 89.06 271 LYS B N 1
ATOM 6597 C CA . LYS B 1 271 ? -33.844 -17.797 -25.281 1 89.06 271 LYS B CA 1
ATOM 6598 C C . LYS B 1 271 ? -32.906 -18.422 -24.25 1 89.06 271 LYS B C 1
ATOM 6600 O O . LYS B 1 271 ? -32.906 -19.641 -24.062 1 89.06 271 LYS B O 1
ATOM 6605 N N . ALA B 1 272 ? -32.219 -17.594 -23.562 1 88.88 272 ALA B N 1
ATOM 6606 C CA . ALA B 1 272 ? -31.203 -18.078 -22.625 1 88.88 272 ALA B CA 1
ATOM 6607 C C . ALA B 1 272 ? -31.812 -18.344 -21.25 1 88.88 272 ALA B C 1
ATOM 6609 O O . ALA B 1 272 ? -31.359 -19.219 -20.516 1 88.88 272 ALA B O 1
ATOM 6610 N N . LEU B 1 273 ? -32.812 -17.641 -20.875 1 91.31 273 LEU B N 1
ATOM 6611 C CA . LEU B 1 273 ? -33.438 -17.703 -19.562 1 91.31 273 LEU B CA 1
ATOM 6612 C C . LEU B 1 273 ? -34.938 -17.312 -19.656 1 91.31 273 LEU B C 1
ATOM 6614 O O . LEU B 1 273 ? -35.25 -16.188 -20.016 1 91.31 273 LEU B O 1
ATOM 6618 N N . PRO B 1 274 ? -35.75 -18.234 -19.281 1 92.12 274 PRO B N 1
ATOM 6619 C CA . PRO B 1 274 ? -37.188 -17.922 -19.375 1 92.12 274 PRO B CA 1
ATOM 6620 C C . PRO B 1 274 ? -37.594 -16.75 -18.484 1 92.12 274 PRO B C 1
ATOM 6622 O O . PRO B 1 274 ? -37.219 -16.719 -17.312 1 92.12 274 PRO B O 1
ATOM 6625 N N . PRO B 1 275 ? -38.375 -15.828 -18.922 1 96.19 275 PRO B N 1
ATOM 6626 C CA . PRO B 1 275 ? -38.656 -14.586 -18.203 1 96.19 275 PRO B CA 1
ATOM 6627 C C . PRO B 1 275 ? -39.812 -14.727 -17.234 1 96.19 275 PRO B C 1
ATOM 6629 O O . PRO B 1 275 ? -40.031 -13.844 -16.391 1 96.19 275 PRO B O 1
ATOM 6632 N N . GLU B 1 276 ? -40.562 -15.789 -17.234 1 94.12 276 GLU B N 1
ATOM 6633 C CA . GLU B 1 276 ? -41.875 -15.898 -16.609 1 94.12 276 GLU B CA 1
ATOM 6634 C C . GLU B 1 276 ? -41.812 -15.656 -15.102 1 94.12 276 GLU B C 1
ATOM 6636 O O . GLU B 1 276 ? -42.625 -14.922 -14.547 1 94.12 276 GLU B O 1
ATOM 6641 N N . HIS B 1 277 ? -40.875 -16.281 -14.453 1 94.62 277 HIS B N 1
ATOM 6642 C CA . HIS B 1 277 ? -40.75 -16.141 -13.008 1 94.62 277 HIS B CA 1
ATOM 6643 C C . HIS B 1 277 ? -40.438 -14.703 -12.609 1 94.62 277 HIS B C 1
ATOM 6645 O O . HIS B 1 277 ? -40.969 -14.211 -11.609 1 94.62 277 HIS B O 1
ATOM 6651 N N . PHE B 1 278 ? -39.688 -14.047 -13.336 1 96.06 278 PHE B N 1
ATOM 6652 C CA . PHE B 1 278 ? -39.281 -12.672 -13.039 1 96.06 278 PHE B CA 1
ATOM 6653 C C . PHE B 1 278 ? -40.438 -11.711 -13.297 1 96.06 278 PHE B C 1
ATOM 6655 O O . PHE B 1 278 ? -40.656 -10.758 -12.547 1 96.06 278 PHE B O 1
ATOM 6662 N N . TYR B 1 279 ? -41.156 -12.039 -14.375 1 95.94 279 TYR B N 1
ATOM 6663 C CA . TYR B 1 279 ? -42.344 -11.258 -14.664 1 95.94 279 TYR B CA 1
ATOM 6664 C C . TYR B 1 279 ? -43.375 -11.414 -13.547 1 95.94 279 TYR B C 1
ATOM 6666 O O . TYR B 1 279 ? -43.969 -10.438 -13.102 1 95.94 279 TYR B O 1
ATOM 6674 N N . GLN B 1 280 ? -43.562 -12.602 -13.102 1 93.38 280 GLN B N 1
ATOM 6675 C CA . GLN B 1 280 ? -44.5 -12.891 -12.023 1 93.38 280 GLN B CA 1
ATOM 6676 C C . GLN B 1 280 ? -44.094 -12.164 -10.742 1 93.38 280 GLN B C 1
ATOM 6678 O O . GLN B 1 280 ? -44.938 -11.586 -10.055 1 93.38 280 GLN B O 1
ATOM 6683 N N . ALA B 1 281 ? -42.906 -12.25 -10.438 1 93.44 281 ALA B N 1
ATOM 6684 C CA . ALA B 1 281 ? -42.375 -11.586 -9.242 1 93.44 281 ALA B CA 1
ATOM 6685 C C . ALA B 1 281 ? -42.562 -10.07 -9.336 1 93.44 281 ALA B C 1
ATOM 6687 O O . ALA B 1 281 ? -42.969 -9.438 -8.359 1 93.44 281 ALA B O 1
ATOM 6688 N N . CYS B 1 282 ? -42.25 -9.508 -10.477 1 93.31 282 CYS B N 1
ATOM 6689 C CA . CYS B 1 282 ? -42.375 -8.078 -10.711 1 93.31 282 CYS B CA 1
ATOM 6690 C C . CYS B 1 282 ? -43.844 -7.641 -10.477 1 93.31 282 CYS B C 1
ATOM 6692 O O . CYS B 1 282 ? -44.094 -6.633 -9.812 1 93.31 282 CYS B O 1
ATOM 6694 N N . ASN B 1 283 ? -44.719 -8.414 -10.977 1 91.31 283 ASN B N 1
ATOM 6695 C CA . ASN B 1 283 ? -46.125 -8.109 -10.812 1 91.31 283 ASN B CA 1
ATOM 6696 C C . ASN B 1 283 ? -46.562 -8.203 -9.352 1 91.31 283 ASN B C 1
ATOM 6698 O O . ASN B 1 283 ? -47.344 -7.379 -8.883 1 91.31 283 ASN B O 1
ATOM 6702 N N . PHE B 1 284 ? -46.062 -9.195 -8.797 1 87.25 284 PHE B N 1
ATOM 6703 C CA . PHE B 1 284 ? -46.344 -9.359 -7.379 1 87.25 284 PHE B CA 1
ATOM 6704 C C . PHE B 1 284 ? -45.938 -8.117 -6.594 1 87.25 284 PHE B C 1
ATOM 6706 O O . PHE B 1 284 ? -46.719 -7.566 -5.828 1 87.25 284 PHE B O 1
ATOM 6713 N N . ASP B 1 285 ? -44.812 -7.664 -6.805 1 87.5 285 ASP B N 1
ATOM 6714 C CA . ASP B 1 285 ? -44.25 -6.52 -6.09 1 87.5 285 ASP B CA 1
ATOM 6715 C C . ASP B 1 285 ? -45 -5.238 -6.438 1 87.5 285 ASP B C 1
ATOM 6717 O O . ASP B 1 285 ? -45.281 -4.406 -5.562 1 87.5 285 ASP B O 1
ATOM 6721 N N . SER B 1 286 ? -45.25 -5.117 -7.719 1 86.56 286 SER B N 1
ATOM 6722 C CA . SER B 1 286 ? -45.969 -3.936 -8.172 1 86.56 286 SER B CA 1
ATOM 6723 C C . SER B 1 286 ? -47.312 -3.803 -7.453 1 86.56 286 SER B C 1
ATOM 6725 O O . SER B 1 286 ? -47.75 -2.693 -7.145 1 86.56 286 SER B O 1
ATOM 6727 N N . CYS B 1 287 ? -47.875 -4.84 -7.137 1 82.88 287 CYS B N 1
ATOM 6728 C CA . CYS B 1 287 ? -49.219 -4.836 -6.574 1 82.88 287 CYS B CA 1
ATOM 6729 C C . CYS B 1 287 ? -49.188 -4.766 -5.051 1 82.88 287 CYS B C 1
ATOM 6731 O O . CYS B 1 287 ? -50.094 -4.23 -4.426 1 82.88 287 CYS B O 1
ATOM 6733 N N . HIS B 1 288 ? -48.188 -5.227 -4.488 1 79 288 HIS B N 1
ATOM 6734 C CA . HIS B 1 288 ? -48.156 -5.355 -3.035 1 79 288 HIS B CA 1
ATOM 6735 C C . HIS B 1 288 ? -47.344 -4.238 -2.389 1 79 288 HIS B C 1
ATOM 6737 O O . HIS B 1 288 ? -47.531 -3.934 -1.209 1 79 288 HIS B O 1
ATOM 6743 N N . VAL B 1 289 ? -46.438 -3.736 -3.061 1 79.62 289 VAL B N 1
ATOM 6744 C CA . VAL B 1 289 ? -45.656 -2.625 -2.543 1 79.62 289 VAL B CA 1
ATOM 6745 C C . VAL B 1 289 ? -45.625 -1.497 -3.57 1 79.62 289 VAL B C 1
ATOM 6747 O O . VAL B 1 289 ? -44.562 -1.14 -4.066 1 79.62 289 VAL B O 1
ATOM 6750 N N . PRO B 1 290 ? -46.688 -0.858 -3.717 1 74.56 290 PRO B N 1
ATOM 6751 C CA . PRO B 1 290 ? -46.75 0.161 -4.77 1 74.56 290 PRO B CA 1
ATOM 6752 C C . PRO B 1 290 ? -45.844 1.367 -4.465 1 74.56 290 PRO B C 1
ATOM 6754 O O . PRO B 1 290 ? -45.625 1.694 -3.295 1 74.56 290 PRO B O 1
ATOM 6757 N N . ASN B 1 291 ? -45.281 2.02 -5.453 1 74.31 291 ASN B N 1
ATOM 6758 C CA . ASN B 1 291 ? -44.531 3.27 -5.41 1 74.31 291 ASN B CA 1
ATOM 6759 C C . ASN B 1 291 ? -43.188 3.092 -4.707 1 74.31 291 ASN B C 1
ATOM 6761 O O . ASN B 1 291 ? -42.688 4.02 -4.062 1 74.31 291 ASN B O 1
ATOM 6765 N N . SER B 1 292 ? -42.719 1.863 -4.621 1 76.56 292 SER B N 1
ATOM 6766 C CA . SER B 1 292 ? -41.438 1.61 -3.961 1 76.56 292 SER B CA 1
ATOM 6767 C C . SER B 1 292 ? -40.344 1.308 -4.977 1 76.56 292 SER B C 1
ATOM 6769 O O . SER B 1 292 ? -39.156 1.27 -4.625 1 76.56 292 SER B O 1
ATOM 6771 N N . ASN B 1 293 ? -40.656 1.158 -6.168 1 82.75 293 ASN B N 1
ATOM 6772 C CA . ASN B 1 293 ? -39.75 0.792 -7.258 1 82.75 293 ASN B CA 1
ATOM 6773 C C . ASN B 1 293 ? -39.094 -0.561 -7.008 1 82.75 293 ASN B C 1
ATOM 6775 O O . ASN B 1 293 ? -38.031 -0.856 -7.574 1 82.75 293 ASN B O 1
ATOM 6779 N N . ILE B 1 294 ? -39.625 -1.366 -6.168 1 86.94 294 ILE B N 1
ATOM 6780 C CA . ILE B 1 294 ? -39.125 -2.691 -5.859 1 86.94 294 ILE B CA 1
ATOM 6781 C C . ILE B 1 294 ? -39.156 -3.572 -7.105 1 86.94 294 ILE B C 1
ATOM 6783 O O . ILE B 1 294 ? -38.5 -4.605 -7.176 1 86.94 294 ILE B O 1
ATOM 6787 N N . GLU B 1 295 ? -40.031 -3.146 -8.078 1 91.25 295 GLU B N 1
ATOM 6788 C CA . GLU B 1 295 ? -40.125 -3.832 -9.367 1 91.25 295 GLU B CA 1
ATOM 6789 C C . GLU B 1 295 ? -38.75 -3.893 -10.047 1 91.25 295 GLU B C 1
ATOM 6791 O O . GLU B 1 295 ? -38.469 -4.824 -10.805 1 91.25 295 GLU B O 1
ATOM 6796 N N . CYS B 1 296 ? -37.938 -2.949 -9.688 1 93.06 296 CYS B N 1
ATOM 6797 C CA . CYS B 1 296 ? -36.594 -2.865 -10.297 1 93.06 296 CYS B CA 1
ATOM 6798 C C . CYS B 1 296 ? -35.781 -4.094 -9.953 1 93.06 296 CYS B C 1
ATOM 6800 O O . CYS B 1 296 ? -34.906 -4.488 -10.727 1 93.06 296 CYS B O 1
ATOM 6802 N N . SER B 1 297 ? -36.031 -4.746 -8.82 1 92.75 297 SER B N 1
ATOM 6803 C CA . SER B 1 297 ? -35.281 -5.91 -8.391 1 92.75 297 SER B CA 1
ATOM 6804 C C . SER B 1 297 ? -35.438 -7.07 -9.367 1 92.75 297 SER B C 1
ATOM 6806 O O . SER B 1 297 ? -34.469 -7.785 -9.648 1 92.75 297 SER B O 1
ATOM 6808 N N . SER B 1 298 ? -36.594 -7.234 -9.844 1 95.31 298 SER B N 1
ATOM 6809 C CA . SER B 1 298 ? -36.844 -8.32 -10.789 1 95.31 298 SER B CA 1
ATOM 6810 C C . SER B 1 298 ? -36.156 -8.055 -12.125 1 95.31 298 SER B C 1
ATOM 6812 O O . SER B 1 298 ? -35.625 -8.977 -12.734 1 95.31 298 SER B O 1
ATOM 6814 N N . LEU B 1 299 ? -36.219 -6.77 -12.547 1 96.31 299 LEU B N 1
ATOM 6815 C CA . LEU B 1 299 ? -35.5 -6.414 -13.773 1 96.31 299 LEU B CA 1
ATOM 6816 C C . LEU B 1 299 ? -34 -6.609 -13.609 1 96.31 299 LEU B C 1
ATOM 6818 O O . LEU B 1 299 ? -33.344 -7.18 -14.484 1 96.31 299 LEU B O 1
ATOM 6822 N N . GLN B 1 300 ? -33.5 -6.188 -12.547 1 95.69 300 GLN B N 1
ATOM 6823 C CA . GLN B 1 300 ? -32.062 -6.285 -12.266 1 95.69 300 GLN B CA 1
ATOM 6824 C C . GLN B 1 300 ? -31.625 -7.742 -12.188 1 95.69 300 GLN B C 1
ATOM 6826 O O . GLN B 1 300 ? -30.609 -8.117 -12.773 1 95.69 300 GLN B O 1
ATOM 6831 N N . GLN B 1 301 ? -32.375 -8.531 -11.469 1 94.94 301 GLN B N 1
ATOM 6832 C CA . GLN B 1 301 ? -32.031 -9.938 -11.32 1 94.94 301 GLN B CA 1
ATOM 6833 C C . GLN B 1 301 ? -32.062 -10.664 -12.664 1 94.94 301 GLN B C 1
ATOM 6835 O O . GLN B 1 301 ? -31.188 -11.477 -12.969 1 94.94 301 GLN B O 1
ATOM 6840 N N . TYR B 1 302 ? -33.094 -10.398 -13.398 1 96.12 302 TYR B N 1
ATOM 6841 C CA . TYR B 1 302 ? -33.219 -11.016 -14.719 1 96.12 302 TYR B CA 1
ATOM 6842 C C . TYR B 1 302 ? -32.031 -10.648 -15.594 1 96.12 302 TYR B C 1
ATOM 6844 O O . TYR B 1 302 ? -31.422 -11.516 -16.234 1 96.12 302 TYR B O 1
ATOM 6852 N N . ALA B 1 303 ? -31.703 -9.391 -15.57 1 96.19 303 ALA B N 1
ATOM 6853 C CA . ALA B 1 303 ? -30.562 -8.914 -16.359 1 96.19 303 ALA B CA 1
ATOM 6854 C C . ALA B 1 303 ? -29.266 -9.578 -15.898 1 96.19 303 ALA B C 1
ATOM 6856 O O . ALA B 1 303 ? -28.438 -9.953 -16.734 1 96.19 303 ALA B O 1
ATOM 6857 N N . GLN B 1 304 ? -29.078 -9.719 -14.664 1 94.19 304 GLN B N 1
ATOM 6858 C CA . GLN B 1 304 ? -27.859 -10.297 -14.109 1 94.19 304 GLN B CA 1
ATOM 6859 C C . GLN B 1 304 ? -27.703 -11.758 -14.531 1 94.19 304 GLN B C 1
ATOM 6861 O O . GLN B 1 304 ? -26.625 -12.172 -14.961 1 94.19 304 GLN B O 1
ATOM 6866 N N . LEU B 1 305 ? -28.766 -12.5 -14.375 1 92.69 305 LEU B N 1
ATOM 6867 C CA . LEU B 1 305 ? -28.688 -13.914 -14.734 1 92.69 305 LEU B CA 1
ATOM 6868 C C . LEU B 1 305 ? -28.562 -14.086 -16.234 1 92.69 305 LEU B C 1
ATOM 6870 O O . LEU B 1 305 ? -27.891 -15.016 -16.703 1 92.69 305 LEU B O 1
ATOM 6874 N N . CYS B 1 306 ? -29.219 -13.203 -16.953 1 94.06 306 CYS B N 1
ATOM 6875 C CA . CYS B 1 306 ? -29.062 -13.195 -18.406 1 94.06 306 CYS B CA 1
ATOM 6876 C C . CYS B 1 306 ? -27.609 -12.969 -18.797 1 94.06 306 CYS B C 1
ATOM 6878 O O . CYS B 1 306 ? -27.078 -13.672 -19.656 1 94.06 306 CYS B O 1
ATOM 6880 N N . ALA B 1 307 ? -26.969 -12.07 -18.141 1 93.31 307 ALA B N 1
ATOM 6881 C CA . ALA B 1 307 ? -25.562 -11.789 -18.406 1 93.31 307 ALA B CA 1
ATOM 6882 C C . ALA B 1 307 ? -24.688 -12.992 -18.062 1 93.31 307 ALA B C 1
ATOM 6884 O O . ALA B 1 307 ? -23.719 -13.289 -18.766 1 93.31 307 ALA B O 1
ATOM 6885 N N . ASP B 1 308 ? -25.031 -13.688 -17.016 1 88.88 308 ASP B N 1
ATOM 6886 C CA . ASP B 1 308 ? -24.297 -14.891 -16.625 1 88.88 308 ASP B CA 1
ATOM 6887 C C . ASP B 1 308 ? -24.391 -15.969 -17.703 1 88.88 308 ASP B C 1
ATOM 6889 O O . ASP B 1 308 ? -23.547 -16.859 -17.75 1 88.88 308 ASP B O 1
ATOM 6893 N N . SER B 1 309 ? -25.406 -15.828 -18.5 1 87.5 309 SER B N 1
ATOM 6894 C CA . SER B 1 309 ? -25.609 -16.797 -19.578 1 87.5 309 SER B CA 1
ATOM 6895 C C . SER B 1 309 ? -25 -16.281 -20.875 1 87.5 309 SER B C 1
ATOM 6897 O O . SER B 1 309 ? -25.266 -16.844 -21.953 1 87.5 309 SER B O 1
ATOM 6899 N N . GLY B 1 310 ? -24.375 -15.109 -20.797 1 87.25 310 GLY B N 1
ATOM 6900 C CA . GLY B 1 310 ? -23.609 -14.633 -21.938 1 87.25 310 GLY B CA 1
ATOM 6901 C C . GLY B 1 310 ? -24.297 -13.523 -22.703 1 87.25 310 GLY B C 1
ATOM 6902 O O . GLY B 1 310 ? -23.797 -13.062 -23.734 1 87.25 310 GLY B O 1
ATOM 6903 N N . VAL B 1 311 ? -25.484 -13.109 -22.234 1 93.31 311 VAL B N 1
ATOM 6904 C CA . VAL B 1 311 ? -26.234 -12.047 -22.906 1 93.31 311 VAL B CA 1
ATOM 6905 C C . VAL B 1 311 ? -26.359 -10.844 -21.969 1 93.31 311 VAL B C 1
ATOM 6907 O O . VAL B 1 311 ? -27.125 -10.883 -21 1 93.31 311 VAL B O 1
ATOM 6910 N N . CYS B 1 312 ? -25.672 -9.852 -22.312 1 94.19 312 CYS B N 1
ATOM 6911 C CA . CYS B 1 312 ? -25.719 -8.648 -21.484 1 94.19 312 CYS B CA 1
ATOM 6912 C C . CYS B 1 312 ? -26.625 -7.598 -22.109 1 94.19 312 CYS B C 1
ATOM 6914 O O . CYS B 1 312 ? -26.547 -7.332 -23.312 1 94.19 312 CYS B O 1
ATOM 6916 N N . ILE B 1 313 ? -27.484 -6.977 -21.281 1 95.38 313 ILE B N 1
ATOM 6917 C CA . ILE B 1 313 ? -28.516 -6.074 -21.797 1 95.38 313 ILE B CA 1
ATOM 6918 C C . ILE B 1 313 ? -28.391 -4.715 -21.109 1 95.38 313 ILE B C 1
ATOM 6920 O O . ILE B 1 313 ? -28.297 -4.637 -19.891 1 95.38 313 ILE B O 1
ATOM 6924 N N . GLN B 1 314 ? -28.406 -3.668 -21.906 1 94.38 314 GLN B N 1
ATOM 6925 C CA . GLN B 1 314 ? -28.5 -2.307 -21.391 1 94.38 314 GLN B CA 1
ATOM 6926 C C . GLN B 1 314 ? -29.953 -1.931 -21.109 1 94.38 314 GLN B C 1
ATOM 6928 O O . GLN B 1 314 ? -30.562 -1.146 -21.844 1 94.38 314 GLN B O 1
ATOM 6933 N N . TRP B 1 315 ? -30.422 -2.268 -20.016 1 96.12 315 TRP B N 1
ATOM 6934 C CA . TRP B 1 315 ? -31.859 -2.225 -19.781 1 96.12 315 TRP B CA 1
ATOM 6935 C C . TRP B 1 315 ? -32.281 -0.944 -19.062 1 96.12 315 TRP B C 1
ATOM 6937 O O . TRP B 1 315 ? -33.406 -0.485 -19.188 1 96.12 315 TRP B O 1
ATOM 6947 N N . ARG B 1 316 ? -31.359 -0.316 -18.297 1 95.5 316 ARG B N 1
ATOM 6948 C CA . ARG B 1 316 ? -31.766 0.789 -17.438 1 95.5 316 ARG B CA 1
ATOM 6949 C C . ARG B 1 316 ? -32.125 2.02 -18.25 1 95.5 316 ARG B C 1
ATOM 6951 O O . ARG B 1 316 ? -32.875 2.891 -17.781 1 95.5 316 ARG B O 1
ATOM 6958 N N . ASP B 1 317 ? -31.609 2.145 -19.484 1 92.81 317 ASP B N 1
ATOM 6959 C CA . ASP B 1 317 ? -31.969 3.238 -20.375 1 92.81 317 ASP B CA 1
ATOM 6960 C C . ASP B 1 317 ? -33.469 3.23 -20.672 1 92.81 317 ASP B C 1
ATOM 6962 O O . ASP B 1 317 ? -34.031 4.262 -21.016 1 92.81 317 ASP B O 1
ATOM 6966 N N . LYS B 1 318 ? -34.062 2.061 -20.547 1 94.62 318 LYS B N 1
ATOM 6967 C CA . LYS B 1 318 ? -35.5 1.903 -20.828 1 94.62 318 LYS B CA 1
ATOM 6968 C C . LYS B 1 318 ? -36.312 1.901 -19.531 1 94.62 318 LYS B C 1
ATOM 6970 O O . LYS B 1 318 ? -37.531 1.812 -19.562 1 94.62 318 LYS B O 1
ATOM 6975 N N . ALA B 1 319 ? -35.656 1.977 -18.453 1 94.62 319 ALA B N 1
ATOM 6976 C CA . ALA B 1 319 ? -36.25 1.969 -17.125 1 94.62 319 ALA B CA 1
ATOM 6977 C C . ALA B 1 319 ? -35.75 3.115 -16.266 1 94.62 319 ALA B C 1
ATOM 6979 O O . ALA B 1 319 ? -35.031 2.887 -15.281 1 94.62 319 ALA B O 1
ATOM 6980 N N . SER B 1 320 ? -36.156 4.32 -16.516 1 91.75 320 SER B N 1
ATOM 6981 C CA . SER B 1 320 ? -35.656 5.523 -15.867 1 91.75 320 SER B CA 1
ATOM 6982 C C . SER B 1 320 ? -35.938 5.504 -14.367 1 91.75 320 SER B C 1
ATOM 6984 O O . SER B 1 320 ? -35.25 6.164 -13.594 1 91.75 320 SER B O 1
ATOM 6986 N N . GLU B 1 321 ? -36.906 4.715 -13.961 1 92 321 GLU B N 1
ATOM 6987 C CA . GLU B 1 321 ? -37.281 4.613 -12.555 1 92 321 GLU B CA 1
ATOM 6988 C C . GLU B 1 321 ? -36.25 3.771 -11.781 1 92 321 GLU B C 1
ATOM 6990 O O . GLU B 1 321 ? -36.25 3.77 -10.547 1 92 321 GLU B O 1
ATOM 6995 N N . CYS B 1 322 ? -35.406 3.131 -12.508 1 93.31 322 CYS B N 1
ATOM 6996 C CA . CYS B 1 322 ? -34.438 2.254 -11.875 1 93.31 322 CYS B CA 1
ATOM 6997 C C . CYS B 1 322 ? -33 2.781 -12.078 1 93.31 322 CYS B C 1
ATOM 6999 O O . CYS B 1 322 ? -32.156 2.07 -12.594 1 93.31 322 CYS B O 1
ATOM 7001 N N . PRO B 1 323 ? -32.719 3.939 -11.57 1 91.19 323 PRO B N 1
ATOM 7002 C CA . PRO B 1 323 ? -31.406 4.512 -11.82 1 91.19 323 PRO B CA 1
ATOM 7003 C C . PRO B 1 323 ? -30.344 3.969 -10.875 1 91.19 323 PRO B C 1
ATOM 7005 O O . PRO B 1 323 ? -30.656 3.479 -9.789 1 91.19 323 PRO B O 1
ATOM 7008 N N . ILE B 1 324 ? -29.094 3.992 -11.297 1 92.31 324 ILE B N 1
ATOM 7009 C CA . ILE B 1 324 ? -27.906 3.779 -10.477 1 92.31 324 ILE B CA 1
ATOM 7010 C C . ILE B 1 324 ? -27.031 5.031 -10.5 1 92.31 324 ILE B C 1
ATOM 7012 O O . ILE B 1 324 ? -26.719 5.551 -11.57 1 92.31 324 ILE B O 1
ATOM 7016 N N . THR B 1 325 ? -26.719 5.512 -9.297 1 91.69 325 THR B N 1
ATOM 7017 C CA . THR B 1 325 ? -25.844 6.676 -9.203 1 91.69 325 THR B CA 1
ATOM 7018 C C . THR B 1 325 ? -24.406 6.254 -8.961 1 91.69 325 THR B C 1
ATOM 7020 O O . THR B 1 325 ? -24.125 5.461 -8.062 1 91.69 325 THR B O 1
ATOM 7023 N N . CYS B 1 326 ? -23.578 6.77 -9.828 1 94.75 326 CYS B N 1
ATOM 7024 C CA . CYS B 1 326 ? -22.156 6.465 -9.711 1 94.75 326 CYS B CA 1
ATOM 7025 C C . CYS B 1 326 ? -21.375 7.652 -9.141 1 94.75 326 CYS B C 1
ATOM 7027 O O . CYS B 1 326 ? -21.781 8.797 -9.32 1 94.75 326 CYS B O 1
ATOM 7029 N N . PRO B 1 327 ? -20.312 7.328 -8.422 1 91.88 327 PRO B N 1
ATOM 7030 C CA . PRO B 1 327 ? -19.438 8.43 -8.023 1 91.88 327 PRO B CA 1
ATOM 7031 C C . PRO B 1 327 ? -18.938 9.242 -9.211 1 91.88 327 PRO B C 1
ATOM 7033 O O . PRO B 1 327 ? -18.984 8.766 -10.352 1 91.88 327 PRO B O 1
ATOM 7036 N N . SER B 1 328 ? -18.469 10.453 -8.906 1 92.88 328 SER B N 1
ATOM 7037 C CA . SER B 1 328 ? -18.125 11.414 -9.953 1 92.88 328 SER B CA 1
ATOM 7038 C C . SER B 1 328 ? -17 10.891 -10.844 1 92.88 328 SER B C 1
ATOM 7040 O O . SER B 1 328 ? -16.922 11.227 -12.023 1 92.88 328 SER B O 1
ATOM 7042 N N . HIS B 1 329 ? -16.156 10.055 -10.312 1 93.06 329 HIS B N 1
ATOM 7043 C CA . HIS B 1 329 ? -14.992 9.617 -11.07 1 93.06 329 HIS B CA 1
ATOM 7044 C C . HIS B 1 329 ? -15.305 8.352 -11.859 1 93.06 329 HIS B C 1
ATOM 7046 O O . HIS B 1 329 ? -14.438 7.82 -12.562 1 93.06 329 HIS B O 1
ATOM 7052 N N . LYS B 1 330 ? -16.547 7.852 -11.836 1 97.06 330 LYS B N 1
ATOM 7053 C CA . LYS B 1 330 ? -16.922 6.633 -12.547 1 97.06 330 LYS B CA 1
ATOM 7054 C C . LYS B 1 330 ? -18.172 6.855 -13.391 1 97.06 330 LYS B C 1
ATOM 7056 O O . LYS B 1 330 ? -18.828 7.902 -13.289 1 97.06 330 LYS B O 1
ATOM 7061 N N . VAL B 1 331 ? -18.375 5.93 -14.289 1 97.06 331 VAL B N 1
ATOM 7062 C CA . VAL B 1 331 ? -19.531 5.992 -15.172 1 97.06 331 VAL B CA 1
ATOM 7063 C C . VAL B 1 331 ? -20.281 4.664 -15.141 1 97.06 331 VAL B C 1
ATOM 7065 O O . VAL B 1 331 ? -19.672 3.6 -15.039 1 97.06 331 VAL B O 1
ATOM 7068 N N . TYR B 1 332 ? -21.547 4.781 -15.281 1 96.56 332 TYR B N 1
ATOM 7069 C CA . TYR B 1 332 ? -22.391 3.588 -15.289 1 96.56 332 TYR B CA 1
ATOM 7070 C C . TYR B 1 332 ? -22.203 2.799 -16.578 1 96.56 332 TYR B C 1
ATOM 7072 O O . TYR B 1 332 ? -22.109 3.379 -17.672 1 96.56 332 TYR B O 1
ATOM 7080 N N . ASN B 1 333 ? -22.109 1.48 -16.438 1 95.69 333 ASN B N 1
ATOM 7081 C CA . ASN B 1 333 ? -22.062 0.529 -17.547 1 95.69 333 ASN B CA 1
ATOM 7082 C C . ASN B 1 333 ? -22.828 -0.745 -17.219 1 95.69 333 ASN B C 1
ATOM 7084 O O . ASN B 1 333 ? -22.594 -1.374 -16.188 1 95.69 333 ASN B O 1
ATOM 7088 N N . ALA B 1 334 ? -23.781 -1.104 -18.047 1 95.62 334 ALA B N 1
ATOM 7089 C CA . ALA B 1 334 ? -24.594 -2.297 -17.828 1 95.62 334 ALA B CA 1
ATOM 7090 C C . ALA B 1 334 ? -23.797 -3.566 -18.109 1 95.62 334 ALA B C 1
ATOM 7092 O O . ALA B 1 334 ? -24.125 -4.645 -17.609 1 95.62 334 ALA B O 1
ATOM 7093 N N . CYS B 1 335 ? -22.797 -3.383 -18.953 1 94.56 335 CYS B N 1
ATOM 7094 C CA . CYS B 1 335 ? -22.062 -4.547 -19.422 1 94.56 335 CYS B CA 1
ATOM 7095 C C . CYS B 1 335 ? -20.562 -4.336 -19.266 1 94.56 335 CYS B C 1
ATOM 7097 O O . CYS B 1 335 ? -19.812 -4.359 -20.25 1 94.56 335 CYS B O 1
ATOM 7099 N N . GLY B 1 336 ? -20.141 -4.172 -18.047 1 93.69 336 GLY B N 1
ATOM 7100 C CA . GLY B 1 336 ? -18.719 -4.062 -17.766 1 93.69 336 GLY B CA 1
ATOM 7101 C C . GLY B 1 336 ? -18.078 -5.383 -17.391 1 93.69 336 GLY B C 1
ATOM 7102 O O . GLY B 1 336 ? -18.781 -6.352 -17.078 1 93.69 336 GLY B O 1
ATOM 7103 N N . ALA B 1 337 ? -16.734 -5.426 -17.438 1 92 337 ALA B N 1
ATOM 7104 C CA . ALA B 1 337 ? -16.031 -6.645 -17.062 1 92 337 ALA B CA 1
ATOM 7105 C C . ALA B 1 337 ? -16.203 -6.953 -15.586 1 92 337 ALA B C 1
ATOM 7107 O O . ALA B 1 337 ? -16.094 -6.059 -14.742 1 92 337 ALA B O 1
ATOM 7108 N N . ALA B 1 338 ? -16.5 -8.211 -15.266 1 92.5 338 ALA B N 1
ATOM 7109 C CA . ALA B 1 338 ? -16.656 -8.625 -13.875 1 92.5 338 ALA B CA 1
ATOM 7110 C C . ALA B 1 338 ? -15.375 -8.375 -13.078 1 92.5 338 ALA B C 1
ATOM 7112 O O . ALA B 1 338 ? -15.43 -8.039 -11.898 1 92.5 338 ALA B O 1
ATOM 7113 N N . VAL B 1 339 ? -14.266 -8.602 -13.781 1 91.31 339 VAL B N 1
ATOM 7114 C CA . VAL B 1 339 ? -12.945 -8.305 -13.211 1 91.31 339 VAL B CA 1
ATOM 7115 C C . VAL B 1 339 ? -12.18 -7.375 -14.148 1 91.31 339 VAL B C 1
ATOM 7117 O O . VAL B 1 339 ? -11.539 -7.832 -15.102 1 91.31 339 VAL B O 1
ATOM 7120 N N . PRO B 1 340 ? -12.203 -6.109 -13.812 1 91.69 340 PRO B N 1
ATOM 7121 C CA . PRO B 1 340 ? -11.523 -5.168 -14.711 1 91.69 340 PRO B CA 1
ATOM 7122 C C . PRO B 1 340 ? -10 -5.258 -14.609 1 91.69 340 PRO B C 1
ATOM 7124 O O . PRO B 1 340 ? -9.469 -5.637 -13.562 1 91.69 340 PRO B O 1
ATOM 7127 N N . LYS B 1 341 ? -9.383 -4.922 -15.742 1 92.56 341 LYS B N 1
ATOM 7128 C CA . LYS B 1 341 ? -7.93 -4.789 -15.75 1 92.56 341 LYS B CA 1
ATOM 7129 C C . LYS B 1 341 ? -7.48 -3.607 -14.898 1 92.56 341 LYS B C 1
ATOM 7131 O O . LYS B 1 341 ? -8.109 -2.547 -14.914 1 92.56 341 LYS B O 1
ATOM 7136 N N . THR B 1 342 ? -6.41 -3.799 -14.125 1 95 342 THR B N 1
ATOM 7137 C CA . THR B 1 342 ? -5.844 -2.742 -13.297 1 95 342 THR B CA 1
ATOM 7138 C C . THR B 1 342 ? -4.348 -2.588 -13.555 1 95 342 THR B C 1
ATOM 7140 O O . THR B 1 342 ? -3.789 -3.281 -14.406 1 95 342 THR B O 1
ATOM 7143 N N . CYS B 1 343 ? -3.68 -1.61 -12.883 1 93.81 343 CYS B N 1
ATOM 7144 C CA . CYS B 1 343 ? -2.24 -1.405 -13 1 93.81 343 CYS B CA 1
ATOM 7145 C C . CYS B 1 343 ? -1.473 -2.582 -12.406 1 93.81 343 CYS B C 1
ATOM 7147 O O . CYS B 1 343 ? -0.282 -2.748 -12.68 1 93.81 343 CYS B O 1
ATOM 7149 N N . GLN B 1 344 ? -2.156 -3.426 -11.664 1 90.31 344 GLN B N 1
ATOM 7150 C CA . GLN B 1 344 ? -1.486 -4.516 -10.961 1 90.31 344 GLN B CA 1
ATOM 7151 C C . GLN B 1 344 ? -1.773 -5.855 -11.633 1 90.31 344 GLN B C 1
ATOM 7153 O O . GLN B 1 344 ? -1.267 -6.895 -11.195 1 90.31 344 GLN B O 1
ATOM 7158 N N . SER B 1 345 ? -2.613 -5.797 -12.68 1 91.06 345 SER B N 1
ATOM 7159 C CA . SER B 1 345 ? -2.912 -7.031 -13.398 1 91.06 345 SER B CA 1
ATOM 7160 C C . SER B 1 345 ? -1.673 -7.578 -14.102 1 91.06 345 SER B C 1
ATOM 7162 O O . SER B 1 345 ? -0.962 -6.836 -14.781 1 91.06 345 SER B O 1
ATOM 7164 N N . THR B 1 346 ? -1.367 -8.844 -13.875 1 85.94 346 THR B N 1
ATOM 7165 C CA . THR B 1 346 ? -0.24 -9.484 -14.547 1 85.94 346 THR B CA 1
ATOM 7166 C C . THR B 1 346 ? -0.626 -9.914 -15.961 1 85.94 346 THR B C 1
ATOM 7168 O O . THR B 1 346 ? -1.812 -10.047 -16.266 1 85.94 346 THR B O 1
ATOM 7171 N N . PRO B 1 347 ? 0.375 -10.125 -16.766 1 82.12 347 PRO B N 1
ATOM 7172 C CA . PRO B 1 347 ? 0.069 -10.617 -18.109 1 82.12 347 PRO B CA 1
ATOM 7173 C C . PRO B 1 347 ? -0.675 -11.945 -18.109 1 82.12 347 PRO B C 1
ATOM 7175 O O . PRO B 1 347 ? -1.56 -12.172 -18.938 1 82.12 347 PRO B O 1
ATOM 7178 N N . GLU B 1 348 ? -0.354 -12.758 -17.172 1 81.44 348 GLU B N 1
ATOM 7179 C CA . GLU B 1 348 ? -1.028 -14.047 -17.062 1 81.44 348 GLU B CA 1
ATOM 7180 C C . GLU B 1 348 ? -2.496 -13.867 -16.672 1 81.44 348 GLU B C 1
ATOM 7182 O O . GLU B 1 348 ? -3.369 -14.547 -17.219 1 81.44 348 GLU B O 1
ATOM 7187 N N . GLU B 1 349 ? -2.676 -12.961 -15.789 1 82.75 349 GLU B N 1
ATOM 7188 C CA . GLU B 1 349 ? -4.047 -12.688 -15.367 1 82.75 349 GLU B CA 1
ATOM 7189 C C . GLU B 1 349 ? -4.863 -12.086 -16.5 1 82.75 349 GLU B C 1
ATOM 7191 O O . GLU B 1 349 ? -6.047 -12.398 -16.672 1 82.75 349 GLU B O 1
ATOM 7196 N N . ILE B 1 350 ? -4.219 -11.297 -17.234 1 82.88 350 ILE B N 1
ATOM 7197 C CA . ILE B 1 350 ? -4.883 -10.625 -18.344 1 82.88 350 ILE B CA 1
ATOM 7198 C C . ILE B 1 350 ? -5.281 -11.648 -19.406 1 82.88 350 ILE B C 1
ATOM 7200 O O . ILE B 1 350 ? -6.375 -11.57 -19.969 1 82.88 350 ILE B O 1
ATOM 7204 N N . GLU B 1 351 ? -4.398 -12.562 -19.594 1 79.81 351 GLU B N 1
ATOM 7205 C CA . GLU B 1 351 ? -4.691 -13.617 -20.562 1 79.81 351 GLU B CA 1
ATOM 7206 C C . GLU B 1 351 ? -5.859 -14.484 -20.094 1 79.81 351 GLU B C 1
ATOM 7208 O O . GLU B 1 351 ? -6.652 -14.953 -20.906 1 79.81 351 GLU B O 1
ATOM 7213 N N . GLU B 1 352 ? -5.91 -14.641 -18.828 1 75.81 352 GLU B N 1
ATOM 7214 C CA . GLU B 1 352 ? -6.988 -15.453 -18.281 1 75.81 352 GLU B CA 1
ATOM 7215 C C . GLU B 1 352 ? -8.297 -14.672 -18.219 1 75.81 352 GLU B C 1
ATOM 7217 O O . GLU B 1 352 ? -9.375 -15.266 -18.094 1 75.81 352 GLU B O 1
ATOM 7222 N N . MET B 1 353 ? -8.094 -13.398 -18.094 1 71.06 353 MET B N 1
ATOM 7223 C CA . MET B 1 353 ? -9.281 -12.555 -17.984 1 71.06 353 MET B CA 1
ATOM 7224 C C . MET B 1 353 ? -10.172 -12.711 -19.219 1 71.06 353 MET B C 1
ATOM 7226 O O . MET B 1 353 ? -11.242 -12.102 -19.281 1 71.06 353 MET B O 1
ATOM 7230 N N . ASP B 1 354 ? -9.82 -13.641 -20.062 1 58.91 354 ASP B N 1
ATOM 7231 C CA . ASP B 1 354 ? -10.781 -13.898 -21.141 1 58.91 354 ASP B CA 1
ATOM 7232 C C . ASP B 1 354 ? -12.203 -14.023 -20.594 1 58.91 354 ASP B C 1
ATOM 7234 O O . ASP B 1 354 ? -13.094 -14.5 -21.297 1 58.91 354 ASP B O 1
ATOM 7238 N N . ASP B 1 355 ? -12.273 -13.781 -19.312 1 57.06 355 ASP B N 1
ATOM 7239 C CA . ASP B 1 355 ? -13.57 -13.969 -18.672 1 57.06 355 ASP B CA 1
ATOM 7240 C C . ASP B 1 355 ? -14.617 -13.023 -19.25 1 57.06 355 ASP B C 1
ATOM 7242 O O . ASP B 1 355 ? -14.523 -11.805 -19.094 1 57.06 355 ASP B O 1
ATOM 7246 N N . LYS B 1 356 ? -15.164 -13.344 -20.109 1 68.94 356 LYS B N 1
ATOM 7247 C CA . LYS B 1 356 ? -16.266 -12.812 -20.891 1 68.94 356 LYS B CA 1
ATOM 7248 C C . LYS B 1 356 ? -17.484 -12.531 -20.016 1 68.94 356 LYS B C 1
ATOM 7250 O O . LYS B 1 356 ? -18.547 -12.148 -20.516 1 68.94 356 LYS B O 1
ATOM 7255 N N . ARG B 1 357 ? -17.281 -12.547 -18.609 1 85.12 357 ARG B N 1
ATOM 7256 C CA . ARG B 1 357 ? -18.469 -12.266 -17.812 1 85.12 357 ARG B CA 1
ATOM 7257 C C . ARG B 1 357 ? -18.672 -10.758 -17.641 1 85.12 357 ARG B C 1
ATOM 7259 O O . ARG B 1 357 ? -17.734 -10.031 -17.344 1 85.12 357 ARG B O 1
ATOM 7266 N N . MET B 1 358 ? -19.844 -10.414 -17.906 1 93.06 358 MET B N 1
ATOM 7267 C CA . MET B 1 358 ? -20.203 -9 -17.828 1 93.06 358 MET B CA 1
ATOM 7268 C C . MET B 1 358 ? -21.156 -8.742 -16.672 1 93.06 358 MET B C 1
ATOM 7270 O O . MET B 1 358 ? -22.016 -9.578 -16.391 1 93.06 358 MET B O 1
ATOM 7274 N N . VAL B 1 359 ? -20.922 -7.652 -16.047 1 95.5 359 VAL B N 1
ATOM 7275 C CA . VAL B 1 359 ? -21.766 -7.262 -14.938 1 95.5 359 VAL B CA 1
ATOM 7276 C C . VAL B 1 359 ? -22.109 -5.777 -15.031 1 95.5 359 VAL B C 1
ATOM 7278 O O . VAL B 1 359 ? -21.391 -5.016 -15.695 1 95.5 359 VAL B O 1
ATOM 7281 N N . GLU B 1 360 ? -23.156 -5.453 -14.383 1 96.31 360 GLU B N 1
ATOM 7282 C CA . GLU B 1 360 ? -23.516 -4.039 -14.336 1 96.31 360 GLU B CA 1
ATOM 7283 C C . GLU B 1 360 ? -22.875 -3.338 -13.148 1 96.31 360 GLU B C 1
ATOM 7285 O O . GLU B 1 360 ? -22.656 -3.953 -12.102 1 96.31 360 GLU B O 1
ATOM 7290 N N . GLY B 1 361 ? -22.531 -2.039 -13.352 1 96.25 361 GLY B N 1
ATOM 7291 C CA . GLY B 1 361 ? -21.969 -1.276 -12.25 1 96.25 361 GLY B CA 1
ATOM 7292 C C . GLY B 1 361 ? -21.328 0.032 -12.695 1 96.25 361 GLY B C 1
ATOM 7293 O O . GLY B 1 361 ? -21.672 0.566 -13.75 1 96.25 361 GLY B O 1
ATOM 7294 N N . CYS B 1 362 ? -20.625 0.621 -11.781 1 96.56 362 CYS B N 1
ATOM 7295 C CA . CYS B 1 362 ? -19.875 1.844 -12.039 1 96.56 362 CYS B CA 1
ATOM 7296 C C . CYS B 1 362 ? -18.422 1.528 -12.367 1 96.56 362 CYS B C 1
ATOM 7298 O O . CYS B 1 362 ? -17.719 0.904 -11.57 1 96.56 362 CYS B O 1
ATOM 7300 N N . PHE B 1 363 ? -17.969 1.962 -13.484 1 97.12 363 PHE B N 1
ATOM 7301 C CA . PHE B 1 363 ? -16.641 1.624 -13.984 1 97.12 363 PHE B CA 1
ATOM 7302 C C . PHE B 1 363 ? -15.859 2.883 -14.344 1 97.12 363 PHE B C 1
ATOM 7304 O O . PHE B 1 363 ? -16.438 3.963 -14.477 1 97.12 363 PHE B O 1
ATOM 7311 N N . CYS B 1 364 ? -14.539 2.686 -14.461 1 97.69 364 CYS B N 1
ATOM 7312 C CA . CYS B 1 364 ? -13.711 3.805 -14.891 1 97.69 364 CYS B CA 1
ATOM 7313 C C . CYS B 1 364 ? -14.039 4.211 -16.328 1 97.69 364 CYS B C 1
ATOM 7315 O O . CYS B 1 364 ? -14.297 3.354 -17.172 1 97.69 364 CYS B O 1
ATOM 7317 N N . PRO B 1 365 ? -14.039 5.52 -16.562 1 97.06 365 PRO B N 1
ATOM 7318 C CA . PRO B 1 365 ? -14.32 5.984 -17.922 1 97.06 365 PRO B CA 1
ATOM 7319 C C . PRO B 1 365 ? -13.305 5.469 -18.938 1 97.06 365 PRO B C 1
ATOM 7321 O O . PRO B 1 365 ? -12.242 4.973 -18.562 1 97.06 365 PRO B O 1
ATOM 7324 N N . PHE B 1 366 ? -13.703 5.645 -20.156 1 95 366 PHE B N 1
ATOM 7325 C CA . PHE B 1 366 ? -12.859 5.199 -21.266 1 95 366 PHE B CA 1
ATOM 7326 C C . PHE B 1 366 ? -11.484 5.852 -21.188 1 95 366 PHE B C 1
ATOM 7328 O O . PHE B 1 366 ? -11.367 7.047 -20.891 1 95 366 PHE B O 1
ATOM 7335 N N . GLY B 1 367 ? -10.508 5.055 -21.391 1 95.44 367 GLY B N 1
ATOM 7336 C CA . GLY B 1 367 ? -9.141 5.547 -21.344 1 95.44 367 GLY B CA 1
ATOM 7337 C C . GLY B 1 367 ? -8.508 5.422 -19.969 1 95.44 367 GLY B C 1
ATOM 7338 O O . GLY B 1 367 ? -7.316 5.684 -19.797 1 95.44 367 GLY B O 1
ATOM 7339 N N . THR B 1 368 ? -9.25 5.082 -18.969 1 96.94 368 THR B N 1
ATOM 7340 C CA . THR B 1 368 ? -8.742 4.902 -17.609 1 96.94 368 THR B CA 1
ATOM 7341 C C . THR B 1 368 ? -9.062 3.506 -17.078 1 96.94 368 THR B C 1
ATOM 7343 O O . THR B 1 368 ? -9.828 2.768 -17.703 1 96.94 368 THR B O 1
ATOM 7346 N N . LYS B 1 369 ? -8.469 3.135 -16.062 1 96.25 369 LYS B N 1
ATOM 7347 C CA . LYS B 1 369 ? -8.688 1.865 -15.383 1 96.25 369 LYS B CA 1
ATOM 7348 C C . LYS B 1 369 ? -8.469 2.006 -13.875 1 96.25 369 LYS B C 1
ATOM 7350 O O . LYS B 1 369 ? -7.809 2.941 -13.43 1 96.25 369 LYS B O 1
ATOM 7355 N N . PRO B 1 370 ? -9.102 1.127 -13.156 1 96.44 370 PRO B N 1
ATOM 7356 C CA . PRO B 1 370 ? -8.805 1.185 -11.719 1 96.44 370 PRO B CA 1
ATOM 7357 C C . PRO B 1 370 ? -7.324 0.956 -11.414 1 96.44 370 PRO B C 1
ATOM 7359 O O . PRO B 1 370 ? -6.668 0.163 -12.094 1 96.44 370 PRO B O 1
ATOM 7362 N N . PHE B 1 371 ? -6.809 1.675 -10.461 1 96 371 PHE B N 1
ATOM 7363 C CA . PHE B 1 371 ? -5.406 1.517 -10.086 1 96 371 PHE B CA 1
ATOM 7364 C C . PHE B 1 371 ? -5.125 0.087 -9.641 1 96 371 PHE B C 1
ATOM 7366 O O . PHE B 1 371 ? -4.125 -0.51 -10.047 1 96 371 PHE B O 1
ATOM 7373 N N . SER B 1 372 ? -5.91 -0.416 -8.742 1 94.56 372 SER B N 1
ATOM 7374 C CA . SER B 1 372 ? -5.875 -1.791 -8.258 1 94.56 372 SER B CA 1
ATOM 7375 C C . SER B 1 372 ? -7.254 -2.25 -7.793 1 94.56 372 SER B C 1
ATOM 7377 O O . SER B 1 372 ? -8.164 -1.434 -7.629 1 94.56 372 SER B O 1
ATOM 7379 N N . PRO B 1 373 ? -7.406 -3.559 -7.562 1 92.81 373 PRO B N 1
ATOM 7380 C CA . PRO B 1 373 ? -8.695 -4.016 -7.031 1 92.81 373 PRO B CA 1
ATOM 7381 C C . PRO B 1 373 ? -9.008 -3.426 -5.66 1 92.81 373 PRO B C 1
ATOM 7383 O O . PRO B 1 373 ? -10.18 -3.312 -5.285 1 92.81 373 PRO B O 1
ATOM 7386 N N . ALA B 1 374 ? -7.977 -3.027 -4.945 1 93.81 374 ALA B N 1
ATOM 7387 C CA . ALA B 1 374 ? -8.133 -2.555 -3.572 1 93.81 374 ALA B CA 1
ATOM 7388 C C . ALA B 1 374 ? -8.312 -1.039 -3.529 1 93.81 374 ALA B C 1
ATOM 7390 O O . ALA B 1 374 ? -8.797 -0.492 -2.537 1 93.81 374 ALA B O 1
ATOM 7391 N N . VAL B 1 375 ? -7.902 -0.364 -4.574 1 92.81 375 VAL B N 1
ATOM 7392 C CA . VAL B 1 375 ? -7.926 1.095 -4.609 1 92.81 375 VAL B CA 1
ATOM 7393 C C . VAL B 1 375 ? -8.852 1.57 -5.727 1 92.81 375 VAL B C 1
ATOM 7395 O O . VAL B 1 375 ? -8.531 1.42 -6.91 1 92.81 375 VAL B O 1
ATOM 7398 N N . ASP B 1 376 ? -9.891 2.178 -5.273 1 89.44 376 ASP B N 1
ATOM 7399 C CA . ASP B 1 376 ? -10.922 2.611 -6.207 1 89.44 376 ASP B CA 1
ATOM 7400 C C . ASP B 1 376 ? -10.617 3.998 -6.766 1 89.44 376 ASP B C 1
ATOM 7402 O O . ASP B 1 376 ? -11.367 4.949 -6.531 1 89.44 376 ASP B O 1
ATOM 7406 N N . VAL B 1 377 ? -9.57 4.152 -7.48 1 95.75 377 VAL B N 1
ATOM 7407 C CA . VAL B 1 377 ? -9.141 5.363 -8.172 1 95.75 377 VAL B CA 1
ATOM 7408 C C . VAL B 1 377 ? -8.867 5.055 -9.641 1 95.75 377 VAL B C 1
ATOM 7410 O O . VAL B 1 377 ? -8.148 4.105 -9.961 1 95.75 377 VAL B O 1
ATOM 7413 N N . CYS B 1 378 ? -9.57 5.789 -10.516 1 97.81 378 CYS B N 1
ATOM 7414 C CA . CYS B 1 378 ? -9.359 5.605 -11.945 1 97.81 378 CYS B CA 1
ATOM 7415 C C . CYS B 1 378 ? -8.141 6.383 -12.422 1 97.81 378 CYS B C 1
ATOM 7417 O O . CYS B 1 378 ? -8.023 7.586 -12.164 1 97.81 378 CYS B O 1
ATOM 7419 N N . VAL B 1 379 ? -7.203 5.668 -13.102 1 97.62 379 VAL B N 1
ATOM 7420 C CA . VAL B 1 379 ? -5.961 6.305 -13.531 1 97.62 379 VAL B CA 1
ATOM 7421 C C . VAL B 1 379 ? -5.758 6.082 -15.031 1 97.62 379 VAL B C 1
ATOM 7423 O O . VAL B 1 379 ? -6.117 5.027 -15.562 1 97.62 379 VAL B O 1
ATOM 7426 N N . SER B 1 380 ? -5.195 7.066 -15.68 1 96.06 380 SER B N 1
ATOM 7427 C CA . SER B 1 380 ? -4.832 6.922 -17.094 1 96.06 380 SER B CA 1
ATOM 7428 C C . SER B 1 380 ? -3.443 6.309 -17.234 1 96.06 380 SER B C 1
ATOM 7430 O O . SER B 1 380 ? -3.158 5.645 -18.234 1 96.06 380 SER B O 1
ATOM 7432 N N . THR B 1 381 ? -2.625 6.609 -16.266 1 95.44 381 THR B N 1
ATOM 7433 C CA . THR B 1 381 ? -1.271 6.07 -16.219 1 95.44 381 THR B CA 1
ATOM 7434 C C . THR B 1 381 ? -0.973 5.465 -14.859 1 95.44 381 THR B C 1
ATOM 7436 O O . THR B 1 381 ? -1.35 6.027 -13.828 1 95.44 381 THR B O 1
ATOM 7439 N N . CYS B 1 382 ? -0.235 4.332 -14.961 1 94.56 382 CYS B N 1
ATOM 7440 C CA . CYS B 1 382 ? 0.081 3.664 -13.703 1 94.56 382 CYS B CA 1
ATOM 7441 C C . CYS B 1 382 ? 1.174 4.41 -12.953 1 94.56 382 CYS B C 1
ATOM 7443 O O . CYS B 1 382 ? 2.074 4.988 -13.562 1 94.56 382 CYS B O 1
ATOM 7445 N N . GLY B 1 383 ? 1.157 4.441 -11.688 1 96.31 383 GLY B N 1
ATOM 7446 C CA . GLY B 1 383 ? 2.07 5.074 -10.75 1 96.31 383 GLY B CA 1
ATOM 7447 C C . GLY B 1 383 ? 1.846 4.637 -9.312 1 96.31 383 GLY B C 1
ATOM 7448 O O . GLY B 1 383 ? 1.856 3.441 -9.016 1 96.31 383 GLY B O 1
ATOM 7449 N N . CYS B 1 384 ? 1.646 5.68 -8.469 1 96.06 384 CYS B N 1
ATOM 7450 C CA . CYS B 1 384 ? 1.378 5.379 -7.066 1 96.06 384 CYS B CA 1
ATOM 7451 C C . CYS B 1 384 ? 0.1 6.062 -6.598 1 96.06 384 CYS B C 1
ATOM 7453 O O . CYS B 1 384 ? -0.269 7.117 -7.113 1 96.06 384 CYS B O 1
ATOM 7455 N N . VAL B 1 385 ? -0.559 5.379 -5.719 1 95.19 385 VAL B N 1
ATOM 7456 C CA . VAL B 1 385 ? -1.701 5.965 -5.023 1 95.19 385 VAL B CA 1
ATOM 7457 C C . VAL B 1 385 ? -1.574 5.719 -3.521 1 95.19 385 VAL B C 1
ATOM 7459 O O . VAL B 1 385 ? -1.417 4.574 -3.086 1 95.19 385 VAL B O 1
ATOM 7462 N N . GLY B 1 386 ? -1.586 6.727 -2.781 1 92.19 386 GLY B N 1
ATOM 7463 C CA . GLY B 1 386 ? -1.484 6.602 -1.337 1 92.19 386 GLY B CA 1
ATOM 7464 C C . GLY B 1 386 ? -2.832 6.625 -0.64 1 92.19 386 GLY B C 1
ATOM 7465 O O . GLY B 1 386 ? -3.875 6.574 -1.295 1 92.19 386 GLY B O 1
ATOM 7466 N N . PRO B 1 387 ? -2.785 6.648 0.719 1 90.88 387 PRO B N 1
ATOM 7467 C CA . PRO B 1 387 ? -4.031 6.672 1.489 1 90.88 387 PRO B CA 1
ATOM 7468 C C . PRO B 1 387 ? -4.887 7.898 1.19 1 90.88 387 PRO B C 1
ATOM 7470 O O . PRO B 1 387 ? -6.074 7.922 1.524 1 90.88 387 PRO B O 1
ATOM 7473 N N . ASP B 1 388 ? -4.32 8.938 0.561 1 90.25 388 ASP B N 1
ATOM 7474 C CA . ASP B 1 388 ? -5.062 10.141 0.207 1 90.25 388 ASP B CA 1
ATOM 7475 C C . ASP B 1 388 ? -5.816 9.953 -1.108 1 90.25 388 ASP B C 1
ATOM 7477 O O . ASP B 1 388 ? -6.523 10.859 -1.556 1 90.25 388 ASP B O 1
ATOM 7481 N N . ASN B 1 389 ? -5.617 8.859 -1.798 1 92.69 389 ASN B N 1
ATOM 7482 C CA . ASN B 1 389 ? -6.305 8.477 -3.027 1 92.69 389 ASN B CA 1
ATOM 7483 C C . ASN B 1 389 ? -5.941 9.398 -4.184 1 92.69 389 ASN B C 1
ATOM 7485 O O . ASN B 1 389 ? -6.762 9.648 -5.07 1 92.69 389 ASN B O 1
ATOM 7489 N N . LEU B 1 390 ? -4.812 9.992 -4.148 1 94.12 390 LEU B N 1
ATOM 7490 C CA . LEU B 1 390 ? -4.344 10.852 -5.23 1 94.12 390 LEU B CA 1
ATOM 7491 C C . LEU B 1 390 ? -3.338 10.117 -6.109 1 94.12 390 LEU B C 1
ATOM 7493 O O . LEU B 1 390 ? -2.297 9.664 -5.625 1 94.12 390 LEU B O 1
ATOM 7497 N N . PRO B 1 391 ? -3.691 9.969 -7.348 1 95.75 391 PRO B N 1
ATOM 7498 C CA . PRO B 1 391 ? -2.742 9.305 -8.25 1 95.75 391 PRO B CA 1
ATOM 7499 C C . PRO B 1 391 ? -1.475 10.125 -8.469 1 95.75 391 PRO B C 1
ATOM 7501 O O . PRO B 1 391 ? -1.542 11.352 -8.586 1 95.75 391 PRO B O 1
ATOM 7504 N N . ARG B 1 392 ? -0.314 9.461 -8.516 1 97 392 ARG B N 1
ATOM 7505 C CA . ARG B 1 392 ? 0.982 10.094 -8.742 1 97 392 ARG B CA 1
ATOM 7506 C C . ARG B 1 392 ? 1.793 9.328 -9.781 1 97 392 ARG B C 1
ATOM 7508 O O . ARG B 1 392 ? 1.597 8.125 -9.961 1 97 392 ARG B O 1
ATOM 7515 N N . GLN B 1 393 ? 2.658 10.055 -10.375 1 96.62 393 GLN B N 1
ATOM 7516 C CA . GLN B 1 393 ? 3.527 9.438 -11.367 1 96.62 393 GLN B CA 1
ATOM 7517 C C . GLN B 1 393 ? 4.852 9 -10.742 1 96.62 393 GLN B C 1
ATOM 7519 O O . GLN B 1 393 ? 5.309 9.594 -9.766 1 96.62 393 GLN B O 1
ATOM 7524 N N . TYR B 1 394 ? 5.43 7.988 -11.344 1 96.06 394 TYR B N 1
ATOM 7525 C CA . TYR B 1 394 ? 6.75 7.57 -10.883 1 96.06 394 TYR B CA 1
ATOM 7526 C C . TYR B 1 394 ? 7.734 8.734 -10.922 1 96.06 394 TYR B C 1
ATOM 7528 O O . TYR B 1 394 ? 7.809 9.453 -11.922 1 96.06 394 TYR B O 1
ATOM 7536 N N . GLY B 1 395 ? 8.438 8.891 -9.875 1 96.19 395 GLY B N 1
ATOM 7537 C CA . GLY B 1 395 ? 9.406 9.969 -9.797 1 96.19 395 GLY B CA 1
ATOM 7538 C C . GLY B 1 395 ? 8.852 11.227 -9.156 1 96.19 395 GLY B C 1
ATOM 7539 O O . GLY B 1 395 ? 9.602 12.133 -8.805 1 96.19 395 GLY B O 1
ATOM 7540 N N . GLU B 1 396 ? 7.574 11.266 -8.961 1 97.12 396 GLU B N 1
ATOM 7541 C CA . GLU B 1 396 ? 6.941 12.445 -8.383 1 97.12 396 GLU B CA 1
ATOM 7542 C C . GLU B 1 396 ? 7.293 12.594 -6.906 1 97.12 396 GLU B C 1
ATOM 7544 O O . GLU B 1 396 ? 7.18 11.633 -6.141 1 97.12 396 GLU B O 1
ATOM 7549 N N . VAL B 1 397 ? 7.707 13.773 -6.551 1 97.25 397 VAL B N 1
ATOM 7550 C CA . VAL B 1 397 ? 8.008 14.094 -5.16 1 97.25 397 VAL B CA 1
ATOM 7551 C C . VAL B 1 397 ? 6.879 14.922 -4.562 1 97.25 397 VAL B C 1
ATOM 7553 O O . VAL B 1 397 ? 6.34 15.812 -5.223 1 97.25 397 VAL B O 1
ATOM 7556 N N . PHE B 1 398 ? 6.5 14.594 -3.318 1 95.94 398 PHE B N 1
ATOM 7557 C CA . PHE B 1 398 ? 5.406 15.305 -2.676 1 95.94 398 PHE B CA 1
ATOM 7558 C C . PHE B 1 398 ? 5.52 15.227 -1.158 1 95.94 398 PHE B C 1
ATOM 7560 O O . PHE B 1 398 ? 6.312 14.445 -0.632 1 95.94 398 PHE B O 1
ATOM 7567 N N . GLN B 1 399 ? 4.84 16.125 -0.551 1 93.56 399 GLN B N 1
ATOM 7568 C CA . GLN B 1 399 ? 4.793 16.109 0.907 1 93.56 399 GLN B CA 1
ATOM 7569 C C . GLN B 1 399 ? 3.508 15.453 1.407 1 93.56 399 GLN B C 1
ATOM 7571 O O . GLN B 1 399 ? 2.428 15.695 0.86 1 93.56 399 GLN B O 1
ATOM 7576 N N . PHE B 1 400 ? 3.684 14.523 2.396 1 93 400 PHE B N 1
ATOM 7577 C CA . PHE B 1 400 ? 2.547 13.82 2.979 1 93 400 PHE B CA 1
ATOM 7578 C C . PHE B 1 400 ? 2.713 13.68 4.488 1 93 400 PHE B C 1
ATOM 7580 O O . PHE B 1 400 ? 3.58 12.938 4.953 1 93 400 PHE B O 1
ATOM 7587 N N . ASP B 1 401 ? 1.82 14.367 5.266 1 93.06 401 ASP B N 1
ATOM 7588 C CA . ASP B 1 401 ? 1.85 14.344 6.723 1 93.06 401 ASP B CA 1
ATOM 7589 C C . ASP B 1 401 ? 3.227 14.742 7.25 1 93.06 401 ASP B C 1
ATOM 7591 O O . ASP B 1 401 ? 3.826 14.008 8.039 1 93.06 401 ASP B O 1
ATOM 7595 N N . CYS B 1 402 ? 3.74 15.836 6.777 1 93.38 402 CYS B N 1
ATOM 7596 C CA . CYS B 1 402 ? 5.012 16.422 7.188 1 93.38 402 CYS B CA 1
ATOM 7597 C C . CYS B 1 402 ? 6.164 15.461 6.926 1 93.38 402 CYS B C 1
ATOM 7599 O O . CYS B 1 402 ? 7.113 15.398 7.711 1 93.38 402 CYS B O 1
ATOM 7601 N N . GLN B 1 403 ? 5.965 14.641 5.875 1 95.12 403 GLN B N 1
ATOM 7602 C CA . GLN B 1 403 ? 7.023 13.797 5.328 1 95.12 403 GLN B CA 1
ATOM 7603 C C . GLN B 1 403 ? 7.289 14.133 3.863 1 95.12 403 GLN B C 1
ATOM 7605 O O . GLN B 1 403 ? 6.383 14.562 3.146 1 95.12 403 GLN B O 1
ATOM 7610 N N . ASP B 1 404 ? 8.547 14.023 3.559 1 96.56 404 ASP B N 1
ATOM 7611 C CA . ASP B 1 404 ? 8.914 14.133 2.148 1 96.56 404 ASP B CA 1
ATOM 7612 C C . ASP B 1 404 ? 8.883 12.766 1.468 1 96.56 404 ASP B C 1
ATOM 7614 O O . ASP B 1 404 ? 9.625 11.852 1.854 1 96.56 404 ASP B O 1
ATOM 7618 N N . CYS B 1 405 ? 8.016 12.633 0.472 1 97 405 CYS B N 1
ATOM 7619 C CA . CYS B 1 405 ? 7.742 11.32 -0.113 1 97 405 CYS B CA 1
ATOM 7620 C C . CYS B 1 405 ? 8.055 11.32 -1.604 1 97 405 CYS B C 1
ATOM 7622 O O . CYS B 1 405 ? 8.141 12.375 -2.229 1 97 405 CYS B O 1
ATOM 7624 N N . VAL B 1 406 ? 8.352 10.195 -2.139 1 97.31 406 VAL B N 1
ATOM 7625 C CA . VAL B 1 406 ? 8.578 10.008 -3.568 1 97.31 406 VAL B CA 1
ATOM 7626 C C . VAL B 1 406 ? 7.863 8.75 -4.047 1 97.31 406 VAL B C 1
ATOM 7628 O O . VAL B 1 406 ? 7.852 7.73 -3.348 1 97.31 406 VAL B O 1
ATOM 7631 N N . CYS B 1 407 ? 7.188 8.844 -5.199 1 97.69 407 CYS B N 1
ATOM 7632 C CA . CYS B 1 407 ? 6.574 7.684 -5.84 1 97.69 407 CYS B CA 1
ATOM 7633 C C . CYS B 1 407 ? 7.594 6.918 -6.672 1 97.69 407 CYS B C 1
ATOM 7635 O O . CYS B 1 407 ? 8.211 7.48 -7.578 1 97.69 407 CYS B O 1
ATOM 7637 N N . ARG B 1 408 ? 7.812 5.637 -6.359 1 97.06 408 ARG B N 1
ATOM 7638 C CA . ARG B 1 408 ? 8.742 4.777 -7.086 1 97.06 408 ARG B CA 1
ATOM 7639 C C . ARG B 1 408 ? 8.047 3.5 -7.555 1 97.06 408 ARG B C 1
ATOM 7641 O O . ARG B 1 408 ? 7.18 2.967 -6.863 1 97.06 408 ARG B O 1
ATOM 7648 N N . GLU B 1 409 ? 8.445 3.094 -8.719 1 95.69 409 GLU B N 1
ATOM 7649 C CA . GLU B 1 409 ? 8.008 1.76 -9.125 1 95.69 409 GLU B CA 1
ATOM 7650 C C . GLU B 1 409 ? 8.664 0.682 -8.266 1 95.69 409 GLU B C 1
ATOM 7652 O O . GLU B 1 409 ? 9.852 0.771 -7.949 1 95.69 409 GLU B O 1
ATOM 7657 N N . GLY B 1 410 ? 7.809 -0.276 -7.898 1 94.31 410 GLY B N 1
ATOM 7658 C CA . GLY B 1 410 ? 8.32 -1.332 -7.039 1 94.31 410 GLY B CA 1
ATOM 7659 C C . GLY B 1 410 ? 8.219 -1.003 -5.562 1 94.31 410 GLY B C 1
ATOM 7660 O O . GLY B 1 410 ? 7.781 0.088 -5.191 1 94.31 410 GLY B O 1
ATOM 7661 N N . GLY B 1 411 ? 8.531 -1.986 -4.754 1 94 411 GLY B N 1
ATOM 7662 C CA . GLY B 1 411 ? 8.461 -1.773 -3.318 1 94 411 GLY B CA 1
ATOM 7663 C C . GLY B 1 411 ? 7.055 -1.457 -2.834 1 94 411 GLY B C 1
ATOM 7664 O O . GLY B 1 411 ? 6.082 -2.047 -3.307 1 94 411 GLY B O 1
ATOM 7665 N N . SER B 1 412 ? 7.012 -0.481 -1.847 1 91.38 412 SER B N 1
ATOM 7666 C CA . SER B 1 412 ? 5.715 -0.097 -1.3 1 91.38 412 SER B CA 1
ATOM 7667 C C . SER B 1 412 ? 5.059 0.992 -2.143 1 91.38 412 SER B C 1
ATOM 7669 O O . SER B 1 412 ? 3.928 1.401 -1.868 1 91.38 412 SER B O 1
ATOM 7671 N N . GLY B 1 413 ? 5.824 1.413 -3.195 1 93.06 413 GLY B N 1
ATOM 7672 C CA . GLY B 1 413 ? 5.301 2.447 -4.074 1 93.06 413 GLY B CA 1
ATOM 7673 C C . GLY B 1 413 ? 5.648 3.852 -3.615 1 93.06 413 GLY B C 1
ATOM 7674 O O . GLY B 1 413 ? 6.191 4.645 -4.387 1 93.06 413 GLY B O 1
ATOM 7675 N N . ILE B 1 414 ? 5.27 4.148 -2.393 1 95.12 414 ILE B N 1
ATOM 7676 C CA . ILE B 1 414 ? 5.52 5.469 -1.823 1 95.12 414 ILE B CA 1
ATOM 7677 C C . ILE B 1 414 ? 6.539 5.355 -0.69 1 95.12 414 ILE B C 1
ATOM 7679 O O . ILE B 1 414 ? 6.309 4.641 0.289 1 95.12 414 ILE B O 1
ATOM 7683 N N . ILE B 1 415 ? 7.648 6.047 -0.863 1 95.06 415 ILE B N 1
ATOM 7684 C CA . ILE B 1 415 ? 8.719 6.051 0.13 1 95.06 415 ILE B CA 1
ATOM 7685 C C . ILE B 1 415 ? 8.836 7.441 0.747 1 95.06 415 ILE B C 1
ATOM 7687 O O . ILE B 1 415 ? 8.961 8.438 0.029 1 95.06 415 ILE B O 1
ATOM 7691 N N . CYS B 1 416 ? 8.82 7.453 2.09 1 94.81 416 CYS B N 1
ATOM 7692 C CA . CYS B 1 416 ? 8.812 8.75 2.762 1 94.81 416 CYS B CA 1
ATOM 7693 C C . CYS B 1 416 ? 9.953 8.844 3.768 1 94.81 416 CYS B C 1
ATOM 7695 O O . CYS B 1 416 ? 10.445 7.828 4.25 1 94.81 416 CYS B O 1
ATOM 7697 N N . GLN B 1 417 ? 10.398 10.07 3.92 1 93.62 417 GLN B N 1
ATOM 7698 C CA . GLN B 1 417 ? 11.336 10.43 4.977 1 93.62 417 GLN B CA 1
ATOM 7699 C C . GLN B 1 417 ? 10.844 11.641 5.762 1 93.62 417 GLN B C 1
ATOM 7701 O O . GLN B 1 417 ? 10.0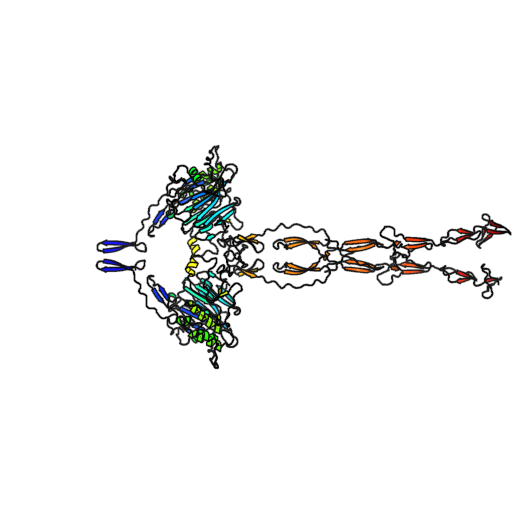78 12.453 5.238 1 93.62 417 GLN B O 1
ATOM 7706 N N . GLU B 1 418 ? 11.266 11.719 6.957 1 93.44 418 GLU B N 1
ATOM 7707 C CA . GLU B 1 418 ? 10.852 12.836 7.805 1 93.44 418 GLU B CA 1
ATOM 7708 C C . GLU B 1 418 ? 11.258 14.172 7.188 1 93.44 418 GLU B C 1
ATOM 7710 O O . GLU B 1 418 ? 12.367 14.312 6.668 1 93.44 418 GLU B O 1
ATOM 7715 N N . HIS B 1 419 ? 10.32 15.086 7.195 1 95.25 419 HIS B N 1
ATOM 7716 C CA . HIS B 1 419 ? 10.602 16.422 6.691 1 95.25 419 HIS B CA 1
ATOM 7717 C C . HIS B 1 419 ? 11.609 17.156 7.578 1 95.25 419 HIS B C 1
ATOM 7719 O O . HIS B 1 419 ? 11.445 17.188 8.797 1 95.25 419 HIS B O 1
ATOM 7725 N N . LYS B 1 420 ? 12.578 17.734 6.996 1 94.31 420 LYS B N 1
ATOM 7726 C CA . LYS B 1 420 ? 13.617 18.422 7.766 1 94.31 420 LYS B CA 1
ATOM 7727 C C . LYS B 1 420 ? 13.227 19.859 8.039 1 94.31 420 LYS B C 1
ATOM 7729 O O . LYS B 1 420 ? 12.93 20.625 7.109 1 94.31 420 LYS B O 1
ATOM 7734 N N . CYS B 1 421 ? 13.211 20.203 9.312 1 94.56 421 CYS B N 1
ATOM 7735 C CA . CYS B 1 421 ? 12.914 21.562 9.734 1 94.56 421 CYS B CA 1
ATOM 7736 C C . CYS B 1 421 ? 14.172 22.266 10.227 1 94.56 421 CYS B C 1
ATOM 7738 O O . CYS B 1 421 ? 15.062 21.625 10.797 1 94.56 421 CYS B O 1
ATOM 7740 N N . PRO B 1 422 ? 14.234 23.547 10.016 1 92.06 422 PRO B N 1
ATOM 7741 C CA . PRO B 1 422 ? 15.336 24.297 10.594 1 92.06 422 PRO B CA 1
ATOM 7742 C C . PRO B 1 422 ? 15.312 24.312 12.125 1 92.06 422 PRO B C 1
ATOM 7744 O O . PRO B 1 422 ? 14.242 24.156 12.727 1 92.06 422 PRO B O 1
ATOM 7747 N N . MET B 1 423 ? 16.422 24.406 12.625 1 92.5 423 MET B N 1
ATOM 7748 C CA . MET B 1 423 ? 16.5 24.5 14.078 1 92.5 423 MET B CA 1
ATOM 7749 C C . MET B 1 423 ? 15.773 25.734 14.586 1 92.5 423 MET B C 1
ATOM 7751 O O . MET B 1 423 ? 15.844 26.797 13.969 1 92.5 423 MET B O 1
ATOM 7755 N N . LEU B 1 424 ? 15.086 25.516 15.719 1 92 424 LEU B N 1
ATOM 7756 C CA . LEU B 1 424 ? 14.352 26.625 16.312 1 92 424 LEU B CA 1
ATOM 7757 C C . LEU B 1 424 ? 15.312 27.656 16.891 1 92 424 LEU B C 1
ATOM 7759 O O . LEU B 1 424 ? 16.219 27.312 17.656 1 92 424 LEU B O 1
ATOM 7763 N N . LYS B 1 425 ? 15.125 28.891 16.5 1 89.94 425 LYS B N 1
ATOM 7764 C CA . LYS B 1 425 ? 15.969 29.984 16.984 1 89.94 425 LYS B CA 1
ATOM 7765 C C . LYS B 1 425 ? 15.484 30.469 18.344 1 89.94 425 LYS B C 1
ATOM 7767 O O . LYS B 1 425 ? 14.281 30.547 18.594 1 89.94 425 LYS B O 1
ATOM 7772 N N . THR B 1 426 ? 16.406 30.688 19.219 1 91.69 426 THR B N 1
ATOM 7773 C CA . THR B 1 426 ? 16.078 31.328 20.484 1 91.69 426 THR B CA 1
ATOM 7774 C C . THR B 1 426 ? 15.969 32.844 20.312 1 91.69 426 THR B C 1
ATOM 7776 O O . THR B 1 426 ? 16.938 33.5 19.891 1 91.69 426 THR B O 1
ATOM 7779 N N . ILE B 1 427 ? 14.758 33.312 20.547 1 93.94 427 ILE B N 1
ATOM 7780 C CA . ILE B 1 427 ? 14.547 34.75 20.359 1 93.94 427 ILE B CA 1
ATOM 7781 C C . ILE B 1 427 ? 14.25 35.406 21.703 1 93.94 427 ILE B C 1
ATOM 7783 O O . ILE B 1 427 ? 13.539 34.844 22.531 1 93.94 427 ILE B O 1
ATOM 7787 N N . LYS B 1 428 ? 14.852 36.531 21.984 1 94.25 428 LYS B N 1
ATOM 7788 C CA . LYS B 1 428 ? 14.562 37.375 23.141 1 94.25 428 LYS B CA 1
ATOM 7789 C C . LYS B 1 428 ? 13.727 38.594 22.766 1 94.25 428 LYS B C 1
ATOM 7791 O O . LYS B 1 428 ? 14.055 39.281 21.797 1 94.25 428 LYS B O 1
ATOM 7796 N N . CYS B 1 429 ? 12.664 38.75 23.5 1 95.69 429 CYS B N 1
ATOM 7797 C CA . CYS B 1 429 ? 11.812 39.906 23.281 1 95.69 429 CYS B CA 1
ATOM 7798 C C . CYS B 1 429 ? 12.133 41.031 24.281 1 95.69 429 CYS B C 1
ATOM 7800 O O . CYS B 1 429 ? 11.773 40.938 25.453 1 95.69 429 CYS B O 1
ATOM 7802 N N . GLU B 1 430 ? 12.68 42.125 23.828 1 93.56 430 GLU B N 1
ATOM 7803 C CA . GLU B 1 430 ? 13.211 43.156 24.703 1 93.56 430 GLU B CA 1
ATOM 7804 C C . GLU B 1 430 ? 12.148 44.219 25 1 93.56 430 GLU B C 1
ATOM 7806 O O . GLU B 1 430 ? 12.141 44.844 26.062 1 93.56 430 GLU B O 1
ATOM 7811 N N . LEU B 1 431 ? 11.219 44.5 24.141 1 92.81 431 LEU B N 1
ATOM 7812 C CA . LEU B 1 431 ? 10.227 45.562 24.312 1 92.81 431 LEU B CA 1
ATOM 7813 C C . LEU B 1 431 ? 9.094 45.094 25.219 1 92.81 431 LEU B C 1
ATOM 7815 O O . LEU B 1 431 ? 8.664 43.938 25.141 1 92.81 431 LEU B O 1
ATOM 7819 N N . GLU B 1 432 ? 8.586 46 26.031 1 92 432 GLU B N 1
ATOM 7820 C CA . GLU B 1 432 ? 7.508 45.688 26.969 1 92 432 GLU B CA 1
ATOM 7821 C C . GLU B 1 432 ? 6.273 45.188 26.234 1 92 432 GLU B C 1
ATOM 7823 O O . GLU B 1 432 ? 5.914 45.719 25.172 1 92 432 GLU B O 1
ATOM 7828 N N . GLY B 1 433 ? 5.723 44.156 26.797 1 92.81 433 GLY B N 1
ATOM 7829 C CA . GLY B 1 433 ? 4.484 43.625 26.234 1 92.81 433 GLY B CA 1
ATOM 7830 C C . GLY B 1 433 ? 4.703 42.469 25.266 1 92.81 433 GLY B C 1
ATOM 7831 O O . GLY B 1 433 ? 3.768 41.75 24.938 1 92.81 433 GLY B O 1
ATOM 7832 N N . PHE B 1 434 ? 5.934 42.406 24.812 1 94.69 434 PHE B N 1
ATOM 7833 C CA . PHE B 1 434 ? 6.227 41.312 23.891 1 94.69 434 PHE B CA 1
ATOM 7834 C C . PHE B 1 434 ? 6.73 40.094 24.641 1 94.69 434 PHE B C 1
ATOM 7836 O O . PHE B 1 434 ? 7.453 40.188 25.641 1 94.69 434 PHE B O 1
ATOM 7843 N N . TYR B 1 435 ? 6.344 38.938 24.234 1 94.62 435 TYR B N 1
ATOM 7844 C CA . TYR B 1 435 ? 6.836 37.688 24.766 1 94.62 435 TYR B CA 1
ATOM 7845 C C . TYR B 1 435 ? 7.016 36.656 23.641 1 94.62 435 TYR B C 1
ATOM 7847 O O . TYR B 1 435 ? 6.316 36.688 22.625 1 94.62 435 TYR B O 1
ATOM 7855 N N . PRO B 1 436 ? 7.973 35.781 23.812 1 95.12 436 PRO B N 1
ATOM 7856 C CA . PRO B 1 436 ? 8.227 34.781 22.781 1 95.12 436 PRO B CA 1
ATOM 7857 C C . PRO B 1 436 ? 7.164 33.688 22.734 1 95.12 436 PRO B C 1
ATOM 7859 O O . PRO B 1 436 ? 6.738 33.219 23.781 1 95.12 436 PRO B O 1
ATOM 7862 N N . ILE B 1 437 ? 6.801 33.438 21.531 1 92.5 437 ILE B N 1
ATOM 7863 C CA . ILE B 1 437 ? 5.855 32.344 21.344 1 92.5 437 ILE B CA 1
ATOM 7864 C C . ILE B 1 437 ? 6.312 31.453 20.188 1 92.5 437 ILE B C 1
ATOM 7866 O O . ILE B 1 437 ? 6.941 31.938 19.234 1 92.5 437 ILE B O 1
ATOM 7870 N N . THR B 1 438 ? 6.09 30.172 20.312 1 91.75 438 THR B N 1
ATOM 7871 C CA . THR B 1 438 ? 6.406 29.219 19.266 1 91.75 438 THR B CA 1
ATOM 7872 C C . THR B 1 438 ? 5.129 28.688 18.609 1 91.75 438 THR B C 1
ATOM 7874 O O . THR B 1 438 ? 4.246 28.172 19.297 1 91.75 438 THR B O 1
ATOM 7877 N N . GLN B 1 439 ? 5.074 28.906 17.281 1 87.5 439 GLN B N 1
ATOM 7878 C CA . GLN B 1 439 ? 3.924 28.422 16.516 1 87.5 439 GLN B CA 1
ATOM 7879 C C . GLN B 1 439 ? 4.359 27.844 15.172 1 87.5 439 GLN B C 1
ATOM 7881 O O . GLN B 1 439 ? 5.523 27.953 14.789 1 87.5 439 GLN B O 1
ATOM 7886 N N . ASN B 1 440 ? 3.408 27.188 14.508 1 87.69 440 ASN B N 1
ATOM 7887 C CA . ASN B 1 440 ? 3.711 26.641 13.188 1 87.69 440 ASN B CA 1
ATOM 7888 C C . ASN B 1 440 ? 4 27.766 12.18 1 87.69 440 ASN B C 1
ATOM 7890 O O . ASN B 1 440 ? 3.338 28.797 12.188 1 87.69 440 ASN B O 1
ATOM 7894 N N . ASN B 1 441 ? 4.922 27.484 11.383 1 85.88 441 ASN B N 1
ATOM 7895 C CA . ASN B 1 441 ? 5.273 28.406 10.312 1 85.88 441 ASN B CA 1
ATOM 7896 C C . ASN B 1 441 ? 4.211 28.438 9.219 1 85.88 441 ASN B C 1
ATOM 7898 O O . ASN B 1 441 ? 3.863 27.391 8.656 1 85.88 441 ASN B O 1
ATOM 7902 N N . PRO B 1 442 ? 3.637 29.594 8.945 1 79.75 442 PRO B N 1
ATOM 7903 C CA . PRO B 1 442 ? 2.594 29.688 7.926 1 79.75 442 PRO B CA 1
ATOM 7904 C C . PRO B 1 442 ? 3.078 29.234 6.547 1 79.75 442 PRO B C 1
ATOM 7906 O O . PRO B 1 442 ? 2.283 28.766 5.73 1 79.75 442 PRO B O 1
ATOM 7909 N N . ASP B 1 443 ? 4.336 29.344 6.301 1 84.44 443 ASP B N 1
ATOM 7910 C CA . ASP B 1 443 ? 4.887 29 4.996 1 84.44 443 ASP B CA 1
ATOM 7911 C C . ASP B 1 443 ? 5.234 27.5 4.938 1 84.44 443 ASP B C 1
ATOM 7913 O O . ASP B 1 443 ? 5.379 26.938 3.85 1 84.44 443 ASP B O 1
ATOM 7917 N N . ASP B 1 444 ? 5.492 26.984 6.039 1 88.31 444 ASP B N 1
ATOM 7918 C CA . ASP B 1 444 ? 5.766 25.562 6.199 1 88.31 444 ASP B CA 1
ATOM 7919 C C . ASP B 1 444 ? 5.102 25 7.461 1 88.31 444 ASP B C 1
ATOM 7921 O O . ASP B 1 444 ? 5.738 24.906 8.508 1 88.31 444 ASP B O 1
ATOM 7925 N N . VAL B 1 445 ? 3.941 24.578 7.301 1 86.38 445 VAL B N 1
ATOM 7926 C CA . VAL B 1 445 ? 3.074 24.25 8.422 1 86.38 445 VAL B CA 1
ATOM 7927 C C . VAL B 1 445 ? 3.678 23.078 9.211 1 86.38 445 VAL B C 1
ATOM 7929 O O . VAL B 1 445 ? 3.297 22.828 10.359 1 86.38 445 VAL B O 1
ATOM 7932 N N . CYS B 1 446 ? 4.621 22.406 8.617 1 90.69 446 CYS B N 1
ATOM 7933 C CA . CYS B 1 446 ? 5.23 21.266 9.289 1 90.69 446 CYS B CA 1
ATOM 7934 C C . CYS B 1 446 ? 6.312 21.734 10.266 1 90.69 446 CYS B C 1
ATOM 7936 O O . CYS B 1 446 ? 6.754 20.953 11.117 1 90.69 446 CYS B O 1
ATOM 7938 N N . CYS B 1 447 ? 6.695 22.922 10.133 1 92.75 447 CYS B N 1
ATOM 7939 C CA . CYS B 1 447 ? 7.766 23.453 10.969 1 92.75 447 CYS B CA 1
ATOM 7940 C C . CYS B 1 447 ? 7.254 24.562 11.883 1 92.75 447 CYS B C 1
ATOM 7942 O O . CYS B 1 447 ? 6.227 25.172 11.602 1 92.75 447 CYS B O 1
ATOM 7944 N N . GLN B 1 448 ? 8.031 24.688 12.961 1 91.94 448 GLN B N 1
ATOM 7945 C CA . GLN B 1 448 ? 7.676 25.734 13.914 1 91.94 448 GLN B CA 1
ATOM 7946 C C . GLN B 1 448 ? 8.648 26.906 13.836 1 91.94 448 GLN B C 1
ATOM 7948 O O . GLN B 1 448 ? 9.758 26.766 13.312 1 91.94 448 GLN B O 1
ATOM 7953 N N . GLU B 1 449 ? 8.133 28 14.25 1 91.44 449 GLU B N 1
ATOM 7954 C CA . GLU B 1 449 ? 8.945 29.203 14.359 1 91.44 449 GLU B CA 1
ATOM 7955 C C . GLU B 1 449 ? 8.633 29.969 15.648 1 91.44 449 GLU B C 1
ATOM 7957 O O . GLU B 1 449 ? 7.512 29.891 16.156 1 91.44 449 GLU B O 1
ATOM 7962 N N . THR B 1 450 ? 9.711 30.547 16.156 1 94.5 450 THR B N 1
ATOM 7963 C CA . THR B 1 450 ? 9.547 31.391 17.344 1 94.5 450 THR B CA 1
ATOM 7964 C C . THR B 1 450 ? 9.617 32.875 16.984 1 94.5 450 THR B C 1
ATOM 7966 O O . THR B 1 450 ? 10.469 33.281 16.188 1 94.5 450 THR B O 1
ATOM 7969 N N . PHE B 1 451 ? 8.656 33.656 17.531 1 92.81 451 PHE B N 1
ATOM 7970 C CA . PHE B 1 451 ? 8.641 35.094 17.312 1 92.81 451 PHE B CA 1
ATOM 7971 C C . PHE B 1 451 ? 8.047 35.812 18.5 1 92.81 451 PHE B C 1
ATOM 7973 O O . PHE B 1 451 ? 7.516 35.188 19.422 1 92.81 451 PHE B O 1
ATOM 7980 N N . CYS B 1 452 ? 8.234 37.156 18.531 1 94.25 452 CYS B N 1
ATOM 7981 C CA . CYS B 1 452 ? 7.707 37.969 19.625 1 94.25 452 CYS B CA 1
ATOM 7982 C C . CYS B 1 452 ? 6.277 38.438 19.344 1 94.25 452 CYS B C 1
ATOM 7984 O O . CYS B 1 452 ? 6.008 39.062 18.312 1 94.25 452 CYS B O 1
ATOM 7986 N N . LYS B 1 453 ? 5.406 38.062 20.219 1 92.44 453 LYS B N 1
ATOM 7987 C CA . LYS B 1 453 ? 4 38.438 20.094 1 92.44 453 LYS B CA 1
ATOM 7988 C C . LYS B 1 453 ? 3.627 39.531 21.125 1 92.44 453 LYS B C 1
ATOM 7990 O O . LYS B 1 453 ? 4.105 39.469 22.266 1 92.44 453 LYS B O 1
ATOM 7995 N N . CYS B 1 454 ? 2.805 40.438 20.641 1 92.88 454 CYS B N 1
ATOM 7996 C CA . CYS B 1 454 ? 2.359 41.5 21.531 1 92.88 454 CYS B CA 1
ATOM 7997 C C . CYS B 1 454 ? 1.186 41.062 22.391 1 92.88 454 CYS B C 1
ATOM 7999 O O . CYS B 1 454 ? 0.213 40.5 21.875 1 92.88 454 CYS B O 1
ATOM 8001 N N . ASP B 1 455 ? 1.268 41.312 23.688 1 91.94 455 ASP B N 1
ATOM 8002 C CA . ASP B 1 455 ? 0.201 41.125 24.656 1 91.94 455 ASP B CA 1
ATOM 8003 C C 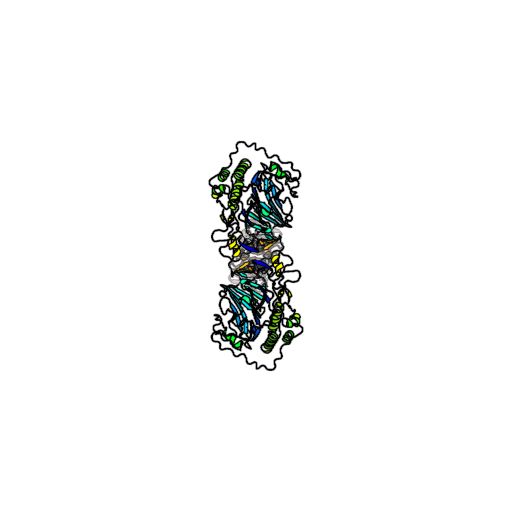. ASP B 1 455 ? -0.05 42.406 25.453 1 91.94 455 ASP B C 1
ATOM 8005 O O . ASP B 1 455 ? 0.667 42.719 26.422 1 91.94 455 ASP B O 1
ATOM 8009 N N . PRO B 1 456 ? -1.122 42.969 25.094 1 89.12 456 PRO B N 1
ATOM 8010 C CA . PRO B 1 456 ? -1.375 44.25 25.766 1 89.12 456 PRO B CA 1
ATOM 8011 C C . PRO B 1 456 ? -1.585 44.125 27.266 1 89.12 456 PRO B C 1
ATOM 8013 O O . PRO B 1 456 ? -1.382 45.062 28.016 1 89.12 456 PRO B O 1
ATOM 8016 N N . SER B 1 457 ? -2.014 42.969 27.703 1 87.94 457 SER B N 1
ATOM 8017 C CA . SER B 1 457 ? -2.271 42.781 29.125 1 87.94 457 SER B CA 1
ATOM 8018 C C . SER B 1 457 ? -0.979 42.844 29.938 1 87.94 457 SER B C 1
ATOM 8020 O O . SER B 1 457 ? -1.011 43 31.156 1 87.94 457 SER B O 1
ATOM 8022 N N . LYS B 1 458 ? 0.09 42.844 29.266 1 90 458 LYS B N 1
ATOM 8023 C CA . LYS B 1 458 ? 1.382 42.844 29.938 1 90 458 LYS B CA 1
ATOM 8024 C C . LYS B 1 458 ? 1.994 44.25 29.953 1 90 458 LYS B C 1
ATOM 8026 O O . LYS B 1 458 ? 3.139 44.406 30.391 1 90 458 LYS B O 1
ATOM 8031 N N . CYS B 1 459 ? 1.392 45.188 29.5 1 89.44 459 CYS B N 1
ATOM 8032 C CA . CYS B 1 459 ? 1.871 46.562 29.5 1 89.44 459 CYS B CA 1
ATOM 8033 C C . CYS B 1 459 ? 1.607 47.25 30.828 1 89.44 459 CYS B C 1
ATOM 8035 O O . CYS B 1 459 ? 0.599 46.969 31.484 1 89.44 459 CYS B O 1
ATOM 8037 N N . SER B 1 460 ? 2.621 48.094 31.266 1 80.94 460 SER B N 1
ATOM 8038 C CA . SER B 1 460 ? 2.439 48.938 32.469 1 80.94 460 SER B CA 1
ATOM 8039 C C . SER B 1 460 ? 1.567 50.156 32.156 1 80.94 460 SER B C 1
ATOM 8041 O O . SER B 1 460 ? 1.74 50.812 31.141 1 80.94 460 SER B O 1
ATOM 8043 N N . ASN B 1 461 ? 0.244 50.156 32.281 1 67.81 461 ASN B N 1
ATOM 8044 C CA . ASN B 1 461 ? -0.794 51.062 31.812 1 67.81 461 ASN B CA 1
ATOM 8045 C C . ASN B 1 461 ? -0.805 52.375 32.625 1 67.81 461 ASN B C 1
ATOM 8047 O O . ASN B 1 461 ? -1.68 53.219 32.438 1 67.81 461 ASN B O 1
ATOM 8051 N N . LYS B 1 462 ? 0.123 52.625 33.438 1 70.81 462 LYS B N 1
ATOM 8052 C CA . LYS B 1 462 ? -0.102 53.812 34.25 1 70.81 462 LYS B CA 1
ATOM 8053 C C . LYS B 1 462 ? 0.667 55 33.688 1 70.81 462 LYS B C 1
ATOM 8055 O O . LYS B 1 462 ? 1.852 54.906 33.375 1 70.81 462 LYS B O 1
ATOM 8060 N N . SER B 1 463 ? 0.004 56.094 33.312 1 75.5 463 SER B N 1
ATOM 8061 C CA . SER B 1 463 ? 0.615 57.344 32.875 1 75.5 463 SER B CA 1
ATOM 8062 C C . SER B 1 463 ? 1.459 57.969 34 1 75.5 463 SER B C 1
ATOM 8064 O O . SER B 1 463 ? 1.125 57.844 35.188 1 75.5 463 SER B O 1
ATOM 8066 N N . PRO B 1 464 ? 2.602 58.562 33.594 1 78.06 464 PRO B N 1
ATOM 8067 C CA . PRO B 1 464 ? 3.441 59.188 34.594 1 78.06 464 PRO B CA 1
ATOM 8068 C C . PRO B 1 464 ? 2.82 60.469 35.156 1 78.06 464 PRO B C 1
ATOM 8070 O O . PRO B 1 464 ? 1.983 61.094 34.5 1 78.06 464 PRO B O 1
ATOM 8073 N N . LYS B 1 465 ? 3.213 60.75 36.438 1 80.62 465 LYS B N 1
ATOM 8074 C CA . LYS B 1 465 ? 2.873 62.062 37.031 1 80.62 465 LYS B CA 1
ATOM 8075 C C . LYS B 1 465 ? 3.863 63.125 36.594 1 80.62 465 LYS B C 1
ATOM 8077 O O . LYS B 1 465 ? 5.07 63 36.812 1 80.62 465 LYS B O 1
ATOM 8082 N N . CYS B 1 466 ? 3.357 64.125 35.875 1 86.12 466 CYS B N 1
ATOM 8083 C CA . CYS B 1 466 ? 4.23 65.188 35.406 1 86.12 466 CYS B CA 1
ATOM 8084 C C . CYS B 1 466 ? 4.223 66.375 36.344 1 86.12 466 CYS B C 1
ATOM 8086 O O . CYS B 1 466 ? 3.258 66.562 37.062 1 86.12 466 CYS B O 1
ATOM 8088 N N . GLN B 1 467 ? 5.285 67.188 36.344 1 83.94 467 GLN B N 1
ATOM 8089 C CA . GLN B 1 467 ? 5.426 68.375 37.156 1 83.94 467 GLN B CA 1
ATOM 8090 C C . GLN B 1 467 ? 4.625 69.5 36.594 1 83.94 467 GLN B C 1
ATOM 8092 O O . GLN B 1 467 ? 4.129 69.438 35.469 1 83.94 467 GLN B O 1
ATOM 8097 N N . LEU B 1 468 ? 4.652 70.562 37.469 1 85.69 468 LEU B N 1
ATOM 8098 C CA . LEU B 1 468 ? 3.941 71.75 37.062 1 85.69 468 LEU B CA 1
ATOM 8099 C C . LEU B 1 468 ? 4.484 72.25 35.75 1 85.69 468 LEU B C 1
ATOM 8101 O O . LEU B 1 468 ? 5.699 72.312 35.562 1 85.69 468 LEU B O 1
ATOM 8105 N N . GLY B 1 469 ? 3.609 72.562 34.844 1 84.56 469 GLY B N 1
ATOM 8106 C CA . GLY B 1 469 ? 3.988 73.062 33.562 1 84.56 469 GLY B CA 1
ATOM 8107 C C . GLY B 1 469 ? 4.16 72 32.5 1 84.56 469 GLY B C 1
ATOM 8108 O O . GLY B 1 469 ? 4.402 72.312 31.328 1 84.56 469 GLY B O 1
ATOM 8109 N N . TYR B 1 470 ? 3.996 70.812 32.906 1 86.81 470 TYR B N 1
ATOM 8110 C CA . TYR B 1 470 ? 4.164 69.688 32 1 86.81 470 TYR B CA 1
ATOM 8111 C C . TYR B 1 470 ? 2.912 68.812 31.953 1 86.81 470 TYR B C 1
ATOM 8113 O O . TYR B 1 470 ? 2.125 68.812 32.906 1 86.81 470 TYR B O 1
ATOM 8121 N N . GLU B 1 471 ? 2.715 68.188 30.766 1 83.75 471 GLU B N 1
ATOM 8122 C CA . GLU B 1 471 ? 1.609 67.25 30.625 1 83.75 471 GLU B CA 1
ATOM 8123 C C . GLU B 1 471 ? 2.092 65.938 30.047 1 83.75 471 GLU B C 1
ATOM 8125 O O . GLU B 1 471 ? 3.027 65.875 29.25 1 83.75 471 GLU B O 1
ATOM 8130 N N . ALA B 1 472 ? 1.423 64.875 30.547 1 83.62 472 ALA B N 1
ATOM 8131 C CA . ALA B 1 472 ? 1.767 63.5 30.047 1 83.62 472 ALA B CA 1
ATOM 8132 C C . ALA B 1 472 ? 1.144 63.25 28.672 1 83.62 472 ALA B C 1
ATOM 8134 O O . ALA B 1 472 ? -0.074 63.375 28.516 1 83.62 472 ALA B O 1
ATOM 8135 N N . ILE B 1 473 ? 1.946 63.062 27.656 1 82.12 473 ILE B N 1
ATOM 8136 C CA . ILE B 1 473 ? 1.494 62.656 26.328 1 82.12 473 ILE B CA 1
ATOM 8137 C C . ILE B 1 473 ? 1.902 61.219 26.062 1 82.12 473 ILE B C 1
ATOM 8139 O O . ILE B 1 473 ? 3.031 60.812 26.359 1 82.12 473 ILE B O 1
ATOM 8143 N N . GLY B 1 474 ? 0.951 60.469 25.688 1 78.5 474 GLY B N 1
ATOM 8144 C CA . GLY B 1 474 ? 1.238 59.031 25.469 1 78.5 474 GLY B CA 1
ATOM 8145 C C . GLY B 1 474 ? 0.844 58.562 24.078 1 78.5 474 GLY B C 1
ATOM 8146 O O . GLY B 1 474 ? 0.01 59.188 23.422 1 78.5 474 GLY B O 1
ATOM 8147 N N . GLY B 1 475 ? 1.47 57.406 23.547 1 80.88 475 GLY B N 1
ATOM 8148 C CA . GLY B 1 475 ? 1.205 56.719 22.297 1 80.88 475 GLY B CA 1
ATOM 8149 C C . GLY B 1 475 ? 2.02 55.438 22.141 1 80.88 475 GLY B C 1
ATOM 8150 O O . GLY B 1 475 ? 2.918 55.188 22.953 1 80.88 475 GLY B O 1
ATOM 8151 N N . ILE B 1 476 ? 1.57 54.688 21.188 1 86.94 476 ILE B N 1
ATOM 8152 C CA . ILE B 1 476 ? 2.326 53.469 20.891 1 86.94 476 ILE B CA 1
ATOM 8153 C C . ILE B 1 476 ? 3.232 53.719 19.688 1 86.94 476 ILE B C 1
ATOM 8155 O O . ILE B 1 476 ? 2.754 53.812 18.547 1 86.94 476 ILE B O 1
ATOM 8159 N N . PRO B 1 477 ? 4.523 53.812 19.938 1 87.44 477 PRO B N 1
ATOM 8160 C CA . PRO B 1 477 ? 5.418 54 18.797 1 87.44 477 PRO B CA 1
ATOM 8161 C C . PRO B 1 477 ? 5.402 52.781 17.859 1 87.44 477 PRO B C 1
ATOM 8163 O O . PRO B 1 477 ? 5.008 51.688 18.25 1 87.44 477 PRO B O 1
ATOM 8166 N N . GLU B 1 478 ? 5.879 53 16.625 1 88.38 478 GLU B N 1
ATOM 8167 C CA . GLU B 1 478 ? 5.941 51.906 15.648 1 88.38 478 GLU B CA 1
ATOM 8168 C C . GLU B 1 478 ? 6.793 50.75 16.172 1 88.38 478 GLU B C 1
ATOM 8170 O O . GLU B 1 478 ? 7.902 50.969 16.672 1 88.38 478 GLU B O 1
ATOM 8175 N N . GLY B 1 479 ? 6.262 49.562 16.125 1 89.31 479 GLY B N 1
ATOM 8176 C CA . GLY B 1 479 ? 6.996 48.344 16.516 1 89.31 479 GLY B CA 1
ATOM 8177 C C . GLY B 1 479 ? 6.863 48.031 17.984 1 89.31 479 GLY B C 1
ATOM 8178 O O . GLY B 1 479 ? 7.352 47 18.453 1 89.31 479 GLY B O 1
ATOM 8179 N N . HIS B 1 480 ? 6.234 48.969 18.719 1 90.88 480 HIS B N 1
ATOM 8180 C CA . HIS B 1 480 ? 6.066 48.75 20.141 1 90.88 480 HIS B CA 1
ATOM 8181 C C . HIS B 1 480 ? 4.703 48.125 20.438 1 90.88 480 HIS B C 1
ATOM 8183 O O . HIS B 1 480 ? 3.775 48.25 19.641 1 90.88 480 HIS B O 1
ATOM 8189 N N . CYS B 1 481 ? 4.629 47.5 21.547 1 92 481 CYS B N 1
ATOM 8190 C CA . CYS B 1 481 ? 3.396 46.875 22 1 92 481 CYS B CA 1
ATOM 8191 C C . CYS B 1 481 ? 2.662 47.75 22.984 1 92 481 CYS B C 1
ATOM 8193 O O . CYS B 1 481 ? 1.43 47.781 23.031 1 92 481 CYS B O 1
ATOM 8195 N N . CYS B 1 482 ? 3.445 48.5 23.734 1 90.19 482 CYS B N 1
ATOM 8196 C CA . CYS B 1 482 ? 2.893 49.281 24.844 1 90.19 482 CYS B CA 1
ATOM 8197 C C . CYS B 1 482 ? 3.053 50.781 24.594 1 90.19 482 CYS B C 1
ATOM 8199 O O . CYS B 1 482 ? 3.975 51.188 23.891 1 90.19 482 CYS B O 1
ATOM 8201 N N . PRO B 1 483 ? 2.141 51.5 25.156 1 86.12 483 PRO B N 1
ATOM 8202 C CA . PRO B 1 483 ? 2.295 52.938 25.031 1 86.12 483 PRO B CA 1
ATOM 8203 C C . PRO B 1 483 ? 3.494 53.469 25.812 1 86.12 483 PRO B C 1
ATOM 8205 O O . PRO B 1 483 ? 3.836 52.938 26.875 1 86.12 483 PRO B O 1
ATOM 8208 N N . ILE B 1 484 ? 4.105 54.438 25.203 1 86.5 484 ILE B N 1
ATOM 8209 C CA . ILE B 1 484 ? 5.16 55.188 25.875 1 86.5 484 ILE B CA 1
ATOM 8210 C C . ILE B 1 484 ? 4.664 56.594 26.219 1 86.5 484 ILE B C 1
ATOM 8212 O O . ILE B 1 484 ? 4.027 57.25 25.375 1 86.5 484 ILE B O 1
ATOM 8216 N N . TYR B 1 485 ? 4.926 56.969 27.547 1 84.12 485 TYR B N 1
ATOM 8217 C CA . TYR B 1 485 ? 4.488 58.281 28.016 1 84.12 485 TYR B CA 1
ATOM 8218 C C . TYR B 1 485 ? 5.672 59.219 28.203 1 84.12 485 TYR B C 1
ATOM 8220 O O . TYR B 1 485 ? 6.746 58.781 28.641 1 84.12 485 TYR B O 1
ATOM 8228 N N . GLN B 1 486 ? 5.5 60.469 27.734 1 83.88 486 GLN B N 1
ATOM 8229 C CA . GLN B 1 486 ? 6.492 61.5 27.938 1 83.88 486 GLN B CA 1
ATOM 8230 C C . GLN B 1 486 ? 5.848 62.781 28.453 1 83.88 486 GLN B C 1
ATOM 8232 O O . GLN B 1 486 ? 4.734 63.125 28.047 1 83.88 486 GLN B O 1
ATOM 8237 N N . CYS B 1 487 ? 6.504 63.312 29.469 1 88.25 487 CYS B N 1
ATOM 8238 C CA . CYS B 1 487 ? 6.055 64.625 29.938 1 88.25 487 CYS B CA 1
ATOM 8239 C C . CYS B 1 487 ? 6.531 65.75 29.016 1 88.25 487 CYS B C 1
ATOM 8241 O O . CYS B 1 487 ? 7.73 66 28.891 1 88.25 487 CYS B O 1
ATOM 8243 N N . SER B 1 488 ? 5.637 66.25 28.375 1 86.56 488 SER B N 1
ATOM 8244 C CA . SER B 1 488 ? 5.945 67.312 27.453 1 86.56 488 SER B CA 1
ATOM 8245 C C . SER B 1 488 ? 5.539 68.688 28.031 1 86.56 488 SER B C 1
ATOM 8247 O O . SER B 1 488 ? 4.551 68.75 28.766 1 86.56 488 SER B O 1
ATOM 8249 N N . ARG B 1 489 ? 6.285 69.625 27.719 1 86.62 489 ARG B N 1
ATOM 8250 C CA . ARG B 1 489 ? 6.039 71 28.25 1 86.62 489 ARG B CA 1
ATOM 8251 C C . ARG B 1 489 ? 4.75 71.562 27.688 1 86.62 489 ARG B C 1
ATOM 8253 O O . ARG B 1 489 ? 4.504 71.5 26.469 1 86.62 489 ARG B O 1
ATOM 8260 N N . LYS B 1 490 ? 3.98 72.125 28.609 1 85.5 490 LYS B N 1
ATOM 8261 C CA . LYS B 1 490 ? 2.754 72.812 28.219 1 85.5 490 LYS B CA 1
ATOM 8262 C C . LYS B 1 490 ? 3.041 74.25 27.766 1 85.5 490 LYS B C 1
ATOM 8264 O O . LYS B 1 490 ? 4.094 74.812 28.078 1 85.5 490 LYS B O 1
ATOM 8269 N N . LYS B 1 491 ? 2.111 74.75 27.016 1 84.12 491 LYS B N 1
ATOM 8270 C CA . LYS B 1 491 ? 2.199 76.188 26.641 1 84.12 491 LYS B CA 1
ATOM 8271 C C . LYS B 1 491 ? 1.584 77.062 27.719 1 84.12 491 LYS B C 1
ATOM 8273 O O . LYS B 1 491 ? 0.582 77.75 27.484 1 84.12 491 LYS B O 1
ATOM 8278 N N . VAL B 1 492 ? 2.232 77 28.875 1 88.19 492 VAL B N 1
ATOM 8279 C CA . VAL B 1 492 ? 1.761 77.75 30.016 1 88.19 492 VAL B CA 1
ATOM 8280 C C . VAL B 1 492 ? 2.947 78.438 30.734 1 88.19 492 VAL B C 1
ATOM 8282 O O . VAL B 1 492 ? 4.098 78.062 30.5 1 88.19 492 VAL B O 1
ATOM 8285 N N . CYS B 1 493 ? 2.689 79.5 31.5 1 88.06 493 CYS B N 1
ATOM 8286 C CA . CYS B 1 493 ? 3.656 80.125 32.406 1 88.06 493 CYS B CA 1
ATOM 8287 C C . CYS B 1 493 ? 3.5 79.5 33.812 1 88.06 493 CYS B C 1
ATOM 8289 O O . CYS B 1 493 ? 2.381 79.25 34.25 1 88.06 493 CYS B O 1
ATOM 8291 N N . VAL B 1 494 ? 4.633 79.188 34.344 1 89.69 494 VAL B N 1
ATOM 8292 C CA . VAL B 1 494 ? 4.586 78.625 35.719 1 89.69 494 VAL B CA 1
ATOM 8293 C C . VAL B 1 494 ? 5.148 79.688 36.688 1 89.69 494 VAL B C 1
ATOM 8295 O O . VAL B 1 494 ? 6.246 80.25 36.469 1 89.69 494 VAL B O 1
ATOM 8298 N N . HIS B 1 495 ? 4.379 80.125 37.562 1 87.31 495 HIS B N 1
ATOM 8299 C CA . HIS B 1 495 ? 4.789 81.062 38.625 1 87.31 495 HIS B CA 1
ATOM 8300 C C . HIS B 1 495 ? 4.309 80.562 40 1 87.31 495 HIS B C 1
ATOM 8302 O O . HIS B 1 495 ? 3.111 80.375 40.188 1 87.31 495 HIS B O 1
ATOM 8308 N N . GLY B 1 496 ? 5.379 80.312 40.875 1 84.88 496 GLY B N 1
ATOM 8309 C CA . GLY B 1 496 ? 5.023 79.688 42.125 1 84.88 496 GLY B CA 1
ATOM 8310 C C . GLY B 1 496 ? 4.422 78.312 41.969 1 84.88 496 GLY B C 1
ATOM 8311 O O . GLY B 1 496 ? 4.996 77.5 41.281 1 84.88 496 GLY B O 1
ATOM 8312 N N . SER B 1 497 ? 3.281 78.062 42.594 1 89.56 497 SER B N 1
ATOM 8313 C CA . SER B 1 497 ? 2.572 76.812 42.5 1 89.56 497 SER B CA 1
ATOM 8314 C C . SER B 1 497 ? 1.315 76.938 41.656 1 89.56 497 SER B C 1
ATOM 8316 O O . SER B 1 497 ? 0.261 76.375 42 1 89.56 497 SER B O 1
ATOM 8318 N N . ALA B 1 498 ? 1.531 77.688 40.594 1 89.5 498 ALA B N 1
ATOM 8319 C CA . ALA B 1 498 ? 0.395 77.938 39.719 1 89.5 498 ALA B CA 1
ATOM 8320 C C . ALA B 1 498 ? 0.837 77.938 38.25 1 89.5 498 ALA B C 1
ATOM 8322 O O . ALA B 1 498 ? 1.985 78.25 37.938 1 89.5 498 ALA B O 1
ATOM 8323 N N . GLU B 1 499 ? -0.115 77.5 37.438 1 89.62 499 GLU B N 1
ATOM 8324 C CA . GLU B 1 499 ? 0.071 77.562 36 1 89.62 499 GLU B CA 1
ATOM 8325 C C . GLU B 1 499 ? -0.858 78.625 35.375 1 89.62 499 GLU B C 1
ATOM 8327 O O . GLU B 1 499 ? -2.043 78.688 35.688 1 89.62 499 GLU B O 1
ATOM 8332 N N . TYR B 1 500 ? -0.293 79.438 34.5 1 89.56 500 TYR B N 1
ATOM 8333 C CA . TYR B 1 500 ? -1.048 80.5 33.844 1 89.56 500 TYR B CA 1
ATOM 8334 C C . TYR B 1 500 ? -1.043 80.312 32.344 1 89.56 500 TYR B C 1
ATOM 8336 O O . TYR B 1 500 ? 0.01 80.125 31.734 1 89.56 500 TYR B O 1
ATOM 8344 N N . LEU B 1 501 ? -2.244 80.438 31.766 1 89.12 501 LEU B N 1
ATOM 8345 C CA . LEU B 1 501 ? -2.316 80.375 30.312 1 89.12 501 LEU B CA 1
ATOM 8346 C C . LEU B 1 501 ? -1.757 81.688 29.719 1 89.12 501 LEU B C 1
ATOM 8348 O O . LEU B 1 501 ? -1.742 82.75 30.375 1 89.12 501 LEU B O 1
ATOM 8352 N N . PRO B 1 502 ? -1.4 81.562 28.453 1 87 502 PRO B N 1
ATOM 8353 C CA . PRO B 1 502 ? -0.931 82.812 27.828 1 87 502 PRO B CA 1
ATOM 8354 C C . PRO B 1 502 ? -1.979 83.875 27.844 1 87 502 PRO B C 1
ATOM 8356 O O . PRO B 1 502 ? -3.143 83.688 27.516 1 87 502 PRO B O 1
ATOM 8359 N N . GLY B 1 503 ? -1.52 85 28.312 1 85.75 503 GLY B N 1
ATOM 8360 C CA . GLY B 1 503 ? -2.408 86.125 28.375 1 85.75 503 GLY B CA 1
ATOM 8361 C C . GLY B 1 503 ? -3.059 86.312 29.75 1 85.75 503 GLY B C 1
ATOM 8362 O O . GLY B 1 503 ? -3.676 87.312 30.016 1 85.75 503 GLY B O 1
ATOM 8363 N N . ALA B 1 504 ? -2.842 85.312 30.578 1 88.5 504 ALA B N 1
ATOM 8364 C CA . ALA B 1 504 ? -3.479 85.375 31.891 1 88.5 504 ALA B CA 1
ATOM 8365 C C . ALA B 1 504 ? -2.676 86.25 32.875 1 88.5 504 ALA B C 1
ATOM 8367 O O . ALA B 1 504 ? -1.443 86.25 32.844 1 88.5 504 ALA B O 1
ATOM 8368 N N . PRO B 1 505 ? -3.436 87.062 33.656 1 87.94 505 PRO B N 1
ATOM 8369 C CA . PRO B 1 505 ? -2.721 87.812 34.688 1 87.94 505 PRO B CA 1
ATOM 8370 C C . PRO B 1 505 ? -2.053 86.938 35.719 1 87.94 505 PRO B C 1
ATOM 8372 O O . PRO B 1 505 ? -2.633 85.938 36.125 1 87.94 505 PRO B O 1
ATOM 8375 N N . VAL B 1 506 ? -0.852 87.312 36.062 1 89.81 506 VAL B N 1
ATOM 8376 C CA . VAL B 1 506 ? -0.054 86.5 37 1 89.81 506 VAL B CA 1
ATOM 8377 C C . VAL B 1 506 ? -0.027 87.188 38.375 1 89.81 506 VAL B C 1
ATOM 8379 O O . VAL B 1 506 ? 0.045 88.438 38.438 1 89.81 506 VAL B O 1
ATOM 8382 N N . LEU B 1 507 ? -0.111 86.375 39.344 1 86.38 507 LEU B N 1
ATOM 8383 C CA . LEU B 1 507 ? -0.042 86.938 40.688 1 86.38 507 LEU B CA 1
ATOM 8384 C C . LEU B 1 507 ? 1.234 87.75 40.906 1 86.38 507 LEU B C 1
ATOM 8386 O O . LEU B 1 507 ? 2.33 87.25 40.594 1 86.38 507 LEU B O 1
ATOM 8390 N N . SER B 1 508 ? 0.999 89.062 41.219 1 83.19 508 SER B N 1
ATOM 8391 C CA . SER B 1 508 ? 2.111 89.938 41.438 1 83.19 508 SER B CA 1
ATOM 8392 C C . SER B 1 508 ? 1.892 90.812 42.656 1 83.19 508 SER B C 1
ATOM 8394 O O . SER B 1 508 ? 0.824 90.812 43.281 1 83.19 508 SER B O 1
ATOM 8396 N N . ASP B 1 509 ? 2.977 91.438 43 1 77.62 509 ASP B N 1
ATOM 8397 C CA . ASP B 1 509 ? 2.869 92.375 44.125 1 77.62 509 ASP B CA 1
ATOM 8398 C C . ASP B 1 509 ? 2.004 93.562 43.781 1 77.62 509 ASP B C 1
ATOM 8400 O O . ASP B 1 509 ? 1.612 93.75 42.625 1 77.62 509 ASP B O 1
ATOM 8404 N N . LYS B 1 510 ? 1.61 94.375 44.812 1 73.75 510 LYS B N 1
ATOM 8405 C CA . LYS B 1 510 ? 0.67 95.5 44.688 1 73.75 510 LYS B CA 1
ATOM 8406 C C . LYS B 1 510 ? 1.234 96.562 43.781 1 73.75 510 LYS B C 1
ATOM 8408 O O . LYS B 1 510 ? 0.486 97.375 43.25 1 73.75 510 LYS B O 1
ATOM 8413 N N . CYS B 1 511 ? 2.521 96.5 43.531 1 77.81 511 CYS B N 1
ATOM 8414 C CA . CYS B 1 511 ? 3.115 97.625 42.812 1 77.81 511 CYS B CA 1
ATOM 8415 C C . CYS B 1 511 ? 3.348 97.25 41.344 1 77.81 511 CYS B C 1
ATOM 8417 O O . CYS B 1 511 ? 3.834 98.062 40.594 1 77.81 511 CYS B O 1
ATOM 8419 N N . GLN B 1 512 ? 2.986 96 40.906 1 82.5 512 GLN B N 1
ATOM 8420 C CA . GLN B 1 512 ? 3.162 95.625 39.531 1 82.5 512 GLN B CA 1
ATOM 8421 C C . GLN B 1 512 ? 2.039 94.75 39.062 1 82.5 512 GLN B C 1
ATOM 8423 O O . GLN B 1 512 ? 1.396 94.062 39.875 1 82.5 512 GLN B O 1
ATOM 8428 N N . THR B 1 513 ? 1.709 94.812 37.719 1 85.44 513 THR B N 1
ATOM 8429 C CA . THR B 1 513 ? 0.804 93.938 37.062 1 85.44 513 THR B CA 1
ATOM 8430 C C . THR B 1 513 ? 1.563 93 36.094 1 85.44 513 THR B C 1
ATOM 8432 O O . THR B 1 513 ? 2.289 93.5 35.219 1 85.44 513 THR B O 1
ATOM 8435 N N . CYS B 1 514 ? 1.47 91.75 36.406 1 88.25 514 CYS B N 1
ATOM 8436 C CA . CYS B 1 514 ? 2.195 90.812 35.562 1 88.25 514 CYS B CA 1
ATOM 8437 C C . CYS B 1 514 ? 1.237 90 34.719 1 88.25 514 CYS B C 1
ATOM 8439 O O . CYS B 1 514 ? 0.102 89.75 35.125 1 88.25 514 CYS B O 1
ATOM 8441 N N . VAL B 1 515 ? 1.614 89.625 33.469 1 89.06 515 VAL B N 1
ATOM 8442 C CA . VAL B 1 515 ? 0.814 88.812 32.562 1 89.06 515 VAL B CA 1
ATOM 8443 C C . VAL B 1 515 ? 1.688 87.75 31.938 1 89.06 515 VAL B C 1
ATOM 8445 O O . VAL B 1 515 ? 2.873 87.938 31.688 1 89.06 515 VAL B O 1
ATOM 8448 N N . CYS B 1 516 ? 1.119 86.562 31.828 1 89.56 516 CYS B N 1
ATOM 8449 C CA . CYS B 1 516 ? 1.796 85.5 31.078 1 89.56 516 CYS B CA 1
ATOM 8450 C C . CYS B 1 516 ? 1.862 85.812 29.594 1 89.56 516 CYS B C 1
ATOM 8452 O O . CYS B 1 516 ? 0.831 86.062 28.953 1 89.56 516 CYS B O 1
ATOM 8454 N N . ALA B 1 517 ? 3.031 85.875 29.062 1 83.56 517 ALA B N 1
ATOM 8455 C CA . ALA B 1 517 ? 3.221 86.312 27.688 1 83.56 517 ALA B CA 1
ATOM 8456 C C . ALA B 1 517 ? 2.57 85.312 26.703 1 83.56 517 ALA B C 1
ATOM 8458 O O . ALA B 1 517 ? 2.516 84.125 26.969 1 83.56 517 ALA B O 1
ATOM 8459 N N . ASP B 1 518 ? 1.93 85.812 25.578 1 76.94 518 ASP B N 1
ATOM 8460 C CA . ASP B 1 518 ? 1.243 85.062 24.562 1 76.94 518 ASP B CA 1
ATOM 8461 C C . ASP B 1 518 ? 2.191 84.062 23.906 1 76.94 518 ASP B C 1
ATOM 8463 O O . ASP B 1 518 ? 1.767 83 23.484 1 76.94 518 ASP B O 1
ATOM 8467 N N . ASN B 1 519 ? 3.361 84.5 23.641 1 66.5 519 ASN B N 1
ATOM 8468 C CA . ASN B 1 519 ? 4.332 83.625 22.984 1 66.5 519 ASN B CA 1
ATOM 8469 C C . ASN B 1 519 ? 5.031 82.688 23.984 1 66.5 519 ASN B C 1
ATOM 8471 O O . ASN B 1 519 ? 6.172 82.312 23.766 1 66.5 519 ASN B O 1
ATOM 8475 N N . ALA B 1 520 ? 4.391 82.625 25.094 1 57.34 520 ALA B N 1
ATOM 8476 C CA . ALA B 1 520 ? 4.957 81.75 26.141 1 57.34 520 ALA B CA 1
ATOM 8477 C C . ALA B 1 520 ? 5.328 80.375 25.578 1 57.34 520 ALA B C 1
ATOM 8479 O O . ALA B 1 520 ? 4.461 79.5 25.406 1 57.34 520 ALA B O 1
ATOM 8480 N N . THR B 1 521 ? 5.938 80.438 24.297 1 53.5 521 THR B N 1
ATOM 8481 C CA . THR B 1 521 ? 6.438 79.25 23.656 1 53.5 521 THR B CA 1
ATOM 8482 C C . THR B 1 521 ? 7.289 78.375 24.609 1 53.5 521 THR B C 1
ATOM 8484 O O . THR B 1 521 ? 7.648 78.875 25.688 1 53.5 521 THR B O 1
ATOM 8487 N N . THR B 1 522 ? 7.934 77.25 23.984 1 51.28 522 THR B N 1
ATOM 8488 C CA . THR B 1 522 ? 8.664 76.062 24.469 1 51.28 522 THR B CA 1
ATOM 8489 C C . THR B 1 522 ? 9.797 76.5 25.406 1 51.28 522 THR B C 1
ATOM 8491 O O . THR B 1 522 ? 10.578 75.625 25.859 1 51.28 522 THR B O 1
ATOM 8494 N N . ALA B 1 523 ? 10.57 77.625 25.203 1 48.84 523 ALA B N 1
ATOM 8495 C CA . ALA B 1 523 ? 11.875 77.688 25.844 1 48.84 523 ALA B CA 1
ATOM 8496 C C . ALA B 1 523 ? 11.727 77.812 27.359 1 48.84 523 ALA B C 1
ATOM 8498 O O . ALA B 1 523 ? 10.734 78.375 27.844 1 48.84 523 ALA B O 1
ATOM 8499 N N . PRO B 1 524 ? 12.562 77.25 28.109 1 51.47 524 PRO B N 1
ATOM 8500 C CA . PRO B 1 524 ? 12.805 77.438 29.531 1 51.47 524 PRO B CA 1
ATOM 8501 C C . PRO B 1 524 ? 12.766 78.938 29.938 1 51.47 524 PRO B C 1
ATOM 8503 O O . PRO B 1 524 ? 13.406 79.75 29.281 1 51.47 524 PRO B O 1
ATOM 8506 N N . GLY B 1 525 ? 11.781 79.625 30.688 1 50.81 525 GLY B N 1
ATOM 8507 C CA . GLY B 1 525 ? 11.648 80.938 31.203 1 50.81 525 GLY B CA 1
ATOM 8508 C C . GLY B 1 525 ? 10.352 81.625 30.797 1 50.81 525 GLY B C 1
ATOM 8509 O O . GLY B 1 525 ? 10.211 82.125 29.672 1 50.81 525 GLY B O 1
ATOM 8510 N N . VAL B 1 526 ? 9.234 81.125 30.891 1 54.28 526 VAL B N 1
ATOM 8511 C CA . VAL B 1 526 ? 7.895 81.688 30.719 1 54.28 526 VAL B CA 1
ATOM 8512 C C . VAL B 1 526 ? 7.867 83.125 31.156 1 54.28 526 VAL B C 1
ATOM 8514 O O . VAL B 1 526 ? 8.07 83.438 32.344 1 54.28 526 VAL B O 1
ATOM 8517 N N . GLU B 1 527 ? 8.094 84 30.141 1 72.19 527 GLU B N 1
ATOM 8518 C CA . GLU B 1 527 ? 8.359 85.438 30.375 1 72.19 527 GLU B CA 1
ATOM 8519 C C . GLU B 1 527 ? 7.121 86.125 30.906 1 72.19 527 GLU B C 1
ATOM 8521 O O . GLU B 1 527 ? 6.055 86.062 30.281 1 72.19 527 GLU B O 1
ATOM 8526 N N . ILE B 1 528 ? 6.875 85.875 32.094 1 81.62 528 ILE B N 1
ATOM 8527 C CA . ILE B 1 528 ? 5.945 86.812 32.75 1 81.62 528 ILE B CA 1
ATOM 8528 C C . ILE B 1 528 ? 6.398 88.25 32.531 1 81.62 528 ILE B C 1
ATOM 8530 O O . ILE B 1 528 ? 7.559 88.562 32.781 1 81.62 528 ILE B O 1
ATOM 8534 N N . ARG B 1 529 ? 5.59 89 31.844 1 84.94 529 ARG B N 1
ATOM 8535 C CA . ARG B 1 529 ? 5.855 90.375 31.656 1 84.94 529 ARG B CA 1
ATOM 8536 C C . ARG B 1 529 ? 5.156 91.25 32.719 1 84.94 529 ARG B C 1
ATOM 8538 O O . ARG B 1 529 ? 3.951 91.125 32.938 1 84.94 529 ARG B O 1
ATOM 8545 N N . CYS B 1 530 ? 5.984 92 33.375 1 87.44 530 CYS B N 1
ATOM 8546 C CA . CYS B 1 530 ? 5.434 92.812 34.438 1 87.44 530 CYS B CA 1
ATOM 8547 C C . CYS B 1 530 ? 5.59 94.25 34.125 1 87.44 530 CYS B C 1
ATOM 8549 O O . CYS B 1 530 ? 6.578 94.688 33.531 1 87.44 530 CYS B O 1
ATOM 8551 N N . THR B 1 531 ? 4.539 95.062 34.406 1 85.62 531 THR B N 1
ATOM 8552 C CA . THR B 1 531 ? 4.539 96.5 34.281 1 85.62 531 THR B CA 1
ATOM 8553 C C . THR B 1 531 ? 4.301 97.188 35.625 1 85.62 531 THR B C 1
ATOM 8555 O O . THR B 1 531 ? 3.336 96.875 36.344 1 85.62 531 THR B O 1
ATOM 8558 N N . HIS B 1 532 ? 5.188 98.125 36.031 1 85.56 532 HIS B N 1
ATOM 8559 C CA . HIS B 1 532 ? 5.051 98.812 37.312 1 85.56 532 HIS B CA 1
ATOM 8560 C C . HIS B 1 532 ? 3.936 99.812 37.281 1 85.56 532 HIS B C 1
ATOM 8562 O O . HIS B 1 532 ? 3.693 100.438 36.219 1 85.56 532 HIS B O 1
ATOM 8568 N N . VAL B 1 533 ? 3.277 100.062 38.438 1 78 533 VAL B N 1
ATOM 8569 C CA . VAL B 1 533 ? 2.234 101.125 38.531 1 78 533 VAL B CA 1
ATOM 8570 C C . VAL B 1 533 ? 2.83 102.5 38.281 1 78 533 VAL B C 1
ATOM 8572 O O . VAL B 1 533 ? 3.926 102.812 38.75 1 78 533 VAL B O 1
ATOM 8575 N N . PRO B 1 534 ? 2.186 103.25 37.375 1 77.69 534 PRO B N 1
ATOM 8576 C CA . PRO B 1 534 ? 2.701 104.562 37.125 1 77.69 534 PRO B CA 1
ATOM 8577 C C . PRO B 1 534 ? 2.604 105.5 38.344 1 77.69 534 PRO B C 1
ATOM 8579 O O . PRO B 1 534 ? 1.589 105.5 39.062 1 77.69 534 PRO B O 1
ATOM 8582 N N . CYS B 1 535 ? 3.709 106.062 38.75 1 75.69 535 CYS B N 1
ATOM 8583 C CA . CYS B 1 535 ? 3.738 107 39.875 1 75.69 535 CYS B CA 1
ATOM 8584 C C . CYS B 1 535 ? 3.852 108.438 39.406 1 75.69 535 CYS B C 1
ATOM 8586 O O . CYS B 1 535 ? 4.711 108.75 38.562 1 75.69 535 CYS B O 1
ATOM 8588 N N . SER B 1 536 ? 2.732 109.188 39.5 1 71.38 536 SER B N 1
ATOM 8589 C CA . SER B 1 536 ? 2.791 110.625 39.219 1 71.38 536 SER B CA 1
ATOM 8590 C C . SER B 1 536 ? 2.781 111.438 40.5 1 71.38 536 SER B C 1
ATOM 8592 O O . SER B 1 536 ? 2.279 112.562 40.531 1 71.38 536 SER B O 1
ATOM 8594 N N . LYS B 1 537 ? 3.309 111 41.438 1 67.5 537 LYS B N 1
ATOM 8595 C CA . LYS B 1 537 ? 3.213 111.812 42.688 1 67.5 537 LYS B CA 1
ATOM 8596 C C . LYS B 1 537 ? 4.324 112.812 42.75 1 67.5 537 LYS B C 1
ATOM 8598 O O . LYS B 1 537 ? 5.5 112.5 42.594 1 67.5 537 LYS B O 1
ATOM 8603 N N . SER B 1 538 ? 4.008 114.188 42.656 1 74.38 538 SER B N 1
ATOM 8604 C CA . SER B 1 538 ? 4.902 115.25 42.969 1 74.38 538 SER B CA 1
ATOM 8605 C C . SER B 1 538 ? 4.652 115.812 44.375 1 74.38 538 SER B C 1
ATOM 8607 O O . SER B 1 538 ? 3.504 116 44.781 1 74.38 538 SER B O 1
ATOM 8609 N N . CYS B 1 539 ? 5.812 115.812 45.062 1 73.5 539 CYS B N 1
ATOM 8610 C CA . CYS B 1 539 ? 5.684 116.375 46.406 1 73.5 539 CYS B CA 1
ATOM 8611 C C . CYS B 1 539 ? 5.68 117.875 46.406 1 73.5 539 CYS B C 1
ATOM 8613 O O . CYS B 1 539 ? 6.363 118.5 45.562 1 73.5 539 CYS B O 1
ATOM 8615 N N . PRO B 1 540 ? 4.727 118.438 47.219 1 68.94 540 PRO B N 1
ATOM 8616 C CA . PRO B 1 540 ? 4.789 119.875 47.344 1 68.94 540 PRO B CA 1
ATOM 8617 C C . PRO B 1 540 ? 6.129 120.375 47.875 1 68.94 540 PRO B C 1
ATOM 8619 O O . PRO B 1 540 ? 6.93 119.625 48.375 1 68.94 540 PRO B O 1
ATOM 8622 N N . LEU B 1 541 ? 6.297 121.688 47.75 1 66.56 541 LEU B N 1
ATOM 8623 C CA . LEU B 1 541 ? 7.523 122.312 48.25 1 66.56 541 LEU B CA 1
ATOM 8624 C C . LEU B 1 541 ? 7.734 122 49.719 1 66.56 541 LEU B C 1
ATOM 8626 O O . LEU B 1 541 ? 6.805 122.062 50.531 1 66.56 541 LEU B O 1
ATOM 8630 N N . GLY B 1 542 ? 8.836 121.562 50.156 1 62.75 542 GLY B N 1
ATOM 8631 C CA . GLY B 1 542 ? 9.219 121.188 51.5 1 62.75 542 GLY B CA 1
ATOM 8632 C C . GLY B 1 542 ? 9.031 119.688 51.812 1 62.75 542 GLY B C 1
ATOM 8633 O O . GLY B 1 542 ? 9.352 119.25 52.906 1 62.75 542 GLY B O 1
ATOM 8634 N N . PHE B 1 543 ? 8.469 119.125 50.875 1 71.62 543 PHE B N 1
ATOM 8635 C CA . PHE B 1 543 ? 8.258 117.688 51.062 1 71.62 543 PHE B CA 1
ATOM 8636 C C . PHE B 1 543 ? 9.07 116.875 50.062 1 71.62 543 PHE B C 1
ATOM 8638 O O . PHE B 1 543 ? 9.266 117.312 48.938 1 71.62 543 PHE B O 1
ATOM 8645 N N . GLU B 1 544 ? 9.648 115.812 50.531 1 75.62 544 GLU B N 1
ATOM 8646 C CA . GLU B 1 544 ? 10.375 114.875 49.656 1 75.62 544 GLU B CA 1
ATOM 8647 C C . GLU B 1 544 ? 9.734 113.5 49.656 1 75.62 544 GLU B C 1
ATOM 8649 O O . GLU B 1 544 ? 9.25 113.062 50.688 1 75.62 544 GLU B O 1
ATOM 8654 N N . LEU B 1 545 ? 9.719 112.938 48.5 1 74 545 LEU B N 1
ATOM 8655 C CA . LEU B 1 545 ? 9.141 111.625 48.281 1 74 545 LEU B CA 1
ATOM 8656 C C . LEU B 1 545 ? 10.062 110.562 48.844 1 74 545 LEU B C 1
ATOM 8658 O O . LEU B 1 545 ? 11.227 110.438 48.438 1 74 545 LEU B O 1
ATOM 8662 N N . LYS B 1 546 ? 9.602 109.875 49.875 1 75.44 546 LYS B N 1
ATOM 8663 C CA . LYS B 1 546 ? 10.375 108.812 50.438 1 75.44 546 LYS B CA 1
ATOM 8664 C C . LYS B 1 546 ? 9.734 107.438 50.125 1 75.44 546 LYS B C 1
ATOM 8666 O O . LYS B 1 546 ? 8.508 107.312 50.062 1 75.44 546 LYS B O 1
ATOM 8671 N N . GLU B 1 547 ? 10.547 106.5 50 1 73.19 547 GLU B N 1
ATOM 8672 C CA . GLU B 1 547 ? 10.109 105.125 49.719 1 73.19 547 GLU B CA 1
ATOM 8673 C C . GLU B 1 547 ? 9.281 104.562 50.875 1 73.19 547 GLU B C 1
ATOM 8675 O O . GLU B 1 547 ? 9.586 104.812 52.062 1 73.19 547 GLU B O 1
ATOM 868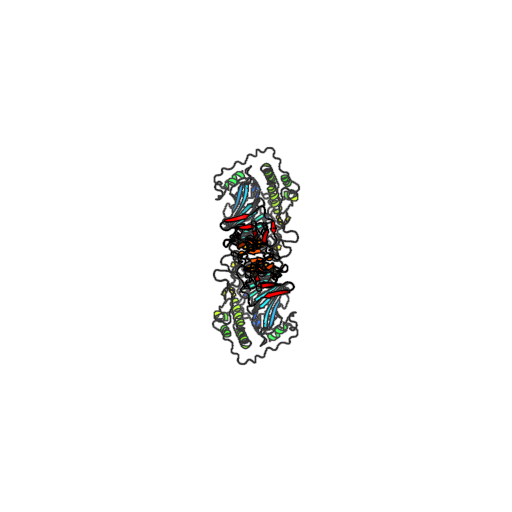0 N N . SER B 1 548 ? 8.016 104.125 50.594 1 65.94 548 SER B N 1
ATOM 8681 C CA . SER B 1 548 ? 7.121 103.562 51.594 1 65.94 548 SER B CA 1
ATOM 8682 C C . SER B 1 548 ? 6.949 102.062 51.406 1 65.94 548 SER B C 1
ATOM 8684 O O . SER B 1 548 ? 7.023 101.562 50.281 1 65.94 548 SER B O 1
ATOM 8686 N N . LYS B 1 549 ? 6.938 101.375 52.5 1 65.75 549 LYS B N 1
ATOM 8687 C CA . LYS B 1 549 ? 6.699 99.938 52.469 1 65.75 549 LYS B CA 1
ATOM 8688 C C . LYS B 1 549 ? 5.258 99.625 52.062 1 65.75 549 LYS B C 1
ATOM 8690 O O . LYS B 1 549 ? 4.949 98.5 51.656 1 65.75 549 LYS B O 1
ATOM 8695 N N . THR B 1 550 ? 4.422 100.562 52.156 1 65 550 THR B N 1
ATOM 8696 C CA . THR B 1 550 ? 2.996 100.312 51.969 1 65 550 THR B CA 1
ATOM 8697 C C . THR B 1 550 ? 2.484 100.938 50.688 1 65 550 THR B C 1
ATOM 8699 O O . THR B 1 550 ? 1.456 100.562 50.156 1 65 550 THR B O 1
ATOM 8702 N N . ASP B 1 551 ? 3.148 102.125 50.281 1 67.62 551 ASP B N 1
ATOM 8703 C CA . ASP B 1 551 ? 2.723 102.812 49.094 1 67.62 551 ASP B CA 1
ATOM 8704 C C . ASP B 1 551 ? 3.701 102.562 47.938 1 67.62 551 ASP B C 1
ATOM 8706 O O . ASP B 1 551 ? 4.879 102.938 48.031 1 67.62 551 ASP B O 1
ATOM 8710 N N . CYS B 1 552 ? 3.271 102.25 46.812 1 75.06 552 CYS B N 1
ATOM 8711 C CA . CYS B 1 552 ? 4.094 101.875 45.688 1 75.06 552 CYS B CA 1
ATOM 8712 C C . CYS B 1 552 ? 4.801 103.125 45.094 1 75.06 552 CYS B C 1
ATOM 8714 O O . CYS B 1 552 ? 5.875 103 44.5 1 75.06 552 CYS B O 1
ATOM 8716 N N . CYS B 1 553 ? 4.191 104.25 45.312 1 76.19 553 CYS B N 1
ATOM 8717 C CA . CYS B 1 553 ? 4.742 105.438 44.719 1 76.19 553 CYS B CA 1
ATOM 8718 C C . CYS B 1 553 ? 5.41 106.312 45.781 1 76.19 553 CYS B C 1
ATOM 8720 O O . CYS B 1 553 ? 5.766 107.5 45.5 1 76.19 553 CYS B O 1
ATOM 8722 N N . GLY B 1 554 ? 5.637 105.875 46.906 1 76.31 554 GLY B N 1
ATOM 8723 C CA . GLY B 1 554 ? 6.301 106.625 47.969 1 76.31 554 GLY B CA 1
ATOM 8724 C C . GLY B 1 554 ? 5.375 107.625 48.719 1 76.31 554 GLY B C 1
ATOM 8725 O O . GLY B 1 554 ? 4.215 107.75 48.344 1 76.31 554 GLY B O 1
ATOM 8726 N N . GLU B 1 555 ? 5.828 108 49.875 1 76.75 555 GLU B N 1
ATOM 8727 C CA . GLU B 1 555 ? 5.117 109 50.688 1 76.75 555 GLU B CA 1
ATOM 8728 C C . GLU B 1 555 ? 5.914 110.312 50.781 1 76.75 555 GLU B C 1
ATOM 8730 O O . GLU B 1 555 ? 7.141 110.312 50.906 1 76.75 555 GLU B O 1
ATOM 8735 N N . CYS B 1 556 ? 5.082 111.438 50.5 1 73.88 556 CYS B N 1
ATOM 8736 C CA . CYS B 1 556 ? 5.723 112.75 50.719 1 73.88 556 CYS B CA 1
ATOM 8737 C C . CYS B 1 556 ? 5.898 113 52.219 1 73.88 556 CYS B C 1
ATOM 8739 O O . CYS B 1 556 ? 4.918 113.062 52.969 1 73.88 556 CYS B O 1
ATOM 8741 N N . GLN B 1 557 ? 7.09 112.938 52.594 1 74.94 557 GLN B N 1
ATOM 8742 C CA . GLN B 1 557 ? 7.426 113.312 53.969 1 74.94 557 GLN B CA 1
ATOM 8743 C C . GLN B 1 557 ? 8.055 114.688 54.031 1 74.94 557 GLN B C 1
ATOM 8745 O O . GLN B 1 557 ? 8.906 115.062 53.219 1 74.94 557 GLN B O 1
ATOM 8750 N N . GLN B 1 558 ? 7.531 115.375 55 1 67 558 GLN B N 1
ATOM 8751 C CA . GLN B 1 558 ? 8.062 116.75 55.156 1 67 558 GLN B CA 1
ATOM 8752 C C . GLN B 1 558 ? 9.523 116.688 55.594 1 67 558 GLN B C 1
ATOM 8754 O O . GLN B 1 558 ? 9.867 116.062 56.594 1 67 558 GLN B O 1
ATOM 8759 N N . THR B 1 559 ? 10.258 117.312 54.844 1 70.12 559 THR B N 1
ATOM 8760 C CA . THR B 1 559 ? 11.68 117.375 55.188 1 70.12 559 THR B CA 1
ATOM 8761 C C . THR B 1 559 ? 12.109 118.812 55.5 1 70.12 559 THR B C 1
ATOM 8763 O O . THR B 1 559 ? 13.102 119 56.188 1 70.12 559 THR B O 1
ATOM 8766 N N . HIS B 1 560 ? 11.266 119.812 54.875 1 71.38 560 HIS B N 1
ATOM 8767 C CA . HIS B 1 560 ? 11.594 121.25 55.031 1 71.38 560 HIS B CA 1
ATOM 8768 C C . HIS B 1 560 ? 10.344 122.062 55.312 1 71.38 560 HIS B C 1
ATOM 8770 O O . HIS B 1 560 ? 9.227 121.625 55.062 1 71.38 560 HIS B O 1
ATOM 8776 N N . CYS B 1 561 ? 10.539 123 56.094 1 61.84 561 CYS B N 1
ATOM 8777 C CA . CYS B 1 561 ? 9.492 124 56.281 1 61.84 561 CYS B CA 1
ATOM 8778 C C . CYS B 1 561 ? 9.586 125.062 55.219 1 61.84 561 CYS B C 1
ATOM 8780 O O . CYS B 1 561 ? 10.68 125.562 54.906 1 61.84 561 CYS B O 1
ATOM 8782 N N . VAL B 1 562 ? 8.531 125.312 54.594 1 58.84 562 VAL B N 1
ATOM 8783 C CA . VAL B 1 562 ? 8.492 126.375 53.625 1 58.84 562 VAL B CA 1
ATOM 8784 C C . VAL B 1 562 ? 7.887 127.625 54.219 1 58.84 562 VAL B C 1
ATOM 8786 O O . VAL B 1 562 ? 6.785 127.625 54.781 1 58.84 562 VAL B O 1
ATOM 8789 N N . ILE B 1 563 ? 8.625 128.5 54.469 1 56.28 563 ILE B N 1
ATOM 8790 C CA . ILE B 1 563 ? 8.156 129.875 54.938 1 56.28 563 ILE B CA 1
ATOM 8791 C C . ILE B 1 563 ? 7.902 130.75 53.719 1 56.28 563 ILE B C 1
ATOM 8793 O O . ILE B 1 563 ? 8.75 130.875 52.844 1 56.28 563 ILE B O 1
ATOM 8797 N N . ASN B 1 564 ? 6.684 131 53.562 1 49.84 564 ASN B N 1
ATOM 8798 C CA . ASN B 1 564 ? 6.371 132 52.562 1 49.84 564 ASN B CA 1
ATOM 8799 C C . ASN B 1 564 ? 6.754 133.375 53.094 1 49.84 564 ASN B C 1
ATOM 8801 O O . ASN B 1 564 ? 6.207 133.875 54.094 1 49.84 564 ASN B O 1
ATOM 8805 N N . ASP B 1 565 ? 7.898 133.75 52.844 1 49.72 565 ASP B N 1
ATOM 8806 C CA . ASP B 1 565 ? 8.117 135.25 53 1 49.72 565 ASP B CA 1
ATOM 8807 C C . ASP B 1 565 ? 7.613 136 51.781 1 49.72 565 ASP B C 1
ATOM 8809 O O . ASP B 1 565 ? 7.438 135.375 50.688 1 49.72 565 ASP B O 1
ATOM 8813 N N . VAL B 1 566 ? 7.297 137.25 51.875 1 51.94 566 VAL B N 1
ATOM 8814 C CA . VAL B 1 566 ? 6.672 138 50.812 1 51.94 566 VAL B CA 1
ATOM 8815 C C . VAL B 1 566 ? 7.043 137.5 49.438 1 51.94 566 VAL B C 1
ATOM 8817 O O . VAL B 1 566 ? 6.184 137.375 48.594 1 51.94 566 VAL B O 1
ATOM 8820 N N . ASN B 1 567 ? 8.266 137.5 49.062 1 54.28 567 ASN B N 1
ATOM 8821 C CA . ASN B 1 567 ? 8.648 137.375 47.688 1 54.28 567 ASN B CA 1
ATOM 8822 C C . ASN B 1 567 ? 9.406 136.125 47.438 1 54.28 567 ASN B C 1
ATOM 8824 O O . ASN B 1 567 ? 9.773 135.75 46.312 1 54.28 567 ASN B O 1
ATOM 8828 N N . ASP B 1 568 ? 9.898 135.375 48.656 1 51.84 568 ASP B N 1
ATOM 8829 C CA . ASP B 1 568 ? 10.758 134.25 48.375 1 51.84 568 ASP B CA 1
ATOM 8830 C C . ASP B 1 568 ? 10.328 133 49.156 1 51.84 568 ASP B C 1
ATOM 8832 O O . ASP B 1 568 ? 9.883 133.125 50.312 1 51.84 568 ASP B O 1
ATOM 8836 N N . LEU B 1 569 ? 10.164 131.875 48.562 1 58.84 569 LEU B N 1
ATOM 8837 C CA . LEU B 1 569 ? 9.859 130.625 49.156 1 58.84 569 LEU B CA 1
ATOM 8838 C C . LEU B 1 569 ? 11.102 130 49.812 1 58.84 569 LEU B C 1
ATOM 8840 O O . LEU B 1 569 ? 12.109 129.75 49.125 1 58.84 569 LEU B O 1
ATOM 8844 N N . ILE B 1 570 ? 11.438 130.125 51.156 1 54.09 570 ILE B N 1
ATOM 8845 C CA . ILE B 1 570 ? 12.625 129.625 51.844 1 54.09 570 ILE B CA 1
ATOM 8846 C C . ILE B 1 570 ? 12.336 128.25 52.375 1 54.09 570 ILE B C 1
ATOM 8848 O O . ILE B 1 570 ? 11.352 128 53.094 1 54.09 570 ILE B O 1
ATOM 8852 N N . LEU B 1 571 ? 13.055 127.312 52 1 57.75 571 LEU B N 1
ATOM 8853 C CA . LEU B 1 571 ? 13.023 125.938 52.406 1 57.75 571 LEU B CA 1
ATOM 8854 C C . LEU B 1 571 ? 13.961 125.688 53.594 1 57.75 571 LEU B C 1
ATOM 8856 O O . LEU B 1 571 ? 15.164 125.938 53.5 1 57.75 571 LEU B O 1
ATOM 8860 N N . LEU B 1 572 ? 13.617 125.625 54.906 1 56 572 LEU B N 1
ATOM 8861 C CA . LEU B 1 572 ? 14.5 125.438 56.062 1 56 572 LEU B CA 1
ATOM 8862 C C . LEU B 1 572 ? 14.648 123.938 56.375 1 56 572 LEU B C 1
ATOM 8864 O O . LEU B 1 572 ? 13.656 123.25 56.625 1 56 572 LEU B O 1
ATOM 8868 N N . LYS B 1 573 ? 15.68 123.312 56.188 1 54.38 573 LYS B N 1
ATOM 8869 C CA . LYS B 1 573 ? 16 121.875 56.375 1 54.38 573 LYS B CA 1
ATOM 8870 C C . LYS B 1 573 ? 16.5 121.625 57.812 1 54.38 573 LYS B C 1
ATOM 8872 O O . LYS B 1 573 ? 16.109 120.625 58.406 1 54.38 573 LYS B O 1
ATOM 8877 N N . ASP B 1 574 ? 17.688 122.062 58.281 1 53.88 574 ASP B N 1
ATOM 8878 C CA . ASP B 1 574 ? 18.531 121.625 59.406 1 53.88 574 ASP B CA 1
ATOM 8879 C C . ASP B 1 574 ? 17.891 122 60.75 1 53.88 574 ASP B C 1
ATOM 8881 O O . ASP B 1 574 ? 18.25 121.375 61.781 1 53.88 574 ASP B O 1
ATOM 8885 N N . THR B 1 575 ? 17.422 123.125 60.938 1 50.44 575 THR B N 1
ATOM 8886 C CA . THR B 1 575 ? 17.188 123.625 62.312 1 50.44 575 THR B CA 1
ATOM 8887 C C . THR B 1 575 ? 15.766 123.312 62.75 1 50.44 575 THR B C 1
ATOM 8889 O O . THR B 1 575 ? 15.32 123.75 63.812 1 50.44 575 THR B O 1
ATOM 8892 N N . ILE B 1 576 ? 14.984 122.812 61.969 1 47.78 576 ILE B N 1
ATOM 8893 C CA . ILE B 1 576 ? 13.609 122.875 62.469 1 47.78 576 ILE B CA 1
ATOM 8894 C C . ILE B 1 576 ? 13.164 121.438 62.906 1 47.78 576 ILE B C 1
ATOM 8896 O O . ILE B 1 576 ? 13.5 120.438 62.281 1 47.78 576 ILE B O 1
ATOM 8900 N N . GLU B 1 577 ? 12.75 121.438 64.25 1 53.19 577 GLU B N 1
ATOM 8901 C CA . GLU B 1 577 ? 12.141 120.25 64.812 1 53.19 577 GLU B CA 1
ATOM 8902 C C . GLU B 1 577 ? 10.781 119.938 64.188 1 53.19 577 GLU B C 1
ATOM 8904 O O . GLU B 1 577 ? 9.898 120.812 64.188 1 53.19 577 GLU B O 1
ATOM 8909 N N . LEU B 1 578 ? 10.586 119.125 63.469 1 53.34 578 LEU B N 1
ATOM 8910 C CA . LEU B 1 578 ? 9.359 118.625 62.844 1 53.34 578 LEU B CA 1
ATOM 8911 C C . LEU B 1 578 ? 8.391 118.125 63.875 1 53.34 578 LEU B C 1
ATOM 8913 O O . LEU B 1 578 ? 8.758 117.25 64.688 1 53.34 578 LEU B O 1
ATOM 8917 N N . LEU B 1 579 ? 7.289 118.875 64.25 1 50 579 LEU B N 1
ATOM 8918 C CA . LEU B 1 579 ? 6.297 118.438 65.188 1 50 579 LEU B CA 1
ATOM 8919 C C . LEU B 1 579 ? 5.383 117.375 64.562 1 50 579 LEU B C 1
ATOM 8921 O O . LEU B 1 579 ? 5.199 117.375 63.375 1 50 579 LEU B O 1
ATOM 8925 N N . PRO B 1 580 ? 4.938 116.5 65.375 1 53.12 580 PRO B N 1
ATOM 8926 C CA . PRO B 1 580 ? 4.074 115.438 64.938 1 53.12 580 PRO B CA 1
ATOM 8927 C C . PRO B 1 580 ? 2.898 115.875 64.125 1 53.12 580 PRO B C 1
ATOM 8929 O O . PRO B 1 580 ? 2.332 115.125 63.344 1 53.12 580 PRO B O 1
ATOM 8932 N N . ASP B 1 581 ? 2.34 117.125 64.25 1 48.03 581 ASP B N 1
ATOM 8933 C CA . ASP B 1 581 ? 1.124 117.562 63.594 1 48.03 581 ASP B CA 1
ATOM 8934 C C . ASP B 1 581 ? 1.439 118.188 62.219 1 48.03 581 ASP B C 1
ATOM 8936 O O . ASP B 1 581 ? 0.577 118.75 61.594 1 48.03 581 ASP B O 1
ATOM 8940 N N . GLY B 1 582 ? 2.545 117.938 61.656 1 49.47 582 GLY B N 1
ATOM 8941 C CA . GLY B 1 582 ? 2.924 118.438 60.344 1 49.47 582 GLY B CA 1
ATOM 8942 C C . GLY B 1 582 ? 3.482 119.875 60.406 1 49.47 582 GLY B C 1
ATOM 8943 O O . GLY B 1 582 ? 3.791 120.438 59.344 1 49.47 582 GLY B O 1
ATOM 8944 N N . CYS B 1 583 ? 3.326 120.688 61.562 1 51.47 583 CYS B N 1
ATOM 8945 C CA . CYS B 1 583 ? 3.818 122.062 61.656 1 51.47 583 CYS B CA 1
ATOM 8946 C C . CYS B 1 583 ? 5.316 122.062 61.938 1 51.47 583 CYS B C 1
ATOM 8948 O O . CYS B 1 583 ? 5.871 121.125 62.469 1 51.47 583 CYS B O 1
ATOM 8950 N N . CYS B 1 584 ? 6.02 122.812 61.281 1 51.44 584 CYS B N 1
ATOM 8951 C CA . CYS B 1 584 ? 7.445 123.062 61.5 1 51.44 584 CYS B CA 1
ATOM 8952 C C . CYS B 1 584 ? 7.688 124.125 62.594 1 51.44 584 CYS B C 1
ATOM 8954 O O . CYS B 1 584 ? 7.012 125.125 62.625 1 51.44 584 CYS B O 1
ATOM 8956 N N . LYS B 1 585 ? 8.188 123.688 63.719 1 51.47 585 LYS B N 1
ATOM 8957 C CA . LYS B 1 585 ? 8.727 124.688 64.688 1 51.47 585 LYS B CA 1
ATOM 8958 C C . LYS B 1 585 ? 10.109 125.188 64.188 1 51.47 585 LYS B C 1
ATOM 8960 O O . LYS B 1 585 ? 10.984 124.375 63.938 1 51.47 585 LYS B O 1
ATOM 8965 N N . ILE B 1 586 ? 10.148 126.312 63.719 1 44.59 586 ILE B N 1
ATOM 8966 C CA . ILE B 1 586 ? 11.414 127 63.469 1 44.59 586 ILE B CA 1
ATOM 8967 C C . ILE B 1 586 ? 12.023 127.438 64.812 1 44.59 586 ILE B C 1
ATOM 8969 O O . ILE B 1 586 ? 11.359 128.125 65.625 1 44.59 586 ILE B O 1
#

Sequence (1172 aa):
MLCNCTMARCLENNTIEIIELKCEPPPKIKCANGLEPIAVLDDDVCCWHWECDCVCSGWGDPHYITFDGTYYSYQGNCTYTLVEEITKKIDNFGVYIDNYDCAARDRVSCPRDIIVRHESQTIRIGLKTPIPVSIQVSVNNEIVATPYKKYGVTVYRSGINYVVEIPELEANITYNGMDFSVKLPYRLFGHNTQGQCGTCTNNQTDDCLTKSGEIISNCEVMADTWVVEDPRKPTCGSLKPTNPPKVTEAPCKPSPLCELILGTTFQQCHKALPPEHFYQACNFDSCHVPNSNIECSSLQQYAQLCADSGVCIQWRDKASECPITCPSHKVYNACGAAVPKTCQSTPEEIEEMDDKRMVEGCFCPFGTKPFSPAVDVCVSTCGCVGPDNLPRQYGEVFQFDCQDCVCREGGSGIICQEHKCPMLKTIKCELEGFYPITQNNPDDVCCQETFCKCDPSKCSNKSPKCQLGYEAIGGIPEGHCCPIYQCSRKKVCVHGSAEYLPGAPVLSDKCQTCVCADNATTAPGVEIRCTHVPCSKSCPLGFELKESKTDCCGECQQTHCVINDVNDLILLKDTIELLPDGCCKIMLCNCTMARCLENNTIEIIELKCEPPPKIKCANGLEPIAVLDDDVCCWHWECDCVCSGWGDPHYITFDGTYYSYQGNCTYTLVEEITKKIDNFGVYIDNYDCAARDRVSCPRDIIVRHESQTIRIGLKTPIPVSIQVSVNNEIVATPYKKYGVTVYRSGINYVVEIPELEANITYNGMDFSVKLPYRLFGHNTQGQCGTCTNNQTDDCLTKSGEIISNCEVMADTWVVEDPRKPTCGSLKPTNPPKVTEAPCKPSPLCELILGTTFQQCHKALPPEHFYQACNFDSCHVPNSNIECSSLQQYAQLCADSGVCIQWRDKASECPITCPSHKVYNACGAAVPKTCQSTPEEIEEMDDKRMVEGCFCPFGTKPFSPAVDVCVSTCGCVGPDNLPRQYGEVFQFDCQDCVCREGGSGIICQEHKCPMLKTIKCELEGFYPITQNNPDDVCCQETFCKCDPSKCSNKSPKCQLGYEAIGGIPEGHCCPIYQCSRKKVCVHGSAEYLPGAPVLSDKCQTCVCADNATTAPGVEIRCTHVPCSKSCPLGFELKESKTDCCGECQQTHCVINDVNDLILLKDTIELLPDGCCKI

Foldseek 3Di:
DDPPQWDWDQDPPRDTDIHRHDADADDFDAFQQLAGWDWAADPVNRYTHTDQWQKKKWFFLTWIAARRNDTDGAADQFKFWAKDWQDDDFAFWTKMWHWHQDDPPQSRIATAWIWTDHHPWIKIWGFPDVVVTDIWIDIPNHTDAPQDDDDQWTWAAFAQWIWIARVVQRWIWIDRRGMIMTIGGCVRCAQTMDILSAHRPSDPQQRLQAPVGDRDDDNNVRNLRRGDDDPVDVVSPPDDSPPDPDCPDDPQDADPLLVCLVDPQCVVLCNRHPSVSLSVVLRVCCRRPPPPVSSVTSVQVSQQVSLVSPDHTPRVVVVVVNDDDDPPQWDWDRFAQRDWDACPQDPVNVVVSVVSRTHTHTAGDPQWHANDSRQRATDNDHWDADPVRDDDHAQDWDDDPQWIWGAHPDDPRIDTDHHDEDDEDDDDDDAFQWDKDKAADPVGNSYIYIDIDGHAVREPPDFDDDDPQWDWDWDADPPHRYIDIDTAGDLWDDDDRDTHHAQGWDDDDPFKTWGQHNCLDDDDPRDTDIDGDDAPDDDPQQWDFDDDPVDNNGDTDGQFDFDDDPPDTDTHHPPWDQDPVRDTDD/DDPPQWDWDQDPPRDTDIHHHDADADDFDAFQQQAGWDWAADPVNRYTHTDQWQKKKWFFLTWIAARRNDTDGAADQFKFWAKDWQDDDFAFWTKMWHWHQDDPPQSRIATAWIWTDHHPWIKIWGFPDVVVTDIWIDIPNHTDAPQDDDDQWTWAAFAQWIWIARVVQRWIWIDRRGMIMTIGGCVRCAQTMDILSAHRPSDPQQRLQAPVGDRDDDSNVRNLRRGDDDPVCVVSPPDDSPPDPDCPDDPQDADPLLVCLVDPQCVVLCNRHPSVSLSVVLRVCCRRPPPPVSSVTSVQVSQQVSLVSPDHTPRVVVVVVNDDDDPPQWDWDRFAQRDWDACPQDPVNVVVSVVSRTHTHTAGDPQWHANDSRQRATDNDHWDADPVSDDDHAQDWDDDPQWIWGAHPDDPRIDTDHHDEDDEDDDDDDAFQWDKDKAADPVGNSYIYIDIDGHAVREPPDFDDDDPQWDWDWDADPPHRYIDIDTAGDLWDDDDPDTHHAQDWDDDDPFKTWGQHNPSDRDDPRDTDIDGDDAPDDDDPQWDFDDDPVDNNGDTDGQFDFDDDPPDTDTHHPPWDQDPVRDTDD